Protein 9NNS (pdb70)

Radius of gyration: 32.5 Å; Cα contacts (8 Å, |Δi|>4): 1376; chains: 2; bounding box: 82×87×83 Å

B-factor: mean 104.74, std 36.25, range [36.19, 194.44]

Secondary structure (DSSP, 8-state):
---PPBSEEEE--SHHHHHHHHHHHHHHHHS-TTS---EEEE-SSSS----STT--TTPBPSS-TTSSSSTTT-TT-TTSHHHHHHHTT-HHHHHHTT-S--BHHHHHHHHHHHHHHTGGGEESS-EEEEEEEEESSSSEEEEEEEEE-TTS-EEEEEES-EEE---EEE--------SS---GGGHHHHHTT-------B---HHHHHHHHHHHHTTT-SS-EEE---TTTTTS-STTGGGTT-----HHHHHHHHHHHHHHHHHS--SEEE---------SSS----B--B----S--B----EEEPP-HHHHGGGGGGS-B-TTSPBPB-TTSBB---TTB-S-EEE-SSSS-------TTHHHHHHHHHHHHHHHH--/--PPEEEEEE--SHHHHHHHHHHHHHHHHS-TTS---EEEE-SSSS--SSTT-----SB-SS-TTSSSSTTT-TT-TTSHHHHHHHTT-HHHHHHTT-S--BHHHHHHHHHHHHHHTGGGEE-S-EEEEEEEEEETTEEEEEEEEEE-TTS-EEEEEEEEEEE---EEE---S------TT----------SSTHHHHHHH------------TTGGG---HHHHHHHHHHHHHTSSS-SSSS-------------SSS--------EEEPP-HHHHGGGGGGB-B-TTSPBPB-TTSBB-B-TTB-S-EEE-S--S----TT-TTTTTHHHHHHHHHHHHHHTTT-----

Structure (mmCIF, N/CA/C/O backbone):
data_9NNS
#
_entry.id   9NNS
#
_cell.length_a   76.725
_cell.length_b   83.306
_cell.length_c   150.204
_cell.angle_alpha   90.000
_cell.angle_beta   90.000
_cell.angle_gamma   90.000
#
_symmetry.space_group_name_H-M   'P 21 2 21'
#
loop_
_entity.id
_entity.type
_entity.pdbx_description
1 polymer 'L-lysine N6-monooxygenase MbtG'
2 non-polymer "ADENOSINE-5'-DIPHOSPHATE"
3 water water
#
loop_
_atom_site.group_PDB
_atom_site.id
_atom_site.type_symbol
_atom_site.label_atom_id
_atom_site.label_alt_id
_atom_site.label_comp_id
_atom_site.label_asym_id
_atom_site.label_entity_id
_atom_site.label_seq_id
_atom_site.pdbx_PDB_ins_code
_atom_site.Cartn_x
_atom_site.Cartn_y
_atom_site.Cartn_z
_atom_site.occupancy
_atom_site.B_iso_or_equiv
_atom_site.auth_seq_id
_atom_site.auth_comp_id
_atom_site.auth_asym_id
_atom_site.auth_atom_id
_atom_site.pdbx_PDB_model_num
ATOM 1 N N . ASP A 1 25 ? 41.20150 49.13605 15.50464 1.000 132.20668 6 ASP A N 1
ATOM 2 C CA . ASP A 1 25 ? 40.06712 49.06655 16.42528 1.000 137.12050 6 ASP A CA 1
ATOM 3 C C . ASP A 1 25 ? 40.05080 47.75006 17.20502 1.000 133.36151 6 ASP A C 1
ATOM 4 O O . ASP A 1 25 ? 38.98410 47.18069 17.45268 1.000 126.51880 6 ASP A O 1
ATOM 6 N N . SER A 1 26 ? 41.24353 47.28463 17.60023 1.000 135.24830 7 SER A N 1
ATOM 7 C CA . SER A 1 26 ? 41.37926 46.02614 18.33464 1.000 130.17187 7 SER A CA 1
ATOM 8 C C . SER A 1 26 ? 40.87011 46.11293 19.77313 1.000 126.31274 7 SER A C 1
ATOM 9 O O . SER A 1 26 ? 40.67640 45.06782 20.40323 1.000 128.32568 7 SER A O 1
ATOM 12 N N . ASN A 1 27 ? 40.67177 47.32187 20.31629 1.000 127.09342 8 ASN A N 1
ATOM 13 C CA . ASN A 1 27 ? 40.09847 47.52262 21.64903 1.000 119.83221 8 ASN A CA 1
ATOM 14 C C . ASN A 1 27 ? 38.71430 48.16522 21.57027 1.000 113.71518 8 ASN A C 1
ATOM 15 O O . ASN A 1 27 ? 38.59214 49.40131 21.55844 1.000 109.90512 8 ASN A O 1
ATOM 20 N N . PRO A 1 28 ? 37.64671 47.38174 21.47428 1.000 111.65118 9 PRO A N 1
ATOM 21 C CA . PRO A 1 28 ? 36.32699 47.88481 21.85939 1.000 103.99443 9 PRO A CA 1
ATOM 22 C C . PRO A 1 28 ? 36.17983 47.92560 23.38085 1.000 94.17967 9 PRO A C 1
ATOM 23 O O . PRO A 1 28 ? 36.97219 47.36349 24.13955 1.000 92.13137 9 PRO A O 1
ATOM 27 N N . VAL A 1 29 ? 35.16897 48.65397 23.81894 1.000 88.32278 10 VAL A N 1
ATOM 28 C CA . VAL A 1 29 ? 34.94773 48.90201 25.23882 1.000 80.78477 10 VAL A CA 1
ATOM 29 C C . VAL A 1 29 ? 34.33823 47.67306 25.90905 1.000 80.54626 10 VAL A C 1
ATOM 30 O O . VAL A 1 29 ? 33.38744 47.06944 25.39195 1.000 88.71698 10 VAL A O 1
ATOM 34 N N . ARG A 1 30 ? 34.92555 47.26362 27.03862 1.000 76.84987 11 ARG A N 1
ATOM 35 C CA . ARG A 1 30 ? 34.44683 46.13619 27.83415 1.000 67.17678 11 ARG A CA 1
ATOM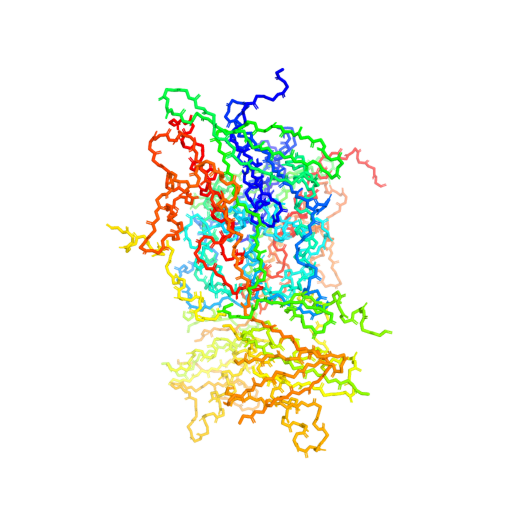 36 C C . ARG A 1 30 ? 33.44019 46.59420 28.87414 1.000 67.76812 11 ARG A C 1
ATOM 37 O O . ARG A 1 30 ? 33.41055 47.75829 29.28880 1.000 63.00974 11 ARG A O 1
ATOM 45 N N . ASP A 1 31 ? 32.62332 45.64183 29.31662 1.000 66.80381 12 ASP A N 1
ATOM 46 C CA . ASP A 1 31 ? 31.69639 45.92716 30.40094 1.000 66.14318 12 ASP A CA 1
ATOM 47 C C . ASP A 1 31 ? 32.43231 46.30094 31.66982 1.000 60.46970 12 ASP A C 1
ATOM 48 O O . ASP A 1 31 ? 32.01891 47.22398 32.38324 1.000 57.28836 12 ASP A O 1
ATOM 53 N N . LEU A 1 32 ? 33.54847 45.62802 31.94367 1.000 57.47361 13 LEU A N 1
ATOM 54 C CA . LEU A 1 32 ? 34.27107 45.82894 33.19076 1.000 55.63750 13 LEU A CA 1
ATOM 55 C C . LEU A 1 32 ? 35.75450 45.55371 32.97981 1.000 56.87085 13 LEU A C 1
ATOM 56 O O . LEU A 1 32 ? 36.12699 44.60009 32.27765 1.000 53.85159 13 LEU A O 1
ATOM 61 N N . VAL A 1 33 ? 36.59044 46.42478 33.55383 1.000 54.06010 14 VAL A N 1
ATOM 62 C CA . VAL A 1 33 ? 38.01573 46.17725 33.73665 1.000 47.49213 14 VAL A CA 1
ATOM 63 C C . VAL A 1 33 ? 38.28963 46.28259 35.21726 1.000 51.37204 14 VAL A C 1
ATOM 64 O O . VAL A 1 33 ? 37.84688 47.24786 35.85296 1.000 55.20021 14 VAL A O 1
ATOM 68 N N . GLY A 1 34 ? 38.96912 45.28296 35.77480 1.000 51.22801 15 GLY A N 1
ATOM 69 C CA . GLY A 1 34 ? 39.30120 45.25352 37.19646 1.000 49.61176 15 GLY A CA 1
ATOM 70 C C . GLY A 1 34 ? 40.80531 45.42107 37.33022 1.000 52.43513 15 GLY A C 1
ATOM 71 O O . GLY A 1 34 ? 41.57282 44.90775 36.50637 1.000 53.30474 15 GLY A O 1
ATOM 72 N N . VAL A 1 35 ? 41.21908 46.14816 38.35857 1.000 49.92655 16 VAL A N 1
ATOM 73 C CA . VAL A 1 35 ? 42.61969 46.45525 38.60406 1.000 53.56929 16 VAL A CA 1
ATOM 74 C C . VAL A 1 35 ? 43.07455 45.59457 39.76685 1.000 64.23093 16 VAL A C 1
ATOM 75 O O . VAL A 1 35 ? 42.55206 45.70314 40.88669 1.000 64.77680 16 VAL A O 1
ATOM 79 N N . GLY A 1 36 ? 44.04658 44.75124 39.50744 1.000 66.02620 17 GLY A N 1
ATOM 80 C CA . GLY A 1 36 ? 44.47349 43.81544 40.52230 1.000 72.36196 17 GLY A CA 1
ATOM 81 C C . GLY A 1 36 ? 43.75063 42.49178 40.40195 1.000 74.28301 17 GLY A C 1
ATOM 82 O O . GLY A 1 36 ? 42.58729 42.41087 39.99834 1.000 64.13885 17 GLY A O 1
ATOM 83 N N . PHE A 1 37 ? 44.45882 41.42966 40.78069 1.000 73.66012 18 PHE A N 1
ATOM 84 C CA . PHE A 1 37 ? 43.92639 40.09232 40.72911 1.000 62.49676 18 PHE A CA 1
ATOM 85 C C . PHE A 1 37 ? 44.43694 39.29804 41.92171 1.000 66.29658 18 PHE A C 1
ATOM 86 O O . PHE A 1 37 ? 45.16240 38.32592 41.79270 1.000 73.81454 18 PHE A O 1
ATOM 94 N N . GLY A 1 38 ? 44.08786 39.76160 43.11297 1.000 73.66352 19 GLY A N 1
ATOM 95 C CA . GLY A 1 38 ? 44.22727 38.96769 44.30376 1.000 71.73509 19 GLY A CA 1
ATOM 96 C C . GLY A 1 38 ? 42.91071 38.26684 44.52084 1.000 69.06168 19 GLY A C 1
ATOM 97 O O . GLY A 1 38 ? 42.09639 38.17068 43.60556 1.000 68.19984 19 GLY A O 1
ATOM 98 N N . PRO A 1 39 ? 42.67512 37.74502 45.70995 1.000 76.43847 20 PRO A N 1
ATOM 99 C CA . PRO A 1 39 ? 41.35380 37.16848 46.00695 1.000 74.38025 20 PRO A CA 1
ATOM 100 C C . PRO A 1 39 ? 40.17197 38.06111 45.63107 1.000 60.48289 20 PRO A C 1
ATOM 101 O O . PRO A 1 39 ? 39.39880 37.67631 44.76113 1.000 59.13069 20 PRO A O 1
ATOM 105 N N . SER A 1 40 ? 40.06176 39.26349 46.19452 1.000 63.73648 21 SER A N 1
ATOM 106 C CA . SER A 1 40 ? 38.91092 40.13198 45.94118 1.000 65.27330 21 SER A CA 1
ATOM 107 C C . SER A 1 40 ? 38.51577 40.19103 44.46207 1.000 63.14282 21 SER A C 1
ATOM 108 O O . SER A 1 40 ? 37.34556 40.03384 44.11183 1.000 62.41715 21 SER A O 1
ATOM 111 N N . ASN A 1 41 ? 39.46383 40.45553 43.57489 1.000 64.89242 22 ASN A N 1
ATOM 112 C CA . ASN A 1 41 ? 39.05883 40.56719 42.19221 1.000 59.84671 22 ASN A CA 1
ATOM 113 C C . ASN A 1 41 ? 38.93843 39.21204 41.53984 1.000 59.13237 22 ASN A C 1
ATOM 114 O O . ASN A 1 41 ? 38.31427 39.11102 40.47966 1.000 59.91352 22 ASN A O 1
ATOM 119 N N . LEU A 1 42 ? 39.57939 38.18132 42.10413 1.000 64.93463 23 LEU A N 1
ATOM 120 C CA . LEU A 1 42 ? 39.35913 36.81416 41.61780 1.000 59.71639 23 LEU A CA 1
ATOM 121 C C . LEU A 1 42 ? 37.95198 36.33723 41.93000 1.000 58.45290 23 LEU A C 1
ATOM 122 O O . LEU A 1 42 ? 37.29103 35.73258 41.07752 1.000 57.06658 23 LEU A O 1
ATOM 127 N N . ALA A 1 43 ? 37.47784 36.60785 43.15028 1.000 55.21371 24 ALA A N 1
ATOM 128 C CA . ALA A 1 43 ? 36.10433 36.29110 43.50628 1.000 52.42536 24 ALA A CA 1
ATOM 129 C C . ALA A 1 43 ? 35.13862 36.87937 42.47519 1.000 61.72791 24 ALA A C 1
ATOM 130 O O . ALA A 1 43 ? 34.29673 36.16204 41.91017 1.000 60.31403 24 ALA A O 1
ATOM 132 N N . LEU A 1 44 ? 35.30823 38.17294 42.15901 1.000 55.92040 25 LEU A N 1
ATOM 133 C CA . LEU A 1 44 ? 34.53031 38.79865 41.10307 1.000 48.09594 25 LEU A CA 1
ATOM 134 C C . LEU A 1 44 ? 34.70471 38.08199 39.77081 1.000 49.99075 25 LEU A C 1
ATOM 135 O O . LEU A 1 44 ? 33.71824 37.75915 39.09729 1.000 50.39728 25 LEU A O 1
ATOM 140 N N . ALA A 1 45 ? 35.95015 37.83418 39.35973 1.000 48.82842 26 ALA A N 1
ATOM 141 C CA . ALA A 1 45 ? 36.16576 37.15842 38.07639 1.000 52.24683 26 ALA A CA 1
ATOM 142 C C . ALA A 1 45 ? 35.32427 35.89410 37.97237 1.000 52.51796 26 ALA A C 1
ATOM 143 O O . ALA A 1 45 ? 34.76277 35.61149 36.91011 1.000 51.63770 26 ALA A O 1
ATOM 145 N N . ILE A 1 46 ? 35.20527 35.14340 39.08764 1.000 55.87797 27 ILE A N 1
ATOM 146 C CA . ILE A 1 46 ? 34.40587 33.91419 39.13844 1.000 56.02817 27 ILE A CA 1
ATOM 147 C C . ILE A 1 46 ? 32.93126 34.19052 38.83813 1.000 58.40191 27 ILE A C 1
ATOM 148 O O . ILE A 1 46 ? 32.31034 33.50620 38.01467 1.000 56.25937 27 ILE A O 1
ATOM 153 N N . ALA A 1 47 ? 32.33568 35.18066 39.51138 1.000 52.55558 28 ALA A N 1
ATOM 154 C CA . ALA A 1 47 ? 30.94537 35.49164 39.20789 1.000 48.01492 28 ALA A CA 1
ATOM 155 C C . ALA A 1 47 ? 30.75904 35.88049 37.72813 1.000 54.77982 28 ALA A C 1
ATOM 156 O O . ALA A 1 47 ? 29.71621 35.56475 37.13778 1.000 57.69335 28 ALA A O 1
ATOM 158 N N . VAL A 1 48 ? 31.73519 36.55002 37.10168 1.000 44.47947 29 VAL A N 1
ATOM 159 C CA . VAL A 1 48 ? 31.58006 36.83276 35.67912 1.000 49.03042 29 VAL A CA 1
ATOM 160 C C . VAL A 1 48 ? 31.47974 35.52432 34.90220 1.000 54.33010 29 VAL A C 1
ATOM 161 O O . VAL A 1 48 ? 30.75550 35.42999 33.90021 1.000 56.38559 29 VAL A O 1
ATOM 165 N N . ARG A 1 49 ? 32.21085 34.49290 35.34231 1.000 56.05550 30 ARG A N 1
ATOM 166 C CA . ARG A 1 49 ? 32.13058 33.20236 34.66001 1.000 58.83358 30 ARG A CA 1
ATOM 167 C C . ARG A 1 49 ? 30.78478 32.53729 34.91672 1.000 56.84992 30 ARG A C 1
ATOM 168 O O . ARG A 1 49 ? 30.07237 32.15947 33.97950 1.000 61.93001 30 ARG A O 1
ATOM 176 N N . GLU A 1 50 ? 30.40797 32.40921 36.18071 1.000 46.19358 31 GLU A N 1
ATOM 177 C CA . GLU A 1 50 ? 29.13956 31.77528 36.47394 1.000 53.93890 31 GLU A CA 1
ATOM 178 C C . GLU A 1 50 ? 27.96552 32.52312 35.84338 1.000 58.91427 31 GLU A C 1
ATOM 179 O O . GLU A 1 50 ? 27.04977 31.89772 35.29854 1.000 62.18730 31 GLU A O 1
ATOM 185 N N . HIS A 1 51 ? 28.02331 33.85205 35.79658 1.000 63.79996 32 HIS A N 1
ATOM 186 C CA . HIS A 1 51 ? 26.96853 34.59827 35.11217 1.000 63.75503 32 HIS A CA 1
ATOM 187 C C . HIS A 1 51 ? 26.91767 34.23523 33.62124 1.000 64.91038 32 HIS A C 1
ATOM 188 O O . HIS A 1 51 ? 25.83656 34.00497 33.05351 1.000 54.60471 32 HIS A O 1
ATOM 195 N N . ASN A 1 52 ? 28.08463 34.20903 32.96311 1.000 57.35594 33 ASN A N 1
ATOM 196 C CA . ASN A 1 52 ? 28.10185 33.96380 31.52703 1.000 62.84837 33 ASN A CA 1
ATOM 197 C C . ASN A 1 52 ? 27.54066 32.61868 31.16108 1.000 62.62986 33 ASN A C 1
ATOM 198 O O . ASN A 1 52 ? 27.06222 32.44533 30.03776 1.000 69.80989 33 ASN A O 1
ATOM 203 N N . ALA A 1 53 ? 27.57637 31.67389 32.09133 1.000 71.06262 34 ALA A N 1
ATOM 204 C CA . ALA A 1 53 ? 27.01840 30.35312 31.84895 1.000 64.36454 34 ALA A CA 1
ATOM 205 C C . ALA A 1 53 ? 25.49685 30.40913 31.80700 1.000 71.98939 34 ALA A C 1
ATOM 206 O O . ALA A 1 53 ? 24.86679 29.89845 30.87274 1.000 75.50083 34 ALA A O 1
ATOM 208 N N . GLN A 1 54 ? 24.89306 31.04711 32.81177 1.000 72.50912 35 GLN A N 1
ATOM 209 C CA . GLN A 1 54 ? 23.44250 31.11202 32.89766 1.000 69.86035 35 GLN A CA 1
ATOM 210 C C . GLN A 1 54 ? 22.84950 31.87456 31.71090 1.000 73.89332 35 GLN A C 1
ATOM 211 O O . GLN A 1 54 ? 21.83727 31.45352 31.14815 1.000 86.72472 35 GLN A O 1
ATOM 217 N N . VAL A 1 55 ? 23.48593 32.98753 31.28667 1.000 76.97189 36 VAL A N 1
ATOM 218 C CA . VAL A 1 55 ? 22.92583 33.85333 30.24985 1.000 69.26630 36 VAL A CA 1
ATOM 219 C C . VAL A 1 55 ? 23.43739 33.40923 28.88251 1.000 75.77816 36 VAL A C 1
ATOM 220 O O . VAL A 1 55 ? 24.45329 32.70983 28.75643 1.000 73.76002 36 VAL A O 1
ATOM 224 N N . GLY A 1 56 ? 22.70651 33.81695 27.83571 1.000 82.21656 37 GLY A N 1
ATOM 225 C CA . GLY A 1 56 ? 23.07067 33.51377 26.46544 1.000 78.45945 37 GLY A CA 1
ATOM 226 C C . GLY A 1 56 ? 24.18769 34.40171 25.94530 1.000 87.29503 37 GLY A C 1
ATOM 227 O O . GLY A 1 56 ? 24.63007 35.35046 26.59850 1.000 88.30057 37 GLY A O 1
ATOM 228 N N . ALA A 1 57 ? 24.60699 34.11003 24.70655 1.000 89.86059 38 ALA A N 1
ATOM 229 C CA . ALA A 1 57 ? 25.66793 34.86293 24.04197 1.000 88.90385 38 ALA A CA 1
ATOM 230 C C . ALA A 1 57 ? 25.33551 36.34342 23.84664 1.000 95.55981 38 ALA A C 1
ATOM 231 O O . ALA A 1 57 ? 26.23689 37.12310 23.52110 1.000 98.81150 38 ALA A O 1
ATOM 233 N N . GLY A 1 58 ? 24.09345 36.76472 24.05575 1.000 92.10397 39 GLY A N 1
ATOM 234 C CA . GLY A 1 58 ? 23.78937 38.17634 23.91788 1.000 93.27641 39 GLY A CA 1
ATOM 235 C C . GLY A 1 58 ? 23.99289 39.01319 25.16800 1.000 93.48726 39 GLY A C 1
ATOM 236 O O . GLY A 1 58 ? 24.22316 40.22057 25.07495 1.000 102.16727 39 GLY A O 1
ATOM 237 N N . ASP A 1 59 ? 23.87499 38.40798 26.34850 1.000 93.62530 40 ASP A N 1
ATOM 238 C CA . ASP A 1 59 ? 24.01960 39.13929 27.60205 1.000 92.48682 40 ASP A CA 1
ATOM 239 C C . ASP A 1 59 ? 25.34674 38.90430 28.30061 1.000 82.38678 40 ASP A C 1
ATOM 240 O O . ASP A 1 59 ? 25.48367 39.28159 29.47322 1.000 75.62622 40 ASP A O 1
ATOM 245 N N . GLN A 1 60 ? 26.32496 38.31635 27.61247 1.000 74.31889 41 GLN A N 1
ATOM 246 C CA . GLN A 1 60 ? 27.63937 38.12592 28.20849 1.000 70.01515 41 GLN A CA 1
ATOM 247 C C . GLN A 1 60 ? 28.17650 39.43934 28.76696 1.000 69.82638 41 GLN A C 1
ATOM 248 O O . GLN A 1 60 ? 27.89203 40.52226 28.24843 1.000 82.92545 41 GLN A O 1
ATOM 254 N N . VAL A 1 61 ? 28.89453 39.32340 29.87916 1.000 65.88206 42 VAL A N 1
ATOM 255 C CA . VAL A 1 61 ? 29.61455 40.40773 30.53391 1.000 52.90183 42 VAL A CA 1
ATOM 256 C C . VAL A 1 61 ? 31.07678 40.23422 30.16850 1.000 58.86844 42 VAL A C 1
ATOM 257 O O . VAL A 1 61 ? 31.65109 39.15698 30.36487 1.000 64.00561 42 VAL A O 1
ATOM 261 N N . ASP A 1 62 ? 31.67366 41.26525 29.60038 1.000 64.74815 43 ASP A N 1
ATOM 262 C CA . ASP A 1 62 ? 33.04971 41.20849 29.13213 1.000 53.34672 43 ASP A CA 1
ATOM 263 C C . ASP A 1 62 ? 33.92319 41.85696 30.19678 1.000 56.54906 43 ASP A C 1
ATOM 264 O O . ASP A 1 62 ? 33.85770 43.07554 30.40053 1.000 61.04229 43 ASP A O 1
ATOM 269 N N . ALA A 1 63 ? 34.69844 41.03786 30.91252 1.000 57.03326 44 ALA A N 1
ATOM 270 C CA . ALA A 1 63 ? 35.50069 41.49285 32.04473 1.000 58.04536 44 ALA A CA 1
ATOM 271 C C . ALA A 1 63 ? 36.97116 41.19577 31.80854 1.000 61.08265 44 ALA A C 1
ATOM 272 O O . ALA A 1 63 ? 37.32835 40.06267 31.47702 1.000 73.62275 44 ALA A O 1
ATOM 274 N N . ARG A 1 64 ? 37.83284 42.19357 31.96295 1.000 63.80277 45 ARG A N 1
ATOM 275 C CA . ARG A 1 64 ? 39.25987 41.90199 31.99674 1.000 62.96461 45 ARG A CA 1
ATOM 276 C C . ARG A 1 64 ? 39.86145 42.42028 33.28647 1.000 59.93430 45 ARG A C 1
ATOM 277 O O . ARG A 1 64 ? 39.50945 43.50742 33.76390 1.000 59.92432 45 ARG A O 1
ATOM 285 N N . PHE A 1 65 ? 40.79934 41.65557 33.81880 1.000 57.99640 46 PHE A N 1
ATOM 286 C CA . PHE A 1 65 ? 41.47808 42.00815 35.05033 1.000 63.56211 46 PHE A CA 1
ATOM 287 C C . PHE A 1 65 ? 42.95545 42.17424 34.73899 1.000 59.11083 46 PHE A C 1
ATOM 288 O O . PHE A 1 65 ? 43.47516 41.52967 33.82353 1.000 55.74154 46 PHE A O 1
ATOM 296 N N . LEU A 1 66 ? 43.60338 43.11233 35.43977 1.000 58.86753 47 LEU A N 1
ATOM 297 C CA . LEU A 1 66 ? 45.00552 43.45700 35.18916 1.000 61.58442 47 LEU A CA 1
ATOM 298 C C . LEU A 1 66 ? 45.75999 43.35197 36.50151 1.000 63.61189 47 LEU A C 1
ATOM 299 O O . LEU A 1 66 ? 45.36120 43.96685 37.49695 1.000 58.20925 47 LEU A O 1
ATOM 304 N N . GLU A 1 67 ? 46.80645 42.52643 36.52550 1.000 65.35559 48 GLU A N 1
ATOM 305 C CA . GLU A 1 67 ? 47.58833 42.32727 37.73578 1.000 68.28950 48 GLU A CA 1
ATOM 306 C C . GLU A 1 67 ? 49.01096 42.76190 37.44193 1.000 67.25273 48 GLU A C 1
ATOM 307 O O . GLU A 1 67 ? 49.55926 42.40127 36.39683 1.000 61.80753 48 GLU A O 1
ATOM 313 N N . SER A 1 68 ? 49.57997 43.58246 38.33821 1.000 68.64260 49 SER A N 1
ATOM 314 C CA . SER A 1 68 ? 50.95305 44.04330 38.14671 1.000 69.91853 49 SER A CA 1
ATOM 315 C C . SER A 1 68 ? 51.94028 42.90721 38.36112 1.000 74.45882 49 SER A C 1
ATOM 316 O O . SER A 1 68 ? 52.87092 42.74461 37.56695 1.000 78.54331 49 SER A O 1
ATOM 319 N N . LYS A 1 69 ? 51.74115 42.10066 39.41203 1.000 76.88631 50 LYS A N 1
ATOM 320 C CA . LYS A 1 69 ? 52.59910 40.95401 39.67802 1.000 67.09802 50 LYS A CA 1
ATOM 321 C C . LYS A 1 69 ? 52.60742 40.04532 38.45258 1.000 65.04175 50 LYS A C 1
ATOM 322 O O . LYS A 1 69 ? 51.61219 39.95568 37.73074 1.000 61.38564 50 LYS A O 1
ATOM 328 N N . PRO A 1 70 ? 53.72418 39.36044 38.18913 1.000 73.71342 51 PRO A N 1
ATOM 329 C CA . PRO A 1 70 ? 53.81872 38.55752 36.95659 1.000 68.04364 51 PRO A CA 1
ATOM 330 C C . PRO A 1 70 ? 53.00348 37.31061 37.02548 1.000 66.96660 51 PRO A C 1
ATOM 331 O O . PRO A 1 70 ? 52.79624 36.65972 35.99360 1.000 71.62250 51 PRO A O 1
ATOM 335 N N . ALA A 1 71 ? 52.57715 36.93581 38.22720 1.000 66.56460 52 ALA A N 1
ATOM 336 C CA . ALA A 1 71 ? 51.80135 35.73571 38.45082 1.000 67.87980 52 ALA A CA 1
ATOM 337 C C . ALA A 1 71 ? 50.94378 35.94033 39.70140 1.000 73.74986 52 ALA A C 1
ATOM 338 O O . ALA A 1 71 ? 51.21708 36.82550 40.53084 1.000 64.41564 52 ALA A O 1
ATOM 340 N N . PHE A 1 72 ? 49.89207 35.11049 39.82149 1.000 64.76834 53 PHE A N 1
ATOM 341 C CA . PHE A 1 72 ? 48.99697 35.20039 40.96864 1.000 68.57186 53 PHE A CA 1
ATOM 342 C C . PHE A 1 72 ? 49.76759 34.87549 42.24697 1.000 68.71923 53 PHE A C 1
ATOM 343 O O . PHE A 1 72 ? 50.59237 33.96210 42.27574 1.000 75.75374 53 PHE A O 1
ATOM 351 N N . GLY A 1 73 ? 49.51189 35.63036 43.30874 1.000 69.25715 54 GLY A N 1
ATOM 352 C CA . GLY A 1 73 ? 50.20231 35.37219 44.55573 1.000 78.23862 54 GLY A CA 1
ATOM 353 C C . GLY A 1 73 ? 49.71337 36.27735 45.66213 1.000 104.40415 54 GLY A C 1
ATOM 354 O O . GLY A 1 73 ? 49.93884 37.49163 45.60932 1.000 107.22930 54 GLY A O 1
ATOM 355 N N . TRP A 1 74 ? 48.96616 35.71018 46.61389 1.000 118.32827 55 TRP A N 1
ATOM 356 C CA . TRP A 1 74 ? 48.46153 36.40780 47.79509 1.000 124.77790 55 TRP A CA 1
ATOM 357 C C . TRP A 1 74 ? 49.58212 37.07206 48.60276 1.000 129.19773 55 TRP A C 1
ATOM 358 O O . TRP A 1 74 ? 50.38226 37.83559 48.05228 1.000 127.92467 55 TRP A O 1
ATOM 369 N N . HIS A 1 75 ? 49.62134 36.83563 49.91789 1.000 133.96931 56 HIS A N 1
ATOM 370 C CA . HIS A 1 75 ? 50.71966 37.29329 50.76848 1.000 143.65738 56 HIS A CA 1
ATOM 371 C C . HIS A 1 75 ? 51.82463 36.25401 50.91903 1.000 152.22664 56 HIS A C 1
ATOM 372 O O . HIS A 1 75 ? 51.56943 35.11342 51.32736 1.000 149.19135 56 HIS A O 1
ATOM 379 N N . ARG A 1 76 ? 53.04933 36.65903 50.57076 1.000 153.73967 57 ARG A N 1
ATOM 380 C CA . ARG A 1 76 ? 54.25386 35.88039 50.81527 1.000 162.42443 57 ARG A CA 1
ATOM 381 C C . ARG A 1 76 ? 54.76421 36.01436 52.25472 1.000 166.62921 57 ARG A C 1
ATOM 382 O O . ARG A 1 76 ? 55.64799 35.24572 52.65717 1.000 166.11785 57 ARG A O 1
ATOM 390 N N . GLY A 1 77 ? 54.23610 36.97572 53.03041 1.000 160.37460 58 GLY A N 1
ATOM 391 C CA . GLY A 1 77 ? 54.77488 37.31714 54.34388 1.000 156.00528 58 GLY A CA 1
ATOM 392 C C . GLY A 1 77 ? 54.33311 36.50167 55.55177 1.000 155.16843 58 GLY A C 1
ATOM 393 O O . GLY A 1 77 ? 55.04787 36.51067 56.56021 1.000 146.69844 58 GLY A O 1
ATOM 394 N N . MET A 1 78 ? 53.18783 35.81011 55.50501 1.000 159.26841 59 MET A N 1
ATOM 395 C CA . MET A 1 78 ? 52.71246 35.05542 56.67054 1.000 156.95199 59 MET A CA 1
ATOM 396 C C . MET A 1 78 ? 52.61818 33.55592 56.41223 1.000 152.43510 59 MET A C 1
ATOM 397 O O . MET A 1 78 ? 51.71102 32.88281 56.90562 1.000 150.16498 59 MET A O 1
ATOM 402 N N . LEU A 1 79 ? 53.57629 32.98773 55.69145 1.000 154.02736 60 LEU A N 1
ATOM 403 C CA . LEU A 1 79 ? 53.51192 31.55909 55.38887 1.000 157.58566 60 LEU A CA 1
ATOM 404 C C . LEU A 1 79 ? 54.19790 30.76112 56.50037 1.000 157.19271 60 LEU A C 1
ATOM 405 O O . LEU A 1 79 ? 55.27665 30.18471 56.33997 1.000 156.61683 60 LEU A O 1
ATOM 410 N N . ILE A 1 80 ? 53.52903 30.71701 57.64900 1.000 156.77499 61 ILE A N 1
ATOM 411 C CA . ILE A 1 80 ? 53.99305 29.90423 58.76437 1.000 155.71651 61 ILE A CA 1
ATOM 412 C C . ILE A 1 80 ? 53.41347 28.52511 58.51252 1.000 153.84208 61 ILE A C 1
ATOM 413 O O . ILE A 1 80 ? 52.18985 28.34603 58.49445 1.000 151.42037 61 ILE A O 1
ATOM 418 N N . ASP A 1 81 ? 54.30357 27.55212 58.31532 1.000 158.36287 62 ASP A N 1
ATOM 419 C CA . ASP A 1 81 ? 53.97328 26.37304 57.52304 1.000 164.80410 62 ASP A CA 1
ATOM 420 C C . ASP A 1 81 ? 52.99297 25.42542 58.20698 1.000 165.27750 62 ASP A C 1
ATOM 421 O O . ASP A 1 81 ? 52.40242 24.58440 57.52047 1.000 163.88579 62 ASP A O 1
ATOM 426 N N . ASP A 1 82 ? 52.76793 25.54444 59.51514 1.000 161.65835 63 ASP A N 1
ATOM 427 C CA . ASP A 1 82 ? 51.74692 24.71419 60.15407 1.000 157.42058 63 ASP A CA 1
ATOM 428 C C . ASP A 1 82 ? 50.82117 25.55114 61.02448 1.000 151.86271 63 ASP A C 1
ATOM 429 O O . ASP A 1 82 ? 50.44391 25.14968 62.13065 1.000 150.94977 63 ASP A O 1
ATOM 434 N N . ALA A 1 83 ? 50.44399 26.73292 60.54263 1.000 146.14856 64 ALA A N 1
ATOM 435 C CA . ALA A 1 83 ? 49.35739 27.46702 61.16239 1.000 137.08403 64 ALA A CA 1
ATOM 436 C C . ALA A 1 83 ? 48.04481 27.03842 60.51651 1.000 136.17983 64 ALA A C 1
ATOM 437 O O . ALA A 1 83 ? 47.99378 26.76543 59.31113 1.000 126.38130 64 ALA A O 1
ATOM 439 N N . THR A 1 84 ? 46.98002 27.00140 61.32122 1.000 134.98935 65 THR A N 1
ATOM 440 C CA . THR A 1 84 ? 45.62435 26.80778 60.82289 1.000 125.52656 65 THR A CA 1
ATOM 441 C C . THR A 1 84 ? 45.01917 28.16594 60.51610 1.000 122.16139 65 THR A C 1
ATOM 442 O O . THR A 1 84 ? 45.50025 29.20304 60.97672 1.000 130.20764 65 THR A O 1
ATOM 446 N N . MET A 1 85 ? 43.94197 28.15627 59.74591 1.000 116.11265 66 MET A N 1
ATOM 447 C CA . MET A 1 85 ? 43.31723 29.41112 59.36659 1.000 120.25541 66 MET A CA 1
ATOM 448 C C . MET A 1 85 ? 42.44410 29.95995 60.48377 1.000 113.18742 66 MET A C 1
ATOM 449 O O . MET A 1 85 ? 41.81923 29.21181 61.23919 1.000 111.85853 66 MET A O 1
ATOM 454 N N . GLN A 1 86 ? 42.46223 31.28409 60.61565 1.000 114.33272 67 GLN A N 1
ATOM 455 C CA . GLN A 1 86 ? 41.64502 31.97950 61.59492 1.000 118.85857 67 GLN A CA 1
ATOM 456 C C . GLN A 1 86 ? 40.18712 32.03267 61.17838 1.000 112.47127 67 GLN A C 1
ATOM 457 O O . GLN A 1 86 ? 39.33149 32.39482 61.99441 1.000 114.01227 67 GLN A O 1
ATOM 463 N N . VAL A 1 87 ? 39.89146 31.61848 59.95081 1.000 109.39955 68 VAL A N 1
ATOM 464 C CA . VAL A 1 87 ? 38.58236 31.77729 59.33631 1.000 106.15266 68 VAL A CA 1
ATOM 465 C C . VAL A 1 87 ? 38.14623 30.44333 58.73216 1.000 101.10707 68 VAL A C 1
ATOM 466 O O . VAL A 1 87 ? 38.98612 29.62400 58.33354 1.000 90.38238 68 VAL A O 1
ATOM 470 N N . SER A 1 88 ? 36.82192 30.20089 58.72654 1.000 95.17919 69 SER A N 1
ATOM 471 C CA . SER A 1 88 ? 36.27052 28.93301 58.24285 1.000 86.37185 69 SER A CA 1
ATOM 472 C C . SER A 1 88 ? 36.26140 28.87672 56.71729 1.000 77.49353 69 SER A C 1
ATOM 473 O O . SER A 1 88 ? 36.14230 29.89657 56.04015 1.000 80.90389 69 SER A O 1
ATOM 476 N N . PHE A 1 89 ? 36.45261 27.66426 56.18078 1.000 86.38520 70 PHE A N 1
ATOM 477 C CA . PHE A 1 89 ? 36.47721 27.44641 54.73172 1.000 82.25371 70 PHE A CA 1
ATOM 478 C C . PHE A 1 89 ? 35.21787 27.98902 54.05704 1.000 78.19643 70 PHE A C 1
ATOM 479 O O . PHE A 1 89 ? 35.23963 28.26728 52.85336 1.000 77.36770 70 PHE A O 1
ATOM 487 N N . LEU A 1 90 ? 34.10961 28.11434 54.79770 1.000 72.10405 71 LEU A N 1
ATOM 488 C CA . LEU A 1 90 ? 32.89380 28.63986 54.19955 1.000 71.53787 71 LEU A CA 1
ATOM 489 C C . LEU A 1 90 ? 33.08867 30.05799 53.67351 1.000 73.91555 71 LEU A C 1
ATOM 490 O O . LEU A 1 90 ? 32.44647 30.44994 52.69214 1.000 76.37292 71 LEU A O 1
ATOM 495 N N . LYS A 1 91 ? 34.02058 30.81003 54.25478 1.000 77.58445 72 LYS A N 1
ATOM 496 C CA . LYS A 1 91 ? 34.38242 32.12801 53.75333 1.000 65.66041 72 LYS A CA 1
ATOM 497 C C . LYS A 1 91 ? 35.37494 32.02394 52.61316 1.000 66.67122 72 LYS A C 1
ATOM 498 O O . LYS A 1 91 ? 36.39990 32.69523 52.64022 1.000 75.96208 72 LYS A O 1
ATOM 504 N N . ASP A 1 92 ? 35.09995 31.21258 51.60205 1.000 73.80026 73 ASP A N 1
ATOM 505 C CA . ASP A 1 92 ? 35.97522 31.18361 50.43640 1.000 69.69672 73 ASP A CA 1
ATOM 506 C C . ASP A 1 92 ? 35.47350 32.20849 49.41762 1.000 69.08087 73 ASP A C 1
ATOM 507 O O . ASP A 1 92 ? 34.56611 33.01043 49.68973 1.000 64.98195 73 ASP A O 1
ATOM 512 N N . LEU A 1 93 ? 36.07102 32.18141 48.22225 1.000 63.18732 74 LEU A N 1
ATOM 513 C CA . LEU A 1 93 ? 35.78219 33.18071 47.19799 1.000 63.03353 74 LEU A CA 1
ATOM 514 C C . LEU A 1 93 ? 34.33293 33.18304 46.74232 1.000 61.89724 74 LEU A C 1
ATOM 515 O O . LEU A 1 93 ? 33.92941 34.09732 46.02732 1.000 55.65319 74 LEU A O 1
ATOM 520 N N . VAL A 1 94 ? 33.53356 32.19187 47.10003 1.000 65.61517 75 VAL A N 1
ATOM 521 C CA . VAL A 1 94 ? 32.35464 32.03141 46.27824 1.000 57.42885 75 VAL A CA 1
ATOM 522 C C . VAL A 1 94 ? 31.12822 31.64433 47.05288 1.000 53.67921 75 VAL A C 1
ATOM 523 O O . VAL A 1 94 ? 30.02165 32.08681 46.72092 1.000 54.91198 75 VAL A O 1
ATOM 527 N N . THR A 1 95 ? 31.33171 30.91415 48.14381 1.000 60.40457 76 THR A N 1
ATOM 528 C CA . THR A 1 95 ? 30.24689 30.13761 48.73476 1.000 55.29666 76 THR A CA 1
ATOM 529 C C . THR A 1 95 ? 29.15193 31.01949 49.31052 1.000 53.28090 76 THR A C 1
ATOM 530 O O . THR A 1 95 ? 27.97059 30.67746 49.18739 1.000 56.13683 76 THR A O 1
ATOM 534 N N . GLN A 1 96 ? 29.50179 32.12968 49.98218 1.000 53.80157 77 GLN A N 1
ATOM 535 C CA . GLN A 1 96 ? 28.42853 32.93910 50.57172 1.000 53.67881 77 GLN A CA 1
ATOM 536 C C . GLN A 1 96 ? 27.56302 33.58337 49.51125 1.000 53.45746 77 GLN A C 1
ATOM 537 O O . GLN A 1 96 ? 26.46707 34.04214 49.83544 1.000 54.56995 77 GLN A O 1
ATOM 543 N N . ARG A 1 97 ? 28.02503 33.63049 48.26237 1.000 47.82543 78 ARG A N 1
ATOM 544 C CA . ARG A 1 97 ? 27.17791 34.06625 47.16676 1.000 50.25678 78 ARG A CA 1
ATOM 545 C C . ARG A 1 97 ? 26.49753 32.89986 46.46173 1.000 52.73318 78 ARG A C 1
ATOM 546 O O . ARG A 1 97 ? 25.31040 32.97140 46.13832 1.000 54.61584 78 ARG A O 1
ATOM 554 N N . ASN A 1 98 ? 27.16904 31.79778 46.31661 1.000 52.07933 79 ASN A N 1
ATOM 555 C CA . ASN A 1 98 ? 26.61789 30.65519 45.60203 1.000 52.43935 79 ASN A CA 1
ATOM 556 C C . ASN A 1 98 ? 27.22412 29.40248 46.19983 1.000 52.89475 79 ASN A C 1
ATOM 557 O O . ASN A 1 98 ? 28.38529 29.06511 45.90657 1.000 55.93214 79 ASN A O 1
ATOM 562 N N . PRO A 1 99 ? 26.48749 28.68747 47.06026 1.000 54.02281 80 PRO A N 1
ATOM 563 C CA . PRO A 1 99 ? 27.05029 27.47484 47.68982 1.000 54.75345 80 PRO A CA 1
ATOM 564 C C . PRO A 1 99 ? 27.14498 26.27173 46.78187 1.000 46.22814 80 PRO A C 1
ATOM 565 O O . PRO A 1 99 ? 27.68542 25.26390 47.22874 1.000 58.93777 80 PRO A O 1
ATOM 569 N N . ALA A 1 100 ? 26.69660 26.34298 45.52264 1.000 50.86374 81 ALA A N 1
ATOM 570 C CA . ALA A 1 100 ? 26.73330 25.21695 44.59276 1.000 46.39544 81 ALA A CA 1
ATOM 571 C C . ALA A 1 100 ? 27.81994 25.36203 43.53705 1.000 50.29447 81 ALA A C 1
ATOM 572 O O . ALA A 1 100 ? 27.69167 24.82969 42.42940 1.000 55.96288 81 ALA A O 1
ATOM 574 N N . SER A 1 101 ? 28.90843 26.04181 43.87138 1.000 53.76979 82 SER A N 1
ATOM 575 C CA . SER A 1 101 ? 29.87122 26.47595 42.87284 1.000 56.26212 82 SER A CA 1
ATOM 576 C C . SER A 1 101 ? 31.01408 25.46907 42.71639 1.000 58.47635 82 SER A C 1
ATOM 577 O O . SER A 1 101 ? 31.51957 24.92508 43.70632 1.000 59.35206 82 SER A O 1
ATOM 580 N N . GLU A 1 102 ? 31.43052 25.24212 41.46121 1.000 55.50299 83 GLU A N 1
ATOM 581 C CA . GLU A 1 102 ? 32.60566 24.43807 41.13450 1.000 55.28276 83 GLU A CA 1
ATOM 582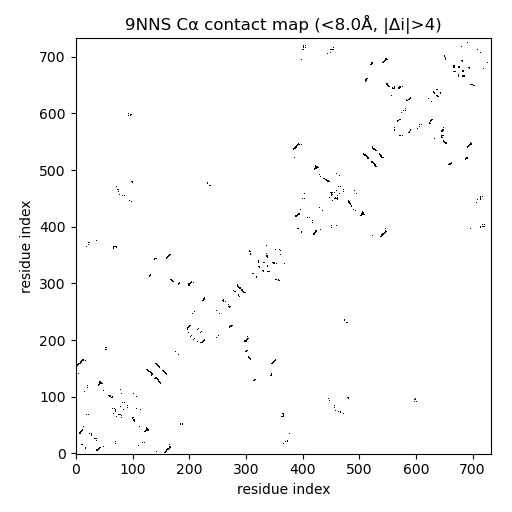 C C . GLU A 1 102 ? 33.92402 25.02072 41.64585 1.000 60.90452 83 GLU A C 1
ATOM 583 O O . GLU A 1 102 ? 34.98796 24.44733 41.39918 1.000 66.65696 83 GLU A O 1
ATOM 589 N N . PHE A 1 103 ? 33.89633 26.19386 42.28134 1.000 64.91872 84 PHE A N 1
ATOM 590 C CA . PHE A 1 103 ? 35.11706 26.86925 42.71770 1.000 63.96220 84 PHE A CA 1
ATOM 591 C C . PHE A 1 103 ? 35.06670 27.20451 44.19205 1.000 61.90963 84 PHE A C 1
ATOM 592 O O . PHE A 1 103 ? 35.72772 28.16830 44.60701 1.000 59.12866 84 PHE A O 1
ATOM 600 N N . SER A 1 104 ? 34.23668 26.49563 44.95982 1.000 55.39888 85 SER A N 1
ATOM 601 C CA . SER A 1 104 ? 34.36252 26.49957 46.40596 1.000 52.59718 85 SER A CA 1
ATOM 602 C C . SER A 1 104 ? 35.60739 25.71273 46.83374 1.000 67.63610 85 SER A C 1
ATOM 603 O O . SER A 1 104 ? 36.23539 24.97692 46.04693 1.000 66.58410 85 SER A O 1
ATOM 606 N N . PHE A 1 105 ? 35.99525 25.89738 48.09883 1.000 68.97214 86 PHE A N 1
ATOM 607 C CA . PHE A 1 105 ? 37.12099 25.12797 48.62090 1.000 67.69120 86 PHE A CA 1
ATOM 608 C C . PHE A 1 105 ? 36.82906 23.63201 48.60862 1.000 72.38605 86 PHE A C 1
ATOM 609 O O . PHE A 1 105 ? 37.67613 22.83604 48.17083 1.000 70.47479 86 PHE A O 1
ATOM 617 N N . LEU A 1 106 ? 35.62129 23.23616 49.05823 1.000 65.90762 87 LEU A N 1
ATOM 618 C CA . LEU A 1 106 ? 35.20580 21.83603 48.98144 1.000 63.37419 87 LEU A CA 1
ATOM 619 C C . LEU A 1 106 ? 35.32081 21.32366 47.55466 1.000 66.86994 87 LEU A C 1
ATOM 620 O O . LEU A 1 106 ? 35.71164 20.17359 47.32361 1.000 70.98423 87 LEU A O 1
ATOM 625 N N . SER A 1 107 ? 34.95023 22.15179 46.58488 1.000 61.20979 88 SER A N 1
ATOM 626 C CA . SER A 1 107 ? 35.07462 21.73331 45.20158 1.000 65.37505 88 SER A CA 1
ATOM 627 C C . SER A 1 107 ? 36.52373 21.45372 44.82973 1.000 76.53966 88 SER A C 1
ATOM 628 O O . SER A 1 107 ? 36.81128 20.47918 44.11551 1.000 75.38785 88 SER A O 1
ATOM 631 N N . TYR A 1 108 ? 37.44922 22.30961 45.28297 1.000 80.12682 89 TYR A N 1
ATOM 632 C CA . TYR A 1 108 ? 38.86395 22.09354 44.98221 1.000 80.11241 89 TYR A CA 1
ATOM 633 C C . TYR A 1 108 ? 39.36892 20.80606 45.62671 1.000 77.80102 89 TYR A C 1
ATOM 634 O O . TYR A 1 108 ? 40.07220 20.01373 44.97503 1.000 74.30766 89 TYR A O 1
ATOM 643 N N . LEU A 1 109 ? 38.95859 20.54753 46.87969 1.000 75.56549 90 LEU A N 1
ATOM 644 C CA . LEU A 1 109 ? 39.31818 19.29156 47.54356 1.000 76.17067 90 LEU A CA 1
ATOM 645 C C . LEU A 1 109 ? 38.87146 18.09975 46.71494 1.000 70.90833 90 LEU A C 1
ATOM 646 O O . LEU A 1 109 ? 39.66863 17.23065 46.37268 1.000 79.75256 90 LEU A O 1
ATOM 651 N N . HIS A 1 110 ? 37.62793 18.10316 46.29440 1.000 63.78577 91 HIS A N 1
ATOM 652 C CA . HIS A 1 110 ? 37.13094 17.03266 45.45499 1.000 70.52605 91 HIS A CA 1
ATOM 653 C C . HIS A 1 110 ? 38.02726 16.74939 44.24171 1.000 75.14377 91 HIS A C 1
ATOM 654 O O . HIS A 1 110 ? 38.16614 15.59032 43.82221 1.000 75.78719 91 HIS A O 1
ATOM 661 N N . SER A 1 111 ? 38.60833 17.79346 43.62963 1.000 83.97792 92 SER A N 1
ATOM 662 C CA . SER A 1 111 ? 39.43684 17.59220 42.43475 1.000 86.44545 92 SER A CA 1
ATOM 663 C C . SER A 1 111 ? 40.84675 17.09135 42.76402 1.000 82.83701 92 SER A C 1
ATOM 664 O O . SER A 1 111 ? 41.52186 16.53911 41.88612 1.000 76.76297 92 SER A O 1
ATOM 667 N N . LYS A 1 112 ? 41.30897 17.28679 43.99457 1.000 76.88383 93 LYS A N 1
ATOM 668 C CA . LYS A 1 112 ? 42.55368 16.70276 44.46143 1.000 84.79169 93 LYS A CA 1
ATOM 669 C C . LYS A 1 112 ? 42.31220 15.45904 45.31864 1.000 86.82344 93 LYS A C 1
ATOM 670 O O . LYS A 1 112 ? 43.23832 14.99131 45.99300 1.000 88.73858 93 LYS A O 1
ATOM 676 N N . GLY A 1 113 ? 41.07785 14.94464 45.33552 1.000 87.42196 94 GLY A N 1
ATOM 677 C CA . GLY A 1 113 ? 40.69403 13.78226 46.12683 1.000 77.73654 94 GLY A CA 1
ATOM 678 C C . GLY A 1 113 ? 40.77849 13.91600 47.63754 1.000 77.21106 94 GLY A C 1
ATOM 679 O O . GLY A 1 113 ? 40.87312 12.90027 48.32552 1.000 91.67309 94 GLY A O 1
ATOM 680 N N . ARG A 1 114 ? 40.79665 15.12596 48.18461 1.000 73.34038 95 ARG A N 1
ATOM 681 C CA . ARG A 1 114 ? 40.85194 15.31096 49.62826 1.000 73.14651 95 ARG A CA 1
ATOM 682 C C . ARG A 1 114 ? 39.51063 15.64785 50.29011 1.000 81.51988 95 ARG A C 1
ATOM 683 O O . ARG A 1 114 ? 39.50970 16.01079 51.47693 1.000 81.20680 95 ARG A O 1
ATOM 691 N N . LEU A 1 115 ? 38.37563 15.57800 49.57270 1.000 80.57570 96 LEU A N 1
ATOM 692 C CA . LEU A 1 115 ? 37.12336 16.03926 50.18263 1.000 77.27005 96 LEU A CA 1
ATOM 693 C C . LEU A 1 115 ? 36.72307 15.16493 51.36640 1.000 75.41438 96 LEU A C 1
ATOM 694 O O . LEU A 1 115 ? 36.46634 15.67781 52.46376 1.000 67.38063 96 LEU A O 1
ATOM 699 N N . VAL A 1 116 ? 36.79665 13.84166 51.19367 1.000 78.40980 97 VAL A N 1
ATOM 700 C CA . VAL A 1 116 ? 36.42802 12.90921 52.26087 1.000 83.48053 97 VAL A CA 1
ATOM 701 C C . VAL A 1 116 ? 37.36066 13.05512 53.45410 1.000 83.52543 97 VAL A C 1
ATOM 702 O O . VAL A 1 116 ? 36.91379 13.22522 54.59440 1.000 78.35969 97 VAL A O 1
ATOM 706 N N . ASP A 1 117 ? 38.67126 12.98200 53.21488 1.000 79.66943 98 ASP A N 1
ATOM 707 C CA . ASP A 1 117 ? 39.60066 13.18846 54.31831 1.000 81.95872 98 ASP A CA 1
ATOM 708 C C . ASP A 1 117 ? 39.34742 14.52251 55.01478 1.000 87.85127 98 ASP A C 1
ATOM 709 O O . ASP A 1 117 ? 39.43733 14.61100 56.24604 1.000 86.94505 98 ASP A O 1
ATOM 714 N N . PHE A 1 118 ? 38.93906 15.54778 54.25989 1.000 91.42948 99 PHE A N 1
ATOM 715 C CA . PHE A 1 118 ? 38.66460 16.84029 54.87540 1.000 84.80222 99 PHE A CA 1
ATOM 716 C C . PHE A 1 118 ? 37.33590 16.84032 55.61944 1.000 80.53145 99 PHE A C 1
ATOM 717 O O . PHE A 1 118 ? 37.22624 17.41616 56.71277 1.000 76.26619 99 PHE A O 1
ATOM 725 N N . ILE A 1 119 ? 36.31341 16.23967 55.01133 1.000 79.23720 100 ILE A N 1
ATOM 726 C CA . ILE A 1 119 ? 35.00642 16.11463 55.65034 1.000 87.77949 100 ILE A CA 1
ATOM 727 C C . ILE A 1 119 ? 35.11955 15.31505 56.94015 1.000 88.89410 100 ILE A C 1
ATOM 728 O O . ILE A 1 119 ? 34.51595 15.66360 57.96476 1.000 88.54529 100 ILE A O 1
ATOM 733 N N . ASN A 1 120 ? 35.91456 14.24084 56.91203 1.000 84.30479 101 ASN A N 1
ATOM 734 C CA . ASN A 1 120 ? 36.10853 13.41339 58.09966 1.000 95.55403 101 ASN A CA 1
ATOM 735 C C . ASN A 1 120 ? 36.88787 14.15032 59.17999 1.000 97.42796 101 ASN A C 1
ATOM 736 O O . ASN A 1 120 ? 36.60319 13.98404 60.37258 1.000 100.65613 101 ASN A O 1
ATOM 741 N N . HIS A 1 121 ? 37.84640 14.99228 58.78838 1.000 89.08051 102 HIS A N 1
ATOM 742 C CA . HIS A 1 121 ? 38.66522 15.69555 59.76509 1.000 83.92856 102 HIS A CA 1
ATOM 743 C C . HIS A 1 121 ? 37.84444 16.52577 60.75304 1.000 91.49980 102 HIS A C 1
ATOM 744 O O . HIS A 1 121 ? 38.38653 16.94038 61.78352 1.000 95.45518 102 HIS A O 1
ATOM 751 N N . LYS A 1 122 ? 36.56187 16.76305 60.47149 1.000 93.57478 103 LYS A N 1
ATOM 752 C CA . LYS A 1 122 ? 35.60914 17.37508 61.40566 1.000 94.21790 103 LYS A CA 1
ATOM 753 C C . LYS A 1 122 ? 36.14370 18.66458 62.02912 1.000 93.33846 103 LYS A C 1
ATOM 754 O O . LYS A 1 122 ? 36.08851 18.86773 63.24303 1.000 93.41982 103 LYS A O 1
ATOM 760 N N . SER A 1 123 ? 36.65338 19.55176 61.17391 1.000 99.04308 104 SER A N 1
ATOM 761 C CA . SER A 1 123 ? 37.06100 20.89907 61.56024 1.000 99.52545 104 SER A CA 1
ATOM 762 C C . SER A 1 123 ? 36.47801 21.91419 60.58225 1.000 94.89977 104 SER A C 1
ATOM 763 O O . SER A 1 123 ? 36.19024 21.59295 59.42294 1.000 90.60253 104 SER A O 1
ATOM 766 N N . LEU A 1 124 ? 36.36018 23.16543 61.04209 1.000 90.06923 105 LEU A N 1
ATOM 767 C CA . LEU A 1 124 ? 36.05682 24.26059 60.12668 1.000 86.11862 105 LEU A CA 1
ATOM 768 C C . LEU A 1 124 ? 37.29914 24.90329 59.52628 1.000 89.40340 105 LEU A C 1
ATOM 769 O O . LEU A 1 124 ? 37.19078 25.59386 58.50827 1.000 87.67179 105 LEU A O 1
ATOM 774 N N . PHE A 1 125 ? 38.47113 24.69622 60.10881 1.000 96.47025 106 PHE A N 1
ATOM 775 C CA . PHE A 1 125 ? 39.61565 25.55688 59.81657 1.000 93.03570 106 PHE A CA 1
ATOM 776 C C . PHE A 1 125 ? 40.75912 24.74673 59.23047 1.000 94.71260 106 PHE A C 1
ATOM 777 O O . PHE A 1 125 ? 41.41322 23.98156 59.96511 1.000 95.65284 106 PHE A O 1
ATOM 785 N N . PRO A 1 126 ? 41.01091 24.84079 57.93044 1.000 98.41347 107 PRO A N 1
ATOM 786 C CA . PRO A 1 126 ? 42.12813 24.11543 57.31456 1.000 99.57966 107 PRO A CA 1
ATOM 787 C C . PRO A 1 126 ? 43.41650 24.89316 57.54541 1.000 107.96447 107 PRO A C 1
ATOM 788 O O . PRO A 1 126 ? 43.43462 25.93967 58.19574 1.000 107.94539 107 PRO A O 1
ATOM 792 N N . LEU A 1 127 ? 44.50964 24.35108 57.02785 1.000 108.42464 108 LEU A N 1
ATOM 793 C CA . LEU A 1 127 ? 45.76806 25.07448 57.11550 1.000 122.63257 108 LEU A CA 1
ATOM 794 C C . LEU A 1 127 ? 45.79861 26.22767 56.10985 1.000 122.27276 108 LEU A C 1
ATOM 795 O O . LEU A 1 127 ? 45.19405 26.16227 55.03352 1.000 117.53517 108 LEU A O 1
ATOM 800 N N . ARG A 1 128 ? 46.54982 27.28122 56.45836 1.000 121.63400 109 ARG A N 1
ATOM 801 C CA . ARG A 1 128 ? 46.66671 28.44433 55.58443 1.000 115.18820 109 ARG A CA 1
ATOM 802 C C . ARG A 1 128 ? 47.18930 28.07223 54.20230 1.000 112.80318 109 ARG A C 1
ATOM 803 O O . ARG A 1 128 ? 46.95262 28.81724 53.24495 1.000 113.28051 109 ARG A O 1
ATOM 811 N N . VAL A 1 129 ? 47.90462 26.95028 54.08114 1.000 107.19700 110 VAL A N 1
ATOM 812 C CA . VAL A 1 129 ? 48.51045 26.57330 52.80526 1.000 112.81744 110 VAL A CA 1
ATOM 813 C C . VAL A 1 129 ? 47.49566 25.94882 51.84315 1.000 108.16808 110 VAL A C 1
ATOM 814 O O . VAL A 1 129 ? 47.65869 26.05305 50.61934 1.000 105.16272 110 VAL A O 1
ATOM 818 N N . GLU A 1 130 ? 46.46572 25.26016 52.34967 1.000 108.74503 111 GLU A N 1
ATOM 819 C CA . GLU A 1 130 ? 45.45160 24.72522 51.43987 1.000 105.19399 111 GLU A CA 1
ATOM 820 C C . GLU A 1 130 ? 44.68340 25.85413 50.75737 1.000 100.37104 111 GLU A C 1
ATOM 821 O O . GLU A 1 130 ? 44.34096 25.74334 49.57564 1.000 94.82603 111 GLU A O 1
ATOM 827 N N . PHE A 1 131 ? 44.39265 26.94127 51.48954 1.000 99.70894 112 PHE A N 1
ATOM 828 C CA . PHE A 1 131 ? 43.74133 28.09913 50.87636 1.000 98.87411 112 PHE A CA 1
ATOM 829 C C . PHE A 1 131 ? 44.61570 28.72111 49.80437 1.000 97.92510 112 PHE A C 1
ATOM 830 O O . PHE A 1 131 ? 44.11207 29.17190 48.76960 1.000 96.43538 112 PHE A O 1
ATOM 838 N N . HIS A 1 132 ? 45.92226 28.78716 50.04723 1.000 93.00392 113 HIS A N 1
ATOM 839 C CA . HIS A 1 132 ? 46.81365 29.31400 49.03285 1.000 86.63359 113 HIS A CA 1
ATOM 840 C C . HIS A 1 132 ? 46.71399 28.48796 47.75929 1.000 87.27358 113 HIS A C 1
ATOM 841 O O . HIS A 1 132 ? 46.50501 29.03746 46.67340 1.000 89.32240 113 HIS A O 1
ATOM 848 N N . ASP A 1 133 ? 46.85075 27.16066 47.86811 1.000 83.26841 114 ASP A N 1
ATOM 849 C CA . ASP A 1 133 ? 46.71433 26.32246 46.67885 1.000 82.98520 114 ASP A CA 1
ATOM 850 C C . ASP A 1 133 ? 45.31911 26.40292 46.09068 1.000 82.51804 114 ASP A C 1
ATOM 851 O O . ASP A 1 133 ? 45.14088 26.18140 44.89015 1.000 86.47566 114 ASP A O 1
ATOM 856 N N . TYR A 1 134 ? 44.30990 26.63466 46.92609 1.000 81.79534 115 TYR A N 1
ATOM 857 C CA . TYR A 1 134 ? 42.95234 26.79631 46.41898 1.000 80.11624 115 TYR A CA 1
ATOM 858 C C . TYR A 1 134 ? 42.83835 28.07070 45.58731 1.000 79.77404 115 TYR A C 1
ATOM 859 O O . TYR A 1 134 ? 42.36012 28.03850 44.44330 1.000 74.56978 115 TYR A O 1
ATOM 868 N N . PHE A 1 135 ? 43.32368 29.19092 46.14178 1.000 79.24714 116 PHE A N 1
ATOM 869 C CA . PHE A 1 135 ? 43.44441 30.44945 45.41009 1.000 74.00901 116 PHE A CA 1
ATOM 870 C C . PHE A 1 135 ? 44.18133 30.24543 44.09069 1.000 76.06694 116 PHE A C 1
ATOM 871 O O . PHE A 1 135 ? 43.75615 30.74448 43.03689 1.000 73.39474 116 PHE A O 1
ATOM 879 N N . GLU A 1 136 ? 45.30075 29.51697 44.13218 1.000 75.26865 117 GLU A N 1
ATOM 880 C CA . GLU A 1 136 ? 46.07307 29.28689 42.91569 1.000 74.56831 117 GLU A CA 1
ATOM 881 C C . GLU A 1 136 ? 45.28528 28.46881 41.92294 1.000 68.13351 117 GLU A C 1
ATOM 882 O O . GLU A 1 136 ? 45.42591 28.64440 40.70835 1.000 74.00950 117 GLU A O 1
ATOM 888 N N . TRP A 1 137 ? 44.49020 27.53219 42.42131 1.000 75.50796 118 TRP A N 1
ATOM 889 C CA . TRP A 1 137 ? 43.72963 26.66386 41.53167 1.000 78.70319 118 TRP A CA 1
ATOM 890 C C . TRP A 1 137 ? 42.54411 27.41863 40.92141 1.000 73.56956 118 TRP A C 1
ATOM 891 O O . TRP A 1 137 ? 42.26602 27.30089 39.71487 1.000 65.98389 118 TRP A O 1
ATOM 902 N N . ALA A 1 138 ? 41.86054 28.23270 41.73220 1.000 70.71289 119 ALA A N 1
ATOM 903 C CA . ALA A 1 138 ? 40.83271 29.10403 41.18180 1.000 66.67828 119 ALA A CA 1
ATOM 904 C C . ALA A 1 138 ? 41.44554 30.06600 40.16915 1.000 75.41680 119 ALA A C 1
ATOM 905 O O . ALA A 1 138 ? 41.02828 30.09750 38.99784 1.000 73.68785 119 ALA A O 1
ATOM 907 N N . ALA A 1 139 ? 42.50507 30.79426 40.57719 1.000 65.78528 120 ALA A N 1
ATOM 908 C CA . ALA A 1 139 ? 43.14680 31.73001 39.66227 1.000 61.64504 120 ALA A CA 1
ATOM 909 C C . ALA A 1 139 ? 43.61810 31.04408 38.39337 1.000 67.96563 120 ALA A C 1
ATOM 910 O O . ALA A 1 139 ? 43.73134 31.69680 37.34701 1.000 75.42084 120 ALA A O 1
ATOM 912 N N . SER A 1 140 ? 43.87373 29.73932 38.45892 1.000 66.34776 121 SER A N 1
ATOM 913 C CA . SER A 1 140 ? 44.33437 29.02060 37.28755 1.000 69.10872 121 SER A CA 1
ATOM 914 C C . SER A 1 140 ? 43.21264 28.75031 36.28755 1.000 71.78748 121 SER A C 1
ATOM 915 O O . SER A 1 140 ? 43.43597 28.82582 35.07364 1.000 66.20010 121 SER A O 1
ATOM 918 N N . HIS A 1 141 ? 42.02125 28.36835 36.76406 1.000 74.81079 122 HIS A N 1
ATOM 919 C CA . HIS A 1 141 ? 40.92756 28.11370 35.83127 1.000 74.46071 122 HIS A CA 1
ATOM 920 C C . HIS A 1 141 ? 40.50026 29.39437 35.13514 1.000 75.98539 122 HIS A C 1
ATOM 921 O O . HIS A 1 141 ? 40.21574 29.39776 33.92494 1.000 67.81022 122 HIS A O 1
ATOM 928 N N . LEU A 1 142 ? 40.56292 30.50512 35.87122 1.000 82.77240 123 LEU A N 1
ATOM 929 C CA . LEU A 1 142 ? 40.15649 31.81430 35.39311 1.000 76.77765 123 LEU A CA 1
ATOM 930 C C . LEU A 1 142 ? 41.31809 32.58480 34.82592 1.000 71.94838 123 LEU A C 1
ATOM 931 O O . LEU A 1 142 ? 41.32281 33.81719 34.83059 1.000 77.80648 123 LEU A O 1
ATOM 936 N N . ASP A 1 143 ? 42.29188 31.87183 34.28925 1.000 79.05713 124 ASP A N 1
ATOM 937 C CA . ASP A 1 143 ? 43.47673 32.51289 33.76469 1.000 81.53532 124 ASP A CA 1
ATOM 938 C C . ASP A 1 143 ? 43.20496 33.35006 32.52615 1.000 72.93700 124 ASP A C 1
ATOM 939 O O . ASP A 1 143 ? 43.99472 34.24344 32.22819 1.000 74.99057 124 ASP A O 1
ATOM 944 N N . ASP A 1 144 ? 42.13599 33.06498 31.78451 1.000 72.40790 125 ASP A N 1
ATOM 945 C CA . ASP A 1 144 ? 41.85877 33.84353 30.58569 1.000 79.58009 125 ASP A CA 1
ATOM 946 C C . ASP A 1 144 ? 41.40220 35.24800 30.94755 1.000 77.46368 125 ASP A C 1
ATOM 947 O O . ASP A 1 144 ? 41.64951 36.20717 30.20252 1.000 67.12549 125 ASP A O 1
ATOM 952 N N . SER A 1 145 ? 40.83339 35.39321 32.13245 1.000 75.61725 126 SER A N 1
ATOM 953 C CA . SER A 1 145 ? 40.28140 36.64539 32.59409 1.000 68.16314 126 SER A CA 1
ATOM 954 C C . SER A 1 145 ? 41.33939 37.69414 32.96075 1.000 66.98065 126 SER A C 1
ATOM 955 O O . SER A 1 145 ? 40.95530 38.79919 33.36215 1.000 74.27540 126 SER A O 1
ATOM 958 N N . VAL A 1 146 ? 42.63504 37.41259 32.86628 1.000 62.24441 127 VAL A N 1
ATOM 959 C CA . VAL A 1 146 ? 43.64215 38.30364 33.43928 1.000 64.19618 127 VAL A CA 1
ATOM 960 C C . VAL A 1 146 ? 44.87345 38.43770 32.53714 1.000 66.83492 127 VAL A C 1
ATOM 961 O O . VAL A 1 146 ? 45.24111 37.49800 31.82367 1.000 71.34650 127 VAL A O 1
ATOM 965 N N . ASP A 1 147 ? 45.46956 39.63772 32.53023 1.000 63.26818 128 ASP A N 1
ATOM 966 C CA . ASP A 1 147 ? 46.81778 39.89496 32.03256 1.000 61.23821 128 ASP A CA 1
ATOM 967 C C . ASP A 1 147 ? 47.67832 40.23631 33.24508 1.000 71.28011 128 ASP A C 1
ATOM 968 O O . ASP A 1 147 ? 47.37342 41.18682 33.97863 1.000 70.58422 128 ASP A O 1
ATOM 973 N N . TYR A 1 148 ? 48.73260 39.46013 33.47617 1.000 74.66899 129 TYR A N 1
ATOM 974 C CA . TYR A 1 148 ? 49.61098 39.74464 34.60115 1.000 67.19485 129 TYR A CA 1
ATOM 975 C C . TYR A 1 148 ? 50.71847 40.65606 34.13831 1.000 65.02344 129 TYR A C 1
ATOM 976 O O . TYR A 1 148 ? 50.89716 40.88032 32.93909 1.000 59.75604 129 TYR A O 1
ATOM 985 N N . GLY A 1 149 ? 51.48942 41.15812 35.10674 1.000 72.23048 130 GLY A N 1
ATOM 986 C CA . GLY A 1 149 ? 52.60005 42.03240 34.78944 1.000 71.22551 130 GLY A CA 1
ATOM 987 C C . GLY A 1 149 ? 52.19752 43.31524 34.10532 1.000 72.76481 130 GLY A C 1
ATOM 988 O O . GLY A 1 149 ? 53.02936 43.93603 33.43335 1.000 72.50141 130 GLY A O 1
ATOM 989 N N . VAL A 1 150 ? 50.93192 43.72052 34.24170 1.000 73.01041 131 VAL A N 1
ATOM 990 C CA . VAL A 1 150 ? 50.39512 44.91835 33.61193 1.000 62.99275 131 VAL A CA 1
ATOM 991 C C . VAL A 1 150 ? 50.00016 45.81801 34.76037 1.000 63.28167 131 VAL A C 1
ATOM 992 O O . VAL A 1 150 ? 49.08662 45.49088 35.52525 1.000 63.68311 131 VAL A O 1
ATOM 996 N N . GLU A 1 151 ? 50.68145 46.95865 34.87187 1.000 73.00775 132 GLU A N 1
ATOM 997 C CA . GLU A 1 151 ? 50.52628 47.89119 35.98890 1.000 81.66089 132 GLU A CA 1
ATOM 998 C C . GLU A 1 151 ? 49.68349 49.09474 35.55467 1.000 78.93233 132 GLU A C 1
ATOM 999 O O . GLU A 1 151 ? 50.09886 49.86479 34.68313 1.000 80.81149 132 GLU A O 1
ATOM 1005 N N . VAL A 1 152 ? 48.49399 49.24175 36.14255 1.000 74.49454 133 VAL A N 1
ATOM 1006 C CA . VAL A 1 152 ? 47.57553 50.30479 35.74022 1.000 71.39552 133 VAL A CA 1
ATOM 1007 C C . VAL A 1 152 ? 48.15800 51.65131 36.14916 1.000 71.86458 133 VAL A C 1
ATOM 1008 O O . VAL A 1 152 ? 48.40212 51.92049 37.33227 1.000 70.57981 133 VAL A O 1
ATOM 1012 N N . VAL A 1 153 ? 48.33335 52.52924 35.16394 1.000 73.64491 134 VAL A N 1
ATOM 1013 C CA . VAL A 1 153 ? 48.95765 53.82779 35.36891 1.000 72.42218 134 VAL A CA 1
ATOM 1014 C C . VAL A 1 153 ? 47.93699 54.93840 35.41798 1.000 73.42988 134 VAL A C 1
ATOM 1015 O O . VAL A 1 153 ? 48.30809 56.10123 35.58895 1.000 76.22654 134 VAL A O 1
ATOM 1019 N N . GLY A 1 154 ? 46.66568 54.62506 35.21268 1.000 72.87480 135 GLY A N 1
ATOM 1020 C CA . GLY A 1 154 ? 45.63206 55.61889 35.34575 1.000 72.20900 135 GLY A CA 1
ATOM 1021 C C . GLY A 1 154 ? 44.32011 55.15765 34.77236 1.000 69.29874 135 GLY A C 1
ATOM 1022 O O . GLY A 1 154 ? 44.27889 54.26038 33.91517 1.000 64.99728 135 GLY A O 1
ATOM 1023 N N . VAL A 1 155 ? 43.25161 55.79210 35.23771 1.000 62.64176 136 VAL A N 1
ATOM 1024 C CA . VAL A 1 155 ? 41.91023 55.59211 34.72838 1.000 69.23610 136 VAL A CA 1
ATOM 1025 C C . VAL A 1 155 ? 41.51687 56.92412 34.12178 1.000 69.70172 136 VAL A C 1
ATOM 1026 O O . VAL A 1 155 ? 41.04737 57.82262 34.83293 1.000 72.33818 136 VAL A O 1
ATOM 1030 N N . GLU A 1 156 ? 41.65625 57.04965 32.82028 1.000 67.10419 137 GLU A N 1
ATOM 1031 C CA . GLU A 1 156 ? 41.25998 58.37721 32.36697 1.000 77.32703 137 GLU A CA 1
ATOM 1032 C C . GLU A 1 156 ? 39.91327 58.39922 31.65926 1.000 77.08140 137 GLU A C 1
ATOM 1033 O O . GLU A 1 156 ? 39.62020 57.52221 30.82983 1.000 73.93739 137 GLU A O 1
ATOM 1039 N N . PRO A 1 157 ? 39.09752 59.41429 31.97479 1.000 81.67881 138 PRO A N 1
ATOM 1040 C CA . PRO A 1 157 ? 37.70720 59.45907 31.49235 1.000 82.38833 138 PRO A CA 1
ATOM 1041 C C . PRO A 1 157 ? 37.61210 59.80916 30.01464 1.000 78.57533 138 PRO A C 1
ATOM 1042 O O . PRO A 1 157 ? 38.42376 60.56844 29.48057 1.000 72.03714 138 PRO A O 1
ATOM 1046 N N . VAL A 1 158 ? 36.66157 59.17144 29.34368 1.000 73.99200 139 VAL A N 1
ATOM 1047 C CA . VAL A 1 158 ? 36.34941 59.42842 27.94413 1.000 76.87329 139 VAL A CA 1
ATOM 1048 C C . VAL A 1 158 ? 35.04280 60.22305 27.89022 1.000 83.36725 139 VAL A C 1
ATOM 1049 O O . VAL A 1 158 ? 33.98755 59.71691 28.29281 1.000 83.01096 139 VAL A O 1
ATOM 1053 N N . VAL A 1 159 ? 35.10369 61.46376 27.38449 1.000 90.76829 140 VAL A N 1
ATOM 1054 C CA . VAL A 1 159 ? 34.03062 62.44707 27.53471 1.000 90.87774 140 VAL A CA 1
ATOM 1055 C C . VAL A 1 159 ? 33.32455 62.60524 26.19875 1.000 89.33164 140 VAL A C 1
ATOM 1056 O O . VAL A 1 159 ? 33.94442 62.51401 25.13568 1.000 91.47565 140 VAL A O 1
ATOM 1060 N N . ARG A 1 160 ? 32.01529 62.85806 26.25784 1.000 93.23416 141 ARG A N 1
ATOM 1061 C CA . ARG A 1 160 ? 31.28018 63.31433 25.08201 1.000 101.38819 141 ARG A CA 1
ATOM 1062 C C . ARG A 1 160 ? 30.53069 64.60172 25.37423 1.000 103.11634 141 ARG A C 1
ATOM 1063 O O . ARG A 1 160 ? 31.08767 65.70103 25.25268 1.000 105.35443 141 ARG A O 1
ATOM 1071 N N . ASP A 1 161 ? 29.26131 64.48640 25.73975 1.000 95.65767 142 ASP A N 1
ATOM 1072 C CA . ASP A 1 161 ? 28.47164 65.67476 26.02725 1.000 95.92304 142 ASP A CA 1
ATOM 1073 C C . ASP A 1 161 ? 28.73770 66.10988 27.46730 1.000 99.03566 142 ASP A C 1
ATOM 1074 O O . ASP A 1 161 ? 27.84241 66.22051 28.30127 1.000 108.37275 142 ASP A O 1
ATOM 1079 N N . GLY A 1 162 ? 30.01962 66.33184 27.75446 1.000 98.79755 143 GLY A N 1
ATOM 1080 C CA . GLY A 1 162 ? 30.45917 66.60294 29.10895 1.000 105.81716 143 GLY A CA 1
ATOM 1081 C C . GLY A 1 162 ? 30.19331 65.41992 30.02072 1.000 103.45312 143 GLY A C 1
ATOM 1082 O O . GLY A 1 162 ? 30.27652 65.52987 31.24770 1.000 108.79566 143 GLY A O 1
ATOM 1083 N N . VAL A 1 163 ? 29.84607 64.28512 29.41573 1.000 99.53334 144 VAL A N 1
ATOM 1084 C CA . VAL A 1 163 ? 29.55764 63.03979 30.11748 1.000 100.73289 144 VAL A CA 1
ATOM 1085 C C . VAL A 1 163 ? 30.65346 62.02111 29.81049 1.000 98.23115 144 VAL A C 1
ATOM 1086 O O . VAL A 1 163 ? 31.05573 61.85456 28.65023 1.000 93.48553 144 VAL A O 1
ATOM 1090 N N . VAL A 1 164 ? 31.12312 61.32618 30.84815 1.000 96.60998 145 VAL A N 1
ATOM 1091 C CA . VAL A 1 164 ? 32.14478 60.29010 30.69724 1.000 89.90118 145 VAL A CA 1
ATOM 1092 C C . VAL A 1 164 ? 31.41757 59.00223 30.31509 1.000 79.77218 145 VAL A C 1
ATOM 1093 O O . VAL A 1 164 ? 30.79434 58.34327 31.14398 1.000 72.11377 145 VAL A O 1
ATOM 1097 N N . GLU A 1 165 ? 31.49512 58.63982 29.04580 1.000 78.95760 146 GLU A N 1
ATOM 1098 C CA . GLU A 1 165 ? 30.79045 57.44742 28.61354 1.000 86.34659 146 GLU A CA 1
ATOM 1099 C C . GLU A 1 165 ? 31.51426 56.20471 29.10313 1.000 92.33517 146 GLU A C 1
ATOM 1100 O O . GLU A 1 165 ? 30.89819 55.26803 29.63049 1.000 85.70054 146 GLU A O 1
ATOM 1106 N N . HIS A 1 166 ? 32.83249 56.20026 28.99626 1.000 87.13347 147 HIS A N 1
ATOM 1107 C CA . HIS A 1 166 ? 33.56329 55.07788 29.51406 1.000 73.84770 147 HIS A CA 1
ATOM 1108 C C . HIS A 1 166 ? 34.93919 55.56642 29.92940 1.000 74.71461 147 HIS A C 1
ATOM 1109 O O . HIS A 1 166 ? 35.18614 56.76891 30.03438 1.000 79.08691 147 HIS A O 1
ATOM 1116 N N . PHE A 1 167 ? 35.82606 54.62911 30.21767 1.000 77.40710 148 PHE A N 1
ATOM 1117 C CA . PHE A 1 167 ? 37.14658 54.95992 30.71611 1.000 76.24655 148 PHE A CA 1
ATOM 1118 C C . PHE A 1 167 ? 38.14703 54.26220 29.83081 1.000 71.74834 148 PHE A C 1
ATOM 1119 O O . PHE A 1 167 ? 37.86666 53.19696 29.27328 1.000 66.95949 148 PHE A O 1
ATOM 1127 N N . ASP A 1 168 ? 39.29186 54.90078 29.67888 1.000 72.84502 149 ASP A N 1
ATOM 1128 C CA . ASP A 1 168 ? 40.47385 54.26032 29.12781 1.000 72.00039 149 ASP A CA 1
ATOM 1129 C C . ASP A 1 168 ? 41.29694 53.88385 30.35035 1.000 72.93476 149 ASP A C 1
ATOM 1130 O O . ASP A 1 168 ? 41.87655 54.75080 31.01984 1.000 69.77004 149 ASP A O 1
ATOM 1135 N N . VAL A 1 169 ? 41.27319 52.60531 30.70442 1.000 66.98642 150 VAL A N 1
ATOM 1136 C CA . VAL A 1 169 ? 42.23873 52.11966 31.67717 1.000 65.44280 150 VAL A CA 1
ATOM 1137 C C . VAL A 1 169 ? 43.56654 51.95519 30.95633 1.000 62.84079 150 VAL A C 1
ATOM 1138 O O . VAL A 1 169 ? 43.63825 51.29527 29.91430 1.000 60.19780 150 VAL A O 1
ATOM 1142 N N . VAL A 1 170 ? 44.59905 52.63652 31.45380 1.000 62.45288 151 VAL A N 1
ATOM 1143 C CA . VAL A 1 170 ? 45.91025 52.64499 30.80934 1.000 72.54842 151 VAL A CA 1
ATOM 1144 C C . VAL A 1 170 ? 46.86155 51.77632 31.62738 1.000 70.10676 151 VAL A C 1
ATOM 1145 O O . VAL A 1 170 ? 47.02242 51.97385 32.84350 1.000 62.46106 151 VAL A O 1
ATOM 1149 N N . GLY A 1 171 ? 47.53312 50.85855 30.95166 1.000 63.54516 152 GLY A N 1
ATOM 1150 C CA . GLY A 1 171 ? 48.40517 49.92475 31.62368 1.000 75.74076 152 GLY A CA 1
ATOM 1151 C C . GLY A 1 171 ? 49.74766 49.85557 30.93947 1.000 81.89514 152 GLY A C 1
ATOM 1152 O O . GLY A 1 171 ? 49.86055 49.99657 29.71970 1.000 80.47565 152 GLY A O 1
ATOM 1153 N N . ARG A 1 172 ? 50.77339 49.59584 31.75044 1.000 82.67493 153 ARG A N 1
ATOM 1154 C CA . ARG A 1 172 ? 52.15562 49.53783 31.30026 1.000 84.42511 153 ARG A CA 1
ATOM 1155 C C . ARG A 1 172 ? 52.71274 48.15770 31.60122 1.000 82.84743 153 ARG A C 1
ATOM 1156 O O . ARG A 1 172 ? 52.58199 47.67047 32.73219 1.000 79.92143 153 ARG A O 1
ATOM 1164 N N . THR A 1 173 ? 53.35236 47.54771 30.60273 1.000 79.29177 154 THR A N 1
ATOM 1165 C CA . THR A 1 173 ? 54.02142 46.27637 30.81126 1.000 81.16773 154 THR A CA 1
ATOM 1166 C C . THR A 1 173 ? 55.29728 46.49235 31.63227 1.000 79.15683 154 THR A C 1
ATOM 1167 O O . THR A 1 173 ? 55.63387 47.60789 32.03538 1.000 82.98403 154 THR A O 1
ATOM 1171 N N . ALA A 1 174 ? 56.03227 45.41274 31.89264 1.000 88.81014 155 ALA A N 1
ATOM 1172 C CA . ALA A 1 174 ? 57.30962 45.60078 32.57516 1.000 92.02180 155 ALA A CA 1
ATOM 1173 C C . ALA A 1 174 ? 58.41007 46.02593 31.61409 1.000 74.56731 155 ALA A C 1
ATOM 1174 O O . ALA A 1 174 ? 59.49857 46.38217 32.06791 1.000 79.65776 155 ALA A O 1
ATOM 1176 N N . SER A 1 175 ? 58.14177 45.97882 30.30858 1.000 73.38038 156 SER A N 1
ATOM 1177 C CA . SER A 1 175 ? 59.05027 46.40811 29.25079 1.000 81.26934 156 SER A CA 1
ATOM 1178 C C . SER A 1 175 ? 58.63356 47.75583 28.61159 1.000 84.22835 156 SER A C 1
ATOM 1179 O O . SER A 1 175 ? 59.00638 48.03809 27.46161 1.000 70.92816 156 SER A O 1
ATOM 1182 N N . GLY A 1 176 ? 57.78015 48.53519 29.29616 1.000 79.59776 157 GLY A N 1
ATOM 1183 C CA . GLY A 1 176 ? 57.53131 49.91700 28.96689 1.000 70.80068 157 GLY A CA 1
ATOM 1184 C C . GLY A 1 176 ? 56.36630 50.22394 28.03857 1.000 73.80297 157 GLY A C 1
ATOM 1185 O O . GLY A 1 176 ? 55.89660 51.36657 28.03805 1.000 70.87472 157 GLY A O 1
ATOM 1186 N N . GLN A 1 177 ? 55.89825 49.27410 27.22948 1.000 74.52748 158 GLN A N 1
ATOM 1187 C CA . GLN A 1 177 ? 54.83570 49.58297 26.27491 1.000 69.88295 158 GLN A CA 1
ATOM 1188 C C . GLN A 1 177 ? 53.55601 49.92893 27.02416 1.000 81.09193 158 GLN A C 1
ATOM 1189 O O . GLN A 1 177 ? 53.28619 49.39441 28.10515 1.000 83.65710 158 GLN A O 1
ATOM 1195 N N . GLU A 1 178 ? 52.79041 50.87376 26.49135 1.000 81.94751 159 GLU A N 1
ATOM 1196 C CA . GLU A 1 178 ? 51.55452 51.28209 27.14023 1.000 76.62316 159 GLU A CA 1
ATOM 1197 C C . GLU A 1 178 ? 50.37500 50.77956 26.31846 1.000 77.85173 159 GLU A C 1
ATOM 1198 O O . GLU A 1 178 ? 50.46122 50.64359 25.09483 1.000 78.63646 159 GLU A O 1
ATOM 1204 N N . MET A 1 179 ? 49.28463 50.46145 27.02136 1.000 82.80115 160 MET A N 1
ATOM 1205 C CA . MET A 1 179 ? 48.11319 49.80393 26.45037 1.000 81.47793 160 MET A CA 1
ATOM 1206 C C . MET A 1 179 ? 46.86272 50.51280 26.93698 1.000 75.83381 160 MET A C 1
ATOM 1207 O O . MET A 1 179 ? 46.84950 51.12850 28.00684 1.000 79.90294 160 MET A O 1
ATOM 1212 N N . THR A 1 180 ? 45.78857 50.37331 26.17605 1.000 71.85342 161 THR A N 1
ATOM 1213 C CA . THR A 1 180 ? 44.53666 51.01830 26.53615 1.000 74.22057 161 THR A CA 1
ATOM 1214 C C . THR A 1 180 ? 43.45579 49.95829 26.61485 1.000 73.86740 161 THR A C 1
ATOM 1215 O O . THR A 1 180 ? 43.36842 49.06025 25.76704 1.000 72.69729 161 THR A O 1
ATOM 1219 N N . TYR A 1 181 ? 42.62508 50.09184 27.63850 1.000 69.76324 162 TYR A N 1
ATOM 1220 C CA . TYR A 1 181 ? 41.56004 49.14452 27.92555 1.000 71.06784 162 TYR A CA 1
ATOM 1221 C C . TYR A 1 181 ? 40.28729 49.95074 28.11872 1.000 65.84680 162 TYR A C 1
ATOM 1222 O O . TYR A 1 181 ? 39.98073 50.39702 29.23560 1.000 67.20836 162 TYR A O 1
ATOM 1231 N N . PRO A 1 182 ? 39.52764 50.17407 27.05348 1.000 59.43202 163 PRO A N 1
ATOM 1232 C CA . PRO A 1 182 ? 38.21981 50.81292 27.21916 1.000 67.29555 163 PRO A CA 1
ATOM 1233 C C . PRO A 1 182 ? 37.26895 49.93567 28.02301 1.000 63.56480 163 PRO A C 1
ATOM 1234 O O . PRO A 1 182 ? 37.10571 48.74734 27.74160 1.000 62.61624 163 PRO A O 1
ATOM 1238 N N . ALA A 1 183 ? 36.59338 50.55478 28.98828 1.000 62.99345 164 ALA A N 1
A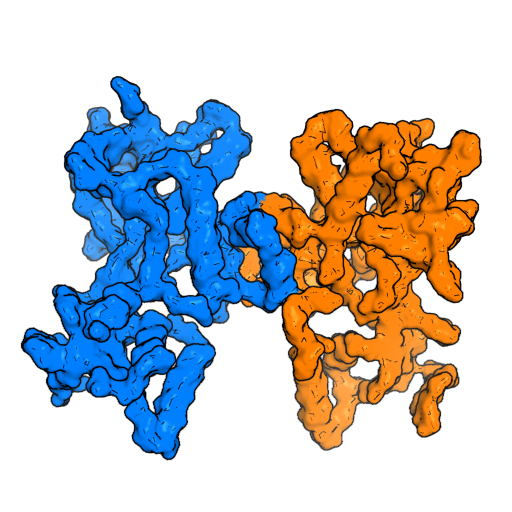TOM 1239 C CA . ALA A 1 183 ? 35.63689 49.85693 29.83314 1.000 61.75263 164 ALA A CA 1
ATOM 1240 C C . ALA A 1 183 ? 34.55621 50.82402 30.33516 1.000 63.14751 164 ALA A C 1
ATOM 1241 O O . ALA A 1 183 ? 34.85611 51.89624 30.87393 1.000 56.72073 164 ALA A O 1
ATOM 1243 N N . ARG A 1 184 ? 33.29031 50.43417 30.16465 1.000 62.97163 165 ARG A N 1
ATOM 1244 C CA . ARG A 1 184 ? 32.21557 51.18219 30.80432 1.000 61.07212 165 ARG A CA 1
ATOM 1245 C C . ARG A 1 184 ? 32.41260 51.26084 32.31311 1.000 55.92335 165 ARG A C 1
ATOM 1246 O O . ARG A 1 184 ? 31.99577 52.24075 32.93187 1.000 61.64722 165 ARG A O 1
ATOM 1254 N N . ASN A 1 185 ? 33.04408 50.25385 32.92556 1.000 58.60591 166 ASN A N 1
ATOM 1255 C CA . ASN A 1 185 ? 33.22085 50.22583 34.37518 1.000 56.10355 166 ASN A CA 1
ATOM 1256 C C . ASN A 1 185 ? 34.62680 49.81535 34.73607 1.000 52.12220 166 ASN A C 1
ATOM 1257 O O . ASN A 1 185 ? 35.30818 49.10634 33.98219 1.000 53.44714 166 ASN A O 1
ATOM 1262 N N . VAL A 1 186 ? 35.03480 50.24971 35.92440 1.000 48.17419 167 VAL A N 1
ATOM 1263 C CA . VAL A 1 186 ? 36.35193 49.94228 36.46336 1.000 56.15840 167 VAL A CA 1
ATOM 1264 C C . VAL A 1 186 ? 36.18240 49.46099 37.89459 1.000 53.30121 167 VAL A C 1
ATOM 1265 O O . VAL A 1 186 ? 35.40441 50.04301 38.65090 1.000 60.77929 167 VAL A O 1
ATOM 1269 N N . VAL A 1 187 ? 36.85827 48.37524 38.26065 1.000 60.36662 168 VAL A N 1
ATOM 1270 C CA . VAL A 1 187 ? 36.73313 47.79417 39.60563 1.000 65.45220 168 VAL A CA 1
ATOM 1271 C C . VAL A 1 187 ? 38.12221 47.81333 40.21993 1.000 58.55928 168 VAL A C 1
ATOM 1272 O O . VAL A 1 187 ? 39.08102 47.33588 39.60001 1.000 56.05372 168 VAL A O 1
ATOM 1276 N N . LEU A 1 188 ? 38.22524 48.35532 41.43048 1.000 59.44335 169 LEU A N 1
ATOM 1277 C CA . LEU A 1 188 ? 39.49796 48.53101 42.12249 1.000 64.66115 169 LEU A CA 1
ATOM 1278 C C . LEU A 1 188 ? 39.62373 47.48211 43.22797 1.000 69.32085 169 LEU A C 1
ATOM 1279 O O . LEU A 1 188 ? 38.92754 47.55808 44.25014 1.000 66.13127 169 LEU A O 1
ATOM 1284 N N . ALA A 1 189 ? 40.54279 46.53645 43.04531 1.000 69.22627 170 ALA A N 1
ATOM 1285 C CA . ALA A 1 189 ? 40.92410 45.58594 44.09251 1.000 72.19822 170 ALA A CA 1
ATOM 1286 C C . ALA A 1 189 ? 42.43882 45.45087 44.07835 1.000 70.30757 170 ALA A C 1
ATOM 1287 O O . ALA A 1 189 ? 43.00122 44.36902 43.91364 1.000 78.63079 170 ALA A O 1
ATOM 1289 N N . THR A 1 190 ? 43.10786 46.59622 44.17200 1.000 78.03939 171 THR A N 1
ATOM 1290 C CA . THR A 1 190 ? 44.56345 46.69765 44.20080 1.000 82.66070 171 THR A CA 1
ATOM 1291 C C . THR A 1 190 ? 45.16092 46.12892 45.46819 1.000 85.83471 171 THR A C 1
ATOM 1292 O O . THR A 1 190 ? 46.38968 46.05073 45.58529 1.000 87.10736 171 THR A O 1
ATOM 1296 N N . GLY A 1 191 ? 44.33216 45.72935 46.40261 1.000 84.76005 172 GLY A N 1
ATOM 1297 C CA . GLY A 1 191 ? 44.85736 45.27259 47.64560 1.000 90.88450 172 GLY A CA 1
ATOM 1298 C C . GLY A 1 191 ? 45.23283 46.44187 48.53221 1.000 89.42431 172 GLY A C 1
ATOM 1299 O O . GLY A 1 191 ? 44.78397 47.59167 48.36916 1.000 86.01603 172 GLY A O 1
ATOM 1300 N N . LEU A 1 192 ? 46.08005 46.12390 49.50116 1.000 93.45459 173 LEU A N 1
ATOM 1301 C CA . LEU A 1 192 ? 46.35298 47.01145 50.61246 1.000 94.46036 173 LEU A CA 1
ATOM 1302 C C . LEU A 1 192 ? 47.85657 47.18318 50.76845 1.000 92.87924 173 LEU A C 1
ATOM 1303 O O . LEU A 1 192 ? 48.65487 46.62427 50.01143 1.000 94.48887 173 LEU A O 1
ATOM 1308 N N . GLU A 1 193 ? 48.23319 47.94855 51.78713 1.000 96.72956 174 GLU A N 1
ATOM 1309 C CA . GLU A 1 193 ? 49.58798 48.44905 51.94009 1.000 102.44080 174 GLU A CA 1
ATOM 1310 C C . GLU A 1 193 ? 49.89113 48.57889 53.42603 1.000 102.04780 174 GLU A C 1
ATOM 1311 O O . GLU A 1 193 ? 48.98704 48.87001 54.21761 1.000 94.48934 174 GLU A O 1
ATOM 1317 N N . PRO A 1 194 ? 51.14444 48.37444 53.83301 1.000 102.59997 175 PRO A N 1
ATOM 1318 C CA . PRO A 1 194 ? 51.52950 48.60260 55.23540 1.000 108.11748 175 PRO A CA 1
ATOM 1319 C C . PRO A 1 194 ? 51.29872 50.04306 55.69124 1.000 111.03441 175 PRO A C 1
ATOM 1320 O O . PRO A 1 194 ? 51.33706 50.99262 54.90650 1.000 108.38711 175 PRO A O 1
ATOM 1324 N N . ASN A 1 195 ? 51.10136 50.20020 56.99962 1.000 113.29808 176 ASN A N 1
ATOM 1325 C CA . ASN A 1 195 ? 50.73027 51.48709 57.58820 1.000 120.17694 176 ASN A CA 1
ATOM 1326 C C . ASN A 1 195 ? 51.93523 52.29266 58.10750 1.000 132.21444 176 ASN A C 1
ATOM 1327 O O . ASN A 1 195 ? 52.33957 52.19987 59.27001 1.000 133.66631 176 ASN A O 1
ATOM 1332 N N . PRO A 1 197 ? 50.77587 55.42206 61.05012 1.000 156.85123 178 PRO A N 1
ATOM 1333 C CA . PRO A 1 197 ? 49.96285 56.23543 61.96780 1.000 155.28053 178 PRO A CA 1
ATOM 1334 C C . PRO A 1 197 ? 50.77231 57.40476 62.50378 1.000 155.15174 178 PRO A C 1
ATOM 1335 O O . PRO A 1 197 ? 50.23831 58.44228 62.90360 1.000 154.12885 178 PRO A O 1
ATOM 1339 N N . GLU A 1 198 ? 52.08560 57.19608 62.49996 1.000 152.60999 179 GLU A N 1
ATOM 1340 C CA . GLU A 1 198 ? 53.06915 58.15068 62.98171 1.000 152.67456 179 GLU A CA 1
ATOM 1341 C C . GLU A 1 198 ? 54.41114 57.71907 62.41809 1.000 151.06822 179 GLU A C 1
ATOM 1342 O O . GLU A 1 198 ? 55.20397 58.55263 61.96310 1.000 148.78678 179 GLU A O 1
ATOM 1344 N N . GLY A 1 199 ? 54.64153 56.40425 62.40150 1.000 150.26252 180 GLY A N 1
ATOM 1345 C CA . GLY A 1 199 ? 55.91245 55.85823 61.96813 1.000 148.90426 180 GLY A CA 1
ATOM 1346 C C . GLY A 1 199 ? 55.85871 55.71516 60.46847 1.000 146.62392 180 GLY A C 1
ATOM 1347 O O . GLY A 1 199 ? 54.97008 55.04700 59.92830 1.000 147.15860 180 GLY A O 1
ATOM 1348 N N . ILE A 1 200 ? 56.81641 56.34131 59.78746 1.000 148.16923 181 ILE A N 1
ATOM 1349 C CA . ILE A 1 200 ? 56.75607 56.48082 58.33933 1.000 148.03267 181 ILE A CA 1
ATOM 1350 C C . ILE A 1 200 ? 58.15644 56.29399 57.76859 1.000 141.40780 181 ILE A C 1
ATOM 1351 O O . ILE A 1 200 ? 58.68878 57.19095 57.10175 1.000 139.56771 181 ILE A O 1
ATOM 1356 N N . THR A 1 201 ? 58.78683 55.15637 58.05921 1.000 137.38439 182 THR A N 1
ATOM 1357 C CA . THR A 1 201 ? 60.12165 54.90133 57.52510 1.000 141.75124 182 THR A CA 1
ATOM 1358 C C . THR A 1 201 ? 60.41410 53.40429 57.59479 1.000 141.43456 182 THR A C 1
ATOM 1359 O O . THR A 1 201 ? 59.79098 52.67362 58.36859 1.000 134.72320 182 THR A O 1
ATOM 1363 N N . SER A 1 202 ? 61.40182 52.96158 56.80747 1.000 140.91808 183 SER A N 1
ATOM 1364 C CA . SER A 1 202 ? 61.76546 51.54046 56.74500 1.000 136.09372 183 SER A CA 1
ATOM 1365 C C . SER A 1 202 ? 63.14349 51.36750 56.12303 1.000 141.15199 183 SER A C 1
ATOM 1366 O O . SER A 1 202 ? 63.34777 51.74540 54.96431 1.000 148.99283 183 SER A O 1
ATOM 1369 N N . GLY A 1 203 ? 64.06631 50.74736 56.85789 1.000 139.89172 184 GLY A N 1
ATOM 1370 C CA . GLY A 1 203 ? 65.43602 50.57394 56.42790 1.000 145.63108 184 GLY A CA 1
ATOM 1371 C C . GLY A 1 203 ? 65.82416 49.10353 56.37940 1.000 148.16732 184 GLY A C 1
ATOM 1372 O O . GLY A 1 203 ? 64.99314 48.21904 56.13187 1.000 146.26329 184 GLY A O 1
ATOM 1373 N N . ASP A 1 204 ? 67.11582 48.85435 56.62146 1.000 150.28399 185 ASP A N 1
ATOM 1374 C CA . ASP A 1 204 ? 67.67922 47.50950 56.70947 1.000 151.72929 185 ASP A CA 1
ATOM 1375 C C . ASP A 1 204 ? 67.60497 46.93545 58.12088 1.000 147.70191 185 ASP A C 1
ATOM 1376 O O . ASP A 1 204 ? 68.01788 45.78870 58.33444 1.000 143.57164 185 ASP A O 1
ATOM 1381 N N . ARG A 1 205 ? 67.09098 47.70762 59.08972 1.000 145.46222 186 ARG A N 1
ATOM 1382 C CA . ARG A 1 205 ? 66.95128 47.20066 60.45108 1.000 144.25190 186 ARG A CA 1
ATOM 1383 C C . ARG A 1 205 ? 65.65487 47.66602 61.11524 1.000 142.35808 186 ARG A C 1
ATOM 1384 O O . ARG A 1 205 ? 65.60368 47.74102 62.34921 1.000 144.30409 186 ARG A O 1
ATOM 1386 N N . VAL A 1 206 ? 64.61843 47.99691 60.33891 1.000 144.13753 187 VAL A N 1
ATOM 1387 C CA . VAL A 1 206 ? 63.29797 48.36311 60.85366 1.000 137.98999 187 VAL A CA 1
ATOM 1388 C C . VAL A 1 206 ? 62.23031 47.81247 59.90998 1.000 133.99568 187 VAL A C 1
ATOM 1389 O O . VAL A 1 206 ? 61.99106 48.37861 58.83830 1.000 134.83435 187 VAL A O 1
ATOM 1393 N N . TRP A 1 207 ? 61.57898 46.71394 60.29527 1.000 133.90936 188 TRP A N 1
ATOM 1394 C CA . TRP A 1 207 ? 60.69537 45.96235 59.41067 1.000 132.91539 188 TRP A CA 1
ATOM 1395 C C . TRP A 1 207 ? 59.22539 46.18719 59.75617 1.000 128.81596 188 TRP A C 1
ATOM 1396 O O . TRP A 1 207 ? 58.87941 46.67017 60.83981 1.000 128.85982 188 TRP A O 1
ATOM 1407 N N . HIS A 1 208 ? 58.35997 45.81874 58.80959 1.000 126.50815 189 HIS A N 1
ATOM 1408 C CA . HIS A 1 208 ? 56.93022 45.66166 59.04185 1.000 123.36798 189 HIS A CA 1
ATOM 1409 C C . HIS A 1 208 ? 56.61695 44.18466 59.25518 1.000 122.47411 189 HIS A C 1
ATOM 1410 O O . HIS A 1 208 ? 57.39654 43.30591 58.88159 1.000 127.35257 189 HIS A O 1
ATOM 1417 N N . ASN A 1 209 ? 55.46065 43.91782 59.86797 1.000 119.91765 190 ASN A N 1
ATOM 1418 C CA . ASN A 1 209 ? 55.10939 42.53984 60.19800 1.000 120.59726 190 ASN A CA 1
ATOM 1419 C C . ASN A 1 209 ? 55.10535 41.64481 58.96655 1.000 128.60820 190 ASN A C 1
ATOM 1420 O O . ASN A 1 209 ? 55.35123 40.43815 59.07878 1.000 135.41526 190 ASN A O 1
ATOM 1425 N N . SER A 1 210 ? 54.89676 42.21417 57.78000 1.000 128.23102 191 SER A N 1
ATOM 1426 C CA . SER A 1 210 ? 54.80530 41.38352 56.58774 1.000 129.59293 191 SER A CA 1
ATOM 1427 C C . SER A 1 210 ? 56.17398 40.99553 56.04922 1.000 129.86891 191 SER A C 1
ATOM 1428 O O . SER A 1 210 ? 56.28745 39.97804 55.35800 1.000 132.93526 191 SER A O 1
ATOM 1431 N N . GLU A 1 211 ? 57.20849 41.76583 56.38174 1.000 129.33440 192 GLU A N 1
ATOM 1432 C CA . GLU A 1 211 ? 58.57517 41.57118 55.91561 1.000 129.07004 192 GLU A CA 1
ATOM 1433 C C . GLU A 1 211 ? 59.30924 40.45950 56.65477 1.000 136.54951 192 GLU A C 1
ATOM 1434 O O . GLU A 1 211 ? 60.44185 40.14347 56.27748 1.000 139.40930 192 GLU A O 1
ATOM 1440 N N . LEU A 1 212 ? 58.69082 39.83709 57.66570 1.000 133.80617 193 LEU A N 1
ATOM 1441 C CA . LEU A 1 212 ? 59.45350 39.00684 58.59612 1.000 134.71453 193 LEU A CA 1
ATOM 1442 C C . LEU A 1 212 ? 60.05168 37.77680 57.92274 1.000 138.34964 193 LEU A C 1
ATOM 1443 O O . LEU A 1 212 ? 61.18796 37.40039 58.22252 1.000 141.65958 193 LEU A O 1
ATOM 1448 N N . LEU A 1 213 ? 59.32500 37.13692 57.01238 1.000 136.06246 194 LEU A N 1
ATOM 1449 C CA . LEU A 1 213 ? 59.88913 35.94178 56.39768 1.000 138.51210 194 LEU A CA 1
ATOM 1450 C C . LEU A 1 213 ? 60.97526 36.28717 55.38523 1.000 142.07200 194 LEU A C 1
ATOM 1451 O O . LEU A 1 213 ? 62.08445 35.74974 55.45933 1.000 141.80733 194 LEU A O 1
ATOM 1456 N N . HIS A 1 214 ? 60.68581 37.19496 54.44474 1.000 144.42714 195 HIS A N 1
ATOM 1457 C CA . HIS A 1 214 ? 61.68406 37.62068 53.46304 1.000 142.73125 195 HIS A CA 1
ATOM 1458 C C . HIS A 1 214 ? 62.93144 38.20849 54.11723 1.000 145.59099 195 HIS A C 1
ATOM 1459 O O . HIS A 1 214 ? 63.94050 38.39049 53.42453 1.000 149.87391 195 HIS A O 1
ATOM 1466 N N . ARG A 1 215 ? 62.89619 38.49290 55.42455 1.000 142.30954 196 ARG A N 1
ATOM 1467 C CA . ARG A 1 215 ? 64.02492 39.07269 56.15218 1.000 144.60768 196 ARG A CA 1
ATOM 1468 C C . ARG A 1 215 ? 64.66494 38.12645 57.16031 1.000 148.21543 196 ARG A C 1
ATOM 1469 O O . ARG A 1 215 ? 65.88160 38.19512 57.36641 1.000 146.99441 196 ARG A O 1
ATOM 1477 N N . ILE A 1 216 ? 63.87675 37.27217 57.82953 1.000 147.38359 197 ILE A N 1
ATOM 1478 C CA . ILE A 1 216 ? 64.45039 36.19858 58.64598 1.000 149.78566 197 ILE A CA 1
ATOM 1479 C C . ILE A 1 216 ? 65.37861 35.34745 57.79655 1.000 154.29087 197 ILE A C 1
ATOM 1480 O O . ILE A 1 216 ? 66.47684 34.96787 58.22462 1.000 151.07206 197 ILE A O 1
ATOM 1485 N N . GLU A 1 217 ? 64.94613 35.04417 56.57116 1.000 156.36666 198 GLU A N 1
ATOM 1486 C CA . GLU A 1 217 ? 65.74133 34.38734 55.54366 1.000 156.91327 198 GLU A CA 1
ATOM 1487 C C . GLU A 1 217 ? 66.78146 35.32277 54.91204 1.000 152.86551 198 GLU A C 1
ATOM 1488 O O . GLU A 1 217 ? 67.17941 35.11601 53.75971 1.000 156.18050 198 GLU A O 1
ATOM 1494 N N . SER A 1 218 ? 67.21856 36.35345 55.63701 1.000 151.10390 199 SER A N 1
ATOM 1495 C CA . SER A 1 218 ? 68.26299 37.23918 55.13687 1.000 154.63608 199 SER A CA 1
ATOM 1496 C C . SER A 1 218 ? 69.12512 37.83316 56.24192 1.000 151.63111 199 SER A C 1
ATOM 1497 O O . SER A 1 218 ? 70.10747 38.51138 55.92639 1.000 144.80873 199 SER A O 1
ATOM 1500 N N . LEU A 1 219 ? 68.80068 37.60759 57.52530 1.000 150.88768 200 LEU A N 1
ATOM 1501 C CA . LEU A 1 219 ? 69.73743 37.97746 58.58701 1.000 150.60479 200 LEU A CA 1
ATOM 1502 C C . LEU A 1 219 ? 70.95230 37.05801 58.61801 1.000 154.17709 200 LEU A C 1
ATOM 1503 O O . LEU A 1 219 ? 72.08745 37.56417 58.56488 1.000 158.68179 200 LEU A O 1
ATOM 1508 N N . PRO A 1 220 ? 70.80521 35.71048 58.71058 1.000 154.00403 201 PRO A N 1
ATOM 1509 C CA . PRO A 1 220 ? 71.98258 34.82661 58.74351 1.000 150.34914 201 PRO A CA 1
ATOM 1510 C C . PRO A 1 220 ? 72.92265 34.98892 57.54114 1.000 146.61563 201 PRO A C 1
ATOM 1511 O O . PRO A 1 220 ? 73.96973 34.33757 57.47220 1.000 144.02603 201 PRO A O 1
ATOM 1515 N N . ASP A 1 224 ? 74.04179 35.77902 70.05444 1.000 163.12547 205 ASP A N 1
ATOM 1516 C CA . ASP A 1 224 ? 72.63637 35.84992 70.43917 1.000 162.59013 205 ASP A CA 1
ATOM 1517 C C . ASP A 1 224 ? 72.04645 37.19198 70.01271 1.000 158.14077 205 ASP A C 1
ATOM 1518 O O . ASP A 1 224 ? 72.61001 38.24158 70.31172 1.000 153.32592 205 ASP A O 1
ATOM 1523 N N . GLU A 1 225 ? 70.91034 37.14927 69.31789 1.000 157.35731 206 GLU A N 1
ATOM 1524 C CA . GLU A 1 225 ? 70.30730 38.33442 68.72443 1.000 155.67522 206 GLU A CA 1
ATOM 1525 C C . GLU A 1 225 ? 69.37825 39.04332 69.71560 1.000 150.56782 206 GLU A C 1
ATOM 1526 O O . GLU A 1 225 ? 69.27934 38.68687 70.89346 1.000 151.02425 206 GLU A O 1
ATOM 1532 N N . ARG A 1 226 ? 68.68852 40.07209 69.23052 1.000 144.11037 207 ARG A N 1
ATOM 1533 C CA . ARG A 1 226 ? 67.75243 40.85223 70.02517 1.000 142.97510 207 ARG A CA 1
ATOM 1534 C C . ARG A 1 226 ? 66.71262 41.44620 69.09082 1.000 145.75953 207 ARG A C 1
ATOM 1535 O O . ARG A 1 226 ? 67.04460 41.88088 67.98646 1.000 151.52287 207 ARG A O 1
ATOM 1543 N N . PHE A 1 227 ? 65.46068 41.46551 69.53697 1.000 142.69779 208 PHE A N 1
ATOM 1544 C CA . PHE A 1 227 ? 64.34649 41.98112 68.75394 1.000 134.82738 208 PHE A CA 1
ATOM 1545 C C . PHE A 1 227 ? 63.55333 42.96926 69.60351 1.000 128.14488 208 PHE A C 1
ATOM 1546 O O . PHE A 1 227 ? 63.86605 43.20087 70.77092 1.000 135.86513 208 PHE A O 1
ATOM 1554 N N . VAL A 1 228 ? 62.51581 43.54992 69.00455 1.000 120.65272 209 VAL A N 1
ATOM 1555 C CA . VAL A 1 228 ? 61.49307 44.32478 69.70850 1.000 128.99180 209 VAL A CA 1
ATOM 1556 C C . VAL A 1 228 ? 60.25788 44.34628 68.81843 1.000 134.31503 209 VAL A C 1
ATOM 1557 O O . VAL A 1 228 ? 60.31844 44.75482 67.65355 1.000 133.29746 209 VAL A O 1
ATOM 1561 N N . VAL A 1 229 ? 59.11996 43.93438 69.36337 1.000 131.79468 210 VAL A N 1
ATOM 1562 C CA . VAL A 1 229 ? 57.90978 43.88840 68.56258 1.000 126.86186 210 VAL A CA 1
ATOM 1563 C C . VAL A 1 229 ? 56.87800 44.88051 69.06825 1.000 128.67461 210 VAL A C 1
ATOM 1564 O O . VAL A 1 229 ? 56.07258 44.56208 69.94795 1.000 129.91338 210 VAL A O 1
ATOM 1568 N N . VAL A 1 230 ? 56.90733 46.10179 68.53668 1.000 128.45611 211 VAL A N 1
ATOM 1569 C CA . VAL A 1 230 ? 55.71843 46.92081 68.66619 1.000 132.15768 211 VAL A CA 1
ATOM 1570 C C . VAL A 1 230 ? 54.61675 46.25821 67.84967 1.000 135.30832 211 VAL A C 1
ATOM 1571 O O . VAL A 1 230 ? 54.87576 45.44018 66.95990 1.000 135.83882 211 VAL A O 1
ATOM 1575 N N . GLY A 1 231 ? 53.37266 46.58864 68.15843 1.000 136.66719 212 GLY A N 1
ATOM 1576 C CA . GLY A 1 231 ? 52.30760 45.97428 67.39359 1.000 136.34656 212 GLY A CA 1
ATOM 1577 C C . GLY A 1 231 ? 50.99656 45.99486 68.15217 1.000 140.41782 212 GLY A C 1
ATOM 1578 O O . GLY A 1 231 ? 50.82326 46.75156 69.10270 1.000 146.76578 212 GLY A O 1
ATOM 1579 N N . ALA A 1 232 ? 50.09478 45.12887 67.69880 1.000 143.82429 213 ALA A N 1
ATOM 1580 C CA . ALA A 1 232 ? 48.76599 44.89214 68.24628 1.000 146.95817 213 ALA A CA 1
ATOM 1581 C C . ALA A 1 232 ? 48.17206 43.75552 67.43579 1.000 150.93316 213 ALA A C 1
ATOM 1582 O O . ALA A 1 232 ? 48.62167 43.47616 66.31836 1.000 150.76548 213 ALA A O 1
ATOM 1584 N N . GLY A 1 233 ? 47.14248 43.12075 67.98841 1.000 147.30324 214 GLY A N 1
ATOM 1585 C CA . GLY A 1 233 ? 46.50360 42.07968 67.22409 1.000 146.32411 214 GLY A CA 1
ATOM 1586 C C . GLY A 1 233 ? 47.34619 40.81448 67.21490 1.000 148.55716 214 GLY A C 1
ATOM 1587 O O . GLY A 1 233 ? 48.37437 40.68627 67.89158 1.000 148.97084 214 GLY A O 1
ATOM 1588 N N . GLN A 1 234 ? 46.87158 39.85101 66.42623 1.000 150.11653 215 GLN A N 1
ATOM 1589 C CA . GLN A 1 234 ? 47.58864 38.59275 66.25052 1.000 146.90373 215 GLN A CA 1
ATOM 1590 C C . GLN A 1 234 ? 48.82834 38.77731 65.38537 1.000 148.34098 215 GLN A C 1
ATOM 1591 O O . GLN A 1 234 ? 49.77064 37.97869 65.47638 1.000 147.98760 215 GLN A O 1
ATOM 1597 N N . SER A 1 235 ? 48.82949 39.79395 64.51929 1.000 149.48139 216 SER A N 1
ATOM 1598 C CA . SER A 1 235 ? 50.03353 40.15199 63.77392 1.000 151.34377 216 SER A CA 1
ATOM 1599 C C . SER A 1 235 ? 51.26920 40.23468 64.67829 1.000 149.35291 216 SER A C 1
ATOM 1600 O O . SER A 1 235 ? 52.20429 39.43607 64.54402 1.000 141.92601 216 SER A O 1
ATOM 1603 N N . ALA A 1 236 ? 51.27486 41.17132 65.63554 1.000 149.84536 217 ALA A N 1
ATOM 1604 C CA . ALA A 1 236 ? 52.40716 41.27439 66.55451 1.000 144.68002 217 ALA A CA 1
ATOM 1605 C C . ALA A 1 236 ? 52.57888 40.03409 67.41644 1.000 140.07016 217 ALA A C 1
ATOM 1606 O O . ALA A 1 236 ? 53.71027 39.67546 67.76122 1.000 140.21442 217 ALA A O 1
ATOM 1608 N N . ALA A 1 237 ? 51.48074 39.36810 67.77133 1.000 137.08861 218 ALA A N 1
ATOM 1609 C CA . ALA A 1 237 ? 51.57969 38.13598 68.54478 1.000 136.69086 218 ALA A CA 1
ATOM 1610 C C . ALA A 1 237 ? 52.37794 37.05998 67.81683 1.000 137.40969 218 ALA A C 1
ATOM 1611 O O . ALA A 1 237 ? 53.19311 36.36113 68.43251 1.000 132.58385 218 ALA A O 1
ATOM 1613 N N . GLU A 1 238 ? 52.15323 36.90706 66.50641 1.000 142.39455 219 GLU A N 1
ATOM 1614 C CA . GLU A 1 238 ? 52.81752 35.85336 65.74292 1.000 143.38745 219 GLU A CA 1
ATOM 1615 C C . GLU A 1 238 ? 54.32452 36.04984 65.63323 1.000 141.58255 219 GLU A C 1
ATOM 1616 O O . GLU A 1 238 ? 55.05194 35.06419 65.46124 1.000 145.56182 219 GLU A O 1
ATOM 1622 N N . VAL A 1 239 ? 54.82228 37.27765 65.76337 1.000 137.22408 220 VAL A N 1
ATOM 1623 C CA . VAL A 1 239 ? 56.26507 37.45474 65.66643 1.000 135.67469 220 VAL A CA 1
ATOM 1624 C C . VAL A 1 239 ? 56.94491 37.09574 66.98181 1.000 130.37894 220 VAL A C 1
ATOM 1625 O O . VAL A 1 239 ? 57.95501 36.38877 66.99027 1.000 123.61769 220 VAL A O 1
ATOM 1629 N N . VAL A 1 240 ? 56.36621 37.50248 68.11299 1.000 130.59869 221 VAL A N 1
ATOM 1630 C CA . VAL A 1 240 ? 56.97810 37.19397 69.40040 1.000 127.83392 221 VAL A CA 1
ATOM 1631 C C . VAL A 1 240 ? 57.18507 35.69085 69.53981 1.000 131.23217 221 VAL A C 1
ATOM 1632 O O . VAL A 1 240 ? 58.18503 35.23228 70.10704 1.000 135.87177 221 VAL A O 1
ATOM 1636 N N . ALA A 1 241 ? 56.26060 34.90206 68.99663 1.000 130.19233 222 ALA A N 1
ATOM 1637 C CA . ALA A 1 241 ? 56.35015 33.45274 69.12503 1.000 131.49964 222 ALA A CA 1
ATOM 1638 C C . ALA A 1 241 ? 57.44398 32.88411 68.22750 1.000 138.77860 222 ALA A C 1
ATOM 1639 O O . ALA A 1 241 ? 58.26849 32.07847 68.67345 1.000 144.13099 222 ALA A O 1
ATOM 1641 N N . HIS A 1 242 ? 57.44728 33.27012 66.94442 1.000 141.78595 223 HIS A N 1
ATOM 1642 C CA . HIS A 1 242 ? 58.43031 32.73625 66.00154 1.000 142.30066 223 HIS A CA 1
ATOM 1643 C C . HIS A 1 242 ? 59.82745 33.28832 66.25645 1.000 140.71175 223 HIS A C 1
ATOM 1644 O O . HIS A 1 242 ? 60.81770 32.63153 65.91343 1.000 143.72184 223 HIS A O 1
ATOM 1651 N N . LEU A 1 243 ? 59.93448 34.48610 66.84140 1.000 137.04227 224 LEU A N 1
ATOM 1652 C CA . LEU A 1 243 ? 61.25030 34.98563 67.22121 1.000 137.00177 224 LEU A CA 1
ATOM 1653 C C . LEU A 1 243 ? 61.89527 34.05432 68.23932 1.000 139.93045 224 LEU A C 1
ATOM 1654 O O . LEU A 1 243 ? 63.11464 33.86685 68.22820 1.000 145.48684 224 LEU A O 1
ATOM 1659 N N . HIS A 1 244 ? 61.10072 33.49366 69.15657 1.000 137.64146 225 HIS A N 1
ATOM 1660 C CA . HIS A 1 244 ? 61.49667 32.24265 69.78933 1.000 140.28942 225 HIS A CA 1
ATOM 1661 C C . HIS A 1 244 ? 61.68511 31.22362 68.67251 1.000 144.59955 225 HIS A C 1
ATOM 1662 O O . HIS A 1 244 ? 62.72601 31.18554 68.00381 1.000 140.83890 225 HIS A O 1
ATOM 1669 N N . GLY A 1 245 ? 60.67595 30.37794 68.48247 1.000 144.62751 226 GLY A N 1
ATOM 1670 C CA . GLY A 1 245 ? 60.65820 29.45186 67.37428 1.000 150.00578 226 GLY A CA 1
ATOM 1671 C C . GLY A 1 245 ? 61.62256 28.30560 67.58966 1.000 160.11709 226 GLY A C 1
ATOM 1672 O O . GLY A 1 245 ? 62.37389 28.24922 68.56488 1.000 162.62898 226 GLY A O 1
ATOM 1673 N N . ARG A 1 246 ? 61.60443 27.36773 66.64280 1.000 161.37264 227 ARG A N 1
ATOM 1674 C CA . ARG A 1 246 ? 62.72181 26.44031 66.47517 1.000 159.15623 227 ARG A CA 1
ATOM 1675 C C . ARG A 1 246 ? 63.85189 27.25579 65.85249 1.000 161.52372 227 ARG A C 1
ATOM 1676 O O . ARG A 1 246 ? 64.11418 27.19884 64.64880 1.000 162.70892 227 ARG A O 1
ATOM 1684 N N . PHE A 1 247 ? 64.51916 28.05471 66.69314 1.000 161.81722 228 PHE A N 1
ATOM 1685 C CA . PHE A 1 247 ? 65.40850 29.08788 66.17581 1.000 159.48711 228 PHE A CA 1
ATOM 1686 C C . PHE A 1 247 ? 66.29731 29.74125 67.23617 1.000 161.70517 228 PHE A C 1
ATOM 1687 O O . PHE A 1 247 ? 67.45956 29.35151 67.39257 1.000 164.13252 228 PHE A O 1
ATOM 1695 N N . GLN A 1 248 ? 65.77530 30.72944 67.96855 1.000 159.06953 229 GLN A N 1
ATOM 1696 C CA . GLN A 1 248 ? 66.60968 31.70329 68.67141 1.000 156.92736 229 GLN A CA 1
ATOM 1697 C C . GLN A 1 248 ? 66.81677 31.35388 70.14497 1.000 156.21851 229 GLN A C 1
ATOM 1698 O O . GLN A 1 248 ? 65.85520 31.21008 70.90808 1.000 157.35149 229 GLN A O 1
ATOM 1704 N N . ASP A 1 249 ? 68.08488 31.25793 70.53768 1.000 156.17277 230 ASP A N 1
ATOM 1705 C CA . ASP A 1 249 ? 68.53190 31.20353 71.92559 1.000 157.55440 230 ASP A CA 1
ATOM 1706 C C . ASP A 1 249 ? 68.72403 32.63157 72.42538 1.000 154.07244 230 ASP A C 1
ATOM 1707 O O . ASP A 1 249 ? 69.56995 32.90509 73.28298 1.000 153.55485 230 ASP A O 1
ATOM 1712 N N . ALA A 1 250 ? 67.94182 33.54933 71.88403 1.000 151.54333 231 ALA A N 1
ATOM 1713 C CA . ALA A 1 250 ? 68.20111 34.96920 72.02426 1.000 149.13871 231 ALA A CA 1
ATOM 1714 C C . ALA A 1 250 ? 67.01024 35.65115 72.68177 1.000 144.94231 231 ALA A C 1
ATOM 1715 O O . ALA A 1 250 ? 66.07405 34.99738 73.15169 1.000 146.99100 231 ALA A O 1
ATOM 1717 N N . GLN A 1 251 ? 67.05305 36.97974 72.68896 1.000 139.11069 232 GLN A N 1
ATOM 1718 C CA . GLN A 1 251 ? 66.05017 37.81998 73.32209 1.000 140.13199 232 GLN A CA 1
ATOM 1719 C C . GLN A 1 251 ? 65.02006 38.29833 72.30927 1.000 140.80189 232 GLN A C 1
ATOM 1720 O O . GLN A 1 251 ? 65.33561 38.52045 71.13967 1.000 145.43948 232 GLN A O 1
ATOM 1726 N N . VAL A 1 252 ? 63.78309 38.47291 72.78142 1.000 139.11476 233 VAL A N 1
ATOM 1727 C CA . VAL A 1 252 ? 62.66250 38.96331 71.97537 1.000 137.08025 233 VAL A CA 1
ATOM 1728 C C . VAL A 1 252 ? 61.73121 39.77375 72.87525 1.000 128.10738 233 VAL A C 1
ATOM 1729 O O . VAL A 1 252 ? 61.16629 39.24300 73.83474 1.000 127.57385 233 VAL A O 1
ATOM 1731 N N . SER A 1 253 ? 61.54500 41.05684 72.56756 1.000 129.15937 234 SER A N 1
ATOM 1732 C CA . SER A 1 253 ? 61.05161 42.03012 73.54337 1.000 128.51953 234 SER A CA 1
ATOM 1733 C C . SER A 1 253 ? 59.79381 42.71796 73.02121 1.000 127.96522 234 SER A C 1
ATOM 1734 O O . SER A 1 253 ? 59.88098 43.69166 72.26985 1.000 127.38331 234 SER A O 1
ATOM 1737 N N . ALA A 1 254 ? 58.63024 42.24816 73.46444 1.000 134.99152 235 ALA A N 1
ATOM 1738 C CA . ALA A 1 254 ? 57.35523 42.73961 72.95154 1.000 135.74588 235 ALA A CA 1
ATOM 1739 C C . ALA A 1 254 ? 56.94449 44.04754 73.61831 1.000 133.10747 235 ALA A C 1
ATOM 1740 O O . ALA A 1 254 ? 57.08879 44.22008 74.83160 1.000 132.22418 235 ALA A O 1
ATOM 1742 N N . VAL A 1 255 ? 56.40414 44.95798 72.81478 1.000 132.24004 236 VAL A N 1
ATOM 1743 C CA . VAL A 1 255 ? 56.02875 46.28171 73.28410 1.000 129.24658 236 VAL A CA 1
ATOM 1744 C C . VAL A 1 255 ? 54.54515 46.52939 73.04823 1.000 124.93168 236 VAL A C 1
ATOM 1745 O O . VAL A 1 255 ? 54.14060 46.94295 71.96386 1.000 125.87333 236 VAL A O 1
ATOM 1749 N N . ASP A 1 266 ? 36.28509 35.62884 66.58221 1.000 159.60366 247 ASP A N 1
ATOM 1750 C CA . ASP A 1 266 ? 35.70397 34.30093 66.76779 1.000 161.42120 247 ASP A CA 1
ATOM 1751 C C . ASP A 1 266 ? 34.19820 34.38621 67.05848 1.000 159.53926 247 ASP A C 1
ATOM 1752 O O . ASP A 1 266 ? 33.37100 34.26743 66.14442 1.000 154.07869 247 ASP A O 1
ATOM 1757 N N . SER A 1 267 ? 33.85292 34.57334 68.34172 1.000 161.90892 248 SER A N 1
ATOM 1758 C CA . SER A 1 267 ? 32.46554 34.64680 68.80146 1.000 160.29582 248 SER A CA 1
ATOM 1759 C C . SER A 1 267 ? 31.90695 36.07244 68.89208 1.000 162.80046 248 SER A C 1
ATOM 1760 O O . SER A 1 267 ? 30.68577 36.23972 68.74209 1.000 157.20848 248 SER A O 1
ATOM 1763 N N . PRO A 1 268 ? 32.72067 37.11853 69.16266 1.000 165.17604 249 PRO A N 1
ATOM 1764 C CA . PRO A 1 268 ? 32.13741 38.47708 69.19846 1.000 161.68862 249 PRO A CA 1
ATOM 1765 C C . PRO A 1 268 ? 31.53276 38.90757 67.87453 1.000 156.94590 249 PRO A C 1
ATOM 1766 O O . PRO A 1 268 ? 30.50532 39.59307 67.87082 1.000 152.08215 249 PRO A O 1
ATOM 1770 N N . PHE A 1 269 ? 32.13981 38.51758 66.75104 1.000 157.65340 250 PHE A N 1
ATOM 1771 C CA . PHE A 1 269 ? 31.59533 38.77779 65.42391 1.000 152.61575 250 PHE A CA 1
ATOM 1772 C C . PHE A 1 269 ? 30.81218 37.59811 64.84926 1.000 149.71954 250 PHE A C 1
ATOM 1773 O O . PHE A 1 269 ? 30.34677 37.68583 63.70721 1.000 142.59322 250 PHE A O 1
ATOM 1775 N N . ALA A 1 270 ? 30.65047 36.50261 65.60540 1.000 151.90013 251 ALA A N 1
ATOM 1776 C CA . ALA A 1 270 ? 29.74931 35.43352 65.17556 1.000 147.17500 251 ALA A CA 1
ATOM 1777 C C . ALA A 1 270 ? 28.29152 35.84942 65.32548 1.000 148.51845 251 ALA A C 1
ATOM 1778 O O . ALA A 1 270 ? 27.43233 35.39384 64.55431 1.000 140.68515 251 ALA A O 1
ATOM 1780 N N . ASN A 1 271 ? 27.99649 36.70534 66.31649 1.000 149.49909 252 ASN A N 1
ATOM 1781 C CA . ASN A 1 271 ? 26.66220 37.24979 66.49583 1.000 145.20804 252 ASN A CA 1
ATOM 1782 C C . ASN A 1 271 ? 26.64106 38.76792 66.50155 1.000 144.24547 252 ASN A C 1
ATOM 1783 O O . ASN A 1 271 ? 25.56391 39.34277 66.68176 1.000 149.74118 252 ASN A O 1
ATOM 1788 N N . ARG A 1 272 ? 27.79310 39.43734 66.35920 1.000 145.62220 253 ARG A N 1
ATOM 1789 C CA . ARG A 1 272 ? 27.75199 40.85289 66.00167 1.000 146.11012 253 ARG A CA 1
ATOM 1790 C C . ARG A 1 272 ? 27.32227 41.00070 64.55272 1.000 148.65578 253 ARG A C 1
ATOM 1791 O O . ARG A 1 272 ? 26.76495 42.03450 64.16417 1.000 147.22077 253 ARG A O 1
ATOM 1793 N N . ILE A 1 273 ? 27.60321 39.97645 63.74221 1.000 148.96161 254 ILE A N 1
ATOM 1794 C CA . ILE A 1 273 ? 26.97481 39.85032 62.43231 1.000 145.66576 254 ILE A CA 1
ATOM 1795 C C . ILE A 1 273 ? 25.47468 39.63723 62.60140 1.000 150.27583 254 ILE A C 1
ATOM 1796 O O . ILE A 1 273 ? 24.65947 40.22132 61.87583 1.000 150.18593 254 ILE A O 1
ATOM 1798 N N . PHE A 1 274 ? 25.09523 38.78368 63.56346 1.000 151.07340 255 PHE 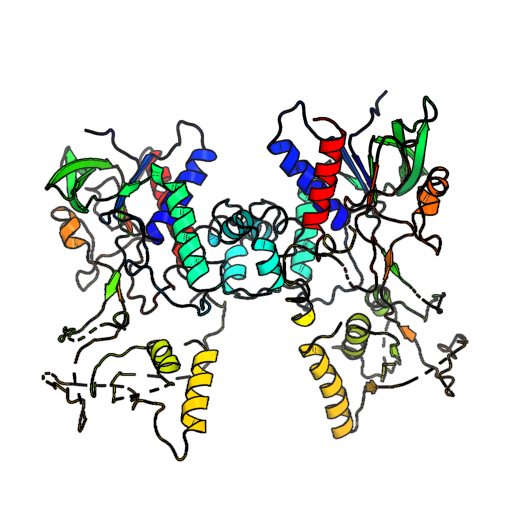A N 1
ATOM 1799 C CA . PHE A 1 274 ? 23.72895 38.67573 64.07267 1.000 150.12682 255 PHE A CA 1
ATOM 1800 C C . PHE A 1 274 ? 22.76178 38.17638 63.00468 1.000 153.40653 255 PHE A C 1
ATOM 1801 O O . PHE A 1 274 ? 22.67137 36.96798 62.75460 1.000 151.21547 255 PHE A O 1
ATOM 1809 N N . ASP A 1 275 ? 22.00425 39.14490 62.34739 1.000 160.12825 256 ASP A N 1
ATOM 1810 C CA . ASP A 1 275 ? 21.00012 39.14676 61.29096 1.000 156.83518 256 ASP A CA 1
ATOM 1811 C C . ASP A 1 275 ? 21.63017 39.48611 59.94390 1.000 159.96822 256 ASP A C 1
ATOM 1812 O O . ASP A 1 275 ? 22.61487 40.23140 59.88063 1.000 160.16491 256 ASP A O 1
ATOM 1814 N N . PRO A 1 276 ? 21.08320 38.95280 58.82429 1.000 161.60331 257 PRO A N 1
ATOM 1815 C CA . PRO A 1 276 ? 21.54835 39.34665 57.49180 1.000 167.57118 257 PRO A CA 1
ATOM 1816 C C . PRO A 1 276 ? 20.93751 40.65746 56.98151 1.000 174.15809 257 PRO A C 1
ATOM 1817 O O . PRO A 1 276 ? 20.36541 40.72724 55.88862 1.000 175.40978 257 PRO A O 1
ATOM 1821 N N . SER A 1 277 ? 21.08749 41.72500 57.78449 1.000 176.60046 258 SER A N 1
ATOM 1822 C CA . SER A 1 277 ? 20.53219 43.05060 57.51208 1.000 184.17507 258 SER A CA 1
ATOM 1823 C C . SER A 1 277 ? 21.59324 44.14924 57.46192 1.000 186.34317 258 SER A C 1
ATOM 1824 O O . SER A 1 277 ? 21.49666 45.04924 56.61345 1.000 182.37200 258 SER A O 1
ATOM 1827 N N . ALA A 1 278 ? 22.57715 44.12771 58.36219 1.000 188.73881 259 ALA A N 1
ATOM 1828 C CA . ALA A 1 278 ? 23.78143 44.97512 58.34165 1.000 186.63591 259 ALA A CA 1
ATOM 1829 C C . ALA A 1 278 ? 23.37697 46.44557 58.50662 1.000 187.68973 259 ALA A C 1
ATOM 1830 O O . ALA A 1 278 ? 22.50231 46.75827 59.33061 1.000 187.05050 259 ALA A O 1
ATOM 1832 N N . VAL A 1 279 ? 23.99548 47.36449 57.75512 1.000 187.63565 260 VAL A N 1
ATOM 1833 C CA . VAL A 1 279 ? 23.86058 48.80149 58.00433 1.000 186.47654 260 VAL A CA 1
ATOM 1834 C C . VAL A 1 279 ? 22.82268 49.44931 57.09127 1.000 183.86983 260 VAL A C 1
ATOM 1835 O O . VAL A 1 279 ? 22.91655 50.64420 56.78301 1.000 180.23920 260 VAL A O 1
ATOM 1839 N N . ASP A 1 280 ? 21.81378 48.67738 56.68091 1.000 186.33481 261 ASP A N 1
ATOM 1840 C CA . ASP A 1 280 ? 20.74513 49.14276 55.80174 1.000 184.91870 261 ASP A CA 1
ATOM 1841 C C . ASP A 1 280 ? 19.49659 49.58569 56.56168 1.000 182.46536 261 ASP A C 1
ATOM 1842 O O . ASP A 1 280 ? 18.50772 49.98973 55.93489 1.000 177.69284 261 ASP A O 1
ATOM 1847 N N . ASP A 1 281 ? 19.51549 49.49912 57.89269 1.000 181.59907 262 ASP A N 1
ATOM 1848 C CA . ASP A 1 281 ? 18.55184 50.19628 58.73040 1.000 179.23682 262 ASP A CA 1
ATOM 1849 C C . ASP A 1 281 ? 19.00224 51.60959 59.07921 1.000 182.80964 262 ASP A C 1
ATOM 1850 O O . ASP A 1 281 ? 18.15607 52.44932 59.40646 1.000 183.17605 262 ASP A O 1
ATOM 1855 N N . PHE A 1 282 ? 20.30750 51.89447 58.99979 1.000 185.25175 263 PHE A N 1
ATOM 1856 C CA . PHE A 1 282 ? 20.88529 53.13939 59.50050 1.000 186.35952 263 PHE A CA 1
ATOM 1857 C C . PHE A 1 282 ? 21.42241 54.07078 58.41984 1.000 188.80625 263 PHE A C 1
ATOM 1858 O O . PHE A 1 282 ? 21.45564 55.28563 58.63645 1.000 191.52602 263 PHE A O 1
ATOM 1860 N N . TYR A 1 283 ? 21.86094 53.54613 57.27286 1.000 186.55461 264 TYR A N 1
ATOM 1861 C CA . TYR A 1 283 ? 22.24080 54.41624 56.16311 1.000 183.34604 264 TYR A CA 1
ATOM 1862 C C . TYR A 1 283 ? 21.03150 55.07840 55.49251 1.000 184.99394 264 TYR A C 1
ATOM 1863 O O . TYR A 1 283 ? 21.21385 55.83599 54.53156 1.000 183.37217 264 TYR A O 1
ATOM 1872 N N . THR A 1 284 ? 19.81721 54.82515 55.98316 1.000 186.85761 265 THR A N 1
ATOM 1873 C CA . THR A 1 284 ? 18.58265 55.33787 55.38642 1.000 185.00859 265 THR A CA 1
ATOM 1874 C C . THR A 1 284 ? 18.34875 56.81130 55.73266 1.000 184.15117 265 THR A C 1
ATOM 1875 O O . THR A 1 284 ? 17.33516 57.40662 55.35031 1.000 181.60743 265 THR A O 1
ATOM 1879 N N . VAL A 1 304 ? 40.59437 40.79991 67.93258 1.000 132.20239 285 VAL A N 1
ATOM 1880 C CA . VAL A 1 304 ? 41.92587 40.61419 67.36879 1.000 138.72610 285 VAL A CA 1
ATOM 1881 C C . VAL A 1 304 ? 42.84991 39.82840 68.32434 1.000 148.09626 285 VAL A C 1
ATOM 1882 O O . VAL A 1 304 ? 43.95263 40.28504 68.63945 1.000 149.66212 285 VAL A O 1
ATOM 1886 N N . VAL A 1 305 ? 42.39463 38.65095 68.78353 1.000 151.48000 286 VAL A N 1
ATOM 1887 C CA . VAL A 1 305 ? 43.11899 37.82372 69.75227 1.000 145.88529 286 VAL A CA 1
ATOM 1888 C C . VAL A 1 305 ? 42.88405 36.35261 69.40796 1.000 140.20287 286 VAL A C 1
ATOM 1889 O O . VAL A 1 305 ? 41.96847 36.01019 68.65611 1.000 142.45886 286 VAL A O 1
ATOM 1893 N N . ASP A 1 306 ? 43.71868 35.47229 69.97020 1.000 139.40285 287 ASP A N 1
ATOM 1894 C CA . ASP A 1 306 ? 43.59377 34.02718 69.76533 1.000 143.03082 287 ASP A CA 1
ATOM 1895 C C . ASP A 1 306 ? 43.84321 33.29900 71.08320 1.000 141.43140 287 ASP A C 1
ATOM 1896 O O . ASP A 1 306 ? 44.97431 33.30137 71.57426 1.000 140.12038 287 ASP A O 1
ATOM 1901 N N . LEU A 1 307 ? 42.81188 32.61326 71.61161 1.000 144.05675 288 LEU A N 1
ATOM 1902 C CA . LEU A 1 307 ? 42.90486 31.96235 72.92531 1.000 143.36664 288 LEU A CA 1
ATOM 1903 C C . LEU A 1 307 ? 44.08530 31.00551 73.01850 1.000 139.26761 288 LEU A C 1
ATOM 1904 O O . LEU A 1 307 ? 44.67591 30.85019 74.09545 1.000 131.70929 288 LEU A O 1
ATOM 1909 N N . ASP A 1 308 ? 44.43355 30.35362 71.90254 1.000 142.05772 289 ASP A N 1
ATOM 1910 C CA . ASP A 1 308 ? 45.53670 29.39635 71.88073 1.000 138.06976 289 ASP A CA 1
ATOM 1911 C C . ASP A 1 308 ? 46.88782 30.10820 71.96609 1.000 132.80129 289 ASP A C 1
ATOM 1912 O O . ASP A 1 308 ? 47.79817 29.64636 72.66295 1.000 125.74941 289 ASP A O 1
ATOM 1917 N N . LEU A 1 309 ? 47.04739 31.21596 71.23324 1.000 134.58623 290 LEU A N 1
ATOM 1918 C CA . LEU A 1 309 ? 48.27613 32.00469 71.30693 1.000 130.92770 290 LEU A CA 1
ATOM 1919 C C . LEU A 1 309 ? 48.37045 32.82438 72.59366 1.000 128.72651 290 LEU A C 1
ATOM 1920 O O . LEU A 1 309 ? 49.48086 33.03643 73.09546 1.000 123.35515 290 LEU A O 1
ATOM 1922 N N . ILE A 1 310 ? 47.23601 33.32042 73.11481 1.000 130.29375 291 ILE A N 1
ATOM 1923 C CA . ILE A 1 310 ? 47.15591 33.96726 74.42815 1.000 130.13051 291 ILE A CA 1
ATOM 1924 C C . ILE A 1 310 ? 47.95072 33.14284 75.41469 1.000 132.69939 291 ILE A C 1
ATOM 1925 O O . ILE A 1 310 ? 48.92053 33.61154 76.02503 1.000 131.08830 291 ILE A O 1
ATOM 1930 N N . ASN A 1 311 ? 47.53109 31.89101 75.55309 1.000 128.47488 292 ASN A N 1
ATOM 1931 C CA . ASN A 1 311 ? 48.09104 31.04079 76.58094 1.000 126.62781 292 ASN A CA 1
ATOM 1932 C C . ASN A 1 311 ? 49.50256 30.60856 76.22017 1.000 123.50893 292 ASN A C 1
ATOM 1933 O O . ASN A 1 311 ? 50.38848 30.61673 77.07772 1.000 122.09779 292 ASN A O 1
ATOM 1938 N N . ASP A 1 312 ? 49.74457 30.29988 74.94225 1.000 126.49638 293 ASP A N 1
ATOM 1939 C CA . ASP A 1 312 ? 51.05101 29.79347 74.52117 1.000 127.91830 293 ASP A CA 1
ATOM 1940 C C . ASP A 1 312 ? 52.17318 30.78697 74.81659 1.000 125.72982 293 ASP A C 1
ATOM 1941 O O . ASP A 1 312 ? 53.29587 30.38180 75.14749 1.000 123.32187 293 ASP A O 1
ATOM 1946 N N . LEU A 1 313 ? 51.90462 32.08980 74.67714 1.000 124.76532 294 LEU A N 1
ATOM 1947 C CA . LEU A 1 313 ? 52.95539 33.07736 74.91848 1.000 124.21796 294 LEU A CA 1
ATOM 1948 C C . LEU A 1 313 ? 53.13757 33.40722 76.40153 1.000 120.29082 294 LEU A C 1
ATOM 1949 O O . LEU A 1 313 ? 54.26992 33.47365 76.89296 1.000 118.17037 294 LEU A O 1
ATOM 1954 N N . TYR A 1 314 ? 52.05327 33.63940 77.13640 1.000 115.52358 295 TYR A N 1
ATOM 1955 C CA . TYR A 1 314 ? 52.25082 33.91871 78.55198 1.000 119.08882 295 TYR A CA 1
ATOM 1956 C C . TYR A 1 314 ? 52.73225 32.67468 79.28905 1.000 118.66634 295 TYR A C 1
ATOM 1957 O O . TYR A 1 314 ? 53.42639 32.78624 80.30612 1.000 115.61715 295 TYR A O 1
ATOM 1966 N N . ARG A 1 315 ? 52.37516 31.48906 78.79410 1.000 117.13270 296 ARG A N 1
ATOM 1967 C CA . ARG A 1 315 ? 53.03453 30.26707 79.24324 1.000 117.48452 296 ARG A CA 1
ATOM 1968 C C . ARG A 1 315 ? 54.54703 30.40891 79.15178 1.000 117.96721 296 ARG A C 1
ATOM 1969 O O . ARG A 1 315 ? 55.26494 30.14595 80.12156 1.000 117.80253 296 ARG A O 1
ATOM 1977 N N . ARG A 1 316 ? 55.04783 30.79247 77.97191 1.000 119.07777 297 ARG A N 1
ATOM 1978 C CA . ARG A 1 316 ? 56.48702 30.94831 77.77637 1.000 118.77990 297 ARG A CA 1
ATOM 1979 C C . ARG A 1 316 ? 57.07261 31.93825 78.77302 1.000 116.17651 297 ARG A C 1
ATOM 1980 O O . ARG A 1 316 ? 58.13600 31.69328 79.35159 1.000 109.75145 297 ARG A O 1
ATOM 1988 N N . VAL A 1 317 ? 56.37865 33.05262 79.00872 1.000 116.59948 298 VAL A N 1
ATOM 1989 C CA . VAL A 1 317 ? 56.90922 34.05434 79.92463 1.000 115.66624 298 VAL A CA 1
ATOM 1990 C C . VAL A 1 317 ? 56.89847 33.52122 81.34343 1.000 116.78101 298 VAL A C 1
ATOM 1991 O O . VAL A 1 317 ? 57.86891 33.68682 82.09197 1.000 118.79472 298 VAL A O 1
ATOM 1995 N N . TYR A 1 318 ? 55.81193 32.85179 81.72601 1.000 118.32229 299 TYR A N 1
ATOM 1996 C CA . TYR A 1 318 ? 55.72453 32.25814 83.05364 1.000 115.21484 299 TYR A CA 1
ATOM 1997 C C . TYR A 1 318 ? 56.81148 31.21333 83.25851 1.000 115.69329 299 TYR A C 1
ATOM 1998 O O . TYR A 1 318 ? 57.65715 31.34486 84.14743 1.000 116.62107 299 TYR A O 1
ATOM 2007 N N . GLN A 1 319 ? 56.80929 30.16714 82.42731 1.000 115.75996 300 GLN A N 1
ATOM 2008 C CA . GLN A 1 319 ? 57.81646 29.12066 82.54516 1.000 113.69584 300 GLN A CA 1
ATOM 2009 C C . GLN A 1 319 ? 59.22045 29.68268 82.49275 1.000 114.01860 300 GLN A C 1
ATOM 2010 O O . GLN A 1 319 ? 60.14518 29.08935 83.04686 1.000 117.82912 300 GLN A O 1
ATOM 2016 N N . GLU A 1 320 ? 59.40343 30.82644 81.84961 1.000 115.15150 301 GLU A N 1
ATOM 2017 C CA . GLU A 1 320 ? 60.73720 31.39840 81.80470 1.000 124.38332 301 GLU A CA 1
ATOM 2018 C C . GLU A 1 320 ? 61.03329 32.20411 83.05494 1.000 125.44157 301 GLU A C 1
ATOM 2019 O O . GLU A 1 320 ? 62.18667 32.25899 83.49759 1.000 125.27119 301 GLU A O 1
ATOM 2025 N N . LYS A 1 321 ? 60.00035 32.81004 83.64021 1.000 125.09167 302 LYS A N 1
ATOM 2026 C CA . LYS A 1 321 ? 60.12800 33.42503 84.95706 1.000 128.44798 302 LYS A CA 1
ATOM 2027 C C . LYS A 1 321 ? 60.44377 32.37670 86.01548 1.000 124.28848 302 LYS A C 1
ATOM 2028 O O . LYS A 1 321 ? 61.32780 32.56896 86.85989 1.000 121.94613 302 LYS A O 1
ATOM 2034 N N . VAL A 1 322 ? 59.72120 31.25620 85.97225 1.000 122.17578 303 VAL A N 1
ATOM 2035 C CA . VAL A 1 322 ? 59.88622 30.17979 86.94579 1.000 120.99377 303 VAL A CA 1
ATOM 2036 C C . VAL A 1 322 ? 61.31795 29.65790 86.92131 1.000 122.01283 303 VAL A C 1
ATOM 2037 O O . VAL A 1 322 ? 61.95744 29.48094 87.96538 1.000 128.20802 303 VAL A O 1
ATOM 2041 N N . LEU A 1 323 ? 61.84590 29.41558 85.72618 1.000 121.23647 304 LEU A N 1
ATOM 2042 C CA . LEU A 1 323 ? 63.13440 28.76594 85.55960 1.000 121.25644 304 LEU A CA 1
ATOM 2043 C C . LEU A 1 323 ? 64.26871 29.75175 85.31656 1.000 122.40304 304 LEU A C 1
ATOM 2044 O O . LEU A 1 323 ? 65.39738 29.32901 85.05374 1.000 120.67787 304 LEU A O 1
ATOM 2049 N N . GLY A 1 324 ? 64.00013 31.05024 85.40688 1.000 126.80001 305 GLY A N 1
ATOM 2050 C CA . GLY A 1 324 ? 65.04045 32.05140 85.25850 1.000 134.66924 305 GLY A CA 1
ATOM 2051 C C . GLY A 1 324 ? 65.49584 32.36544 83.84514 1.000 139.65867 305 GLY A C 1
ATOM 2052 O O . GLY A 1 324 ? 65.88484 33.50442 83.55851 1.000 135.41132 305 GLY A O 1
ATOM 2053 N N . ARG A 1 325 ? 65.45258 31.37153 82.95227 1.000 138.91339 306 ARG A N 1
ATOM 2054 C CA . ARG A 1 325 ? 65.99460 31.50920 81.59719 1.000 142.80875 306 ARG A CA 1
ATOM 2055 C C . ARG A 1 325 ? 64.95191 32.14521 80.67467 1.000 141.05127 306 ARG A C 1
ATOM 2056 O O . ARG A 1 325 ? 64.34400 31.50345 79.81356 1.000 141.98812 306 ARG A O 1
ATOM 2064 N N . GLU A 1 326 ? 64.73496 33.44216 80.88342 1.000 137.59560 307 GLU A N 1
ATOM 2065 C CA . GLU A 1 326 ? 63.71108 34.15859 80.13207 1.000 140.43106 307 GLU A CA 1
ATOM 2066 C C . GLU A 1 326 ? 64.26751 34.57339 78.77711 1.000 145.05042 307 GLU A C 1
ATOM 2067 O O . GLU A 1 326 ? 65.04215 35.53101 78.68207 1.000 147.77575 307 GLU A O 1
ATOM 2073 N N . ARG A 1 327 ? 63.84469 33.88311 77.72088 1.000 141.68265 308 ARG A N 1
ATOM 2074 C CA . ARG A 1 327 ? 64.07343 34.38690 76.37535 1.000 141.37982 308 ARG A CA 1
ATOM 2075 C C . ARG A 1 327 ? 63.13161 35.53740 76.04481 1.000 137.07044 308 ARG A C 1
ATOM 2076 O O . ARG A 1 327 ? 63.32595 36.19624 75.01982 1.000 135.76147 308 ARG A O 1
ATOM 2084 N N . LEU A 1 328 ? 62.15521 35.82506 76.90764 1.000 135.38050 309 LEU A N 1
ATOM 2085 C CA . LEU A 1 328 ? 61.07579 36.74770 76.59060 1.000 136.89043 309 LEU A CA 1
ATOM 2086 C C . LEU A 1 328 ? 60.95543 37.81931 77.66585 1.000 134.31319 309 LEU A C 1
ATOM 2087 O O . LEU A 1 328 ? 61.35515 37.63317 78.81909 1.000 135.91500 309 LEU A O 1
ATOM 2092 N N . ARG A 1 329 ? 60.38507 38.95447 77.24957 1.000 131.29788 310 ARG A N 1
ATOM 2093 C CA . ARG A 1 329 ? 60.27260 40.13743 78.09919 1.000 133.10592 310 ARG A CA 1
ATOM 2094 C C . ARG A 1 329 ? 59.09645 40.98936 77.60881 1.000 130.37105 310 ARG A C 1
ATOM 2095 O O . ARG A 1 329 ? 59.24837 41.75783 76.65725 1.000 128.93192 310 ARG A O 1
ATOM 2103 N N . VAL A 1 330 ? 57.93385 40.81374 78.22056 1.000 133.15830 311 VAL A N 1
ATOM 2104 C CA . VAL A 1 330 ? 56.74080 41.57301 77.84398 1.000 138.69390 311 VAL A CA 1
ATOM 2105 C C . VAL A 1 330 ? 56.80995 42.97281 78.45388 1.000 144.35742 311 VAL A C 1
ATOM 2106 O O . VAL A 1 330 ? 57.29492 43.15168 79.57889 1.000 149.38659 311 VAL A O 1
ATOM 2110 N N . LEU A 1 331 ? 56.31738 43.97691 77.71551 1.000 137.09677 312 LEU A N 1
ATOM 2111 C CA . LEU A 1 331 ? 56.36151 45.37518 78.13330 1.000 134.88238 312 LEU A CA 1
ATOM 2112 C C . LEU A 1 331 ? 54.98639 46.00948 77.98581 1.000 138.91176 312 LEU A C 1
ATOM 2113 O O . LEU A 1 331 ? 54.16655 45.56282 77.17854 1.000 137.67917 312 LEU A O 1
ATOM 2118 N N . ASN A 1 332 ? 54.73684 47.05845 78.78475 1.000 141.55124 313 ASN A N 1
ATOM 2119 C CA . ASN A 1 332 ? 53.40994 47.68385 78.84084 1.000 153.89188 313 ASN A CA 1
ATOM 2120 C C . ASN A 1 332 ? 53.53430 49.17936 79.14966 1.000 157.07800 313 ASN A C 1
ATOM 2121 O O . ASN A 1 332 ? 53.72102 49.55338 80.31218 1.000 153.71037 313 ASN A O 1
ATOM 2126 N N . THR A 1 333 ? 53.42611 50.01032 78.09983 1.000 160.58894 314 THR A N 1
ATOM 2127 C CA . THR A 1 333 ? 53.08221 51.45846 78.11670 1.000 163.53064 314 THR A CA 1
ATOM 2128 C C . THR A 1 333 ? 53.54561 52.10606 76.81101 1.000 161.69417 314 THR A C 1
ATOM 2129 O O . THR A 1 333 ? 54.66746 51.88448 76.35418 1.000 163.73692 314 THR A O 1
ATOM 2133 N N . LEU A 1 337 ? 57.60466 58.75920 70.09877 1.000 186.67602 318 LEU A N 1
ATOM 2134 C CA . LEU A 1 337 ? 58.89180 59.43035 70.26841 1.000 190.80893 318 LEU A CA 1
ATOM 2135 C C . LEU A 1 337 ? 59.81355 59.20786 69.07421 1.000 190.73289 318 LEU A C 1
ATOM 2136 O O . LEU A 1 337 ? 59.38474 58.70370 68.03723 1.000 193.40353 318 LEU A O 1
ATOM 2141 N N . GLU A 1 338 ? 61.08444 59.56586 69.23148 1.000 188.04037 319 GLU A N 1
ATOM 2142 C CA . GLU A 1 338 ? 62.05119 59.52555 68.14530 1.000 183.17027 319 GLU A CA 1
ATOM 2143 C C . GLU A 1 338 ? 62.83669 58.21660 68.14895 1.000 181.76075 319 GLU A C 1
ATOM 2144 O O . GLU A 1 338 ? 62.97103 57.53610 69.16966 1.000 181.40414 319 GLU A O 1
ATOM 2150 N N . VAL A 1 339 ? 63.33779 57.86332 66.96970 1.000 180.55370 320 VAL A N 1
ATOM 2151 C CA . VAL A 1 339 ? 64.25095 56.74515 66.78645 1.000 176.96073 320 VAL A CA 1
ATOM 2152 C C . VAL A 1 339 ? 65.51628 57.28428 66.13808 1.000 176.61128 320 VAL A C 1
ATOM 2153 O O . VAL A 1 339 ? 65.47056 58.22849 65.34228 1.000 176.57944 320 VAL A O 1
ATOM 2155 N N . VAL A 1 340 ? 66.65419 56.68796 66.48927 1.000 174.08319 321 VAL A N 1
ATOM 2156 C CA . VAL A 1 340 ? 67.93814 57.15378 65.97403 1.000 175.68769 321 VAL A CA 1
ATOM 2157 C C . VAL A 1 340 ? 68.78002 55.96460 65.53254 1.000 174.28919 321 VAL A C 1
ATOM 2158 O O . VAL A 1 340 ? 69.82550 55.67250 66.12826 1.000 170.92262 321 VAL A O 1
ATOM 2160 N N . GLU A 1 341 ? 68.33463 55.28235 64.47509 1.000 173.26649 322 GLU A N 1
ATOM 2161 C CA . GLU A 1 341 ? 69.06050 54.13545 63.94496 1.000 173.18131 322 GLU A CA 1
ATOM 2162 C C . GLU A 1 341 ? 70.44197 54.52953 63.43858 1.000 174.69526 322 GLU A C 1
ATOM 2163 O O . GLU A 1 341 ? 70.57472 55.21812 62.42050 1.000 171.48792 322 GLU A O 1
ATOM 2169 N N . THR A 1 342 ? 71.47017 54.11483 64.16294 1.000 175.64256 323 THR A N 1
ATOM 2170 C CA . THR A 1 342 ? 72.82891 54.12208 63.66574 1.000 174.00199 323 THR A CA 1
ATOM 2171 C C . THR A 1 342 ? 73.12904 52.72044 63.12262 1.000 175.32611 323 THR A C 1
ATOM 2172 O O . THR A 1 342 ? 72.20930 51.97349 62.76817 1.000 171.74317 323 THR A O 1
ATOM 2176 N N . ASP A 1 343 ? 74.40872 52.34947 63.05385 1.000 179.88102 324 ASP A N 1
ATOM 2177 C CA . ASP A 1 343 ? 74.78206 51.05446 62.48742 1.000 181.52998 324 ASP A CA 1
ATOM 2178 C C . ASP A 1 343 ? 74.60485 49.90704 63.47559 1.000 177.58730 324 ASP A C 1
ATOM 2179 O O . ASP A 1 343 ? 74.50921 48.74806 63.05587 1.000 175.88072 324 ASP A O 1
ATOM 2184 N N . THR A 1 344 ? 74.55228 50.20344 64.77124 1.000 178.12495 325 THR A N 1
ATOM 2185 C CA . THR A 1 344 ? 74.42287 49.19573 65.82224 1.000 178.21930 325 THR A CA 1
ATOM 2186 C C . THR A 1 344 ? 72.97385 48.98624 66.23341 1.000 178.50074 325 THR A C 1
ATOM 2187 O O . THR A 1 344 ? 72.65944 48.90931 67.42550 1.000 175.96126 325 THR A O 1
ATOM 2191 N N . GLY A 1 345 ? 72.07487 48.89787 65.27125 1.000 177.12382 326 GLY A N 1
ATOM 2192 C CA . GLY A 1 345 ? 70.65150 48.80667 65.57730 1.000 171.65036 326 GLY A CA 1
ATOM 2193 C C . GLY A 1 345 ? 69.97775 50.17148 65.49618 1.000 172.46945 326 GLY A C 1
ATOM 2194 O O . GLY A 1 345 ? 70.02199 50.81283 64.45725 1.000 172.07667 326 GLY A O 1
ATOM 2195 N N . VAL A 1 346 ? 69.37766 50.60944 66.60375 1.000 172.35204 327 VAL A N 1
ATOM 2196 C CA . VAL A 1 346 ? 68.50718 51.78059 66.58877 1.000 173.29733 327 VAL A CA 1
ATOM 2197 C C . VAL A 1 346 ? 68.43666 52.35860 67.99513 1.000 170.83382 327 VAL A C 1
ATOM 2198 O O . VAL A 1 346 ? 68.54419 51.63340 68.98464 1.000 165.47743 327 VAL A O 1
ATOM 2202 N N . ARG A 1 347 ? 68.26518 53.67496 68.07816 1.000 174.11834 328 ARG A N 1
ATOM 2203 C CA . ARG A 1 347 ? 68.14063 54.40279 69.34368 1.000 175.36091 328 ARG A CA 1
ATOM 2204 C C . ARG A 1 347 ? 66.75566 55.04983 69.40862 1.000 175.44109 328 ARG A C 1
ATOM 2205 O O . ARG A 1 347 ? 66.62251 56.27573 69.34427 1.000 174.11581 328 ARG A O 1
ATOM 2213 N N . VAL A 1 348 ? 65.73017 54.21824 69.55275 1.000 174.13450 329 VAL A N 1
ATOM 2214 C CA . VAL A 1 348 ? 64.34478 54.65508 69.69737 1.000 174.36524 329 VAL A CA 1
ATOM 2215 C C . VAL A 1 348 ? 63.99353 54.71104 71.17799 1.000 176.99375 329 VAL A C 1
ATOM 2216 O O . VAL A 1 348 ? 64.43805 53.86538 71.96643 1.000 171.98642 329 VAL A O 1
ATOM 2218 N N . ALA A 1 349 ? 63.18641 55.70405 71.56459 1.000 180.16176 330 ALA A N 1
ATOM 2219 C CA . ALA A 1 349 ? 62.85821 55.93547 72.96644 1.000 184.07655 330 ALA A CA 1
ATOM 2220 C C . ALA A 1 349 ? 61.37233 55.72019 73.25917 1.000 185.64547 330 ALA A C 1
ATOM 2221 O O . ALA A 1 349 ? 60.52026 55.75676 72.36556 1.000 185.23146 330 ALA A O 1
ATOM 2223 N N . VAL A 1 350 ? 61.08148 55.49383 74.54649 1.000 188.20534 331 VAL A N 1
ATOM 2224 C CA . VAL A 1 350 ? 59.73561 55.22973 75.05749 1.000 187.58559 331 VAL A CA 1
ATOM 2225 C C . VAL A 1 350 ? 59.52928 55.98421 76.36880 1.000 186.40339 331 VAL A C 1
ATOM 2226 O O . VAL A 1 350 ? 60.41332 55.99538 77.23004 1.000 184.38536 331 VAL A O 1
ATOM 2230 N N . GLU A 1 351 ? 58.34458 56.56835 76.54741 1.000 186.29558 332 GLU A N 1
ATOM 2231 C CA . GLU A 1 351 ? 58.01411 57.22868 77.81159 1.000 184.38695 332 GLU A CA 1
ATOM 2232 C C . GLU A 1 351 ? 57.43586 56.23507 78.81424 1.000 182.69478 332 GLU A C 1
ATOM 2233 O O . GLU A 1 351 ? 56.22380 56.05089 78.89413 1.000 185.01666 332 GLU A O 1
ATOM 2239 N N . LYS A 1 358 ? 61.92487 57.57221 80.73399 1.000 182.61799 339 LYS A N 1
ATOM 2240 C CA . LYS A 1 358 ? 62.06978 57.37358 79.29533 1.000 180.24869 339 LYS A CA 1
ATOM 2241 C C . LYS A 1 358 ? 63.25300 56.44042 79.03037 1.000 182.51624 339 LYS A C 1
ATOM 2242 O O . LYS A 1 358 ? 64.25683 56.51644 79.73599 1.000 184.64161 339 LYS A O 1
ATOM 2248 N N . ALA A 1 359 ? 63.14533 55.56750 78.02150 1.000 182.65275 340 ALA A N 1
ATOM 2249 C CA . ALA A 1 359 ? 64.16401 54.55117 77.73977 1.000 181.66801 340 ALA A CA 1
ATOM 2250 C C . ALA A 1 359 ? 64.48561 54.50511 76.24590 1.000 182.57009 340 ALA A C 1
ATOM 2251 O O . ALA A 1 359 ? 63.68830 53.98817 75.45439 1.000 180.55822 340 ALA A O 1
ATOM 2253 N N . LEU A 1 360 ? 65.67172 55.00613 75.86660 1.000 183.78488 341 LEU A N 1
ATOM 2254 C CA . LEU A 1 360 ? 66.13005 55.01742 74.47081 1.000 178.78255 341 LEU A CA 1
ATOM 2255 C C . LEU A 1 360 ? 66.64345 53.63468 74.06583 1.000 173.96147 341 LEU A C 1
ATOM 2256 O O . LEU A 1 360 ? 67.79276 53.45267 73.65851 1.000 171.58158 341 LEU A O 1
ATOM 2258 N N . LEU A 1 361 ? 65.73595 52.66130 74.17113 1.000 172.76248 342 LEU A N 1
ATOM 2259 C CA . LEU A 1 361 ? 66.07879 51.25992 73.99358 1.000 169.97361 342 LEU A CA 1
ATOM 2260 C C . LEU A 1 361 ? 66.77648 51.04140 72.66084 1.000 171.39186 342 LEU A C 1
ATOM 2261 O O . LEU A 1 361 ? 66.52504 51.74276 71.67535 1.000 171.19092 342 LEU A O 1
ATOM 2263 N N . GLU A 1 362 ? 67.68122 50.06829 72.65493 1.000 169.45076 343 GLU A N 1
ATOM 2264 C CA . GLU A 1 362 ? 68.47425 49.71991 71.49031 1.000 168.08205 343 GLU A CA 1
ATOM 2265 C C . GLU A 1 362 ? 68.47682 48.20631 71.34292 1.000 161.23577 343 GLU A C 1
ATOM 2266 O O . GLU A 1 362 ? 68.34937 47.47261 72.32645 1.000 156.72959 343 GLU A O 1
ATOM 2268 N N . SER A 1 363 ? 68.62052 47.74812 70.10435 1.000 163.65984 344 SER A N 1
ATOM 2269 C CA . SER A 1 363 ? 68.61995 46.32374 69.79540 1.000 158.62096 344 SER A CA 1
ATOM 2270 C C . SER A 1 363 ? 69.20387 46.13370 68.40032 1.000 153.63136 344 SER A C 1
ATOM 2271 O O . SER A 1 363 ? 69.95360 46.98703 67.91338 1.000 159.01374 344 SER A O 1
ATOM 2274 N N . ASP A 1 364 ? 68.86865 45.01295 67.76448 1.000 149.66411 345 ASP A N 1
ATOM 2275 C CA . ASP A 1 364 ? 69.26083 44.76855 66.38269 1.000 152.03288 345 ASP A CA 1
ATOM 2276 C C . ASP A 1 364 ? 68.17820 45.21558 65.40617 1.000 150.85152 345 ASP A C 1
ATOM 2277 O O . ASP A 1 364 ? 68.47303 45.91470 64.43304 1.000 152.71114 345 ASP A O 1
ATOM 2282 N N . VAL A 1 365 ? 66.92762 44.79555 65.64230 1.000 148.01074 346 VAL A N 1
ATOM 2283 C CA . VAL A 1 365 ? 65.80482 45.00213 64.72631 1.000 141.97236 346 VAL A CA 1
ATOM 2284 C C . VAL A 1 365 ? 64.54667 45.32893 65.53684 1.000 136.27241 346 VAL A C 1
ATOM 2285 O O . VAL A 1 365 ? 64.42597 44.93547 66.70078 1.000 138.85905 346 VAL A O 1
ATOM 2289 N N . VAL A 1 366 ? 63.59873 46.05311 64.92109 1.000 133.86262 347 VAL A N 1
ATOM 2290 C CA . VAL A 1 366 ? 62.34662 46.46438 65.58160 1.000 135.56522 347 VAL A CA 1
ATOM 2291 C C . VAL A 1 366 ? 61.16639 46.33169 64.61019 1.000 135.52783 347 VAL A C 1
ATOM 2292 O O . VAL A 1 366 ? 61.00848 47.15841 63.70435 1.000 135.48646 347 VAL A O 1
ATOM 2296 N N . VAL A 1 367 ? 60.34861 45.28733 64.79244 1.000 133.78125 348 VAL A N 1
ATOM 2297 C CA . VAL A 1 367 ? 59.16947 45.01498 63.97072 1.000 129.02067 348 VAL A CA 1
ATOM 2298 C C . VAL A 1 367 ? 57.93682 45.69548 64.56060 1.000 129.64271 348 VAL A C 1
ATOM 2299 O O . VAL A 1 367 ? 57.89892 46.06776 65.73658 1.000 134.32582 348 VAL A O 1
ATOM 2303 N N . TYR A 1 368 ? 56.90551 45.86339 63.72706 1.000 134.50663 349 TYR A N 1
ATOM 2304 C CA . TYR A 1 368 ? 55.63344 46.47583 64.10915 1.000 139.31682 349 TYR A CA 1
ATOM 2305 C C . TYR A 1 368 ? 54.46406 45.56730 63.73083 1.000 134.36069 349 TYR A C 1
ATOM 2306 O O . TYR A 1 368 ? 54.64683 44.46373 63.21457 1.000 128.62068 349 TYR A O 1
ATOM 2315 N N . ALA A 1 369 ? 53.24409 46.06825 63.94650 1.000 138.77455 350 ALA A N 1
ATOM 2316 C CA . ALA A 1 369 ? 52.04106 45.36741 63.50970 1.000 139.83483 350 ALA A CA 1
ATOM 2317 C C . ALA A 1 369 ? 50.80856 46.25854 63.54138 1.000 137.62228 350 ALA A C 1
ATOM 2318 O O . ALA A 1 369 ? 49.74455 45.83554 64.00819 1.000 140.17918 350 ALA A O 1
ATOM 2320 N N . THR A 1 370 ? 50.93581 47.48903 63.04226 1.000 134.79812 351 THR A N 1
ATOM 2321 C CA . THR A 1 370 ? 49.78120 48.37721 62.97766 1.000 142.76317 351 THR A CA 1
ATOM 2322 C C . THR A 1 370 ? 48.98036 48.09814 61.71418 1.000 142.65661 351 THR A C 1
ATOM 2323 O O . THR A 1 370 ? 48.42840 49.02091 61.10548 1.000 142.12647 351 THR A O 1
ATOM 2327 N N . GLY A 1 371 ? 48.95059 46.83651 61.29018 1.000 134.67934 352 GLY A N 1
ATOM 2328 C CA . GLY A 1 371 ? 48.05125 46.44990 60.22799 1.000 131.39917 352 GLY A CA 1
ATOM 2329 C C . GLY A 1 371 ? 48.39429 47.01660 58.85876 1.000 123.81464 352 GLY A C 1
ATOM 2330 O O . GLY A 1 371 ? 49.54434 47.35061 58.54901 1.000 119.72606 352 GLY A O 1
ATOM 2331 N N . TYR A 1 372 ? 47.34678 47.13781 58.03487 1.000 125.29347 353 TYR A N 1
ATOM 2332 C CA . TYR A 1 372 ? 47.43442 47.49355 56.62077 1.000 117.54438 353 TYR A CA 1
ATOM 2333 C C . TYR A 1 372 ? 46.35946 48.53711 56.29416 1.000 114.93861 353 TYR A C 1
ATOM 2334 O O . TYR A 1 372 ? 45.39673 48.70960 57.04675 1.000 118.05260 353 TYR A O 1
ATOM 2343 N N . ARG A 1 373 ? 46.50491 49.21827 55.15410 1.000 106.98938 354 ARG A N 1
ATOM 2344 C CA . ARG A 1 373 ? 45.51207 50.19217 54.70414 1.000 100.14659 354 ARG A CA 1
ATOM 2345 C C . ARG A 1 373 ? 45.30962 50.06718 53.19909 1.000 92.96008 354 ARG A C 1
ATOM 2346 O O . ARG A 1 373 ? 46.21713 49.63101 52.48401 1.000 88.65302 354 ARG A O 1
ATOM 2354 N N . PRO A 1 374 ? 44.14043 50.45657 52.69370 1.000 92.01095 355 PRO A N 1
ATOM 2355 C CA . PRO A 1 374 ? 43.91459 50.35445 51.25023 1.000 89.92207 355 PRO A CA 1
ATOM 2356 C C . PRO A 1 374 ? 44.70594 51.37857 50.46381 1.000 82.64934 355 PRO A C 1
ATOM 2357 O O . PRO A 1 374 ? 44.96404 52.49809 50.91111 1.000 73.87251 355 PRO A O 1
ATOM 2361 N N . SER A 1 375 ? 45.09792 50.96656 49.27061 1.000 82.87701 356 SER A N 1
ATOM 2362 C CA . SER A 1 375 ? 45.73440 51.89819 48.36306 1.000 85.10819 356 SER A CA 1
ATOM 2363 C C . SER A 1 375 ? 44.83296 53.11163 48.16641 1.000 86.45776 356 SER A C 1
ATOM 2364 O O . SER A 1 375 ? 43.61021 52.98766 48.03899 1.000 80.14502 356 SER A O 1
ATOM 2367 N N . ASP A 1 376 ? 45.44638 54.28906 48.19964 1.000 92.29667 357 ASP A N 1
ATOM 2368 C CA . ASP A 1 376 ? 44.77207 55.54196 47.86915 1.000 83.13265 357 ASP A CA 1
ATOM 2369 C C . ASP A 1 376 ? 44.61194 55.63737 46.35585 1.000 78.55083 357 ASP A C 1
ATOM 2370 O O . ASP A 1 376 ? 45.61545 55.66150 45.63778 1.000 78.16942 357 ASP A O 1
ATOM 2375 N N . PRO A 1 377 ? 43.39291 55.74465 45.83240 1.000 73.24462 358 PRO A N 1
ATOM 2376 C CA . PRO A 1 377 ? 43.21816 55.74674 44.37630 1.000 71.32919 358 PRO A CA 1
ATOM 2377 C C . PRO A 1 377 ? 43.37587 57.09697 43.68184 1.000 71.01317 358 PRO A C 1
ATOM 2378 O O . PRO A 1 377 ? 43.30621 57.11720 42.44725 1.000 67.08259 358 PRO A O 1
ATOM 2382 N N . THR A 1 378 ? 43.60550 58.21051 44.40311 1.000 70.88324 359 THR A N 1
ATOM 2383 C CA . THR A 1 378 ? 43.56481 59.52275 43.75663 1.000 74.64508 359 THR A CA 1
ATOM 2384 C C . THR A 1 378 ? 44.49399 59.57143 42.54926 1.000 68.07512 359 THR A C 1
ATOM 2385 O O . THR A 1 378 ? 44.08780 59.98743 41.45901 1.000 76.78850 359 THR A O 1
ATOM 2389 N N . ALA A 1 379 ? 45.74290 59.14502 42.71912 1.000 60.50865 360 ALA A N 1
ATOM 2390 C CA . ALA A 1 379 ? 46.64882 59.08659 41.57844 1.000 58.21135 360 ALA A CA 1
ATOM 2391 C C . ALA A 1 379 ? 45.99464 58.38707 40.39923 1.000 67.87649 360 ALA A C 1
ATOM 2392 O O . ALA A 1 379 ? 45.89469 58.95116 39.30796 1.000 70.60530 360 ALA A O 1
ATOM 2394 N N . LEU A 1 380 ? 45.50408 57.16047 40.61923 1.000 75.61244 361 LEU A N 1
ATOM 2395 C CA . LEU A 1 380 ? 44.92279 56.37813 39.53679 1.000 69.80807 361 LEU A CA 1
ATOM 2396 C C . LEU A 1 380 ? 43.73414 57.07140 38.89907 1.000 70.43021 361 LEU A C 1
ATOM 2397 O O . LEU A 1 380 ? 43.52040 56.94275 37.68572 1.000 70.30854 361 LEU A O 1
ATOM 2402 N N . LEU A 1 381 ? 42.95824 57.81148 39.69536 1.000 70.50076 362 LEU A N 1
ATOM 2403 C CA . LEU A 1 381 ? 41.77302 58.47166 39.16725 1.000 74.91480 362 LEU A CA 1
ATOM 2404 C C . LEU A 1 381 ? 42.16427 59.59614 38.23543 1.000 88.00947 362 LEU A C 1
ATOM 2405 O O . LEU A 1 381 ? 41.43987 59.88205 37.27166 1.000 90.37224 362 LEU A O 1
ATOM 2410 N N . GLY A 1 382 ? 43.31023 60.22813 38.51193 1.000 86.23934 363 GLY A N 1
ATOM 2411 C CA . GLY A 1 382 ? 43.77348 61.41226 37.82663 1.000 84.12234 363 GLY A CA 1
ATOM 2412 C C . GLY A 1 382 ? 42.72183 62.49727 37.85752 1.000 88.73453 363 GLY A C 1
ATOM 2413 O O . GLY A 1 382 ? 42.32378 62.97703 38.92570 1.000 83.62632 363 GLY A O 1
ATOM 2414 N N . GLU A 1 383 ? 42.24450 62.85776 36.66800 1.000 91.61930 364 GLU A N 1
ATOM 2415 C CA . GLU A 1 383 ? 41.24774 63.91023 36.54979 1.000 93.71335 364 GLU A CA 1
ATOM 2416 C C . GLU A 1 383 ? 40.01468 63.59912 37.39438 1.000 95.29341 364 GLU A C 1
ATOM 2417 O O . GLU A 1 383 ? 39.49893 64.47456 38.09760 1.000 100.63275 364 GLU A O 1
ATOM 2423 N N . LEU A 1 384 ? 39.55959 62.34089 37.38036 1.000 95.60810 365 LEU A N 1
ATOM 2424 C CA . LEU A 1 384 ? 38.28998 61.97066 38.00527 1.000 87.74052 365 LEU A CA 1
ATOM 2425 C C . LEU A 1 384 ? 38.30186 62.11028 39.52314 1.000 86.84394 365 LEU A C 1
ATOM 2426 O O . LEU A 1 384 ? 37.23140 62.27441 40.12331 1.000 73.12883 365 LEU A O 1
ATOM 2431 N N . ALA A 1 385 ? 39.48467 62.06955 40.15121 1.000 89.08810 366 ALA A N 1
ATOM 2432 C CA . ALA A 1 385 ? 39.56989 62.18345 41.60703 1.000 86.96432 366 ALA A CA 1
ATOM 2433 C C . ALA A 1 385 ? 38.79650 63.39350 42.12642 1.000 87.54290 366 ALA A C 1
ATOM 2434 O O . ALA A 1 385 ? 38.22142 63.34035 43.22123 1.000 78.83337 366 ALA A O 1
ATOM 2436 N N . GLU A 1 386 ? 38.76133 64.48403 41.34212 1.000 100.64126 367 GLU A N 1
ATOM 2437 C CA . GLU A 1 386 ? 38.09161 65.72329 41.74847 1.000 99.94632 367 GLU A CA 1
ATOM 2438 C C . GLU A 1 386 ? 36.57124 65.54711 41.84171 1.000 93.61357 367 GLU A C 1
ATOM 2439 O O . GLU A 1 386 ? 35.93004 66.06976 42.75783 1.000 89.60875 367 GLU A O 1
ATOM 2445 N N . HIS A 1 387 ? 35.99602 64.76370 40.92776 1.000 99.86148 368 HIS A N 1
ATOM 2446 C CA . HIS A 1 387 ? 34.57514 64.47172 40.71290 1.000 104.61743 368 HIS A CA 1
ATOM 2447 C C . HIS A 1 387 ? 33.94296 63.53487 41.74686 1.000 92.37143 368 HIS A C 1
ATOM 2448 O O . HIS A 1 387 ? 32.77070 63.16740 41.57383 1.000 83.16627 368 HIS A O 1
ATOM 2455 N N . CYS A 1 388 ? 34.65939 63.11859 42.78497 1.000 89.97583 369 CYS A N 1
ATOM 2456 C CA . CYS A 1 388 ? 34.17789 62.09615 43.70872 1.000 79.51091 369 CYS A CA 1
ATOM 2457 C C . CYS A 1 388 ? 33.75945 62.75870 45.01317 1.000 72.16350 369 CYS A C 1
ATOM 2458 O O . CYS A 1 388 ? 34.56164 63.46901 45.63162 1.000 77.89698 369 CYS A O 1
ATOM 2461 N N . GLU A 1 389 ? 32.51196 62.52984 45.42709 1.000 62.52205 370 GLU A N 1
ATOM 2462 C CA . GLU A 1 389 ? 32.03414 63.04043 46.71008 1.000 67.38707 370 GLU A CA 1
ATOM 2463 C C . GLU A 1 389 ? 32.99275 62.69287 47.83781 1.000 74.38049 370 GLU A C 1
ATOM 2464 O O . GLU A 1 389 ? 33.63711 61.64022 47.83515 1.000 81.20816 370 GLU A O 1
ATOM 2470 N N . ARG A 1 390 ? 33.06224 63.56335 48.83618 1.000 73.10398 371 ARG A N 1
ATOM 2471 C CA . ARG A 1 390 ? 33.95762 63.32339 49.95182 1.000 69.73147 371 ARG A CA 1
ATOM 2472 C C . ARG A 1 390 ? 33.17103 63.47500 51.24529 1.000 77.44440 371 ARG A C 1
ATOM 2473 O O . ARG A 1 390 ? 32.06008 64.01761 51.26884 1.000 75.97417 371 ARG A O 1
ATOM 2481 N N . ASP A 1 391 ? 33.73511 62.95537 52.32627 1.000 84.11931 372 ASP A N 1
ATOM 2482 C CA . ASP A 1 391 ? 33.11691 63.15805 53.62501 1.000 85.07289 372 ASP A CA 1
ATOM 2483 C C . ASP A 1 391 ? 33.71075 64.43994 54.19862 1.000 87.37436 372 ASP A C 1
ATOM 2484 O O . ASP A 1 391 ? 34.44867 65.16155 53.52005 1.000 85.12455 372 ASP A O 1
ATOM 2489 N N . ASP A 1 392 ? 33.41000 64.73484 55.45783 1.000 90.07354 373 ASP A N 1
ATOM 2490 C CA . ASP A 1 392 ? 33.92380 65.95781 56.05738 1.000 87.93469 373 ASP A CA 1
ATOM 2491 C C . ASP A 1 392 ? 35.44378 65.93851 56.24368 1.000 87.37093 373 ASP A C 1
ATOM 2492 O O . ASP A 1 392 ? 35.99580 66.90874 56.76096 1.000 102.38473 373 ASP A O 1
ATOM 2497 N N . GLN A 1 393 ? 36.14091 64.87955 55.84585 1.000 90.53202 374 GLN A N 1
ATOM 2498 C CA . GLN A 1 393 ? 37.59492 64.85242 55.91396 1.000 96.61086 374 GLN A CA 1
ATOM 2499 C C . GLN A 1 393 ? 38.25399 64.70519 54.54986 1.000 93.50362 374 GLN A C 1
ATOM 2500 O O . GLN A 1 393 ? 39.49036 64.68121 54.47135 1.000 95.21093 374 GLN A O 1
ATOM 2506 N N . GLY A 1 394 ? 37.47893 64.63844 53.47490 1.000 86.42067 375 GLY A N 1
ATOM 2507 C CA . GLY A 1 394 ? 38.07100 64.42053 52.18257 1.000 74.30362 375 GLY A CA 1
ATOM 2508 C C . GLY A 1 394 ? 38.34929 62.97451 51.88825 1.000 86.78468 375 GLY A C 1
ATOM 2509 O O . GLY A 1 394 ? 39.03919 62.68639 50.90297 1.000 90.17895 375 GLY A O 1
ATOM 2510 N N . ARG A 1 395 ? 37.88872 62.05708 52.74656 1.000 89.75120 376 ARG A N 1
ATOM 2511 C CA . ARG A 1 395 ? 37.96864 60.63313 52.45720 1.000 81.51270 376 ARG A CA 1
ATOM 2512 C C . ARG A 1 395 ? 36.86520 60.29607 51.45890 1.000 81.11533 376 ARG A C 1
ATOM 2513 O O . ARG A 1 395 ? 35.81994 60.95248 51.41875 1.000 80.12704 376 ARG A O 1
ATOM 2521 N N . TYR A 1 396 ? 37.12110 59.29580 50.61678 1.000 85.97075 377 TYR A N 1
ATOM 2522 C CA . TYR A 1 396 ? 36.17988 58.93157 49.56019 1.000 73.58332 377 TYR A CA 1
ATOM 2523 C C . TYR A 1 396 ? 34.90410 58.32452 50.13483 1.000 69.45943 377 TYR A C 1
ATOM 2524 O O . TYR A 1 396 ? 34.95152 57.41660 50.96738 1.000 72.50024 377 TYR A O 1
ATOM 2533 N N . ARG A 1 397 ? 33.76351 58.87676 49.73982 1.000 77.17903 378 ARG A N 1
ATOM 2534 C CA . ARG A 1 397 ? 32.47770 58.25637 50.02530 1.000 76.00850 378 ARG A CA 1
ATOM 2535 C C . ARG A 1 397 ? 32.27488 57.05195 49.10616 1.000 76.90353 378 ARG A C 1
ATOM 2536 O O . ARG A 1 397 ? 32.93013 56.92360 48.06790 1.000 79.01990 378 ARG A O 1
ATOM 2544 N N . VAL A 1 398 ? 31.45142 56.10232 49.55108 1.000 77.81481 379 VAL A N 1
ATOM 2545 C CA . VAL A 1 398 ? 31.23980 54.84663 48.82427 1.000 66.45531 379 VAL A CA 1
ATOM 2546 C C . VAL A 1 398 ? 29.76085 54.49976 48.88780 1.000 58.95983 379 VAL A C 1
ATOM 2547 O O . VAL A 1 398 ? 29.18379 54.43068 49.97760 1.000 61.67664 379 VAL A O 1
ATOM 2551 N N . ALA A 1 399 ? 29.15479 54.22694 47.73328 1.000 60.42406 380 ALA A N 1
ATOM 2552 C CA . ALA A 1 399 ? 27.72407 53.94085 47.68982 1.000 55.38776 380 ALA A CA 1
ATOM 2553 C C . ALA A 1 399 ? 27.43457 52.58806 48.36038 1.000 63.21139 380 ALA A C 1
ATOM 2554 O O . ALA A 1 399 ? 28.34141 51.87488 48.81385 1.000 72.81213 380 ALA A O 1
ATOM 2556 N N . ARG A 1 400 ? 26.15740 52.20216 48.42675 1.000 69.90539 381 ARG A N 1
ATOM 2557 C CA . ARG A 1 400 ? 25.85505 50.86155 48.94292 1.000 76.77303 381 ARG A CA 1
ATOM 2558 C C . ARG A 1 400 ? 26.27214 49.76696 47.95052 1.000 73.65001 381 ARG A C 1
ATOM 2559 O O . ARG A 1 400 ? 26.72249 48.69001 48.36479 1.000 71.34611 381 ARG A O 1
ATOM 2567 N N . ASP A 1 401 ? 26.15421 50.01969 46.63780 1.000 69.70716 382 ASP A N 1
ATOM 2568 C CA . ASP A 1 401 ? 26.61499 49.04590 45.65241 1.000 68.08823 382 ASP A CA 1
ATOM 2569 C C . ASP A 1 401 ? 28.10566 49.10015 45.41021 1.000 68.87743 382 ASP A C 1
ATOM 2570 O O . ASP A 1 401 ? 28.52837 48.54212 44.38522 1.000 70.52172 382 ASP A O 1
ATOM 2575 N N . TYR A 1 402 ? 28.89438 49.76205 46.27303 1.000 66.58865 383 TYR A N 1
ATOM 2576 C CA . TYR A 1 402 ? 30.36587 49.82190 46.15156 1.000 72.19091 383 TYR A CA 1
ATOM 2577 C C . TYR A 1 402 ? 30.83757 50.66959 44.96843 1.000 65.25426 383 TYR A C 1
ATOM 2578 O O . TYR A 1 402 ? 31.91547 50.42647 44.41457 1.000 56.28314 383 TYR A O 1
ATOM 2587 N N . ARG A 1 403 ? 30.02387 51.64926 44.57076 1.000 63.29045 384 ARG A N 1
ATOM 2588 C CA . ARG A 1 403 ? 30.34988 52.58206 43.50297 1.000 55.65156 384 ARG A CA 1
ATOM 2589 C C . ARG A 1 403 ? 30.88135 53.86293 44.14814 1.000 63.06298 384 ARG A C 1
ATOM 2590 O O . ARG A 1 403 ? 30.28919 54.37491 45.10919 1.000 59.99806 384 ARG A O 1
ATOM 2598 N N . LEU A 1 404 ? 32.03063 54.33873 43.66267 1.000 65.05506 385 LEU A N 1
ATOM 2599 C CA . LEU A 1 404 ? 32.46565 55.69631 43.96276 1.000 63.26624 385 LEU A CA 1
ATOM 2600 C C . LEU A 1 404 ? 31.39157 56.67199 43.50048 1.000 66.66254 385 LEU A C 1
ATOM 2601 O O . LEU A 1 404 ? 30.81518 56.50460 42.41364 1.000 64.59134 385 LEU A O 1
ATOM 2606 N N . MET A 1 405 ? 31.14635 57.70439 44.32824 1.000 69.55294 386 MET A N 1
ATOM 2607 C CA . MET A 1 405 ? 30.09299 58.70998 44.11229 1.000 70.92317 386 MET A CA 1
ATOM 2608 C C . MET A 1 405 ? 30.63760 59.82126 43.22321 1.000 73.59673 386 MET A C 1
ATOM 2609 O O . MET A 1 405 ? 31.35462 60.70848 43.68692 1.000 76.90958 386 MET A O 1
ATOM 2614 N N . THR A 1 406 ? 30.32560 59.75727 41.93206 1.000 71.35935 387 THR A N 1
ATOM 2615 C CA . THR A 1 406 ? 30.91304 60.67616 40.96654 1.000 88.42345 387 THR A CA 1
ATOM 2616 C C . THR A 1 406 ? 29.96481 61.73460 40.40797 1.000 96.16147 387 THR A C 1
ATOM 2617 O O . THR A 1 406 ? 30.42280 62.81338 40.00338 1.000 88.32618 387 THR A O 1
ATOM 2621 N N . GLY A 1 407 ? 28.67475 61.45003 40.36958 1.000 90.77821 388 GLY A N 1
ATOM 2622 C CA . GLY A 1 407 ? 27.69015 62.31978 39.76764 1.000 88.84937 388 GLY A CA 1
ATOM 2623 C C . GLY A 1 407 ? 27.20289 61.76829 38.43805 1.000 99.06840 388 GLY A C 1
ATOM 2624 O O . GLY A 1 407 ? 27.76414 60.82875 37.86684 1.000 98.46241 388 GLY A O 1
ATOM 2625 N N . SER A 1 408 ? 26.12713 62.39800 37.94738 1.000 105.58599 389 SER A N 1
ATOM 2626 C CA . SER A 1 408 ? 25.58038 62.11791 36.62347 1.000 101.76603 389 SER A CA 1
ATOM 2627 C C . SER A 1 408 ? 26.49891 62.57478 35.49090 1.000 98.61401 389 SER A C 1
ATOM 2628 O O . SER A 1 408 ? 26.29107 62.16157 34.34268 1.000 96.74914 389 SER A O 1
ATOM 2631 N N . ALA A 1 409 ? 27.51451 63.39358 35.78605 1.000 100.92099 390 ALA A N 1
ATOM 2632 C CA . ALA A 1 409 ? 28.54952 63.67803 34.79918 1.000 95.99931 390 ALA A CA 1
ATOM 2633 C C . ALA A 1 409 ? 29.15443 62.39516 34.26296 1.000 91.47283 390 ALA A C 1
ATOM 2634 O O . ALA A 1 409 ? 29.43016 62.27931 33.06425 1.000 86.48296 390 ALA A O 1
ATOM 2636 N N . VAL A 1 410 ? 29.30577 61.39426 35.12669 1.000 97.85941 391 VAL A N 1
ATOM 2637 C CA . VAL A 1 410 ? 30.08146 60.19407 34.83189 1.000 90.99911 391 VAL A CA 1
ATOM 2638 C C . VAL A 1 410 ? 29.11147 59.03054 34.67568 1.000 73.27617 391 VAL A C 1
ATOM 2639 O O . VAL A 1 410 ? 28.42859 58.66106 35.63191 1.000 77.52139 391 VAL A O 1
ATOM 2643 N N . ARG A 1 411 ? 29.07992 58.42876 33.48255 1.000 73.72956 392 ARG A N 1
ATOM 2644 C CA . ARG A 1 411 ? 28.01027 57.50396 33.10232 1.000 82.22181 392 ARG A CA 1
ATOM 2645 C C . ARG A 1 411 ? 28.29022 56.06000 33.50783 1.000 86.23879 392 ARG A C 1
ATOM 2646 O O . ARG A 1 411 ? 27.36206 55.33836 33.89153 1.000 85.69873 392 ARG A O 1
ATOM 2648 N N . GLY A 1 412 ? 29.55096 55.61656 33.41683 1.000 82.89831 393 GLY A N 1
ATOM 2649 C CA . GLY A 1 412 ? 29.92601 54.34771 33.98873 1.000 76.47914 393 GLY A CA 1
ATOM 2650 C C . GLY A 1 412 ? 30.23289 54.46501 35.47073 1.000 85.49798 393 GLY A C 1
ATOM 2651 O O . GLY A 1 412 ? 30.23958 55.55473 36.06349 1.000 82.73398 393 GLY A O 1
ATOM 2652 N N . GLY A 1 413 ? 30.46712 53.30618 36.08839 1.000 79.66597 394 GLY A N 1
ATOM 2653 C CA . GLY A 1 413 ? 30.74082 53.28840 37.51266 1.000 69.05854 394 GLY A CA 1
ATOM 2654 C C . GLY A 1 413 ? 32.18851 52.92615 37.76075 1.000 64.95815 394 GLY A C 1
ATOM 2655 O O . GLY A 1 413 ? 32.83685 52.27854 36.92607 1.000 64.38307 394 GLY A O 1
ATOM 2656 N N . ILE A 1 414 ? 32.70146 53.32855 38.91204 1.000 59.12815 395 ILE A N 1
ATOM 2657 C CA . ILE A 1 414 ? 33.98611 52.86263 39.39130 1.000 61.94343 395 ILE A CA 1
ATOM 2658 C C . ILE A 1 414 ? 33.71977 52.21411 40.72917 1.000 58.56501 395 ILE A C 1
ATOM 2659 O O . ILE A 1 414 ? 33.40543 52.89934 41.71171 1.000 52.84376 395 ILE A O 1
ATOM 2664 N N . TYR A 1 415 ? 33.91795 50.90346 40.78348 1.000 64.13599 396 TYR A N 1
ATOM 2665 C CA . TYR A 1 415 ? 33.51815 50.10811 41.92809 1.000 62.42808 396 TYR A CA 1
ATOM 2666 C C . TYR A 1 415 ? 34.73123 49.75467 42.75795 1.000 57.35981 396 TYR A C 1
ATOM 2667 O O . TYR A 1 415 ? 35.86940 49.83530 42.27996 1.000 57.96712 396 TYR A O 1
ATOM 2676 N N . LEU A 1 416 ? 34.47060 49.42066 44.02861 1.000 57.53391 397 LEU A N 1
ATOM 2677 C CA . LEU A 1 416 ? 35.51426 49.11254 45.00815 1.000 71.83271 397 LEU A CA 1
ATOM 2678 C C . LEU A 1 416 ? 35.33170 47.78421 45.72915 1.000 71.24462 397 LEU A C 1
ATOM 2679 O O . LEU A 1 416 ? 34.43303 47.65892 46.56639 1.000 68.17874 397 LEU A O 1
ATOM 2684 N N . GLN A 1 417 ? 36.26737 46.85448 45.52363 1.000 78.15161 398 GLN A N 1
ATOM 2685 C CA . GLN A 1 417 ? 36.47718 45.85031 46.56316 1.000 83.08184 398 GLN A CA 1
ATOM 2686 C C . GLN A 1 417 ? 37.59811 46.32292 47.51830 1.000 78.50219 398 GLN A C 1
ATOM 2687 O O . GLN A 1 417 ? 38.03602 47.48024 47.50092 1.000 81.94191 398 GLN A O 1
ATOM 2693 N N . GLY A 1 418 ? 38.01878 45.45276 48.41387 1.000 77.08371 399 GLY A N 1
ATOM 2694 C CA . GLY A 1 418 ? 39.06234 45.81490 49.35382 1.000 90.81221 399 GLY A CA 1
ATOM 2695 C C . GLY A 1 418 ? 38.79810 46.90002 50.39075 1.000 95.14949 399 GLY A C 1
ATOM 2696 O O . GLY A 1 418 ? 37.88656 46.80292 51.21520 1.000 95.44559 399 GLY A O 1
ATOM 2697 N N . GLY A 1 419 ? 39.60197 47.95973 50.33290 1.000 94.25150 400 GLY A N 1
ATOM 2698 C CA . GLY A 1 419 ? 39.75452 48.93109 51.40660 1.000 99.74441 400 GLY A CA 1
ATOM 2699 C C . GLY A 1 419 ? 38.51038 49.65984 51.85933 1.000 106.68413 400 GLY A C 1
ATOM 2700 O O . GLY A 1 419 ? 38.58495 50.36498 52.87542 1.000 106.53190 400 GLY A O 1
ATOM 2701 N N . THR A 1 420 ? 37.40844 49.55141 51.11392 1.000 105.86250 401 THR A N 1
ATOM 2702 C CA . THR A 1 420 ? 36.13217 50.23029 51.33885 1.000 111.66201 401 THR A CA 1
ATOM 2703 C C . THR A 1 420 ? 36.08209 51.13602 52.56781 1.000 125.60785 401 THR A C 1
ATOM 2704 O O . THR A 1 420 ? 36.10927 52.36419 52.43894 1.000 134.99924 401 THR A O 1
ATOM 2708 N N . GLU A 1 421 ? 36.00655 50.54282 53.75848 1.000 132.43934 402 GLU A N 1
ATOM 2709 C CA . GLU A 1 421 ? 35.93583 51.28920 55.00873 1.000 141.99827 402 GLU A CA 1
ATOM 2710 C C . GLU A 1 421 ? 37.06960 50.96056 55.96946 1.000 147.27011 402 GLU A C 1
ATOM 2711 O O . GLU A 1 421 ? 37.66413 51.88008 56.55427 1.000 148.22373 402 GLU A O 1
ATOM 2717 N N . HIS A 1 422 ? 37.36786 49.67271 56.17383 1.000 139.28437 403 HIS A N 1
ATOM 2718 C CA . HIS A 1 422 ? 38.24193 49.22446 57.24608 1.000 149.39933 403 HIS A CA 1
ATOM 2719 C C . HIS A 1 422 ? 39.69530 49.01852 56.78943 1.000 144.48943 403 HIS A C 1
ATOM 2720 O O . HIS A 1 422 ? 40.08235 49.32369 55.65278 1.000 124.96920 403 HIS A O 1
ATOM 2727 N N . THR A 1 423 ? 40.48705 48.44559 57.70192 1.000 144.65912 404 THR A N 1
ATOM 2728 C CA . THR A 1 423 ? 41.94992 48.35394 57.73325 1.000 142.96226 404 THR A CA 1
ATOM 2729 C C . THR A 1 423 ? 42.31798 47.32200 58.81546 1.000 148.41331 404 THR A C 1
ATOM 2730 O O . THR A 1 423 ? 41.44085 46.66158 59.38162 1.000 154.06547 404 THR A O 1
ATOM 2734 N N . HIS A 1 424 ? 43.63088 47.15707 59.06762 1.000 147.90575 405 HIS A N 1
ATOM 2735 C CA . HIS A 1 424 ? 44.18522 46.41131 60.22167 1.000 148.73338 405 HIS A CA 1
ATOM 2736 C C . HIS A 1 424 ? 43.95582 44.88821 60.19668 1.000 151.68949 405 HIS A C 1
ATOM 2737 O O . HIS A 1 424 ? 43.97267 44.25339 61.25670 1.000 156.26469 405 HIS A O 1
ATOM 2744 N N . GLY A 1 425 ? 43.77373 44.23332 59.04841 1.000 149.18991 406 GLY A N 1
ATOM 2745 C CA . GLY A 1 425 ? 43.49317 42.80803 59.17457 1.000 154.25184 406 GLY A CA 1
ATOM 2746 C C . GLY A 1 425 ? 44.21217 41.83087 58.26294 1.000 152.84482 406 GLY A C 1
ATOM 2747 O O . GLY A 1 425 ? 43.79326 41.57638 57.12914 1.000 150.22436 406 GLY A O 1
ATOM 2748 N N . ILE A 1 426 ? 45.26549 41.21758 58.80181 1.000 149.75096 407 ILE A N 1
ATOM 2749 C CA . ILE A 1 426 ? 46.06470 40.22613 58.08815 1.000 148.27663 407 ILE A CA 1
ATOM 2750 C C . ILE A 1 426 ? 45.34423 38.88229 57.98739 1.000 155.02095 407 ILE A C 1
ATOM 2751 O O . ILE A 1 426 ? 44.11507 38.82367 57.91250 1.000 152.26976 407 ILE A O 1
ATOM 2753 N N . LEU A 1 430 ? 38.84180 40.95451 55.53123 1.000 116.22010 411 LEU A N 1
ATOM 2754 C CA . LEU A 1 430 ? 39.83710 40.46496 54.57527 1.000 114.47600 411 LEU A CA 1
ATOM 2755 C C . LEU A 1 430 ? 39.13690 39.64768 53.49407 1.000 103.44598 411 LEU A C 1
ATOM 2756 O O . LEU A 1 430 ? 39.27418 39.89958 52.29311 1.000 92.73701 411 LEU A O 1
ATOM 2761 N N . LEU A 1 431 ? 38.35196 38.68310 53.97303 1.000 108.54786 412 LEU A N 1
ATOM 2762 C CA . LEU A 1 431 ? 37.59973 37.74302 53.16024 1.000 100.26875 412 LEU A CA 1
ATOM 2763 C C . LEU A 1 431 ? 36.16922 37.63885 53.65208 1.000 94.87834 412 LEU A C 1
ATOM 2764 O O . LEU A 1 431 ? 35.32425 37.06628 52.95448 1.000 87.11860 412 LEU A O 1
ATOM 2769 N N . SER A 1 432 ? 35.88770 38.19771 54.83064 1.000 96.73987 413 SER A N 1
ATOM 2770 C CA . SER A 1 432 ? 34.59408 38.33837 55.48278 1.000 90.68095 413 SER A CA 1
ATOM 2771 C C . SER A 1 432 ? 33.41990 38.41202 54.51676 1.000 84.64903 413 SER A C 1
ATOM 2772 O O . SER A 1 432 ? 32.40023 37.74657 54.72900 1.000 85.32868 413 SER A O 1
ATOM 2775 N N . ASN A 1 433 ? 33.53221 39.22034 53.45984 1.000 78.60821 414 ASN A N 1
ATOM 2776 C CA . ASN A 1 433 ? 32.40536 39.29110 52.53787 1.000 80.04774 414 ASN A CA 1
ATOM 2777 C C . ASN A 1 433 ? 32.81204 39.37537 51.07326 1.000 72.03197 414 ASN A C 1
ATOM 2778 O O . ASN A 1 433 ? 31.95522 39.68252 50.22591 1.000 64.23222 414 ASN A O 1
ATOM 2783 N N . THR A 1 434 ? 34.05917 39.02586 50.75230 1.000 62.72319 415 THR A N 1
ATOM 2784 C CA . THR A 1 434 ? 34.53505 39.10327 49.37580 1.000 63.54862 415 THR A CA 1
ATOM 2785 C C . THR A 1 434 ? 33.52179 38.51777 48.39078 1.000 62.44992 415 THR A C 1
ATOM 2786 O O . THR A 1 434 ? 33.16091 39.17030 47.40622 1.000 65.52379 415 THR A O 1
ATOM 2790 N N . ALA A 1 435 ? 33.01898 37.30445 48.66450 1.000 67.12952 416 ALA A N 1
ATOM 2791 C CA . ALA A 1 435 ? 32.11711 36.60962 47.73208 1.000 62.00442 416 ALA A CA 1
ATOM 2792 C C . ALA A 1 435 ? 30.84656 37.40281 47.43944 1.000 62.22988 416 ALA A C 1
ATOM 2793 O O . ALA A 1 435 ? 30.46563 37.57240 46.27230 1.000 50.57395 416 ALA A O 1
ATOM 2795 N N . VAL A 1 436 ? 30.13253 37.83645 48.48232 1.000 64.41559 417 VAL A N 1
ATOM 2796 C CA . VAL A 1 436 ? 28.85533 38.49767 48.22784 1.000 66.66952 417 VAL A CA 1
ATOM 2797 C C . VAL A 1 436 ? 29.06177 39.89387 47.63915 1.000 66.31535 417 VAL A C 1
ATOM 2798 O O . VAL A 1 436 ? 28.31846 40.30535 46.74331 1.000 64.92435 417 VAL A O 1
ATOM 2802 N N . ARG A 1 437 ? 30.07490 40.63636 48.09988 1.000 65.79661 418 ARG A N 1
ATOM 2803 C CA . ARG A 1 437 ? 30.30599 41.96334 47.52866 1.000 65.51625 418 ARG A CA 1
ATOM 2804 C C . ARG A 1 437 ? 30.54189 41.87567 46.02272 1.000 64.87222 418 ARG A C 1
ATOM 2805 O O . ARG A 1 437 ? 29.92441 42.61001 45.23627 1.000 66.19370 418 ARG A O 1
ATOM 2813 N N . GLY A 1 438 ? 31.39106 40.93949 45.60416 1.000 60.41561 419 GLY A N 1
ATOM 2814 C CA . GLY A 1 438 ? 31.63666 40.73000 44.18392 1.000 60.77841 419 GLY A CA 1
ATOM 2815 C C . GLY A 1 438 ? 30.38276 40.54812 43.35396 1.000 60.21113 419 GLY A C 1
ATOM 2816 O O . GLY A 1 438 ? 30.21576 41.18939 42.31663 1.000 59.62694 419 GLY A O 1
ATOM 2817 N N . GLY A 1 439 ? 29.50116 39.63743 43.77282 1.000 64.14061 420 GLY A N 1
ATOM 2818 C CA . GLY A 1 439 ? 28.27896 39.40543 43.01484 1.000 57.64256 420 GLY A CA 1
ATOM 2819 C C . GLY A 1 439 ? 27.36001 40.61110 43.01849 1.000 64.13722 420 GLY A C 1
ATOM 2820 O O . GLY A 1 439 ? 26.72303 40.92797 42.00689 1.000 65.25693 420 GLY A O 1
ATOM 2821 N N . GLU A 1 440 ? 27.29459 41.31488 44.14661 1.000 59.28872 421 GLU A N 1
ATOM 2822 C CA . GLU A 1 440 ? 26.50328 42.53089 44.19865 1.000 60.18203 421 GLU A CA 1
ATOM 2823 C C . GLU A 1 440 ? 27.02864 43.55649 43.19182 1.000 71.61435 421 GLU A C 1
ATOM 2824 O O . GLU A 1 440 ? 26.24126 44.17936 42.45790 1.000 65.46532 421 GLU A O 1
ATOM 2830 N N . ILE A 1 441 ? 28.36265 43.70608 43.10254 1.000 63.92018 422 ILE A N 1
ATOM 2831 C CA . ILE A 1 441 ? 28.93689 44.60648 42.10198 1.000 59.95005 422 ILE A CA 1
ATOM 2832 C C . ILE A 1 441 ? 28.54982 44.15993 40.68951 1.000 63.82063 422 ILE A C 1
ATOM 2833 O O . ILE A 1 441 ? 27.99834 44.94610 39.90995 1.000 70.17561 422 ILE A O 1
ATOM 2838 N N . LEU A 1 442 ? 28.77181 42.87725 40.35676 1.000 59.37966 423 LEU A N 1
ATOM 2839 C CA . LEU A 1 442 ? 28.45847 42.38987 39.01093 1.000 50.65923 423 LEU A CA 1
ATOM 2840 C C . LEU A 1 442 ? 26.99784 42.63494 38.65423 1.000 61.64833 423 LEU A C 1
ATOM 2841 O O . LEU A 1 442 ? 26.68725 42.98746 37.51070 1.000 59.00178 423 LEU A O 1
ATOM 2846 N N . ARG A 1 443 ? 26.07773 42.41803 39.60665 1.000 67.20475 424 ARG A N 1
ATOM 2847 C CA . ARG A 1 443 ? 24.66821 42.67545 39.32537 1.000 67.46188 424 ARG A CA 1
ATOM 2848 C C . ARG A 1 443 ? 24.40879 44.16971 39.15961 1.000 64.44020 424 ARG A C 1
ATOM 2849 O O . ARG A 1 443 ? 23.65763 44.58065 38.27076 1.000 59.34744 424 ARG A O 1
ATOM 2857 N N . SER A 1 444 ? 25.10282 44.99884 39.93351 1.000 66.99710 425 SER A N 1
ATOM 2858 C CA . SER A 1 444 ? 25.00581 46.43893 39.73483 1.000 59.55378 425 SER A CA 1
ATOM 2859 C C . SER A 1 444 ? 25.45641 46.82672 38.33614 1.000 62.35337 425 SER A C 1
ATOM 2860 O O . SER A 1 444 ? 24.87153 47.71821 37.70841 1.000 73.85778 425 SER A O 1
ATOM 2863 N N . ILE A 1 445 ? 26.46903 46.14111 37.81820 1.000 57.81797 426 ILE A N 1
ATOM 2864 C CA . ILE A 1 445 ? 26.98645 46.44117 36.49057 1.000 62.06039 426 ILE A CA 1
ATOM 2865 C C . ILE A 1 445 ? 26.01585 45.95526 35.41577 1.000 68.99800 426 ILE A C 1
ATOM 2866 O O . ILE A 1 445 ? 25.84293 46.59666 34.36922 1.000 72.86186 426 ILE A O 1
ATOM 2871 N N . VAL A 1 446 ? 25.38829 44.80615 35.64010 1.000 68.64770 427 VAL A N 1
ATOM 2872 C CA . VAL A 1 446 ? 24.46783 44.28537 34.64228 1.000 68.11598 427 VAL A CA 1
ATOM 2873 C C . VAL A 1 446 ? 23.16014 45.05951 34.67497 1.000 66.74242 427 VAL A C 1
ATOM 2874 O O . VAL A 1 446 ? 22.57987 45.34399 33.62482 1.000 71.23988 427 VAL A O 1
ATOM 2878 N N . ASP A 1 447 ? 22.71964 45.47453 35.86875 1.000 66.50115 428 ASP A N 1
ATOM 2879 C CA . ASP A 1 447 ? 21.50558 46.27362 35.97884 1.000 65.15357 428 ASP A CA 1
ATOM 2880 C C . ASP A 1 447 ? 21.67395 47.56545 35.20604 1.000 75.60661 428 ASP A C 1
ATOM 2881 O O . ASP A 1 447 ? 20.83490 47.92713 34.37871 1.000 87.57823 428 ASP A O 1
ATOM 2886 N N . ASP A 1 448 ? 22.78189 48.26136 35.44446 1.000 78.92480 429 ASP A N 1
ATOM 2887 C CA . ASP A 1 448 ? 23.05450 49.51169 34.76344 1.000 76.04046 429 ASP A CA 1
ATOM 2888 C C . ASP A 1 448 ? 23.21616 49.34619 33.26079 1.000 77.57502 429 ASP A C 1
ATOM 2889 O O . ASP A 1 448 ? 23.13754 50.33890 32.53147 1.000 90.34627 429 ASP A O 1
ATOM 2894 N N . ARG A 1 449 ? 23.36966 48.12955 32.76672 1.000 81.02152 430 ARG A N 1
ATOM 2895 C CA . ARG A 1 449 ? 23.49963 47.92180 31.33340 1.000 83.47038 430 ARG A CA 1
ATOM 2896 C C . ARG A 1 449 ? 22.14575 47.74464 30.64997 1.000 92.71705 430 ARG A C 1
ATOM 2897 O O . ARG A 1 449 ? 22.08292 47.76004 29.40953 1.000 92.78859 430 ARG A O 1
ATOM 2905 N N . GLY A 1 450 ? 21.07418 47.56084 31.42308 1.000 94.32766 431 GLY A N 1
ATOM 2906 C CA . GLY A 1 450 ? 19.74639 47.41595 30.84881 1.000 98.89851 431 GLY A CA 1
ATOM 2907 C C . GLY A 1 450 ? 18.70774 46.96619 31.86090 1.000 99.76323 431 GLY A C 1
ATOM 2908 O O . GLY A 1 450 ? 18.99865 46.65311 33.02679 1.000 85.19178 431 GLY A O 1
ATOM 2909 N N . THR A 1 451 ? 17.46507 46.94831 31.38538 1.000 104.91381 432 THR A N 1
ATOM 2910 C CA . THR A 1 451 ? 16.32923 46.53863 32.19956 1.000 98.96261 432 THR A CA 1
ATOM 2911 C C . THR A 1 451 ? 16.45107 45.03691 32.48458 1.000 102.17898 432 THR A C 1
ATOM 2912 O O . THR A 1 451 ? 17.21628 44.32321 31.81594 1.000 97.07560 432 THR A O 1
ATOM 2916 N N . SER B 1 26 ? 1.50478 -2.43177 31.04762 1.000 142.20297 7 SER B N 1
ATOM 2917 C CA . SER B 1 26 ? 2.43035 -2.24593 32.16339 1.000 146.48582 7 SER B CA 1
ATOM 2918 C C . SER B 1 26 ? 3.32613 -1.02944 31.89040 1.000 138.10035 7 SER B C 1
ATOM 2919 O O . SER B 1 26 ? 2.89121 -0.05076 31.27872 1.000 141.05365 7 SER B O 1
ATOM 2922 N N . ASN B 1 27 ? 4.56885 -1.10248 32.35272 1.000 136.71985 8 ASN B N 1
ATOM 2923 C CA . ASN B 1 27 ? 5.61140 -0.11564 32.13085 1.000 130.32445 8 ASN B CA 1
ATOM 2924 C C . ASN B 1 27 ? 6.68915 -0.69386 31.22069 1.000 126.79843 8 ASN B C 1
ATOM 2925 O O . ASN B 1 27 ? 6.81761 -1.91664 31.08859 1.000 126.02175 8 ASN B O 1
ATOM 2930 N N . PRO B 1 28 ? 7.48860 0.14616 30.57758 1.000 123.81344 9 PRO B N 1
ATOM 2931 C CA . PRO B 1 28 ? 8.77467 -0.34333 30.08389 1.000 125.08928 9 PRO B CA 1
ATOM 2932 C C . PRO B 1 28 ? 9.70141 -0.55295 31.27161 1.000 118.27057 9 PRO B C 1
ATOM 2933 O O . PRO B 1 28 ? 9.47464 -0.03488 32.36881 1.000 115.37335 9 PRO B O 1
ATOM 2937 N N . VAL B 1 29 ? 10.75419 -1.33701 31.05101 1.000 113.15627 10 VAL B N 1
ATOM 2938 C CA . VAL B 1 29 ? 11.63100 -1.68499 32.15721 1.000 106.82760 10 VAL B CA 1
ATOM 2939 C C . VAL B 1 29 ? 12.49223 -0.48089 32.50614 1.000 100.91559 10 VAL B C 1
ATOM 2940 O O . VAL B 1 29 ? 13.16414 0.10301 31.64354 1.000 89.59377 10 VAL B O 1
ATOM 2944 N N . ARG B 1 30 ? 12.48636 -0.11405 33.78072 1.000 99.23783 11 ARG B N 1
ATOM 2945 C CA . ARG B 1 30 ? 13.25872 1.02372 34.24318 1.000 97.05381 11 ARG B CA 1
ATOM 2946 C C . ARG B 1 30 ? 14.67371 0.59594 34.59489 1.000 92.52229 11 ARG B C 1
ATOM 2947 O O . ARG B 1 30 ? 14.93991 -0.56787 34.89435 1.000 94.09085 11 ARG B O 1
ATOM 2955 N N . ASP B 1 31 ? 15.58654 1.56374 34.57358 1.000 83.78231 12 ASP B N 1
ATOM 2956 C CA . ASP B 1 31 ? 16.93694 1.26729 35.01628 1.000 80.14318 12 ASP B CA 1
ATOM 2957 C C . ASP B 1 31 ? 16.94277 0.78853 36.46222 1.000 77.12438 12 ASP B C 1
ATOM 2958 O O . ASP B 1 31 ? 17.65224 -0.15552 36.80875 1.000 80.83269 12 ASP B O 1
ATOM 2963 N N . LEU B 1 32 ? 16.14686 1.40954 37.31679 1.000 74.15208 13 LEU B N 1
ATOM 2964 C CA . LEU B 1 32 ? 16.07772 0.98154 38.69956 1.000 72.93058 13 LEU B CA 1
ATOM 2965 C C . LEU B 1 32 ? 14.72650 1.38346 39.27568 1.000 73.78941 13 LEU B C 1
ATOM 2966 O O . LEU B 1 32 ? 14.19521 2.45673 38.97356 1.000 69.88029 13 LEU B O 1
ATOM 2971 N N . VAL B 1 33 ? 14.16381 0.50012 40.08397 1.000 66.81483 14 VAL B N 1
ATOM 2972 C CA . VAL B 1 33 ? 13.03798 0.83436 40.93036 1.000 66.97649 14 VAL B CA 1
ATOM 2973 C C . VAL B 1 33 ? 13.53154 0.65596 42.35502 1.000 74.39071 14 VAL B C 1
ATOM 2974 O O . VAL B 1 33 ? 14.21332 -0.33306 42.64694 1.000 70.31809 14 VAL B O 1
ATOM 2978 N N . GLY B 1 34 ? 13.26327 1.65508 43.20861 1.000 68.89447 15 GLY B N 1
ATOM 2979 C CA . GLY B 1 34 ? 13.74459 1.68748 44.57632 1.000 55.00852 15 GLY B CA 1
ATOM 2980 C C . GLY B 1 34 ? 12.59008 1.54505 45.54054 1.000 66.56193 15 GLY B C 1
ATOM 2981 O O . GLY B 1 34 ? 11.47728 2.00918 45.27248 1.000 71.77431 15 GLY B O 1
ATOM 2982 N N . VAL B 1 35 ? 12.86224 0.88824 46.65949 1.000 69.79665 16 VAL B N 1
ATOM 2983 C CA . VAL B 1 35 ? 11.87162 0.58184 47.68178 1.000 69.87539 16 VAL B CA 1
ATOM 2984 C C . VAL B 1 35 ? 12.11423 1.48055 48.88187 1.000 74.81194 16 VAL B C 1
ATOM 2985 O O . VAL B 1 35 ? 13.16236 1.39144 49.53446 1.000 73.90076 16 VAL B O 1
ATOM 2989 N N . GLY B 1 36 ? 11.13122 2.29845 49.20883 1.000 84.48214 17 GLY B N 1
ATOM 2990 C CA . GLY B 1 36 ? 11.29467 3.23175 50.31516 1.000 80.17879 17 GLY B CA 1
ATOM 2991 C C . GLY B 1 36 ? 11.78970 4.58015 49.84772 1.000 78.18821 17 GLY B C 1
ATOM 2992 O O . GLY B 1 36 ? 12.43919 4.70870 48.81445 1.000 75.63126 17 GLY B O 1
ATOM 2993 N N . PHE B 1 37 ? 11.44099 5.61918 50.61336 1.000 77.82433 18 PHE B N 1
ATOM 2994 C CA . PHE B 1 37 ? 11.88663 6.97838 50.31660 1.000 71.55302 18 PHE B CA 1
ATOM 2995 C C . PHE B 1 37 ? 12.169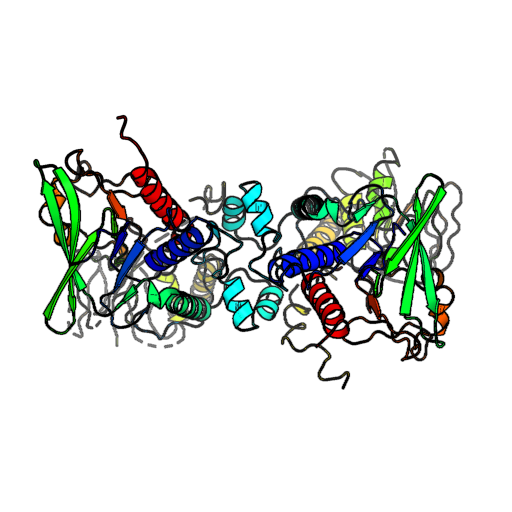39 7.74141 51.61096 1.000 71.74903 18 PHE B C 1
ATOM 2996 O O . PHE B 1 37 ? 11.51952 8.72806 51.94298 1.000 75.34075 18 PHE B O 1
ATOM 3004 N N . GLY B 1 38 ? 13.11963 7.25133 52.38853 1.000 64.67921 19 GLY B N 1
ATOM 3005 C CA . GLY B 1 38 ? 13.68148 8.03973 53.44918 1.000 64.66014 19 GLY B CA 1
ATOM 3006 C C . GLY B 1 38 ? 14.95112 8.71719 52.98125 1.000 67.38905 19 GLY B C 1
ATOM 3007 O O . GLY B 1 38 ? 15.25418 8.78654 51.78322 1.000 60.56398 19 GLY B O 1
ATOM 3008 N N . PRO B 1 39 ? 15.73402 9.20833 53.92994 1.000 62.43473 20 PRO B N 1
ATOM 3009 C CA . PRO B 1 39 ? 17.03386 9.77926 53.57267 1.000 62.50616 20 PRO B CA 1
ATOM 3010 C C . PRO B 1 39 ? 17.87642 8.93869 52.62282 1.000 55.46643 20 PRO B C 1
ATOM 3011 O O . PRO B 1 39 ? 18.30196 9.46326 51.59511 1.000 53.81864 20 PRO B O 1
ATOM 3015 N N . SER B 1 40 ? 18.18274 7.68093 52.94396 1.000 67.61395 21 SER B N 1
ATOM 3016 C CA . SER B 1 40 ? 19.05342 6.88613 52.06906 1.000 64.16191 21 SER B CA 1
ATOM 3017 C C . SER B 1 40 ? 18.60520 6.94943 50.62027 1.000 54.85648 21 SER B C 1
ATOM 3018 O O . SER B 1 40 ? 19.39503 7.23939 49.72695 1.000 53.58018 21 SER B O 1
ATOM 3021 N N . ASN B 1 41 ? 17.33318 6.70585 50.36569 1.000 58.15144 22 AS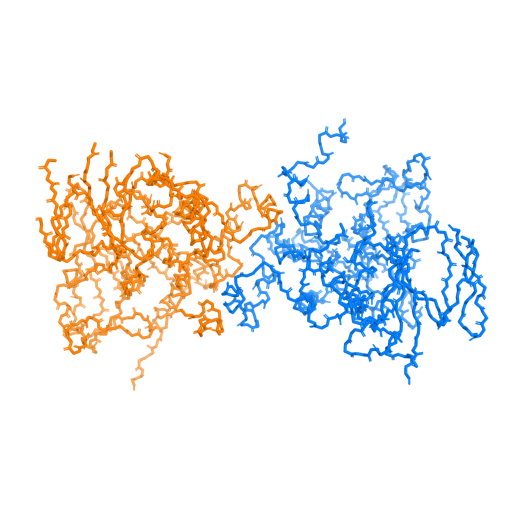N B N 1
ATOM 3022 C CA . ASN B 1 41 ? 16.94693 6.59037 48.97250 1.000 55.45361 22 ASN B CA 1
ATOM 3023 C C . ASN B 1 41 ? 16.81477 7.93397 48.31298 1.000 59.73459 22 ASN B C 1
ATOM 3024 O O . ASN B 1 41 ? 16.95740 8.02204 47.09393 1.000 61.89695 22 ASN B O 1
ATOM 3029 N N . LEU B 1 42 ? 16.58250 8.98639 49.09710 1.000 61.74359 23 LEU B N 1
ATOM 3030 C CA . LEU B 1 42 ? 16.54206 10.32496 48.53674 1.000 46.86643 23 LEU B CA 1
ATOM 3031 C C . LEU B 1 42 ? 17.91138 10.73894 48.01948 1.000 52.06734 23 LEU B C 1
ATOM 3032 O O . LEU B 1 42 ? 18.02052 11.31234 46.93203 1.000 57.98198 23 LEU B O 1
ATOM 3037 N N . ALA B 1 43 ? 18.97745 10.43278 48.76214 1.000 53.58443 24 ALA B N 1
ATOM 3038 C CA . ALA B 1 43 ? 20.32366 10.70069 48.26157 1.000 53.11604 24 ALA B CA 1
ATOM 3039 C C . ALA B 1 43 ? 20.52017 10.08183 46.89201 1.000 58.42962 24 ALA B C 1
ATOM 3040 O O . ALA B 1 43 ? 20.99766 10.74812 45.95977 1.000 61.45312 24 ALA B O 1
ATOM 3042 N N . LEU B 1 44 ? 20.14654 8.79923 46.75290 1.000 55.02747 25 LEU B N 1
ATOM 3043 C CA . LEU B 1 44 ? 20.23711 8.14121 45.45898 1.000 53.04233 25 LEU B CA 1
ATOM 3044 C C . LEU B 1 44 ? 19.41296 8.89597 44.42955 1.000 57.41190 25 LEU B C 1
ATOM 3045 O O . LEU B 1 44 ? 19.93617 9.30029 43.38336 1.000 55.01929 25 LEU B O 1
ATOM 3050 N N . ALA B 1 45 ? 18.13531 9.16329 44.74325 1.000 58.18195 26 ALA B N 1
ATOM 3051 C CA . ALA B 1 45 ? 17.29136 9.92616 43.82416 1.000 56.61359 26 ALA B CA 1
ATOM 3052 C C . ALA B 1 45 ? 17.97004 11.22701 43.38920 1.000 56.21555 26 ALA B C 1
ATOM 3053 O O . ALA B 1 45 ? 18.05271 11.50954 42.18854 1.000 56.84952 26 ALA B O 1
ATOM 3055 N N . ILE B 1 46 ? 18.55350 11.97448 44.33905 1.000 51.13787 27 ILE B N 1
ATOM 3056 C CA . ILE B 1 46 ? 19.26666 13.20019 43.99671 1.000 47.32693 27 ILE B CA 1
ATOM 3057 C C . ILE B 1 46 ? 20.41096 12.87473 43.04432 1.000 58.48914 27 ILE B C 1
ATOM 3058 O O . ILE B 1 46 ? 20.61624 13.54774 42.02767 1.000 59.37859 27 ILE B O 1
ATOM 3063 N N . ALA B 1 47 ? 21.18780 11.83893 43.37448 1.000 58.02965 28 ALA B N 1
ATOM 3064 C CA . ALA B 1 47 ? 22.26241 11.40162 42.49251 1.000 58.56822 28 ALA B CA 1
ATOM 3065 C C . ALA B 1 47 ? 21.74680 10.99133 41.09608 1.000 64.93921 28 ALA B C 1
ATOM 3066 O O . ALA B 1 47 ? 22.41734 11.24378 40.08861 1.000 61.99793 28 ALA B O 1
ATOM 3068 N N . VAL B 1 48 ? 20.57011 10.34890 41.01078 1.000 56.66126 29 VAL B N 1
ATOM 3069 C CA . VAL B 1 48 ? 20.01640 9.98987 39.70566 1.000 58.83249 29 VAL B CA 1
ATOM 3070 C C . VAL B 1 48 ? 19.73512 11.23844 38.87692 1.000 64.90378 29 VAL B C 1
ATOM 3071 O O . VAL B 1 48 ? 19.92930 11.25280 37.65449 1.000 67.97031 29 VAL B O 1
ATOM 3075 N N . ARG B 1 49 ? 19.28274 12.31167 39.52659 1.000 67.79967 30 ARG B N 1
ATOM 3076 C CA . ARG B 1 49 ? 18.94343 13.52018 38.78761 1.000 66.90502 30 ARG B CA 1
ATOM 3077 C C . ARG B 1 49 ? 20.18168 14.22972 38.26285 1.000 63.97377 30 ARG B C 1
ATOM 3078 O O . ARG B 1 49 ? 20.24747 14.59637 37.08421 1.000 68.51589 30 ARG B O 1
ATOM 3086 N N . GLU B 1 50 ? 21.16292 14.45435 39.11903 1.000 54.48529 31 GLU B N 1
ATOM 3087 C CA . GLU B 1 50 ? 22.36156 15.13461 38.65188 1.000 61.56879 31 GLU B CA 1
ATOM 3088 C C . GLU B 1 50 ? 23.02480 14.35992 37.51388 1.000 68.05199 31 GLU B C 1
ATOM 3089 O O . GLU B 1 50 ? 23.73752 14.94235 36.68466 1.000 75.06786 31 GLU B O 1
ATOM 3095 N N . HIS B 1 51 ? 22.83752 13.04382 37.47821 1.000 72.99734 32 HIS B N 1
ATOM 3096 C CA . HIS B 1 51 ? 23.32502 12.28117 36.34069 1.000 78.16161 32 HIS B CA 1
ATOM 3097 C C . HIS B 1 51 ? 22.54649 12.62456 35.07399 1.000 78.58558 32 HIS B C 1
ATOM 3098 O O . HIS B 1 51 ? 23.13661 13.01461 34.05371 1.000 75.90100 32 HIS B O 1
ATOM 3105 N N . ASN B 1 52 ? 21.21198 12.54902 35.14363 1.000 74.84751 33 ASN B N 1
ATOM 3106 C CA . ASN B 1 52 ? 20.38254 12.77337 33.96171 1.000 79.36646 33 ASN B CA 1
ATOM 3107 C C . ASN B 1 52 ? 20.53825 14.17549 33.38348 1.000 85.59920 33 ASN B C 1
ATOM 3108 O O . ASN B 1 52 ? 20.22156 14.39701 32.21199 1.000 91.98886 33 ASN B O 1
ATOM 3113 N N . ALA B 1 53 ? 20.99108 15.13845 34.17134 1.000 85.93482 34 ALA B N 1
ATOM 3114 C CA . ALA B 1 53 ? 21.26437 16.43641 33.59016 1.000 80.22003 34 ALA B CA 1
ATOM 3115 C C . ALA B 1 53 ? 22.51382 16.37178 32.71890 1.000 94.70380 34 ALA B C 1
ATOM 3116 O O . ALA B 1 53 ? 22.45625 16.67337 31.52141 1.000 108.84239 34 ALA B O 1
ATOM 3118 N N . GLN B 1 54 ? 23.62889 15.87637 33.27284 1.000 92.10466 35 GLN B N 1
ATOM 3119 C CA . GLN B 1 54 ? 24.90488 15.92833 32.55582 1.000 98.37197 35 GLN B CA 1
ATOM 3120 C C . GLN B 1 54 ? 24.89562 15.09565 31.27747 1.000 99.94583 35 GLN B C 1
ATOM 3121 O O . GLN B 1 54 ? 25.53737 15.46851 30.29286 1.000 112.54568 35 GLN B O 1
ATOM 3127 N N . VAL B 1 55 ? 24.22899 13.95313 31.27623 1.000 97.99946 36 VAL B N 1
ATOM 3128 C CA . VAL B 1 55 ? 24.31834 13.03918 30.14265 1.000 98.41326 36 VAL B CA 1
ATOM 3129 C C . VAL B 1 55 ? 23.24129 13.39997 29.12785 1.000 92.99296 36 VAL B C 1
ATOM 3130 O O . VAL B 1 55 ? 22.30165 14.15193 29.41255 1.000 95.93281 36 VAL B O 1
ATOM 3134 N N . GLY B 1 56 ? 23.38919 12.86648 27.92071 1.000 85.52302 37 GLY B N 1
ATOM 3135 C CA . GLY B 1 56 ? 22.43188 13.12028 26.87261 1.000 90.68325 37 GLY B CA 1
ATOM 3136 C C . GLY B 1 56 ? 21.12908 12.39930 27.14288 1.000 92.51647 37 GLY B C 1
ATOM 3137 O O . GLY B 1 56 ? 20.96436 11.68769 28.13112 1.000 98.89708 37 GLY B O 1
ATOM 3138 N N . ALA B 1 57 ? 20.15532 12.63530 26.26212 1.000 98.63834 38 ALA B N 1
ATOM 3139 C CA . ALA B 1 57 ? 18.85441 11.98153 26.39794 1.000 103.42959 38 ALA B CA 1
ATOM 3140 C C . ALA B 1 57 ? 18.92418 10.46826 26.22511 1.000 109.19667 38 ALA B C 1
ATOM 3141 O O . ALA B 1 57 ? 17.94646 9.77489 26.54640 1.000 105.64921 38 ALA B O 1
ATOM 3143 N N . GLY B 1 58 ? 20.04845 9.94319 25.73880 1.000 113.04430 39 GLY B N 1
ATOM 3144 C CA . GLY B 1 58 ? 20.20292 8.51258 25.56397 1.000 114.88263 39 GLY B CA 1
ATOM 3145 C C . GLY B 1 58 ? 20.72588 7.80013 26.79445 1.000 115.57460 39 GLY B C 1
ATOM 3146 O O . GLY B 1 58 ? 20.42094 6.62161 27.01010 1.000 117.82667 39 GLY B O 1
ATOM 3147 N N . ASP B 1 59 ? 21.49164 8.50733 27.62565 1.000 110.98352 40 ASP B N 1
ATOM 3148 C CA . ASP B 1 59 ? 22.07918 7.91998 28.82038 1.000 111.25168 40 ASP B CA 1
ATOM 3149 C C . ASP B 1 59 ? 21.30331 8.26891 30.08169 1.000 106.86044 40 ASP B C 1
ATOM 3150 O O . ASP B 1 59 ? 21.80390 8.05086 31.19247 1.000 103.12946 40 ASP B O 1
ATOM 3155 N N . GLN B 1 60 ? 20.10004 8.82027 29.92219 1.000 102.38062 41 GLN B N 1
ATOM 3156 C CA . GLN B 1 60 ? 19.20501 9.05971 31.04167 1.000 92.71102 41 GLN B CA 1
ATOM 3157 C C . GLN B 1 60 ? 18.93745 7.76046 31.79107 1.000 89.98420 41 GLN B C 1
ATOM 3158 O O . GLN B 1 60 ? 18.80359 6.69424 31.18577 1.000 91.53967 41 GLN B O 1
ATOM 3164 N N . VAL B 1 61 ? 18.83890 7.85747 33.11373 1.000 87.42745 42 VAL B N 1
ATOM 3165 C CA . VAL B 1 61 ? 18.47123 6.73972 33.97165 1.000 81.28224 42 VAL B CA 1
ATOM 3166 C C . VAL B 1 61 ? 17.04741 6.96759 34.43631 1.000 76.12521 42 VAL B C 1
ATOM 3167 O O . VAL B 1 61 ? 16.73098 8.01262 35.02147 1.000 77.26899 42 VAL B O 1
ATOM 3171 N N . ASP B 1 62 ? 16.19296 5.99754 34.17737 1.000 77.84849 43 ASP B N 1
ATOM 3172 C CA . ASP B 1 62 ? 14.79149 6.06755 34.56787 1.000 82.08304 43 ASP B CA 1
ATOM 3173 C C . ASP B 1 62 ? 14.63508 5.31544 35.88140 1.000 82.00131 43 ASP B C 1
ATOM 3174 O O . ASP B 1 62 ? 14.58944 4.07649 35.90255 1.000 76.34434 43 ASP B O 1
ATOM 3179 N N . ALA B 1 63 ? 14.49503 6.07892 36.96745 1.000 68.54162 44 ALA B N 1
ATOM 3180 C CA . ALA B 1 63 ? 14.41211 5.52766 38.30627 1.000 67.20455 44 ALA B CA 1
ATOM 3181 C C . ALA B 1 63 ? 13.08203 5.92769 38.91866 1.000 66.36210 44 ALA B C 1
ATOM 3182 O O . ALA B 1 63 ? 12.68564 7.09160 38.84683 1.000 71.20396 44 ALA B O 1
ATOM 3184 N N . ARG B 1 64 ? 12.38295 4.95661 39.49153 1.000 67.64667 45 ARG B N 1
ATOM 3185 C CA . ARG B 1 64 ? 11.16971 5.22092 40.23702 1.000 64.19077 45 ARG B CA 1
ATOM 3186 C C . ARG B 1 64 ? 11.35487 4.75254 41.66565 1.000 65.27650 45 ARG B C 1
ATOM 3187 O O . ARG B 1 64 ? 12.02276 3.74462 41.91514 1.000 61.05849 45 ARG B O 1
ATOM 3195 N N . PHE B 1 65 ? 10.77644 5.49220 42.60217 1.000 63.89169 46 PHE B N 1
ATOM 3196 C CA . PHE B 1 65 ? 10.83080 5.12100 44.00249 1.000 63.36393 46 PHE B CA 1
ATOM 3197 C C . PHE B 1 65 ? 9.42624 4.95310 44.54928 1.000 64.20854 46 PHE B C 1
ATOM 3198 O O . PHE B 1 65 ? 8.52466 5.71805 44.21125 1.000 71.11357 46 PHE B O 1
ATOM 3206 N N . LEU B 1 66 ? 9.24810 3.98967 45.43723 1.000 64.72541 47 LEU B N 1
ATOM 3207 C CA . LEU B 1 66 ? 7.92251 3.67821 45.94650 1.000 74.70061 47 LEU B CA 1
ATOM 3208 C C . LEU B 1 66 ? 7.96649 3.75243 47.46233 1.000 77.12284 47 LEU B C 1
ATOM 3209 O O . LEU B 1 66 ? 8.70323 2.99622 48.10199 1.000 79.81709 47 LEU B O 1
ATOM 3214 N N . GLU B 1 67 ? 7.15588 4.63202 48.03651 1.000 80.41318 48 GLU B N 1
ATOM 3215 C CA . GLU B 1 67 ? 7.14057 4.86516 49.47600 1.000 84.94985 48 GLU B CA 1
ATOM 3216 C C . GLU B 1 67 ? 5.77125 4.49640 50.00872 1.000 85.49459 48 GLU B C 1
ATOM 3217 O O . GLU B 1 67 ? 4.75753 4.95431 49.47108 1.000 80.64576 48 GLU B O 1
ATOM 3223 N N . SER B 1 68 ? 5.74272 3.68711 51.07337 1.000 85.91582 49 SER B N 1
ATOM 3224 C CA . SER B 1 68 ? 4.45657 3.26214 51.61006 1.000 86.45212 49 SER B CA 1
ATOM 3225 C C . SER B 1 68 ? 3.72973 4.42425 52.28246 1.000 84.22759 49 SER B C 1
ATOM 3226 O O . SER B 1 68 ? 2.55354 4.66632 52.00299 1.000 86.85843 49 SER B O 1
ATOM 3229 N N . LYS B 1 69 ? 4.41707 5.17870 53.13654 1.000 79.97520 50 LYS B N 1
ATOM 3230 C CA . LYS B 1 69 ? 3.77429 6.29696 53.80181 1.000 79.39611 50 LYS B CA 1
ATOM 3231 C C . LYS B 1 69 ? 3.21394 7.27758 52.77059 1.000 83.68386 50 LYS B C 1
ATOM 3232 O O . LYS B 1 69 ? 3.69084 7.34478 51.63416 1.000 80.05536 50 LYS B O 1
ATOM 3238 N N . PRO B 1 70 ? 2.14205 7.99820 53.11150 1.000 86.12178 51 PRO B N 1
ATOM 3239 C CA . PRO B 1 70 ? 1.55372 8.92062 52.13638 1.000 87.04925 51 PRO B CA 1
ATOM 3240 C C . PRO B 1 70 ? 2.41142 10.17054 51.91733 1.000 95.59606 51 PRO B C 1
ATOM 3241 O O . PRO B 1 70 ? 2.20494 10.89554 50.92858 1.000 87.62589 51 PRO B O 1
ATOM 3245 N N . ALA B 1 71 ? 3.38099 10.43125 52.79269 1.000 88.27100 52 ALA B N 1
ATOM 3246 C CA . ALA B 1 71 ? 4.21183 11.60735 52.64580 1.000 87.24449 52 ALA B CA 1
ATOM 3247 C C . ALA B 1 71 ? 5.57988 11.31552 53.22612 1.000 89.81714 52 ALA B C 1
ATOM 3248 O O . ALA B 1 71 ? 5.75450 10.41344 54.05653 1.000 85.83144 52 ALA B O 1
ATOM 3250 N N . PHE B 1 72 ? 6.55113 12.09539 52.76131 1.000 87.84911 53 PHE B N 1
ATOM 3251 C CA . PHE B 1 72 ? 7.90934 11.95734 53.25227 1.000 83.42151 53 PHE B CA 1
ATOM 3252 C C . PHE B 1 72 ? 7.98776 12.33924 54.72131 1.000 87.79081 53 PHE B C 1
ATOM 3253 O O . PHE B 1 72 ? 7.35917 13.30579 55.17601 1.000 89.15759 53 PHE B O 1
ATOM 3261 N N . GLY B 1 73 ? 8.74991 11.55820 55.46893 1.000 84.34406 54 GLY B N 1
ATOM 3262 C CA . GLY B 1 73 ? 9.00176 11.88090 56.85445 1.000 93.00502 54 GLY B CA 1
ATOM 3263 C C . GLY B 1 73 ? 9.99794 10.89106 57.39207 1.000 111.42374 54 GLY B C 1
ATOM 3264 O O . GLY B 1 73 ? 9.61316 9.76771 57.72982 1.000 124.21365 54 GLY B O 1
ATOM 3265 N N . TRP B 1 74 ? 11.27534 11.29458 57.47040 1.000 114.59793 55 TRP B N 1
ATOM 3266 C CA . TRP B 1 74 ? 12.29687 10.45873 58.09866 1.000 118.45069 55 TRP B CA 1
ATOM 3267 C C . TRP B 1 74 ? 11.83621 10.02839 59.47971 1.000 127.54134 55 TRP B C 1
ATOM 3268 O O . TRP B 1 74 ? 11.72425 8.83339 59.78818 1.000 121.34060 55 TRP B O 1
ATOM 3279 N N . HIS B 1 75 ? 11.58185 11.01081 60.32956 1.000 130.16659 56 HIS B N 1
ATOM 3280 C CA . HIS B 1 75 ? 10.86096 10.75463 61.55617 1.000 137.95304 56 HIS B CA 1
ATOM 3281 C C . HIS B 1 75 ? 9.37938 10.82977 61.18646 1.000 144.71373 56 HIS B C 1
ATOM 3282 O O . HIS B 1 75 ? 8.91703 11.85649 60.66998 1.000 146.37341 56 HIS B O 1
ATOM 3289 N N . ARG B 1 76 ? 8.64546 9.73190 61.40883 1.000 140.99121 57 ARG B N 1
ATOM 3290 C CA . ARG B 1 76 ? 7.19226 9.73819 61.25158 1.000 144.38751 57 ARG B CA 1
ATOM 3291 C C . ARG B 1 76 ? 6.50639 10.47354 62.39008 1.000 153.64297 57 ARG B C 1
ATOM 3292 O O . ARG B 1 76 ? 5.32418 10.82044 62.26865 1.000 154.40025 57 ARG B O 1
ATOM 3300 N N . GLY B 1 77 ? 7.23538 10.75067 63.47458 1.000 154.11285 58 GLY B N 1
ATOM 3301 C CA . GLY B 1 77 ? 6.66662 11.47117 64.59440 1.000 155.33619 58 GLY B CA 1
ATOM 3302 C C . GLY B 1 77 ? 6.59640 12.95893 64.34755 1.000 164.20473 58 GLY B C 1
ATOM 3303 O O . GLY B 1 77 ? 5.83163 13.65367 65.02652 1.000 168.72358 58 GLY B O 1
ATOM 3304 N N . MET B 1 78 ? 7.38485 13.44846 63.37732 1.000 163.97117 59 MET B N 1
ATOM 3305 C CA . MET B 1 78 ? 7.42717 14.83228 62.90383 1.000 165.38662 59 MET B CA 1
ATOM 3306 C C . MET B 1 78 ? 7.29294 15.85920 64.02851 1.000 168.29402 59 MET B C 1
ATOM 3307 O O . MET B 1 78 ? 6.56904 16.85430 63.90149 1.000 168.00385 59 MET B O 1
ATOM 3312 N N . LEU B 1 79 ? 8.00362 15.60571 65.13587 1.000 164.72585 60 LEU B N 1
ATOM 3313 C CA . LEU B 1 79 ? 8.04462 16.47492 66.30850 1.000 162.33566 60 LEU B CA 1
ATOM 3314 C C . LEU B 1 79 ? 9.27739 16.11407 67.14889 1.000 157.25604 60 LEU B C 1
ATOM 3315 O O . LEU B 1 79 ? 9.13825 15.57529 68.25287 1.000 152.24277 60 LEU B O 1
ATOM 3320 N N . ILE B 1 80 ? 10.48589 16.37890 66.61899 1.000 151.81478 61 ILE B N 1
ATOM 3321 C CA . ILE B 1 80 ? 11.76577 16.11297 67.28856 1.000 136.41347 61 ILE B CA 1
ATOM 3322 C C . ILE B 1 80 ? 12.38907 17.33058 67.97725 1.000 137.93322 61 ILE B C 1
ATOM 3323 O O . ILE B 1 80 ? 11.75263 18.37997 68.13081 1.000 135.27948 61 ILE B O 1
ATOM 3325 N N . ASP B 1 81 ? 13.66249 17.18578 68.36696 1.000 139.86476 62 ASP B N 1
ATOM 3326 C CA . ASP B 1 81 ? 14.35542 17.97968 69.37972 1.000 137.92957 62 ASP B CA 1
ATOM 3327 C C . ASP B 1 81 ? 14.75382 19.37037 68.86881 1.000 135.34894 62 ASP B C 1
ATOM 3328 O O . ASP B 1 81 ? 14.43507 19.77981 67.74658 1.000 127.65629 62 ASP B O 1
ATOM 3333 N N . ASP B 1 82 ? 15.46082 20.11091 69.72948 1.000 135.44905 63 ASP B N 1
ATOM 3334 C CA . ASP B 1 82 ? 16.08604 21.39585 69.41201 1.000 134.01939 63 ASP B CA 1
ATOM 3335 C C . ASP B 1 82 ? 17.51688 21.44316 69.95431 1.000 132.75217 63 ASP B C 1
ATOM 3336 O O . ASP B 1 82 ? 18.00579 22.48138 70.41355 1.000 126.05713 63 ASP B O 1
ATOM 3341 N N . ALA B 1 83 ? 18.20173 20.30325 69.90172 1.000 133.79733 64 ALA B N 1
ATOM 3342 C CA . ALA B 1 83 ? 19.62551 20.18108 70.16313 1.000 121.26151 64 ALA B CA 1
ATOM 3343 C C . ALA B 1 83 ? 20.39514 20.37620 68.86047 1.000 111.92963 64 ALA B C 1
ATOM 3344 O O . ALA B 1 83 ? 19.81300 20.61520 67.80166 1.000 110.60468 64 ALA B O 1
ATOM 3346 N N . THR B 1 84 ? 21.72094 20.35664 68.94458 1.000 111.14370 65 THR B N 1
ATOM 3347 C CA . THR B 1 84 ? 22.52955 20.29482 67.73696 1.000 105.97931 65 THR B CA 1
ATOM 3348 C C . THR B 1 84 ? 22.78944 18.84173 67.33309 1.000 107.94578 65 THR B C 1
ATOM 3349 O O . THR B 1 84 ? 22.66141 17.90621 68.12660 1.000 113.83426 65 THR B O 1
ATOM 3353 N N . MET B 1 85 ? 23.13812 18.66568 66.06692 1.000 105.19891 66 MET B N 1
ATOM 3354 C CA . MET B 1 85 ? 23.50005 17.36171 65.54609 1.000 106.02504 66 MET B CA 1
ATOM 3355 C C . MET B 1 85 ? 24.95933 17.08180 65.87302 1.000 103.17333 66 MET B C 1
ATOM 3356 O O . MET B 1 85 ? 25.81233 17.95629 65.71860 1.000 102.53777 66 MET B O 1
ATOM 3361 N N . GLN B 1 86 ? 25.26203 15.85773 66.28942 1.000 105.00409 67 GLN B N 1
ATOM 3362 C CA . GLN B 1 86 ? 26.65738 15.51303 66.55731 1.000 106.14462 67 GLN B CA 1
ATOM 3363 C C . GLN B 1 86 ? 27.45249 15.22485 65.28373 1.000 103.54519 67 GLN B C 1
ATOM 3364 O O . GLN B 1 86 ? 28.61372 14.80136 65.35797 1.000 106.23842 67 GLN B O 1
ATOM 3370 N N . VAL B 1 87 ? 26.85719 15.44900 64.11953 1.000 100.10572 68 VAL B N 1
ATOM 3371 C CA . VAL B 1 87 ? 27.47864 15.15152 62.83820 1.000 93.99063 68 VAL B CA 1
ATOM 3372 C C . VAL B 1 87 ? 27.54001 16.46467 62.07624 1.000 80.67403 68 VAL B C 1
ATOM 3373 O O . VAL B 1 87 ? 26.62627 17.28757 62.18512 1.000 81.11694 68 VAL B O 1
ATOM 3377 N N . SER B 1 88 ? 28.61934 16.67341 61.32520 1.000 77.51330 69 SER B N 1
ATOM 3378 C CA . SER B 1 88 ? 28.79104 17.94771 60.64571 1.000 69.39235 69 SER B CA 1
ATOM 3379 C C . SER B 1 88 ? 27.85336 18.01202 59.45113 1.000 73.90165 69 SER B C 1
ATOM 3380 O O . SER B 1 88 ? 27.57122 16.99248 58.81429 1.000 70.15266 69 SER B O 1
ATOM 3383 N N . PHE B 1 89 ? 27.32720 19.21749 59.17433 1.000 75.01411 70 PHE B N 1
ATOM 3384 C CA . PHE B 1 89 ? 26.35648 19.38586 58.09468 1.000 61.75784 70 PHE B CA 1
ATOM 3385 C C . PHE B 1 89 ? 26.88028 18.80501 56.80192 1.000 58.63705 70 PHE B C 1
ATOM 3386 O O . PHE B 1 89 ? 26.09672 18.45493 55.92297 1.000 62.63984 70 PHE B O 1
ATOM 3394 N N . LEU B 1 90 ? 28.19761 18.70470 56.67818 1.000 60.36559 71 LEU B N 1
ATOM 3395 C CA . LEU B 1 90 ? 28.83892 18.19996 55.47756 1.000 66.15236 71 LEU B CA 1
ATOM 3396 C C . LEU B 1 90 ? 28.41139 16.79674 55.12127 1.000 63.52938 71 LEU B C 1
ATOM 3397 O O . LEU B 1 90 ? 28.63221 16.37110 53.98661 1.000 69.94837 71 LEU B O 1
ATOM 3402 N N . LYS B 1 91 ? 27.90031 16.04370 56.08246 1.000 68.05744 72 LYS B N 1
ATOM 3403 C CA . LYS B 1 91 ? 27.29903 14.73625 55.83058 1.000 72.76407 72 LYS B CA 1
ATOM 3404 C C . LYS B 1 91 ? 25.82895 14.88285 55.44441 1.000 63.26647 72 LYS B C 1
ATOM 3405 O O . LYS B 1 91 ? 24.94572 14.29309 56.04259 1.000 70.45363 72 LYS B O 1
ATOM 3411 N N . ASP B 1 92 ? 25.54076 15.72421 54.47045 1.000 64.38772 73 ASP B N 1
ATOM 3412 C CA . ASP B 1 92 ? 24.17839 15.87484 53.99631 1.000 56.97069 73 ASP B CA 1
ATOM 3413 C C . ASP B 1 92 ? 23.97114 14.91863 52.84032 1.000 52.82892 73 ASP B C 1
ATOM 3414 O O . ASP B 1 92 ? 24.89573 14.19640 52.45319 1.000 61.59475 73 ASP B O 1
ATOM 3419 N N . LEU B 1 93 ? 22.79176 14.97212 52.21514 1.000 45.74661 74 LEU B N 1
ATOM 3420 C CA . LEU B 1 93 ? 22.44539 13.95374 51.22471 1.000 48.40220 74 LEU B CA 1
ATOM 3421 C C . LEU B 1 93 ? 23.40461 13.90360 50.04287 1.000 48.32980 74 LEU B C 1
ATOM 3422 O O . LEU B 1 93 ? 23.36806 12.93440 49.27480 1.000 48.31587 74 LEU B O 1
ATOM 3427 N N . VAL B 1 94 ? 24.26664 14.88982 49.85858 1.000 51.23563 75 VAL B N 1
ATOM 3428 C CA . VAL B 1 94 ? 24.80622 14.99533 48.51975 1.000 50.13623 75 VAL B CA 1
ATOM 3429 C C . VAL B 1 94 ? 26.25399 15.42799 48.52830 1.000 47.78443 75 VAL B C 1
ATOM 3430 O O . VAL B 1 94 ? 26.98192 15.21538 47.55344 1.000 45.86796 75 VAL B O 1
ATOM 3434 N N . THR B 1 95 ? 26.66991 16.08219 49.60409 1.000 49.81827 76 THR B N 1
ATOM 3435 C CA . THR B 1 95 ? 27.88607 16.87368 49.52107 1.000 57.65228 76 THR B CA 1
ATOM 3436 C C . THR B 1 95 ? 29.11349 16.00549 49.28763 1.000 57.43574 76 THR B C 1
ATOM 3437 O O . THR B 1 95 ? 29.91723 16.29453 48.39632 1.000 58.30175 76 THR B O 1
ATOM 3441 N N . GLN B 1 96 ? 29.24194 14.90351 50.03178 1.000 64.37555 77 GLN B N 1
ATOM 3442 C CA . GLN B 1 96 ? 30.43996 14.06967 49.99187 1.000 58.09353 77 GLN B CA 1
ATOM 3443 C C . GLN B 1 96 ? 30.62908 13.35725 48.65075 1.000 59.96369 77 GLN B C 1
ATOM 3444 O O . GLN B 1 96 ? 31.71535 12.82694 48.39130 1.000 63.36782 77 GLN B O 1
ATOM 3450 N N . ARG B 1 97 ? 29.60406 13.33727 47.80032 1.000 59.79170 78 ARG B N 1
ATOM 3451 C CA . ARG B 1 97 ? 29.69213 12.84835 46.43152 1.000 55.05830 78 ARG B CA 1
ATOM 3452 C C . ARG B 1 97 ? 29.89526 13.98282 45.42844 1.000 65.68936 78 ARG B C 1
ATOM 3453 O O . ARG B 1 97 ? 30.45513 13.77209 44.34192 1.000 68.97219 78 ARG B O 1
ATOM 3461 N N . ASN B 1 98 ? 29.35697 15.15710 45.73190 1.000 67.59916 79 ASN B N 1
ATOM 3462 C CA . ASN B 1 98 ? 29.40702 16.30758 44.84616 1.000 60.82753 79 ASN B CA 1
ATOM 3463 C C . ASN B 1 98 ? 29.21415 17.55882 45.67248 1.000 60.27584 79 ASN B C 1
ATOM 3464 O O . ASN B 1 98 ? 28.07463 17.94152 45.96699 1.000 57.93859 79 ASN B O 1
ATOM 3469 N N . PRO B 1 99 ? 30.28906 18.25077 46.04784 1.000 71.42751 80 PRO B N 1
ATOM 3470 C CA . PRO B 1 99 ? 30.11473 19.45028 46.89006 1.000 72.38233 80 PRO B CA 1
ATOM 3471 C C . PRO B 1 99 ? 29.55013 20.64324 46.12524 1.000 68.62892 80 PRO B C 1
ATOM 3472 O O . PRO B 1 99 ? 29.30249 21.68865 46.74149 1.000 72.49319 80 PRO B O 1
ATOM 3476 N N . ALA B 1 100 ? 29.28612 20.49430 44.82104 1.000 62.66146 81 ALA B N 1
ATOM 3477 C CA . ALA B 1 100 ? 28.77163 21.55531 43.96603 1.000 55.32570 81 ALA B CA 1
ATOM 3478 C C . ALA B 1 100 ? 27.29338 21.38548 43.65365 1.000 57.75115 81 ALA B C 1
ATOM 3479 O O . ALA B 1 100 ? 26.81190 21.85996 42.62185 1.000 67.38217 81 ALA B O 1
ATOM 3481 N N . SER B 1 101 ? 26.55621 20.74785 44.53439 1.000 57.84614 82 SER B N 1
ATOM 3482 C CA . SER B 1 101 ? 25.19532 20.33787 44.25801 1.000 57.41955 82 SER B CA 1
ATOM 3483 C C . SER B 1 101 ? 24.21992 21.38751 44.78631 1.000 55.16298 82 SER B C 1
ATOM 3484 O O . SER B 1 101 ? 24.44665 21.97621 45.86292 1.000 48.04924 82 SER B O 1
ATOM 3487 N N . GLU B 1 102 ? 23.13252 21.60774 44.01492 1.000 47.88954 83 GLU B N 1
ATOM 3488 C CA . GLU B 1 102 ? 22.00697 22.42928 44.44510 1.000 45.05601 83 GLU B CA 1
ATOM 3489 C C . GLU B 1 102 ? 21.27161 21.87692 45.63855 1.000 52.59321 83 GLU B C 1
ATOM 3490 O O . GLU B 1 102 ? 20.34833 22.54659 46.12338 1.000 53.84505 83 GLU B O 1
ATOM 3496 N N . PHE B 1 103 ? 21.61384 20.67415 46.11782 1.000 58.34501 84 PHE B N 1
ATOM 3497 C CA . PHE B 1 103 ? 20.82724 20.06397 47.17935 1.000 54.11806 84 PHE B CA 1
ATOM 3498 C C . PHE B 1 103 ? 21.68153 19.75614 48.36700 1.000 54.76744 84 PHE B C 1
ATOM 3499 O O . PHE B 1 103 ? 21.31291 18.90261 49.17795 1.000 62.37389 84 PHE B O 1
ATOM 3507 N N . SER B 1 104 ? 22.81335 20.43910 48.47787 1.000 51.80592 85 SER B N 1
ATOM 3508 C CA . SER B 1 104 ? 23.54272 20.42980 49.72672 1.000 53.13156 85 SER B CA 1
ATOM 3509 C C . SER B 1 104 ? 22.72411 21.13048 50.79809 1.000 57.71208 85 SER B C 1
ATOM 3510 O O . SER B 1 104 ? 21.72139 21.80138 50.51745 1.000 51.06369 85 SER B O 1
ATOM 3513 N N . PHE B 1 105 ? 23.12389 20.89314 52.04960 1.000 60.89175 86 PHE B N 1
ATOM 3514 C CA . PHE B 1 105 ? 22.55007 21.63401 53.16736 1.000 56.03477 86 PHE B CA 1
ATOM 3515 C C . PHE B 1 105 ? 22.80811 23.11451 52.99938 1.000 57.70961 86 PHE B C 1
ATOM 3516 O O . PHE B 1 105 ? 21.92609 23.93977 53.26019 1.000 57.36509 86 PHE B O 1
ATOM 3524 N N . LEU B 1 106 ? 24.04082 23.46566 52.59860 1.000 55.45508 87 LEU B N 1
ATOM 3525 C CA . LEU B 1 106 ? 24.36800 24.85956 52.34315 1.000 52.87659 87 LEU B CA 1
ATOM 3526 C C . LEU B 1 106 ? 23.43605 25.46428 51.29648 1.000 59.78227 87 LEU B C 1
ATOM 3527 O O . LEU B 1 106 ? 22.93402 26.58230 51.48885 1.000 55.31150 87 LEU B O 1
ATOM 3532 N N . SER B 1 107 ? 23.15877 24.73092 50.20094 1.000 53.19345 88 SER B N 1
ATOM 3533 C CA . SER B 1 107 ? 22.21065 25.24796 49.21776 1.000 47.53200 88 SER B CA 1
ATOM 3534 C C . SER B 1 107 ? 20.86109 25.52028 49.85337 1.000 57.25957 88 SER B C 1
ATOM 3535 O O . SER B 1 107 ? 20.25203 26.57665 49.61758 1.000 58.17680 88 SER B O 1
ATOM 3538 N N . TYR B 1 108 ? 20.41166 24.60629 50.71255 1.000 58.77650 89 TYR B N 1
ATOM 3539 C CA . TYR B 1 108 ? 19.10823 24.74792 51.33522 1.000 55.70362 89 TYR B CA 1
ATOM 3540 C C . TYR B 1 108 ? 19.06140 26.00784 52.18759 1.000 61.47395 89 TYR B C 1
ATOM 3541 O O . TYR B 1 108 ? 18.06124 26.74536 52.17201 1.000 61.58340 89 TYR B O 1
ATOM 3550 N N . LEU B 1 109 ? 20.13456 26.27422 52.93952 1.000 60.63092 90 LEU B N 1
ATOM 3551 C CA . LEU B 1 109 ? 20.19485 27.51303 53.71516 1.000 65.32045 90 LEU B CA 1
ATOM 3552 C C . LEU B 1 109 ? 20.13950 28.72500 52.80137 1.000 61.80558 90 LEU B C 1
ATOM 3553 O O . LEU B 1 109 ? 19.39398 29.67274 53.05204 1.000 65.48760 90 LEU B O 1
ATOM 3558 N N . HIS B 1 110 ? 20.93971 28.71549 51.74125 1.000 58.32972 91 HIS B N 1
ATOM 3559 C CA . HIS B 1 110 ? 20.90245 29.81031 50.78864 1.000 58.01981 91 HIS B CA 1
ATOM 3560 C C . HIS B 1 110 ? 19.48218 30.06666 50.32768 1.000 61.45035 91 HIS B C 1
ATOM 3561 O O . HIS B 1 110 ? 19.05353 31.21636 50.20112 1.000 68.56405 91 HIS B O 1
ATOM 3568 N N . SER B 1 111 ? 18.71208 29.00951 50.13073 1.000 68.07907 92 SER B N 1
ATOM 3569 C CA . SER B 1 111 ? 17.37924 29.21924 49.60762 1.000 64.91050 92 SER B CA 1
ATOM 3570 C C . SER B 1 111 ? 16.46898 29.78784 50.67203 1.000 65.61944 92 SER B C 1
ATOM 3571 O O . SER B 1 111 ? 15.45236 30.38679 50.32981 1.000 74.78500 92 SER B O 1
ATOM 3574 N N . LYS B 1 112 ? 16.82432 29.64239 51.94633 1.000 60.41076 93 LYS B N 1
ATOM 3575 C CA . LYS B 1 112 ? 16.11550 30.29122 53.04000 1.000 65.28666 93 LYS B CA 1
ATOM 3576 C C . LYS B 1 112 ? 16.82208 31.55010 53.53593 1.000 72.99234 93 LYS B C 1
ATOM 3577 O O . LYS B 1 112 ? 16.44996 32.07793 54.58888 1.000 76.89838 93 LYS B O 1
ATOM 3583 N N . GLY B 1 113 ? 17.85494 32.01641 52.84005 1.000 67.23183 94 GLY B N 1
ATOM 3584 C CA . GLY B 1 113 ? 18.56516 33.18187 53.31342 1.000 63.08819 94 GLY B CA 1
ATOM 3585 C C . GLY B 1 113 ? 19.21301 33.04029 54.67229 1.000 76.10924 94 GLY B C 1
ATOM 3586 O O . GLY B 1 113 ? 19.55674 34.05038 55.29644 1.000 87.47736 94 GLY B O 1
ATOM 3587 N N . ARG B 1 114 ? 19.37578 31.81697 55.16822 1.000 76.82366 95 ARG B N 1
ATOM 3588 C CA . ARG B 1 114 ? 20.05830 31.57536 56.43083 1.000 74.55433 95 ARG B CA 1
ATOM 3589 C C . ARG B 1 114 ? 21.52108 31.14789 56.21963 1.000 71.36797 95 ARG B C 1
ATOM 3590 O O . ARG B 1 114 ? 22.22137 30.84075 57.18718 1.000 67.05528 95 ARG B O 1
ATOM 3598 N N . LEU B 1 115 ? 22.01374 31.18996 54.97450 1.000 69.49819 96 LEU B N 1
ATOM 3599 C CA . LEU B 1 115 ? 23.37339 30.72262 54.69036 1.000 70.75160 96 LEU B CA 1
ATOM 3600 C C . LEU B 1 115 ? 24.41392 31.62953 55.34046 1.000 75.42979 96 LEU B C 1
ATOM 3601 O O . LEU B 1 115 ? 25.47619 31.16262 55.76903 1.000 72.62165 96 LEU B O 1
ATOM 3606 N N . VAL B 1 116 ? 24.17048 32.94382 55.33666 1.000 85.60064 97 VAL B N 1
ATOM 3607 C CA . VAL B 1 116 ? 25.12612 33.87797 55.93834 1.000 88.10444 97 VAL B CA 1
ATOM 3608 C C . VAL B 1 116 ? 25.14117 33.72627 57.46016 1.000 81.03936 97 VAL B C 1
ATOM 3609 O O . VAL B 1 116 ? 26.20746 33.62462 58.07926 1.000 76.09720 97 VAL B O 1
ATOM 3613 N N . ASP B 1 117 ? 23.96117 33.72124 58.08338 1.000 75.30642 98 ASP B N 1
ATOM 3614 C CA . ASP B 1 117 ? 23.89115 33.53625 59.52518 1.000 81.54451 98 ASP B CA 1
ATOM 3615 C C . ASP B 1 117 ? 24.64173 32.28051 59.96382 1.000 85.21032 98 ASP B C 1
ATOM 3616 O O . ASP B 1 117 ? 25.34513 32.27627 60.97965 1.000 84.12794 98 ASP B O 1
ATOM 3621 N N . PHE B 1 118 ? 24.56474 31.22775 59.16718 1.000 81.43213 99 PHE B N 1
ATOM 3622 C CA . PHE B 1 118 ? 25.15552 29.96558 59.57681 1.000 82.82175 99 PHE B CA 1
ATOM 3623 C C . PHE B 1 118 ? 26.67286 29.98249 59.42297 1.000 81.42647 99 PHE B C 1
ATOM 3624 O O . PHE B 1 118 ? 27.39008 29.41813 60.25715 1.000 83.44864 99 PHE B O 1
ATOM 3632 N N . ILE B 1 119 ? 27.17222 30.57380 58.33807 1.000 82.45844 100 ILE B N 1
ATOM 3633 C CA . ILE B 1 119 ? 28.61364 30.73196 58.16087 1.000 82.29201 100 ILE B CA 1
ATOM 3634 C C . ILE B 1 119 ? 29.19113 31.58690 59.28172 1.000 81.61841 100 ILE B C 1
ATOM 3635 O O . ILE B 1 119 ? 30.27160 31.31256 59.81393 1.000 82.86372 100 ILE B O 1
ATOM 3640 N N . ASN B 1 120 ? 28.47652 32.62961 59.66716 1.000 84.99746 101 ASN B N 1
ATOM 3641 C CA . ASN B 1 120 ? 28.98077 33.47051 60.73896 1.000 94.36513 101 ASN B CA 1
ATOM 3642 C C . ASN B 1 120 ? 28.96307 32.71370 62.05369 1.000 94.97549 101 ASN B C 1
ATOM 3643 O O . ASN B 1 120 ? 29.86673 32.86282 62.87988 1.000 106.21369 101 ASN B O 1
ATOM 3648 N N . HIS B 1 121 ? 27.94408 31.88516 62.25327 1.000 97.6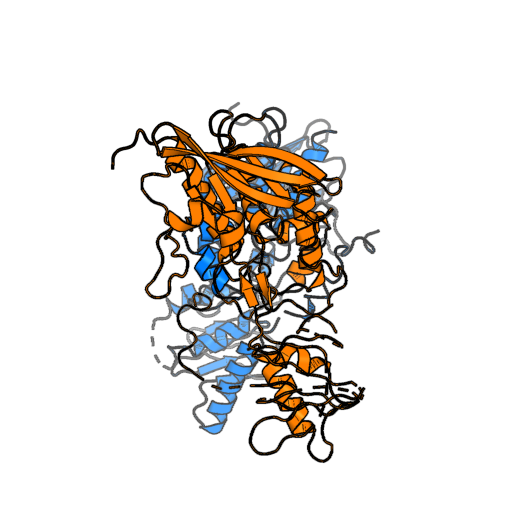9940 102 HIS B N 1
ATOM 3649 C CA . HIS B 1 121 ? 27.78019 31.11948 63.48096 1.000 96.63764 102 HIS B CA 1
ATOM 3650 C C . HIS B 1 121 ? 28.94572 30.16756 63.74881 1.000 93.66653 102 HIS B C 1
ATOM 3651 O O . HIS B 1 121 ? 29.02783 29.61319 64.85086 1.000 96.84666 102 HIS B O 1
ATOM 3658 N N . LYS B 1 122 ? 29.82089 29.94701 62.76440 1.000 89.36285 103 LYS B N 1
ATOM 3659 C CA . LYS B 1 122 ? 31.08888 29.22272 62.93943 1.000 97.80414 103 LYS B CA 1
ATOM 3660 C C . LYS B 1 122 ? 30.89387 27.85302 63.59536 1.000 95.74752 103 LYS B C 1
ATOM 3661 O O . LYS B 1 122 ? 31.58889 27.48409 64.54091 1.000 99.98021 103 LYS B O 1
ATOM 3667 N N . SER B 1 123 ? 29.97770 27.06272 63.03966 1.000 102.60642 104 SER B N 1
ATOM 3668 C CA . SER B 1 123 ? 29.72230 25.70972 63.51398 1.000 94.04381 104 SER B CA 1
ATOM 3669 C C . SER B 1 123 ? 29.80543 24.71970 62.35659 1.000 94.51272 104 SER B C 1
ATOM 3670 O O . SER B 1 123 ? 29.67328 25.08288 61.18154 1.000 91.45676 104 SER B O 1
ATOM 3673 N N . LEU B 1 124 ? 30.08703 23.46151 62.70829 1.000 91.80804 105 LEU B N 1
ATOM 3674 C CA . LEU B 1 124 ? 29.89661 22.32753 61.81266 1.000 80.99765 105 LEU B CA 1
ATOM 3675 C C . LEU B 1 124 ? 28.53955 21.65154 62.00756 1.000 82.58394 105 LEU B C 1
ATOM 3676 O O . LEU B 1 124 ? 28.14638 20.83807 61.16461 1.000 75.86142 105 LEU B O 1
ATOM 3681 N N . PHE B 1 125 ? 27.83499 21.94571 63.10408 1.000 80.04293 106 PHE B N 1
ATOM 3682 C CA . PHE B 1 125 ? 26.72276 21.11725 63.58331 1.000 83.91056 106 PHE B CA 1
ATOM 3683 C C . PHE B 1 125 ? 25.43213 21.89944 63.65686 1.000 88.09974 106 PHE B C 1
ATOM 3684 O O . PHE B 1 125 ? 25.26256 22.72257 64.57748 1.000 99.97911 106 PHE B O 1
ATOM 3692 N N . PRO B 1 126 ? 24.49956 21.67725 62.74700 1.000 85.05304 107 PRO B N 1
ATOM 3693 C CA . PRO B 1 126 ? 23.24488 22.43339 62.76051 1.000 87.61077 107 PRO B CA 1
ATOM 3694 C C . PRO B 1 126 ? 22.28930 21.86959 63.80093 1.000 88.78602 107 PRO B C 1
ATOM 3695 O O . PRO B 1 126 ? 22.55492 20.86712 64.44423 1.000 95.08739 107 PRO B O 1
ATOM 3699 N N . LEU B 1 127 ? 21.15245 22.53056 63.94383 1.000 93.34185 108 LEU B N 1
ATOM 3700 C CA . LEU B 1 127 ? 20.15569 22.03127 64.86830 1.000 98.15055 108 LEU B CA 1
ATOM 3701 C C . LEU B 1 127 ? 19.47224 20.80300 64.29022 1.000 98.17964 108 LEU B C 1
ATOM 3702 O O . LEU B 1 127 ? 19.46740 20.57185 63.08063 1.000 101.13232 108 LEU B O 1
ATOM 3707 N N . ARG B 1 128 ? 18.92915 19.98292 65.18350 1.000 101.10783 109 ARG B N 1
ATOM 3708 C CA . ARG B 1 128 ? 18.24833 18.77748 64.74140 1.000 100.64573 109 ARG B CA 1
ATOM 3709 C C . ARG B 1 128 ? 17.09079 19.09687 63.80504 1.000 93.66083 109 ARG B C 1
ATOM 3710 O O . ARG B 1 128 ? 16.81643 18.32859 62.88257 1.000 91.11589 109 ARG B O 1
ATOM 3718 N N . VAL B 1 129 ? 16.44405 20.24899 63.97068 1.000 98.08606 110 VAL B N 1
ATOM 3719 C CA . VAL B 1 129 ? 15.28036 20.53112 63.13053 1.000 97.09017 110 VAL B CA 1
ATOM 3720 C C . VAL B 1 129 ? 15.69780 21.00559 61.75317 1.000 89.09230 110 VAL B C 1
ATOM 3721 O O . VAL B 1 129 ? 14.98278 20.77433 60.77263 1.000 86.95020 110 VAL B O 1
ATOM 3725 N N . GLU B 1 130 ? 16.85073 21.66138 61.64684 1.000 88.19998 111 GLU B N 1
ATOM 3726 C CA . GLU B 1 130 ? 17.26713 22.17191 60.34844 1.000 89.00472 111 GLU B CA 1
ATOM 3727 C C . GLU B 1 130 ? 17.50140 21.02830 59.36324 1.000 82.68562 111 GLU B C 1
ATOM 3728 O O . GLU B 1 130 ? 17.03473 21.08252 58.21553 1.000 74.75547 111 GLU B O 1
ATOM 3734 N N . PHE B 1 131 ? 18.17192 19.95914 59.80845 1.000 81.13233 112 PHE B N 1
ATOM 3735 C CA . PHE B 1 131 ? 18.40267 18.81748 58.92456 1.000 73.56788 112 PHE B CA 1
ATOM 3736 C C . PHE B 1 131 ? 17.09881 18.13008 58.55813 1.000 75.50411 112 PHE B C 1
ATOM 3737 O O . PHE B 1 131 ? 16.94181 17.65068 57.42932 1.000 75.36455 112 PHE B O 1
ATOM 3745 N N . HIS B 1 132 ? 16.16332 18.04769 59.50442 1.000 78.95046 113 HIS B N 1
ATOM 3746 C CA . HIS B 1 132 ? 14.85302 17.50443 59.18826 1.000 75.96832 113 HIS B CA 1
ATOM 3747 C C . HIS B 1 132 ? 14.18983 18.33448 58.09866 1.000 75.15768 113 HIS B C 1
ATOM 3748 O O . HIS B 1 132 ? 13.77853 17.81243 57.05651 1.000 70.66922 113 HIS B O 1
ATOM 3755 N N . ASP B 1 133 ? 14.14147 19.64889 58.29836 1.000 77.76088 114 ASP B N 1
ATOM 3756 C CA . ASP B 1 133 ? 13.58069 20.53426 57.28973 1.000 73.16518 114 ASP B CA 1
ATOM 3757 C C . ASP B 1 133 ? 14.36945 20.45316 55.99613 1.000 69.68818 114 ASP B C 1
ATOM 3758 O O . ASP B 1 133 ? 13.80431 20.57734 54.90973 1.000 70.13858 114 ASP B O 1
ATOM 3763 N N . TYR B 1 134 ? 15.67392 20.23614 56.08357 1.000 65.96797 115 TYR B N 1
ATOM 3764 C CA . TYR B 1 134 ? 16.44804 20.08601 54.86380 1.000 62.17564 115 TYR B CA 1
ATOM 3765 C C . TYR B 1 134 ? 16.02819 18.82107 54.12188 1.000 60.48440 115 TYR B C 1
ATOM 3766 O O . TYR B 1 134 ? 15.80428 18.85558 52.90248 1.000 57.33740 115 TYR B O 1
ATOM 3775 N N . PHE B 1 135 ? 15.89774 17.69838 54.84575 1.000 62.33614 116 PHE B N 1
ATOM 3776 C CA . PHE B 1 135 ? 15.38414 16.46304 54.24354 1.000 66.52425 116 PHE B CA 1
ATOM 3777 C C . PHE B 1 135 ? 14.05609 16.69761 53.54928 1.000 66.05788 116 PHE B C 1
ATOM 3778 O O . PHE B 1 135 ? 13.83610 16.22758 52.42276 1.000 57.72206 116 PHE B O 1
ATOM 3786 N N . GLU B 1 136 ? 13.14580 17.39869 54.23942 1.000 64.43926 117 GLU B N 1
ATOM 3787 C CA . GLU B 1 136 ? 11.82057 17.64692 53.69893 1.000 57.84396 117 GLU B CA 1
ATOM 3788 C C . GLU B 1 136 ? 11.91082 18.48841 52.44937 1.000 55.62158 117 GLU B C 1
ATOM 3789 O O . GLU B 1 136 ? 11.19438 18.24670 51.47032 1.000 61.57569 117 GLU B O 1
ATOM 3795 N N . TRP B 1 137 ? 12.83645 19.43915 52.44520 1.000 58.82904 118 TRP B N 1
ATOM 3796 C CA . TRP B 1 137 ? 12.97555 20.34903 51.31817 1.000 60.48233 118 TRP B CA 1
ATOM 3797 C C . TRP B 1 137 ? 13.54736 19.61042 50.12084 1.000 66.20879 118 TRP B C 1
ATOM 3798 O O . TRP B 1 137 ? 13.07894 19.78785 48.97961 1.000 61.01708 118 TRP B O 1
ATOM 3809 N N . ALA B 1 138 ? 14.55158 18.75849 50.36517 1.000 59.66612 119 ALA B N 1
ATOM 3810 C CA . ALA B 1 138 ? 15.06836 17.94279 49.28246 1.000 53.15741 119 ALA B CA 1
ATOM 3811 C C . ALA B 1 138 ? 13.99408 16.98806 48.77497 1.000 57.31816 119 ALA B C 1
ATOM 3812 O O . ALA B 1 138 ? 13.78999 16.85966 47.56047 1.000 59.67556 119 ALA B O 1
ATOM 3814 N N . ALA B 1 139 ? 13.29907 16.29034 49.68703 1.000 58.62176 120 ALA B N 1
ATOM 3815 C CA . ALA B 1 139 ? 12.28477 15.33837 49.22498 1.000 57.68953 120 ALA B CA 1
ATOM 3816 C C . ALA B 1 139 ? 11.20368 16.02741 48.40013 1.000 60.62140 120 ALA B C 1
ATOM 3817 O O . ALA B 1 139 ? 10.60745 15.39996 47.51076 1.000 66.00644 120 ALA B O 1
ATOM 3819 N N . SER B 1 140 ? 10.96074 17.32111 48.63598 1.000 58.17131 121 SER B N 1
ATOM 3820 C CA . SER B 1 140 ? 9.95271 17.99396 47.82418 1.000 62.77046 121 SER B CA 1
ATOM 3821 C C . SER B 1 140 ? 10.45952 18.23606 46.41603 1.000 58.39081 121 SER B C 1
ATOM 3822 O O . SER B 1 140 ? 9.71999 18.04314 45.44844 1.000 60.48765 121 SER B O 1
ATOM 3825 N N . HIS B 1 141 ? 11.71972 18.63984 46.28252 1.000 52.82894 122 HIS B N 1
ATOM 3826 C CA . HIS B 1 141 ? 12.26516 18.86679 44.95674 1.000 55.91931 122 HIS B CA 1
ATOM 3827 C C . HIS B 1 141 ? 12.25151 17.59349 44.12090 1.000 66.32747 122 HIS B C 1
ATOM 3828 O O . HIS B 1 141 ? 12.18469 17.65777 42.88679 1.000 65.68348 122 HIS B O 1
ATOM 3835 N N . LEU B 1 142 ? 12.36376 16.42870 44.76355 1.000 68.01068 123 LEU B N 1
ATOM 3836 C CA . LEU B 1 142 ? 12.37588 15.15981 44.05063 1.000 68.74148 123 LEU B CA 1
ATOM 3837 C C . LEU B 1 142 ? 11.02222 14.44755 44.04906 1.000 71.14083 123 LEU B C 1
ATOM 3838 O O . LEU B 1 142 ? 10.97918 13.21716 44.04010 1.000 72.06403 123 LEU B O 1
ATOM 3843 N N . ASP B 1 143 ? 9.91362 15.18531 44.04814 1.000 71.70825 124 ASP B N 1
ATOM 3844 C CA . ASP B 1 143 ? 8.62594 14.50652 44.11820 1.000 78.89158 124 ASP B CA 1
ATOM 3845 C C . ASP B 1 143 ? 8.33237 13.70081 42.86010 1.000 78.25062 124 ASP B C 1
ATOM 3846 O O . ASP B 1 143 ? 7.60229 12.70212 42.92900 1.000 76.93282 124 ASP B O 1
ATOM 3851 N N . ASP B 1 144 ? 8.91453 14.08464 41.72026 1.000 68.68888 125 ASP B N 1
ATOM 3852 C CA . ASP B 1 144 ? 8.54814 13.41830 40.47933 1.000 71.24102 125 ASP B CA 1
ATOM 3853 C C . ASP B 1 144 ? 9.11186 12.01452 40.41625 1.000 81.61391 125 ASP B C 1
ATOM 3854 O O . ASP B 1 144 ? 8.55479 11.16236 39.71332 1.000 84.54459 125 ASP B O 1
ATOM 3859 N N . SER B 1 145 ? 10.22688 11.77052 41.11461 1.000 83.37653 126 SER B N 1
ATOM 3860 C CA . SER B 1 145 ? 10.90930 10.47814 41.14917 1.000 81.32858 126 SER B CA 1
ATOM 3861 C C . SER B 1 145 ? 10.26432 9.47361 42.09337 1.000 71.40034 126 SER B C 1
ATOM 3862 O O . SER B 1 145 ? 10.73320 8.33616 42.15433 1.000 73.73080 126 SER B O 1
ATOM 3865 N N . VAL B 1 146 ? 9.20720 9.84182 42.81029 1.000 71.94414 127 VAL B N 1
ATOM 3866 C CA . VAL B 1 146 ? 8.64933 8.99500 43.85808 1.000 76.25387 127 VAL B CA 1
ATOM 3867 C C . VAL B 1 146 ? 7.13142 8.91634 43.69956 1.000 76.36623 127 VAL B C 1
ATOM 3868 O O . VAL B 1 146 ? 6.49513 9.87150 43.23391 1.000 75.93618 127 VAL B O 1
ATOM 3872 N N . ASP B 1 147 ? 6.57870 7.73260 43.99642 1.000 67.16499 128 ASP B N 1
ATOM 3873 C CA . ASP B 1 147 ? 5.15699 7.50025 44.22444 1.000 73.66171 128 ASP B CA 1
ATOM 3874 C C . ASP B 1 147 ? 4.95943 7.13745 45.68816 1.000 75.82200 128 ASP B C 1
ATOM 3875 O O . ASP B 1 147 ? 5.56346 6.17307 46.17429 1.000 80.72163 128 ASP B O 1
ATOM 3880 N N . TYR B 1 148 ? 4.12822 7.90713 46.38709 1.000 71.22879 129 TYR B N 1
ATOM 3881 C CA . TYR B 1 148 ? 3.83185 7.62257 47.78037 1.000 75.73425 129 TYR B CA 1
ATOM 3882 C C . TYR B 1 148 ? 2.59738 6.70802 47.92202 1.000 82.81548 129 TYR B C 1
ATOM 3883 O O . TYR B 1 148 ? 1.87508 6.41223 46.95990 1.000 72.43169 129 TYR B O 1
ATOM 3892 N N . GLY B 1 149 ? 2.36289 6.25535 49.15676 1.000 82.76382 130 GLY B N 1
ATOM 3893 C CA . GLY B 1 149 ? 1.23260 5.38926 49.45162 1.000 87.49463 130 GLY B CA 1
ATOM 3894 C C . GLY B 1 149 ? 1.26315 4.01834 48.82265 1.000 88.02409 130 GLY B C 1
ATOM 3895 O O . GLY B 1 149 ? 0.20749 3.39782 48.66337 1.000 94.20887 130 GLY B O 1
ATOM 3896 N N . VAL B 1 150 ? 2.45074 3.53038 48.47445 1.000 91.03580 131 VAL B N 1
ATOM 3897 C CA . VAL B 1 150 ? 2.66412 2.27694 47.75606 1.000 85.58408 131 VAL B CA 1
ATOM 3898 C C . VAL B 1 150 ? 3.50829 1.34872 48.61759 1.000 90.42574 131 VAL B C 1
ATOM 3899 O O . VAL B 1 150 ? 4.65203 1.67881 48.93752 1.000 95.96584 131 VAL B O 1
ATOM 3903 N N . GLU B 1 151 ? 2.96558 0.19174 48.99329 1.000 100.73721 132 GLU B N 1
ATOM 3904 C CA . GLU B 1 151 ? 3.71289 -0.77646 49.79777 1.000 100.47410 132 GLU B CA 1
ATOM 3905 C C . GLU B 1 151 ? 4.19642 -1.92384 48.91773 1.000 99.82900 132 GLU B C 1
ATOM 3906 O O . GLU B 1 151 ? 3.39885 -2.76792 48.48975 1.000 96.02194 132 GLU B O 1
ATOM 3912 N N . VAL B 1 152 ? 5.50736 -1.97014 48.67831 1.000 101.83552 133 VAL B N 1
ATOM 3913 C CA . VAL B 1 152 ? 6.08309 -3.02649 47.85645 1.000 95.75595 133 VAL B CA 1
ATOM 3914 C C . VAL B 1 152 ? 5.99648 -4.33651 48.61635 1.000 102.28745 133 VAL B C 1
ATOM 3915 O O . VAL B 1 152 ? 6.49677 -4.45260 49.74448 1.000 96.71010 133 VAL B O 1
ATOM 3919 N N . VAL B 1 153 ? 5.36147 -5.32873 47.99005 1.000 104.98777 134 VAL B N 1
ATOM 3920 C CA . VAL B 1 153 ? 5.13013 -6.62967 48.60838 1.000 103.53762 134 VAL B CA 1
ATOM 3921 C C . VAL B 1 153 ? 6.03238 -7.72325 48.05572 1.000 99.74539 134 VAL B C 1
ATOM 3922 O O . VAL B 1 153 ? 6.14629 -8.78534 48.68975 1.000 97.89716 134 VAL B O 1
ATOM 3926 N N . GLY B 1 154 ? 6.74984 -7.47989 46.96801 1.000 89.35116 135 GLY B N 1
ATOM 3927 C CA . GLY B 1 154 ? 7.60949 -8.53908 46.51103 1.000 92.09852 135 GLY B CA 1
ATOM 3928 C C . GLY B 1 154 ? 8.22713 -8.32473 45.15708 1.000 93.84486 135 GLY B C 1
ATOM 3929 O O . GLY B 1 154 ? 7.72582 -7.55451 44.32872 1.000 95.08469 135 GLY B O 1
ATOM 3930 N N . VAL B 1 155 ? 9.32231 -9.04035 44.93026 1.000 88.60032 136 VAL B N 1
ATOM 3931 C CA . VAL B 1 155 ? 10.03823 -9.03384 43.66491 1.000 98.36423 136 VAL B CA 1
ATOM 3932 C C . VAL B 1 155 ? 9.93787 -10.43375 43.07403 1.000 102.98617 136 VAL B C 1
ATOM 3933 O O . VAL B 1 155 ? 10.61489 -11.36263 43.53254 1.000 109.20022 136 VAL B O 1
ATOM 3937 N N . GLU B 1 156 ? 9.08758 -10.59722 42.06544 1.000 108.45956 137 GLU B N 1
ATOM 3938 C CA . GLU B 1 156 ? 9.05325 -11.91678 41.45833 1.000 106.02806 137 GLU B CA 1
ATOM 3939 C C . GLU B 1 156 ? 9.90878 -11.86908 40.20430 1.000 102.59463 137 GLU B C 1
ATOM 3940 O O . GLU B 1 156 ? 9.76577 -10.92859 39.40800 1.000 105.37966 137 GLU B O 1
ATOM 3946 N N . PRO B 1 157 ? 10.82001 -12.82035 39.99602 1.000 99.44856 138 PRO B N 1
ATOM 3947 C CA . PRO B 1 157 ? 11.79740 -12.67436 38.90703 1.000 100.00169 138 PRO B CA 1
ATOM 3948 C C . PRO B 1 157 ? 11.18609 -12.93595 37.53789 1.000 101.37504 138 PRO B C 1
ATOM 3949 O O . PRO B 1 157 ? 10.37613 -13.84638 37.35195 1.000 106.76016 138 PRO B O 1
ATOM 3953 N N . VAL B 1 158 ? 11.59663 -12.13063 36.56685 1.000 101.21129 139 VAL B N 1
ATOM 3954 C CA . VAL B 1 158 ? 11.10066 -12.23965 35.20114 1.000 105.99434 139 VAL B CA 1
ATOM 3955 C C . VAL B 1 158 ? 12.12724 -13.03412 34.41767 1.000 112.69396 139 VAL B C 1
ATOM 3956 O O . VAL B 1 158 ? 13.22732 -12.55206 34.11446 1.000 104.64986 139 VAL B O 1
ATOM 3960 N N . VAL B 1 159 ? 11.72658 -14.24907 34.06692 1.000 122.56972 140 VAL B N 1
ATOM 3961 C CA . VAL B 1 159 ? 12.63061 -15.27683 33.59248 1.000 122.95411 140 VAL B CA 1
ATOM 3962 C C . VAL B 1 159 ? 12.35835 -15.57383 32.12884 1.000 124.73425 140 VAL B C 1
ATOM 3963 O O . VAL B 1 159 ? 11.20407 -15.60675 31.68503 1.000 125.83312 140 VAL B O 1
ATOM 3967 N N . ARG B 1 160 ? 13.42994 -15.74537 31.37297 1.000 125.91783 141 ARG B N 1
ATOM 3968 C CA . ARG B 1 160 ? 13.38772 -16.56291 30.17461 1.000 140.13116 141 ARG B CA 1
ATOM 3969 C C . ARG B 1 160 ? 14.65304 -17.41387 30.23143 1.000 146.12440 141 ARG B C 1
ATOM 3970 O O . ARG B 1 160 ? 15.74652 -16.88102 30.44554 1.000 145.59590 141 ARG B O 1
ATOM 3978 N N . ASP B 1 161 ? 14.48501 -18.74104 30.18086 1.000 146.82555 142 ASP B N 1
ATOM 3979 C CA . ASP B 1 161 ? 15.58612 -19.72208 30.21947 1.000 148.47557 142 ASP B CA 1
ATOM 3980 C C . ASP B 1 161 ? 16.23984 -19.82852 31.60677 1.000 146.75711 142 ASP B C 1
ATOM 3981 O O . ASP B 1 161 ? 17.46836 -19.83635 31.73017 1.000 147.90226 142 ASP B O 1
ATOM 3986 N N . GLY B 1 162 ? 15.41490 -19.94007 32.65302 1.000 142.29416 143 GLY B N 1
ATOM 3987 C CA . GLY B 1 162 ? 15.92714 -19.98744 34.01459 1.000 130.88035 143 GLY B CA 1
ATOM 3988 C C . GLY B 1 162 ? 16.78711 -18.79406 34.39726 1.000 132.28781 143 GLY B C 1
ATOM 3989 O O . GLY B 1 162 ? 17.40559 -18.79001 35.46749 1.000 131.73094 143 GLY B O 1
ATOM 3990 N N . VAL B 1 163 ? 16.81895 -17.77598 33.53095 1.000 130.53125 144 VAL B N 1
ATOM 3991 C CA . VAL B 1 163 ? 17.60761 -16.55934 33.70897 1.000 125.63809 144 VAL B CA 1
ATOM 3992 C C . VAL B 1 163 ? 16.64535 -15.41270 33.98020 1.000 124.43583 144 VAL B C 1
ATOM 3993 O O . VAL B 1 163 ? 15.64482 -15.25592 33.26941 1.000 128.42716 144 VAL B O 1
ATOM 3997 N N . VAL B 1 164 ? 16.95021 -14.61491 35.00157 1.000 119.33729 145 VAL B N 1
ATOM 3998 C CA . VAL B 1 164 ? 16.14118 -13.45827 35.37786 1.000 113.14242 145 VAL B CA 1
ATOM 3999 C C . VAL B 1 164 ? 16.61623 -12.24305 34.58065 1.000 110.40184 145 VAL B C 1
ATOM 4000 O O . VAL B 1 164 ? 17.71010 -11.72131 34.82101 1.000 106.29112 145 VAL B O 1
ATOM 4004 N N . GLU B 1 165 ? 15.81981 -11.81070 33.59616 1.000 110.76107 146 GLU B N 1
ATOM 4005 C CA . GLU B 1 165 ? 16.21375 -10.63508 32.82003 1.000 109.66074 146 GLU B CA 1
ATOM 4006 C C . GLU B 1 165 ? 15.99448 -9.33858 33.59841 1.000 107.24268 146 GLU B C 1
ATOM 4007 O O . GLU B 1 165 ? 16.84258 -8.43505 33.55713 1.000 106.08736 146 GLU B O 1
ATOM 4013 N N . HIS B 1 166 ? 14.85647 -9.21466 34.27919 1.000 99.09563 147 HIS B N 1
ATOM 4014 C CA . HIS B 1 166 ? 14.57371 -8.07132 35.14111 1.000 91.32265 147 HIS B CA 1
ATOM 4015 C C . HIS B 1 166 ? 13.56648 -8.50123 36.20549 1.000 96.20678 147 HIS B C 1
ATOM 4016 O O . HIS B 1 166 ? 13.33416 -9.69563 36.42153 1.000 97.17502 147 HIS B O 1
ATOM 4023 N N . PHE B 1 167 ? 12.98438 -7.51812 36.89741 1.000 96.68983 148 PHE B N 1
ATOM 4024 C CA . PHE B 1 167 ? 12.14275 -7.77387 38.05902 1.000 96.32593 148 PHE B CA 1
ATOM 4025 C C . PHE B 1 167 ? 10.78829 -7.10379 37.88569 1.000 94.08123 148 PHE B C 1
ATOM 4026 O O . PHE B 1 167 ? 10.66786 -6.05104 37.25132 1.000 92.20704 148 PHE B O 1
ATOM 4034 N N . ASP B 1 168 ? 9.76569 -7.73765 38.43587 1.000 96.81716 149 ASP B N 1
ATOM 4035 C CA . ASP B 1 168 ? 8.46922 -7.10130 38.62724 1.000 96.10023 149 ASP B CA 1
ATOM 4036 C C . ASP B 1 168 ? 8.40125 -6.74632 40.10100 1.000 96.36843 149 ASP B C 1
ATOM 4037 O O . ASP B 1 168 ? 8.18551 -7.60825 40.96084 1.000 97.14916 149 ASP B O 1
ATOM 4042 N N . VAL B 1 169 ? 8.60796 -5.47376 40.39094 1.000 95.64299 150 VAL B N 1
ATOM 4043 C CA . VAL B 1 169 ? 8.34979 -4.96466 41.72632 1.000 96.02061 150 VAL B CA 1
ATOM 4044 C C . VAL B 1 169 ? 6.83535 -4.81744 41.83923 1.000 97.12163 150 VAL B C 1
ATOM 4045 O O . VAL B 1 169 ? 6.20219 -4.13631 41.02166 1.000 93.93037 150 VAL B O 1
ATOM 4049 N N . VAL B 1 170 ? 6.24249 -5.50404 42.80952 1.000 91.72347 151 VAL B N 1
ATOM 4050 C CA . VAL B 1 170 ? 4.79469 -5.53571 42.97638 1.000 99.63283 151 VAL B CA 1
ATOM 4051 C C . VAL B 1 170 ? 4.44492 -4.68790 44.19080 1.000 99.79808 151 VAL B C 1
ATOM 4052 O O . VAL B 1 170 ? 5.04367 -4.85918 45.26231 1.000 92.29223 151 VAL B O 1
ATOM 4056 N N . GLY B 1 171 ? 3.49418 -3.77032 44.02085 1.000 103.55789 152 GLY B N 1
ATOM 4057 C CA . GLY B 1 171 ? 3.09481 -2.87854 45.09844 1.000 104.19579 152 GLY B CA 1
ATOM 4058 C C . GLY B 1 171 ? 1.58983 -2.71444 45.18295 1.000 112.27758 152 GLY B C 1
ATOM 4059 O O . GLY B 1 171 ? 0.87988 -2.76641 44.17390 1.000 115.01777 152 GLY B O 1
ATOM 4060 N N . ARG B 1 172 ? 1.10690 -2.50453 46.41536 1.000 113.30576 153 ARG B N 1
ATOM 4061 C CA . ARG B 1 172 ? -0.31256 -2.30265 46.70359 1.000 115.35549 153 ARG B CA 1
ATOM 4062 C C . ARG B 1 172 ? -0.54501 -0.99170 47.45486 1.000 116.15824 153 ARG B C 1
ATOM 4063 O O . ARG B 1 172 ? 0.11903 -0.71526 48.46098 1.000 110.92624 153 ARG B O 1
ATOM 4071 N N . THR B 1 173 ? -1.51669 -0.21054 46.98412 1.000 116.69633 154 THR B N 1
ATOM 4072 C CA . THR B 1 173 ? -1.91017 1.04450 47.61380 1.000 112.39805 154 THR B CA 1
ATOM 4073 C C . THR B 1 173 ? -2.67241 0.78001 48.91614 1.000 118.38990 154 THR B C 1
ATOM 4074 O O . THR B 1 173 ? -2.77569 -0.34939 49.40424 1.000 117.50920 154 THR B O 1
ATOM 4078 N N . ALA B 1 174 ? -3.22611 1.84551 49.49693 1.000 119.94851 155 ALA B N 1
ATOM 4079 C CA . ALA B 1 174 ? -4.03947 1.71042 50.69903 1.000 128.15019 155 ALA B CA 1
ATOM 4080 C C . ALA B 1 174 ? -5.42107 1.14653 50.40520 1.000 131.16673 155 ALA B C 1
ATOM 4081 O O . ALA B 1 174 ? -6.16194 0.83493 51.34717 1.000 124.28217 155 ALA B O 1
ATOM 4083 N N . SER B 1 175 ? -5.78426 1.02468 49.12875 1.000 127.67700 156 SER B N 1
ATOM 4084 C CA . SER B 1 175 ? -7.06905 0.47745 48.72515 1.000 125.93176 156 SER B CA 1
ATOM 4085 C C . SER B 1 175 ? -6.97607 -0.91949 48.13960 1.000 125.70184 156 SER B C 1
ATOM 4086 O O . SER B 1 175 ? -7.95856 -1.39314 47.56115 1.000 129.87312 156 SER B O 1
ATOM 4089 N N . GLY B 1 176 ? -5.83697 -1.59345 48.26216 1.000 124.59486 157 GLY B N 1
ATOM 4090 C CA . GLY B 1 176 ? -5.73530 -2.96003 47.81322 1.000 125.23102 157 GLY B CA 1
ATOM 4091 C C . GLY B 1 176 ? -5.26694 -3.13197 46.37780 1.000 121.75864 157 GLY B C 1
ATOM 4092 O O . GLY B 1 176 ? -4.82617 -4.22934 46.01499 1.000 124.43401 157 GLY B O 1
ATOM 4093 N N . GLN B 1 177 ? -5.36177 -2.08962 45.54901 1.000 113.95849 158 GLN B N 1
ATOM 4094 C CA . GLN B 1 177 ? -5.02240 -2.21302 44.13628 1.000 116.09947 158 GLN B CA 1
ATOM 4095 C C . GLN B 1 177 ? -3.54557 -2.54945 43.95805 1.000 124.22057 158 GLN B C 1
ATOM 4096 O O . GLN B 1 177 ? -2.69231 -2.03982 44.68563 1.000 129.09891 158 GLN B O 1
ATOM 4102 N N . GLU B 1 178 ? -3.23464 -3.40318 42.97732 1.000 123.74030 159 GLU B N 1
ATOM 4103 C CA . GLU B 1 178 ? -1.86205 -3.83401 42.73022 1.000 118.34394 159 GLU B CA 1
ATOM 4104 C C . GLU B 1 178 ? -1.32203 -3.25177 41.42725 1.000 118.86311 159 GLU B C 1
ATOM 4105 O O . GLU B 1 178 ? -2.04924 -3.10062 40.43995 1.000 114.69344 159 GLU B O 1
ATOM 4111 N N . MET B 1 179 ? -0.02776 -2.93262 41.43382 1.000 111.15436 160 MET B N 1
ATOM 4112 C CA . MET B 1 179 ? 0.62984 -2.35002 40.27735 1.000 103.67980 160 MET B CA 1
ATOM 4113 C C . MET B 1 179 ? 1.99692 -2.99767 40.14508 1.000 99.49333 160 MET B C 1
ATOM 4114 O O . MET B 1 179 ? 2.53136 -3.55313 41.10601 1.000 102.45786 160 MET B O 1
ATOM 4119 N N . THR B 1 180 ? 2.55012 -2.94865 38.93960 1.000 91.06765 161 THR B N 1
ATOM 4120 C CA . THR B 1 180 ? 3.78776 -3.65387 38.64117 1.000 99.99164 161 THR B CA 1
ATOM 4121 C C . THR B 1 180 ? 4.80130 -2.71285 37.98687 1.000 96.42642 161 THR B C 1
ATOM 4122 O O . THR B 1 180 ? 4.41600 -1.79780 37.24879 1.000 98.94092 161 THR B O 1
ATOM 4126 N N . TYR B 1 181 ? 6.08550 -2.90274 38.30853 1.000 86.21787 162 TYR B N 1
ATOM 4127 C CA . TYR B 1 181 ? 7.17445 -2.03519 37.84334 1.000 91.27191 162 TYR B CA 1
ATOM 4128 C C . TYR B 1 181 ? 8.37128 -2.79856 37.29015 1.000 91.46820 162 TYR B C 1
ATOM 4129 O O . TYR B 1 181 ? 9.27018 -3.18463 38.05838 1.000 92.90247 162 TYR B O 1
ATOM 4138 N N . PRO B 1 182 ? 8.46305 -2.98549 35.97995 1.000 94.22857 163 PRO B N 1
ATOM 4139 C CA . PRO B 1 182 ? 9.67834 -3.58775 35.42402 1.000 98.82501 163 PRO B CA 1
ATOM 4140 C C . PRO B 1 182 ? 10.90200 -2.73321 35.72607 1.000 101.83597 163 PRO B C 1
ATOM 4141 O O . PRO B 1 182 ? 10.88440 -1.50450 35.58622 1.000 99.92835 163 PRO B O 1
ATOM 4145 N N . ALA B 1 183 ? 11.96986 -3.40251 36.15755 1.000 96.15402 164 ALA B N 1
ATOM 4146 C CA . ALA B 1 183 ? 13.21965 -2.71812 36.44334 1.000 93.19211 164 ALA B CA 1
ATOM 4147 C C . ALA B 1 183 ? 14.37720 -3.69862 36.29408 1.000 84.08590 164 ALA B C 1
ATOM 4148 O O . ALA B 1 183 ? 14.34546 -4.78194 36.88281 1.000 81.74022 164 ALA B O 1
ATOM 4150 N N . ARG B 1 184 ? 15.39515 -3.31361 35.51031 1.000 79.53932 165 ARG B N 1
ATOM 4151 C CA . ARG B 1 184 ? 16.65224 -4.06007 35.49432 1.000 82.71346 165 ARG B CA 1
ATOM 4152 C C . ARG B 1 184 ? 17.29179 -4.11574 36.87311 1.000 83.31722 165 ARG B C 1
ATOM 4153 O O . ARG B 1 184 ? 17.97602 -5.09289 37.19158 1.000 86.46773 165 ARG B O 1
ATOM 4161 N N . ASN B 1 185 ? 17.09661 -3.08980 37.70600 1.000 83.29680 166 ASN B N 1
ATOM 4162 C CA . ASN B 1 185 ? 17.69648 -3.09682 39.03402 1.000 78.11016 166 ASN B CA 1
ATOM 4163 C C . ASN B 1 185 ? 16.67794 -2.62193 40.06476 1.000 73.54400 166 ASN B C 1
ATOM 4164 O O . ASN B 1 185 ? 15.73796 -1.89799 39.74081 1.000 72.62361 166 ASN B O 1
ATOM 4169 N N . VAL B 1 186 ? 16.84248 -3.09581 41.29978 1.000 70.34181 167 VAL B N 1
ATOM 4170 C CA . VAL B 1 186 ? 15.97674 -2.75117 42.42404 1.000 71.72060 167 VAL B CA 1
ATOM 4171 C C . VAL B 1 186 ? 16.86418 -2.38134 43.60399 1.000 69.71217 167 VAL B C 1
ATOM 4172 O O . VAL B 1 186 ? 17.86154 -3.06222 43.87363 1.000 72.42125 167 VAL B O 1
ATOM 4176 N N . VAL B 1 187 ? 16.52444 -1.29399 44.29442 1.000 66.04515 168 VAL B N 1
ATOM 4177 C CA . VAL B 1 187 ? 17.34468 -0.77983 45.39055 1.000 70.97078 168 VAL B CA 1
ATOM 4178 C C . VAL B 1 187 ? 16.52855 -0.76002 46.66667 1.000 69.12352 168 VAL B C 1
ATOM 4179 O O . VAL B 1 187 ? 15.43486 -0.18107 46.70184 1.000 65.77105 168 VAL B O 1
ATOM 4183 N N . LEU B 1 188 ? 17.09005 -1.34984 47.72193 1.000 70.56321 169 LEU B N 1
ATOM 4184 C CA . LEU B 1 188 ? 16.41466 -1.49206 49.00362 1.000 72.74065 169 LEU B CA 1
ATOM 4185 C C . LEU B 1 188 ? 16.98671 -0.48200 49.97899 1.000 73.81555 169 LEU B C 1
ATOM 4186 O O . LEU B 1 188 ? 18.17049 -0.55463 50.33204 1.000 78.94022 169 LEU B O 1
ATOM 4191 N N . ALA B 1 189 ? 16.15701 0.46855 50.39130 1.000 67.64967 170 ALA B N 1
ATOM 4192 C CA . ALA B 1 189 ? 16.50973 1.38789 51.46321 1.000 77.28432 170 ALA B CA 1
ATOM 4193 C C . ALA B 1 189 ? 15.29000 1.62018 52.34855 1.000 79.04674 170 ALA B C 1
ATOM 4194 O O . ALA B 1 189 ? 14.85761 2.74834 52.58750 1.000 82.54445 170 ALA B O 1
ATOM 4196 N N . THR B 1 190 ? 14.69722 0.52155 52.80683 1.000 80.75487 171 THR B N 1
ATOM 4197 C CA . THR B 1 190 ? 13.53607 0.50659 53.68997 1.000 82.09248 171 THR B CA 1
ATOM 4198 C C . THR B 1 190 ? 13.85281 1.00162 55.09460 1.000 84.65936 171 THR B C 1
ATOM 4199 O O . THR B 1 190 ? 12.94740 1.04671 55.93479 1.000 81.90369 171 THR B O 1
ATOM 4203 N N . GLY B 1 191 ? 15.10867 1.32554 55.39248 1.000 83.37989 172 GLY B N 1
ATOM 4204 C CA . GLY B 1 191 ? 15.43653 1.72538 56.73596 1.000 85.72380 172 GLY B CA 1
ATOM 4205 C C . GLY B 1 191 ? 15.62794 0.54411 57.66933 1.000 88.16363 172 GLY B C 1
ATOM 4206 O O . GLY B 1 191 ? 15.87579 -0.59971 57.25017 1.000 87.12923 172 GLY B O 1
ATOM 4207 N N . LEU B 1 192 ? 15.49759 0.83660 58.97023 1.000 90.07505 173 LEU B N 1
ATOM 4208 C CA . LEU B 1 192 ? 15.93939 -0.07534 60.02349 1.000 95.42403 173 LEU B CA 1
ATOM 4209 C C . LEU B 1 192 ? 14.83304 -0.36508 61.03465 1.000 104.70268 173 LEU B C 1
ATOM 4210 O O . LEU B 1 192 ? 13.68634 0.06455 60.85949 1.000 103.59753 173 LEU B O 1
ATOM 4215 N N . GLU B 1 193 ? 15.19607 -1.07543 62.11380 1.000 110.79015 174 GLU B N 1
ATOM 4216 C CA . GLU B 1 193 ? 14.34870 -1.73710 63.11250 1.000 108.71191 174 GLU B CA 1
ATOM 4217 C C . GLU B 1 193 ? 14.98311 -1.68376 64.49491 1.000 110.85025 174 GLU B C 1
ATOM 4218 O O . GLU B 1 193 ? 16.21011 -1.82750 64.60534 1.000 111.50052 174 GLU B O 1
ATOM 4224 N N . PRO B 1 194 ? 14.19191 -1.52815 65.55996 1.000 112.42710 175 PRO B N 1
ATOM 4225 C CA . PRO B 1 194 ? 14.75488 -1.64772 66.91014 1.000 113.38235 175 PRO B CA 1
ATOM 4226 C C . PRO B 1 194 ? 15.26241 -3.05748 67.17952 1.000 117.79284 175 PRO B C 1
ATOM 4227 O O . PRO B 1 194 ? 14.68790 -4.04615 66.72071 1.000 125.51317 175 PRO B O 1
ATOM 4231 N N . ASN B 1 195 ? 16.33548 -3.14669 67.95729 1.000 118.77297 176 ASN B N 1
ATOM 4232 C CA . ASN B 1 195 ? 16.96179 -4.42181 68.28435 1.000 126.85735 176 ASN B CA 1
ATOM 4233 C C . ASN B 1 195 ? 16.54359 -4.83186 69.68983 1.000 136.99637 176 ASN B C 1
ATOM 4234 O O . ASN B 1 195 ? 16.86781 -4.14335 70.65598 1.000 137.73426 176 ASN B O 1
ATOM 4239 N N . LEU B 1 196 ? 15.82689 -5.94796 69.80973 1.000 141.50285 177 LEU B N 1
ATOM 4240 C CA . LEU B 1 196 ? 15.37105 -6.37984 71.12022 1.000 142.97967 177 LEU B CA 1
ATOM 4241 C C . LEU B 1 196 ? 15.58095 -7.88467 71.21575 1.000 150.89551 177 LEU B C 1
ATOM 4242 O O . LEU B 1 196 ? 15.22971 -8.61664 70.26976 1.000 151.66715 177 LEU B O 1
ATOM 4247 N N . PRO B 1 197 ? 16.17748 -8.37330 72.31381 1.000 157.95792 178 PRO B N 1
ATOM 4248 C CA . PRO B 1 197 ? 16.37526 -9.82315 72.47048 1.000 161.45773 178 PRO B CA 1
ATOM 4249 C C . PRO B 1 197 ? 15.07114 -10.58465 72.66165 1.000 166.00117 178 PRO B C 1
ATOM 4250 O O . PRO B 1 197 ? 14.15977 -10.50004 71.83124 1.000 165.15223 178 PRO B O 1
ATOM 4254 N N . GLU B 1 198 ? 14.97033 -11.33435 73.76069 1.000 169.32882 179 GLU B N 1
ATOM 4255 C CA . GLU B 1 198 ? 13.76855 -12.12839 74.00419 1.000 174.07602 179 GLU B CA 1
ATOM 4256 C C . GLU B 1 198 ? 12.56541 -11.24662 74.32547 1.000 173.02732 179 GLU B C 1
ATOM 4257 O O . GLU B 1 198 ? 11.44480 -11.51998 73.87271 1.000 165.96654 179 GLU B O 1
ATOM 4263 N N . GLY B 1 199 ? 12.78299 -10.19312 75.11656 1.000 171.02104 180 GLY B N 1
ATOM 4264 C CA . GLY B 1 199 ? 11.70105 -9.36189 75.61162 1.000 165.89530 180 GLY B CA 1
ATOM 4265 C C . GLY B 1 199 ? 11.34747 -8.16236 74.75120 1.000 158.45548 180 GLY B C 1
ATOM 4266 O O . GLY B 1 199 ? 12.21299 -7.35418 74.39934 1.000 150.66911 180 GLY B O 1
ATOM 4267 N N . ILE B 1 200 ? 10.06361 -8.05497 74.41747 1.000 152.51427 181 ILE B N 1
ATOM 4268 C CA . ILE B 1 200 ? 9.50688 -6.95214 73.64184 1.000 146.06785 181 ILE B CA 1
ATOM 4269 C C . ILE B 1 200 ? 8.15503 -6.62755 74.25871 1.000 152.78938 181 ILE B C 1
ATOM 4270 O O . ILE B 1 200 ? 7.31212 -7.51608 74.42736 1.000 155.53391 181 ILE B O 1
ATOM 4275 N N . THR B 1 201 ? 7.95710 -5.35971 74.60044 1.000 149.92981 182 THR B N 1
ATOM 4276 C CA . THR B 1 201 ? 6.76590 -4.84909 75.27423 1.000 148.22296 182 THR B CA 1
ATOM 4277 C C . THR B 1 201 ? 6.71178 -3.36021 74.94603 1.000 149.09912 182 THR B C 1
ATOM 4278 O O . THR B 1 201 ? 7.37086 -2.90681 74.00400 1.000 146.36390 182 THR B O 1
ATOM 4282 N N . SER B 1 202 ? 5.89013 -2.59631 75.67620 1.000 154.68000 183 SER B N 1
ATOM 4283 C CA . SER B 1 202 ? 5.78579 -1.16710 75.37629 1.000 152.76497 183 SER B CA 1
ATOM 4284 C C . SER B 1 202 ? 5.22188 -0.29469 76.49988 1.000 149.53703 183 SER B C 1
ATOM 4285 O O . SER B 1 202 ? 5.78104 0.76931 76.79466 1.000 147.45383 183 SER B O 1
ATOM 4288 N N . GLY B 1 203 ? 4.11614 -0.71432 77.11286 1.000 146.52174 184 GLY B N 1
ATOM 4289 C CA . GLY B 1 203 ? 3.41232 0.09670 78.10051 1.000 146.86114 184 GLY B CA 1
ATOM 4290 C C . GLY B 1 203 ? 4.22846 0.71474 79.22321 1.000 145.30265 184 GLY B C 1
ATOM 4291 O O . GLY B 1 203 ? 4.65824 1.86859 79.14867 1.000 140.39092 184 GLY B O 1
ATOM 4292 N N . HIS B 1 208 ? 10.43592 1.86575 73.33456 1.000 145.06968 189 HIS B N 1
ATOM 4293 C CA . HIS B 1 208 ? 11.78006 1.89733 72.77749 1.000 143.89473 189 HIS B CA 1
ATOM 4294 C C . HIS B 1 208 ? 12.39836 3.27045 72.98315 1.000 141.64109 189 HIS B C 1
ATOM 4295 O O . HIS B 1 208 ? 11.73482 4.19470 73.45608 1.000 143.40059 189 HIS B O 1
ATOM 4302 N N . ASN B 1 209 ? 13.68511 3.36076 72.62984 1.000 139.09667 190 ASN B N 1
ATOM 4303 C CA . ASN B 1 209 ? 14.49886 4.55041 72.84795 1.000 138.35296 190 ASN B CA 1
ATOM 4304 C C . ASN B 1 209 ? 13.79367 5.83103 72.40285 1.000 140.99480 190 ASN B C 1
ATOM 4305 O O . ASN B 1 209 ? 14.05877 6.90849 72.94895 1.000 145.81831 190 ASN B O 1
ATOM 4310 N N . SER B 1 210 ? 12.89044 5.73333 71.42788 1.000 137.00826 191 SER B N 1
ATOM 4311 C CA . SER B 1 210 ? 12.18140 6.87949 70.86689 1.000 141.57506 191 SER B CA 1
ATOM 4312 C C . SER B 1 210 ? 10.82524 7.21773 71.50677 1.000 147.64309 191 SER B C 1
ATOM 4313 O O . SER B 1 210 ? 10.33041 8.33021 71.28664 1.000 148.90820 191 SER B O 1
ATOM 4316 N N . GLU B 1 211 ? 10.20544 6.32664 72.29261 1.000 147.08452 192 GLU B N 1
ATOM 4317 C CA . GLU B 1 211 ? 8.79438 6.53240 72.64528 1.000 146.80693 192 GLU B CA 1
ATOM 4318 C C . GLU B 1 211 ? 8.52445 7.69413 73.59413 1.000 146.51221 192 GLU B C 1
ATOM 4319 O O . GLU B 1 211 ? 7.35056 8.00718 73.83068 1.000 146.06392 192 GLU B O 1
ATOM 4325 N N . LEU B 1 212 ? 9.54517 8.33462 74.14079 1.000 146.68643 193 LEU B N 1
ATOM 4326 C CA . LEU B 1 212 ? 9.31683 9.31729 75.19166 1.000 141.32929 193 LEU B CA 1
ATOM 4327 C C . LEU B 1 212 ? 8.69495 10.59398 74.62778 1.000 139.39081 193 LEU B C 1
ATOM 4328 O O . LEU B 1 212 ? 8.44716 10.69923 73.42372 1.000 141.80229 193 LEU B O 1
ATOM 4333 N N . ARG B 1 226 ? 4.70582 7.62632 87.53117 1.000 165.70591 207 ARG B N 1
ATOM 4334 C CA . ARG B 1 226 ? 5.44410 6.43869 87.10191 1.000 163.35391 207 ARG B CA 1
ATOM 4335 C C . ARG B 1 226 ? 6.62418 6.15743 88.02943 1.000 161.88405 207 ARG B C 1
ATOM 4336 O O . ARG B 1 226 ? 7.30069 7.07896 88.48359 1.000 158.51113 207 ARG B O 1
ATOM 4338 N N . PHE B 1 227 ? 6.86501 4.87534 88.31731 1.000 164.92287 208 PHE B N 1
ATOM 4339 C CA . PHE B 1 227 ? 7.93683 4.48861 89.22361 1.000 161.16859 208 PHE B CA 1
ATOM 4340 C C . PHE B 1 227 ? 8.87289 3.40276 88.69324 1.000 161.00863 208 PHE B C 1
ATOM 4341 O O . PHE B 1 227 ? 9.81257 3.03372 89.40761 1.000 162.86208 208 PHE B O 1
ATOM 4343 N N . VAL B 1 228 ? 8.62810 2.84564 87.50141 1.000 156.61976 209 VAL B N 1
ATOM 4344 C CA . VAL B 1 228 ? 9.62101 1.99935 86.83583 1.000 159.94433 209 VAL B CA 1
ATOM 4345 C C . VAL B 1 228 ? 9.27766 1.83782 85.35155 1.000 162.89936 209 VAL B C 1
ATOM 4346 O O . VAL B 1 228 ? 8.13611 1.51903 84.99210 1.000 162.91028 209 VAL B O 1
ATOM 4350 N N . VAL B 1 229 ? 10.23899 2.16620 84.47840 1.000 158.64180 210 VAL B N 1
ATOM 4351 C CA . VAL B 1 229 ? 10.14907 1.92219 83.03649 1.000 156.56275 210 VAL B CA 1
ATOM 4352 C C . VAL B 1 229 ? 11.33510 0.99521 82.73218 1.000 152.20934 210 VAL B C 1
ATOM 4353 O O . VAL B 1 229 ? 11.82216 0.32142 83.64729 1.000 150.79236 210 VAL B O 1
ATOM 4357 N N . VAL B 1 230 ? 11.83707 0.95384 81.48608 1.000 149.91213 211 VAL B N 1
ATOM 4358 C CA . VAL B 1 230 ? 13.07674 0.22123 81.19346 1.000 150.23627 211 VAL B CA 1
ATOM 4359 C C . VAL B 1 230 ? 13.67239 0.56737 79.82290 1.000 153.12027 211 VAL B C 1
ATOM 4360 O O . VAL B 1 230 ? 13.02728 1.22225 78.99711 1.000 152.89869 211 VAL B O 1
ATOM 4364 N N . GLY B 1 231 ? 14.91870 0.15686 79.59776 1.000 157.89168 212 GLY B N 1
ATOM 4365 C CA . GLY B 1 231 ? 15.62264 0.39255 78.35020 1.000 152.30161 212 GLY B CA 1
ATOM 4366 C C . GLY B 1 231 ? 17.11327 0.16027 78.54185 1.000 153.74277 212 GLY B C 1
ATOM 4367 O O . GLY B 1 231 ? 17.53161 -0.46219 79.51385 1.000 157.78795 212 GLY B O 1
ATOM 4368 N N . ALA B 1 232 ? 17.90080 0.62823 77.56828 1.000 153.02582 213 ALA B N 1
ATOM 4369 C CA . ALA B 1 232 ? 19.36368 0.54163 77.63228 1.000 155.95902 213 ALA B CA 1
ATOM 4370 C C . ALA B 1 232 ? 19.97022 1.09153 76.34004 1.000 156.08458 213 ALA B C 1
ATOM 4371 O O . ALA B 1 232 ? 19.27991 1.27600 75.33109 1.000 148.56737 213 ALA B O 1
ATOM 4373 N N . GLY B 1 233 ? 21.27553 1.35737 76.38902 1.000 159.69501 214 GLY B N 1
ATOM 4374 C CA . GLY B 1 233 ? 22.03063 1.62810 75.17422 1.000 159.78353 214 GLY B CA 1
ATOM 4375 C C . GLY B 1 233 ? 23.40077 2.20507 75.46454 1.000 154.91849 214 GLY B C 1
ATOM 4376 O O . GLY B 1 233 ? 23.73597 2.55092 76.60331 1.000 151.92929 214 GLY B O 1
ATOM 4377 N N . GLN B 1 234 ? 24.19900 2.30425 74.38810 1.000 149.32489 215 GLN B N 1
ATOM 4378 C CA . GLN B 1 234 ? 25.53552 2.89127 74.46910 1.000 145.27407 215 GLN B CA 1
ATOM 4379 C C . GLN B 1 234 ? 25.51556 4.41173 74.32265 1.000 144.95600 215 GLN B C 1
ATOM 4380 O O . GLN B 1 234 ? 26.33292 5.10749 74.93301 1.000 144.24193 215 GLN B O 1
ATOM 4382 N N . SER B 1 235 ? 24.61191 4.95042 73.50693 1.000 144.43551 216 SER B N 1
ATOM 4383 C CA . SER B 1 235 ? 24.35803 6.38434 73.49943 1.000 144.95097 216 SER B CA 1
ATOM 4384 C C . SER B 1 235 ? 22.98643 6.68991 74.08602 1.000 147.80473 216 SER B C 1
ATOM 4385 O O . SER B 1 235 ? 22.41875 7.75942 73.83564 1.000 143.17043 216 SER B O 1
ATOM 4388 N N . ALA B 1 236 ? 22.42688 5.72707 74.82427 1.000 146.78885 217 ALA B N 1
ATOM 4389 C CA . ALA B 1 236 ? 21.26545 5.98269 75.65956 1.000 145.09642 217 ALA B CA 1
ATOM 4390 C C . ALA B 1 236 ? 21.61646 6.99502 76.72622 1.000 141.92727 217 ALA B C 1
ATOM 4391 O O . ALA B 1 236 ? 20.72705 7.65820 77.27062 1.000 136.01944 217 ALA B O 1
ATOM 4393 N N . ALA B 1 237 ? 22.90628 7.08936 77.05152 1.000 140.88947 218 ALA B N 1
ATOM 4394 C CA . ALA B 1 237 ? 23.38017 8.14204 77.92931 1.000 139.10873 218 ALA B CA 1
ATOM 4395 C C . ALA B 1 237 ? 22.90556 9.48998 77.42067 1.000 137.78437 218 ALA B C 1
ATOM 4396 O O . ALA B 1 237 ? 22.57712 10.38372 78.20911 1.000 139.08170 218 ALA B O 1
ATOM 4398 N N . GLU B 1 238 ? 22.86232 9.65220 76.09706 1.000 139.84415 219 GLU B N 1
ATOM 4399 C CA . GLU B 1 238 ? 22.40103 10.90602 75.51512 1.000 146.63536 219 GLU B CA 1
ATOM 4400 C C . GLU B 1 238 ? 20.93435 11.17840 75.84760 1.000 143.77612 219 GLU B C 1
ATOM 4401 O O . GLU B 1 238 ? 20.50252 12.33645 75.81018 1.000 142.98040 219 GLU B O 1
ATOM 4407 N N . VAL B 1 239 ? 20.15862 10.13790 76.15719 1.000 144.32140 220 VAL B N 1
ATOM 4408 C CA . VAL B 1 239 ? 18.80490 10.33101 76.67276 1.000 146.18235 220 VAL B CA 1
ATOM 4409 C C . VAL B 1 239 ? 18.85168 10.57394 78.17808 1.000 144.55940 220 VAL B C 1
ATOM 4410 O O . VAL B 1 239 ? 18.09823 11.39492 78.71400 1.000 145.65901 220 VAL B O 1
ATOM 4414 N N . VAL B 1 240 ? 19.74516 9.86041 78.87062 1.000 140.91386 221 VAL B N 1
ATOM 4415 C CA . VAL B 1 240 ? 19.92002 9.98741 80.31316 1.000 137.85008 221 VAL B CA 1
ATOM 4416 C C . VAL B 1 240 ? 20.21093 11.42796 80.73499 1.000 145.23938 221 VAL B C 1
ATOM 4417 O O . VAL B 1 240 ? 19.77675 11.86282 81.81007 1.000 150.81601 221 VAL B O 1
ATOM 4421 N N . ALA B 1 241 ? 20.89219 12.20660 79.88625 1.000 141.33061 222 ALA B N 1
ATOM 4422 C CA . ALA B 1 241 ? 21.39523 13.51659 80.30458 1.000 145.92309 222 ALA B CA 1
ATOM 4423 C C . ALA B 1 241 ? 20.27050 14.51408 80.55530 1.000 151.10804 222 ALA B C 1
ATOM 4424 O O . ALA B 1 241 ? 20.24038 15.19133 81.59288 1.000 149.19499 222 ALA B O 1
ATOM 4426 N N . HIS B 1 242 ? 19.35831 14.64419 79.59703 1.000 154.94811 223 HIS B N 1
ATOM 4427 C CA . HIS B 1 242 ? 18.27011 15.60076 79.71532 1.000 156.58759 223 HIS B CA 1
ATOM 4428 C C . HIS B 1 242 ? 17.23616 15.15574 80.74256 1.000 156.75160 223 HIS B C 1
ATOM 4429 O O . HIS B 1 242 ? 16.43174 15.98097 81.18677 1.000 160.06800 223 HIS B O 1
ATOM 4436 N N . LEU B 1 243 ? 17.24038 13.86930 81.11943 1.000 153.43130 224 LEU B N 1
ATOM 4437 C CA . LEU B 1 243 ? 16.30291 13.35621 82.11854 1.000 153.02051 224 LEU B CA 1
ATOM 4438 C C . LEU B 1 243 ? 16.34374 14.15631 83.40857 1.000 153.08247 224 LEU B C 1
ATOM 4439 O O . LEU B 1 243 ? 15.31254 14.32853 84.06986 1.000 152.23252 224 LEU B O 1
ATOM 4444 N N . HIS B 1 244 ? 17.51784 14.65486 83.77688 1.000 149.44703 225 HIS B N 1
ATOM 4445 C CA . HIS B 1 244 ? 17.61910 15.64230 84.83671 1.000 148.72370 225 HIS B CA 1
ATOM 4446 C C . HIS B 1 244 ? 16.68470 16.81824 84.58069 1.000 148.32244 225 HIS B C 1
ATOM 4447 O O . HIS B 1 244 ? 16.67165 17.39997 83.49282 1.000 152.49255 225 HIS B O 1
ATOM 4454 N N . GLY B 1 245 ? 15.89955 17.15710 85.59846 1.000 149.23515 226 GLY B N 1
ATOM 4455 C CA . GLY B 1 245 ? 14.96751 18.26850 85.53893 1.000 151.11318 226 GLY B CA 1
ATOM 4456 C C . GLY B 1 245 ? 13.68203 17.92081 84.81234 1.000 150.73464 226 GLY B C 1
ATOM 4457 O O . GLY B 1 245 ? 12.85643 17.16620 85.33018 1.000 142.72741 226 GLY B O 1
ATOM 4458 N N . VAL B 1 252 ? 9.47455 9.13718 90.89981 1.000 143.90508 233 VAL B N 1
ATOM 4459 C CA . VAL B 1 252 ? 9.83957 8.64461 89.57590 1.000 151.24656 233 VAL B CA 1
ATOM 4460 C C . VAL B 1 252 ? 11.18340 7.91690 89.61620 1.000 154.51325 233 VAL B C 1
ATOM 4461 O O . VAL B 1 252 ? 12.16781 8.47992 90.08808 1.000 159.47357 233 VAL B O 1
ATOM 4463 N N . SER B 1 253 ? 11.23043 6.67430 89.12145 1.000 150.26249 234 SER B N 1
ATOM 4464 C CA . SER B 1 253 ? 12.46558 5.89169 89.08616 1.000 150.98588 234 SER B CA 1
ATOM 4465 C C . SER B 1 253 ? 12.51008 5.02606 87.83143 1.000 158.66131 234 SER B C 1
ATOM 4466 O O . SER B 1 253 ? 11.56853 4.27605 87.56152 1.000 159.45248 234 SER B O 1
ATOM 4469 N N . ALA B 1 254 ? 13.61607 5.11371 87.08460 1.000 159.39304 235 ALA B N 1
ATOM 4470 C CA . ALA B 1 254 ? 13.80073 4.44575 85.79916 1.000 151.80567 235 ALA B CA 1
ATOM 4471 C C . ALA B 1 254 ? 15.01305 3.51352 85.84292 1.000 155.32057 235 ALA B C 1
ATOM 4472 O O . ALA B 1 254 ? 15.75474 3.47016 86.82745 1.000 157.92488 235 ALA B O 1
ATOM 4474 N N . VAL B 1 255 ? 15.21034 2.75972 84.74847 1.000 156.16891 236 VAL B N 1
ATOM 4475 C CA . VAL B 1 255 ? 16.13748 1.62116 84.67079 1.000 157.60154 236 VAL B CA 1
ATOM 4476 C C . VAL B 1 255 ? 16.66900 1.41652 83.24229 1.000 164.13233 236 VAL B C 1
ATOM 4477 O O . VAL B 1 255 ? 15.87556 1.24793 82.31148 1.000 165.55925 236 VAL B O 1
ATOM 4481 N N . PHE B 1 256 ? 18.00658 1.37998 83.05059 1.000 170.03658 237 PHE B N 1
ATOM 4482 C CA . PHE B 1 256 ? 18.60630 1.30347 81.70458 1.000 166.29045 237 PHE B CA 1
ATOM 4483 C C . PHE B 1 256 ? 19.63214 0.17167 81.52245 1.000 163.69053 237 PHE B C 1
ATOM 4484 O O . PHE B 1 256 ? 19.29394 -1.01158 81.64964 1.000 159.89532 237 PHE B O 1
ATOM 4486 N N . SER B 1 257 ? 20.87193 0.51050 81.16807 1.000 162.93019 238 SER B N 1
ATOM 4487 C CA . SER B 1 257 ? 21.92676 -0.49597 81.02874 1.000 159.18709 238 SER B CA 1
ATOM 4488 C C . SER B 1 257 ? 22.46496 -0.91613 82.39276 1.000 158.18037 238 SER B C 1
ATOM 4489 O O . SER B 1 257 ? 23.64317 -0.71763 82.69221 1.000 157.29365 238 SER B O 1
ATOM 4492 N N . SER B 1 264 ? 44.00649 7.11859 73.80325 1.000 140.33383 245 SER B N 1
ATOM 4493 C CA . SER B 1 264 ? 43.78178 5.78073 73.25343 1.000 146.66249 245 SER B CA 1
ATOM 4494 C C . SER B 1 264 ? 44.23155 5.69970 71.79763 1.000 139.09079 245 SER B C 1
ATOM 4495 O O . SER B 1 264 ? 44.69674 6.68630 71.23332 1.000 136.20942 245 SER B O 1
ATOM 4497 N N . ASP B 1 265 ? 44.09519 4.51632 71.20346 1.000 139.64591 246 ASP B N 1
ATOM 4498 C CA . ASP B 1 265 ? 44.36008 4.31154 69.77471 1.000 144.13789 246 ASP B CA 1
ATOM 4499 C C . ASP B 1 265 ? 43.06225 4.42873 68.97467 1.000 145.90162 246 ASP B C 1
ATOM 4500 O O . ASP B 1 265 ? 42.58427 3.48511 68.34064 1.000 140.33822 246 ASP B O 1
ATOM 4505 N N . ASP B 1 266 ? 42.47922 5.62599 69.01516 1.000 147.61812 247 ASP B N 1
ATOM 4506 C CA . ASP B 1 266 ? 41.19629 5.86237 68.37490 1.000 143.13485 247 ASP B CA 1
ATOM 4507 C C . ASP B 1 266 ? 41.19838 7.04058 67.41037 1.000 149.04247 247 ASP B C 1
ATOM 4508 O O . ASP B 1 266 ? 40.17495 7.28248 66.76011 1.000 154.68776 247 ASP B O 1
ATOM 4510 N N . SER B 1 267 ? 42.30645 7.77718 67.29824 1.000 145.11297 248 SER B N 1
ATOM 4511 C CA . SER B 1 267 ? 42.39887 8.97580 66.46586 1.000 145.86907 248 SER B CA 1
ATOM 4512 C C . SER B 1 267 ? 42.97806 8.85182 65.04196 1.000 153.55303 248 SER B C 1
ATOM 4513 O O . SER B 1 267 ? 42.68335 9.73142 64.21449 1.000 151.84325 248 SER B O 1
ATOM 4516 N N . PRO B 1 268 ? 43.79603 7.84071 64.69529 1.000 149.38306 249 PRO B N 1
ATOM 4517 C CA . PRO B 1 268 ? 44.42454 7.84176 63.36000 1.000 145.96493 249 PRO B CA 1
ATOM 4518 C C . PRO B 1 268 ? 43.42265 7.92031 62.21506 1.000 141.38538 249 PRO B C 1
ATOM 4519 O O . PRO B 1 268 ? 42.43407 7.17728 62.17398 1.000 138.32433 249 PRO B O 1
ATOM 4523 N N . PHE B 1 269 ? 43.69726 8.83965 61.28106 1.000 129.63109 250 PHE B N 1
ATOM 4524 C CA . PHE B 1 269 ? 42.95485 9.02168 60.03886 1.000 135.57451 250 PHE B CA 1
ATOM 4525 C C . PHE B 1 269 ? 41.52476 9.50636 60.27142 1.000 141.75715 250 PHE B C 1
ATOM 4526 O O . PHE B 1 269 ? 40.72577 9.53788 59.32126 1.000 140.33670 250 PHE B O 1
ATOM 4534 N N . ALA B 1 270 ? 41.16901 9.83439 61.52018 1.000 139.25950 251 ALA B N 1
ATOM 4535 C CA . ALA B 1 270 ? 39.94074 10.54126 61.88773 1.000 137.24096 251 ALA B CA 1
ATOM 4536 C C . ALA B 1 270 ? 38.66812 9.69589 61.79231 1.000 132.30142 251 ALA B C 1
ATOM 4537 O O . ALA B 1 270 ? 38.63503 8.55541 62.26451 1.000 131.01704 251 ALA B O 1
ATOM 4539 N N . ASN B 1 271 ? 37.61700 10.27553 61.19277 1.000 136.01592 252 ASN B N 1
ATOM 4540 C CA . ASN B 1 271 ? 36.27344 9.71790 60.97273 1.000 132.67030 252 ASN B CA 1
ATOM 4541 C C . ASN B 1 271 ? 36.23940 8.56737 59.95508 1.000 135.06511 252 ASN B C 1
ATOM 4542 O O . ASN B 1 271 ? 35.15613 8.13348 59.53957 1.000 134.62482 252 ASN B O 1
ATOM 4547 N N . ARG B 1 272 ? 37.41615 8.07494 59.53874 1.000 138.56927 253 ARG B N 1
ATOM 4548 C CA . ARG B 1 272 ? 37.51091 6.90099 58.66637 1.000 143.41719 253 ARG B CA 1
ATOM 4549 C C . ARG B 1 272 ? 37.03448 5.59846 59.31904 1.000 145.75599 253 ARG B C 1
ATOM 4550 O O . ARG B 1 272 ? 36.64508 4.67202 58.59567 1.000 145.21491 253 ARG B O 1
ATOM 4552 N N . ILE B 1 273 ? 37.04002 5.50271 60.64771 1.000 144.32126 254 ILE B N 1
ATOM 4553 C CA . ILE B 1 273 ? 36.41165 4.36851 61.32992 1.000 153.54533 254 ILE B CA 1
ATOM 4554 C C . ILE B 1 273 ? 34.91961 4.30621 61.00826 1.000 157.86897 254 ILE B C 1
ATOM 4555 O O . ILE B 1 273 ? 34.39171 3.24032 60.67975 1.000 161.65698 254 ILE B O 1
ATOM 4560 N N . VAL B 1 305 ? 31.45915 7.94523 72.55852 1.000 117.86437 286 VAL B N 1
ATOM 4561 C CA . VAL B 1 305 ? 30.33523 8.81272 72.89822 1.000 123.63652 286 VAL B CA 1
ATOM 4562 C C . VAL B 1 305 ? 30.74093 10.27546 72.78503 1.000 123.35583 286 VAL B C 1
ATOM 4563 O O . VAL B 1 305 ? 31.92770 10.60728 72.77325 1.000 120.59621 286 VAL B O 1
ATOM 4567 N N . ASP B 1 306 ? 29.73833 11.14257 72.70013 1.000 123.58654 287 ASP B N 1
ATOM 4568 C CA . ASP B 1 306 ? 29.97138 12.57647 72.65716 1.000 126.88404 287 ASP B CA 1
ATOM 4569 C C . ASP B 1 306 ? 30.70666 13.02226 73.90992 1.000 126.91887 287 ASP B C 1
ATOM 4570 O O . ASP B 1 306 ? 30.19526 12.86723 75.02226 1.000 129.37030 287 ASP B O 1
ATOM 4575 N N . LEU B 1 307 ? 31.91419 13.56453 73.72255 1.000 126.85917 288 LEU B N 1
ATOM 4576 C CA . LEU B 1 307 ? 32.73053 13.98603 74.85612 1.000 127.94442 288 LEU B CA 1
ATOM 4577 C C . LEU B 1 307 ? 32.00137 15.00469 75.73446 1.000 128.52388 288 LEU B C 1
ATOM 4578 O O . LEU B 1 307 ? 32.14719 14.98078 76.96235 1.000 127.56430 288 LEU B O 1
ATOM 4583 N N . ASP B 1 308 ? 31.17438 15.87181 75.13908 1.000 127.91241 289 ASP B N 1
ATOM 4584 C CA . ASP B 1 308 ? 30.51301 16.91379 75.92646 1.000 131.76289 289 ASP B CA 1
ATOM 4585 C C . ASP B 1 308 ? 29.43625 16.33884 76.84447 1.000 129.81345 289 ASP B C 1
ATOM 4586 O O . ASP B 1 308 ? 29.33855 16.73729 78.01122 1.000 126.31050 289 ASP B O 1
ATOM 4591 N N . LEU B 1 309 ? 28.61940 15.40159 76.34785 1.000 129.93770 290 LEU B N 1
ATOM 4592 C CA . LEU B 1 309 ? 27.62101 14.78060 77.21746 1.000 125.28989 290 LEU B CA 1
ATOM 4593 C C . LEU B 1 309 ? 28.28009 13.86946 78.23925 1.000 124.56873 290 LEU B C 1
ATOM 4594 O O . LEU B 1 309 ? 27.78459 13.74830 79.36451 1.000 122.77784 290 LEU B O 1
ATOM 4596 N N . ILE B 1 310 ? 29.37545 13.20819 77.85509 1.000 126.20876 291 ILE B N 1
ATOM 4597 C CA . ILE B 1 310 ? 30.24909 12.49677 78.78200 1.000 127.10865 291 ILE B CA 1
ATOM 4598 C C . ILE B 1 310 ? 30.49305 13.39537 79.98711 1.000 129.32609 291 ILE B C 1
ATOM 4599 O O . ILE B 1 310 ? 30.25615 13.00690 81.13780 1.000 124.12456 291 ILE B O 1
ATOM 4604 N N . ASN B 1 311 ? 30.96792 14.61292 79.72335 1.000 125.06086 292 ASN B N 1
ATOM 4605 C CA . ASN B 1 311 ? 31.36293 15.48517 80.81774 1.000 124.34890 292 ASN B CA 1
ATOM 4606 C C . ASN B 1 311 ? 30.15219 15.96924 81.59395 1.000 126.18300 292 ASN B C 1
ATOM 4607 O O . ASN B 1 311 ? 30.19859 16.04297 82.82642 1.000 126.42803 292 ASN B O 1
ATOM 4612 N N . ASP B 1 312 ? 29.06161 16.31228 80.89635 1.000 127.37860 293 ASP B N 1
ATOM 4613 C CA . ASP B 1 312 ? 27.87548 16.78753 81.60381 1.000 127.85980 293 ASP B CA 1
ATOM 4614 C C . ASP B 1 312 ? 27.38395 15.73324 82.56741 1.000 124.95185 293 ASP B C 1
ATOM 4615 O O . ASP B 1 312 ? 26.93086 16.05008 83.66944 1.000 126.75627 293 ASP B O 1
ATOM 4620 N N . LEU B 1 313 ? 27.52926 14.47260 82.19335 1.000 120.49145 294 LEU B N 1
ATOM 4621 C CA . LEU B 1 313 ? 27.03413 13.41000 83.04409 1.000 119.91503 294 LEU B CA 1
ATOM 4622 C C . LEU B 1 313 ? 27.94604 13.22595 84.24378 1.000 121.85632 294 LEU B C 1
ATOM 4623 O O . LEU B 1 313 ? 27.47145 13.05953 85.37230 1.000 120.42937 294 LEU B O 1
ATOM 4628 N N . TYR B 1 314 ? 29.26116 13.26725 84.02200 1.000 128.38556 295 TYR B N 1
ATOM 4629 C CA . TYR B 1 314 ? 30.19728 13.14566 85.13497 1.000 125.36776 295 TYR B CA 1
ATOM 4630 C C . TYR B 1 314 ? 30.14559 14.36976 86.03447 1.000 121.89659 295 TYR B C 1
ATOM 4631 O O . TYR B 1 314 ? 30.24852 14.24777 87.26117 1.000 118.18183 295 TYR B O 1
ATOM 4640 N N . ARG B 1 315 ? 29.94239 15.55046 85.45121 1.000 122.35952 296 ARG B N 1
ATOM 4641 C CA . ARG B 1 315 ? 29.60181 16.71193 86.25849 1.000 124.73830 296 ARG B CA 1
ATOM 4642 C C . ARG B 1 315 ? 28.39597 16.41425 87.12791 1.000 118.58555 296 ARG B C 1
ATOM 4643 O O . ARG B 1 315 ? 28.46292 16.49522 88.35533 1.000 113.15519 296 ARG B O 1
ATOM 4651 N N . ARG B 1 316 ? 27.30089 15.99734 86.48968 1.000 119.63233 297 ARG B N 1
ATOM 4652 C CA . ARG B 1 316 ? 26.03507 15.82541 87.18946 1.000 120.81399 297 ARG B CA 1
ATOM 4653 C C . ARG B 1 316 ? 26.16781 14.86523 88.36634 1.000 117.02311 297 ARG B C 1
ATOM 4654 O O . ARG B 1 316 ? 25.67224 15.14508 89.45912 1.000 116.76870 297 ARG B O 1
ATOM 4662 N N . VAL B 1 317 ? 26.85135 13.73875 88.17263 1.000 116.31364 298 VAL B N 1
ATOM 4663 C CA . VAL B 1 317 ? 26.99676 12.76434 89.25255 1.000 117.55698 298 VAL B CA 1
ATOM 4664 C C . VAL B 1 317 ? 27.94636 13.28076 90.32761 1.000 114.06678 298 VAL B C 1
ATOM 4665 O O . VAL B 1 317 ? 27.74429 13.03031 91.52182 1.000 109.22474 298 VAL B O 1
ATOM 4669 N N . TYR B 1 318 ? 29.03401 13.94063 89.91851 1.000 117.75821 299 TYR B N 1
ATOM 4670 C CA . TYR B 1 318 ? 29.95373 14.54145 90.88127 1.000 118.02971 299 TYR B CA 1
ATOM 4671 C C . TYR B 1 318 ? 29.24842 15.61391 91.70338 1.000 114.25508 299 TYR B C 1
ATOM 4672 O O . TYR B 1 318 ? 29.23491 15.56746 92.93891 1.000 115.47973 299 TYR B O 1
ATOM 4681 N N . GLN B 1 319 ? 28.67488 16.60765 91.02233 1.000 112.05352 300 GLN B N 1
ATOM 4682 C CA . GLN B 1 319 ? 27.90982 17.64564 91.70051 1.000 115.83321 300 GLN B CA 1
ATOM 4683 C C . GLN B 1 319 ? 26.83826 17.04697 92.60505 1.000 117.27700 300 GLN B C 1
ATOM 4684 O O . GLN B 1 319 ? 26.42824 17.67549 93.58718 1.000 117.44995 300 GLN B O 1
ATOM 4690 N N . GLU B 1 320 ? 26.37861 15.83096 92.29857 1.000 118.07933 301 GLU B N 1
ATOM 4691 C CA . GLU B 1 320 ? 25.34745 15.16410 93.08302 1.000 119.16742 301 GLU B CA 1
ATOM 4692 C C . GLU B 1 320 ? 25.89405 14.38863 94.28248 1.000 125.31273 301 GLU B C 1
ATOM 4693 O O . GLU B 1 320 ? 25.30555 13.37634 94.67541 1.000 128.94944 301 GLU B O 1
ATOM 4699 N N . LYS B 1 321 ? 27.02426 14.79230 94.85310 1.000 129.85008 302 LYS B N 1
ATOM 4700 C CA . LYS B 1 321 ? 27.31937 14.34601 96.20757 1.000 131.34395 302 LYS B CA 1
ATOM 4701 C C . LYS B 1 321 ? 26.29954 14.99337 97.14574 1.000 140.38107 302 LYS B C 1
ATOM 4702 O O . LYS B 1 321 ? 25.88928 16.14195 96.93179 1.000 138.22676 302 LYS B O 1
ATOM 4708 N N . VAL B 1 322 ? 25.87711 14.23632 98.16750 1.000 141.80459 303 VAL B N 1
ATOM 4709 C CA . VAL B 1 322 ? 24.83009 14.58681 99.13536 1.000 137.74182 303 VAL B CA 1
ATOM 4710 C C . VAL B 1 322 ? 23.44968 14.19986 98.60632 1.000 135.89291 303 VAL B C 1
ATOM 4711 O O . VAL B 1 322 ? 22.72350 13.44702 99.26459 1.000 139.59714 303 VAL B O 1
ATOM 4715 N N . LEU B 1 323 ? 23.07507 14.69600 97.42514 1.000 134.21370 304 LEU B N 1
ATOM 4716 C CA . LEU B 1 323 ? 21.75887 14.44628 96.83187 1.000 137.97685 304 LEU B CA 1
ATOM 4717 C C . LEU B 1 323 ? 21.87877 13.48518 95.64888 1.000 142.81839 304 LEU B C 1
ATOM 4718 O O . LEU B 1 323 ? 22.68040 13.72427 94.74137 1.000 142.27443 304 LEU B O 1
ATOM 4720 N N . GLY B 1 324 ? 21.05765 12.42521 95.63998 1.000 140.54194 305 GLY B N 1
ATOM 4721 C CA . GLY B 1 324 ? 21.04676 11.41920 94.57796 1.000 137.82688 305 GLY B CA 1
ATOM 4722 C C . GLY B 1 324 ? 20.77533 11.88295 93.15015 1.000 143.59941 305 GLY B C 1
ATOM 4723 O O . GLY B 1 324 ? 21.43107 12.80974 92.66953 1.000 141.94676 305 GLY B O 1
ATOM 4724 N N . ARG B 1 325 ? 19.85048 11.22567 92.44047 1.000 138.87069 306 ARG B N 1
ATOM 4725 C CA . ARG B 1 325 ? 19.57710 11.53098 91.03756 1.000 140.69450 306 ARG B CA 1
ATOM 4726 C C . ARG B 1 325 ? 18.53308 12.64181 90.89027 1.000 146.63701 306 ARG B C 1
ATOM 4727 O O . ARG B 1 325 ? 17.62213 12.77819 91.71268 1.000 143.91519 306 ARG B O 1
ATOM 4729 N N . GLU B 1 326 ? 18.64477 13.40050 89.79255 1.000 148.51843 307 GLU B N 1
ATOM 4730 C CA . GLU B 1 326 ? 17.86164 14.62164 89.57732 1.000 145.42134 307 GLU B CA 1
ATOM 4731 C C . GLU B 1 326 ? 16.44732 14.29436 89.10534 1.000 149.08902 307 GLU B C 1
ATOM 4732 O O . GLU B 1 326 ? 16.25601 13.78801 87.99412 1.000 153.35330 307 GLU B O 1
ATOM 4734 N N . ARG B 1 327 ? 15.46176 14.56980 89.96830 1.000 151.94301 308 ARG B N 1
ATOM 4735 C CA . ARG B 1 327 ? 14.02542 14.54968 89.67865 1.000 154.49763 308 ARG B CA 1
ATOM 4736 C C . ARG B 1 327 ? 13.50245 13.13246 89.49492 1.000 156.13709 308 ARG B C 1
ATOM 4737 O O . ARG B 1 327 ? 12.28938 12.89177 89.52548 1.000 154.90381 308 ARG B O 1
ATOM 4745 N N . LEU B 1 328 ? 14.42542 12.19761 89.30600 1.000 155.48672 309 LEU B N 1
ATOM 4746 C CA . LEU B 1 328 ? 14.13606 10.79442 89.06740 1.000 155.14548 309 LEU B CA 1
ATOM 4747 C C . LEU B 1 328 ? 15.09538 9.97799 89.91587 1.000 154.69531 309 LEU B C 1
ATOM 4748 O O . LEU B 1 328 ? 15.55430 10.43664 90.96822 1.000 155.99107 309 LEU B O 1
ATOM 4750 N N . ARG B 1 329 ? 15.42470 8.77632 89.44579 1.000 153.48338 310 ARG B N 1
ATOM 4751 C CA . ARG B 1 329 ? 16.41916 7.92003 90.09089 1.000 157.15929 310 ARG B CA 1
ATOM 4752 C C . ARG B 1 329 ? 17.00369 7.10088 88.93795 1.000 161.40005 310 ARG B C 1
ATOM 4753 O O . ARG B 1 329 ? 16.63623 5.94740 88.69841 1.000 160.29455 310 ARG B O 1
ATOM 4755 N N . VAL B 1 330 ? 17.95850 7.71232 88.23482 1.000 161.29192 311 VAL B N 1
ATOM 4756 C CA . VAL B 1 330 ? 18.55030 7.10105 87.05082 1.000 154.82581 311 VAL B CA 1
ATOM 4757 C C . VAL B 1 330 ? 19.62230 6.10997 87.48301 1.000 160.02602 311 VAL B C 1
ATOM 4758 O O . VAL B 1 330 ? 20.46882 6.41833 88.33153 1.000 169.33972 311 VAL B O 1
ATOM 4762 N N . LEU B 1 331 ? 19.60475 4.92349 86.88322 1.000 154.38198 312 LEU B N 1
ATOM 4763 C CA . LEU B 1 331 ? 20.56696 3.88175 87.20787 1.000 164.48959 312 LEU B CA 1
ATOM 4764 C C . LEU B 1 331 ? 21.02742 3.21069 85.92209 1.000 167.74276 312 LEU B C 1
ATOM 4765 O O . LEU B 1 331 ? 20.25859 3.09129 84.96439 1.000 164.96927 312 LEU B O 1
ATOM 4770 N N . ASN B 1 332 ? 22.29151 2.77895 85.90129 1.000 169.40180 313 ASN B N 1
ATOM 4771 C CA . ASN B 1 332 ? 22.87360 2.15273 84.70864 1.000 161.66189 313 ASN B CA 1
ATOM 4772 C C . ASN B 1 332 ? 24.01514 1.19588 85.08712 1.000 158.27074 313 ASN B C 1
ATOM 4773 O O . ASN B 1 332 ? 24.87387 1.51391 85.92325 1.000 153.11624 313 ASN B O 1
ATOM 4778 N N . VAL B 1 336 ? 19.43956 -10.96350 84.22795 1.000 148.89452 317 VAL B N 1
ATOM 4779 C CA . VAL B 1 336 ? 18.47008 -10.16954 83.48060 1.000 154.37963 317 VAL B CA 1
ATOM 4780 C C . VAL B 1 336 ? 17.14577 -10.94705 83.31978 1.000 156.91402 317 VAL B C 1
ATOM 4781 O O . VAL B 1 336 ? 17.08288 -11.91032 82.55655 1.000 160.68944 317 VAL B O 1
ATOM 4785 N N . LEU B 1 337 ? 16.09517 -10.54181 84.04925 1.000 154.39998 318 LEU B N 1
ATOM 4786 C CA . LEU B 1 337 ? 14.79641 -11.21293 83.95412 1.000 158.20653 318 LEU B CA 1
ATOM 4787 C C . LEU B 1 337 ? 13.64623 -10.23817 83.69813 1.000 161.78319 318 LEU B C 1
ATOM 4788 O O . LEU B 1 337 ? 13.86897 -9.04376 83.47510 1.000 162.97982 318 LEU B O 1
ATOM 4793 N N . GLU B 1 338 ? 12.41150 -10.73631 83.74003 1.000 160.48967 319 GLU B N 1
ATOM 4794 C CA . GLU B 1 338 ? 11.23895 -9.91329 83.44957 1.000 157.05881 319 GLU B CA 1
ATOM 4795 C C . GLU B 1 338 ? 10.58124 -9.43967 84.73896 1.000 155.86885 319 GLU B C 1
ATOM 4796 O O . GLU B 1 338 ? 10.55617 -10.16094 85.73466 1.000 154.16605 319 GLU B O 1
ATOM 4798 N N . ARG B 1 347 ? 2.82332 -0.72535 86.96627 1.000 168.83458 328 ARG B N 1
ATOM 4799 C CA . ARG B 1 347 ? 2.44394 -1.76859 87.89863 1.000 168.45143 328 ARG B CA 1
ATOM 4800 C C . ARG B 1 347 ? 3.10720 -3.07089 87.49577 1.000 166.62989 328 ARG B C 1
ATOM 4801 O O . ARG B 1 347 ? 2.54313 -4.14308 87.63123 1.000 163.48513 328 ARG B O 1
ATOM 4809 N N . VAL B 1 348 ? 4.35136 -2.95023 87.04803 1.000 168.89368 329 VAL B N 1
ATOM 4810 C CA . VAL B 1 348 ? 5.18496 -4.09679 86.71057 1.000 168.20185 329 VAL B CA 1
ATOM 4811 C C . VAL B 1 348 ? 6.63243 -3.62983 86.68423 1.000 171.09383 329 VAL B C 1
ATOM 4812 O O . VAL B 1 348 ? 6.95516 -2.60015 86.08321 1.000 169.38069 329 VAL B O 1
ATOM 4816 N N . ALA B 1 349 ? 7.49341 -4.38979 87.35467 1.000 172.32627 330 ALA B N 1
ATOM 4817 C CA . ALA B 1 349 ? 8.92522 -4.15167 87.48095 1.000 167.67014 330 ALA B CA 1
ATOM 4818 C C . ALA B 1 349 ? 9.66817 -5.38928 86.99124 1.000 168.14428 330 ALA B C 1
ATOM 4819 O O . ALA B 1 349 ? 9.07788 -6.45701 86.80626 1.000 171.33529 330 ALA B O 1
ATOM 4821 N N . VAL B 1 350 ? 10.97762 -5.26088 86.78901 1.000 168.98970 331 VAL B N 1
ATOM 4822 C CA . VAL B 1 350 ? 11.79410 -6.37616 86.31745 1.000 171.80379 331 VAL B CA 1
ATOM 4823 C C . VAL B 1 350 ? 13.03078 -6.49472 87.20058 1.000 169.04329 331 VAL B C 1
ATOM 4824 O O . VAL B 1 350 ? 13.60300 -5.48639 87.63255 1.000 165.55910 331 VAL B O 1
ATOM 4828 N N . GLU B 1 351 ? 13.40387 -7.73181 87.51698 1.000 164.15197 332 GLU B N 1
ATOM 4829 C CA . GLU B 1 351 ? 14.62619 -7.99713 88.25730 1.000 166.41421 332 GLU B CA 1
ATOM 4830 C C . GLU B 1 351 ? 15.79195 -8.17271 87.28228 1.000 165.46877 332 GLU B C 1
ATOM 4831 O O . GLU B 1 351 ? 15.60266 -8.47520 86.10111 1.000 160.73481 332 GLU B O 1
ATOM 4837 N N . SER B 1 352 ? 17.00944 -7.99362 87.80060 1.000 166.66315 333 SER B N 1
ATOM 4838 C CA . SER B 1 352 ? 18.19921 -7.84207 86.96605 1.000 161.99112 333 SER B CA 1
ATOM 4839 C C . SER B 1 352 ? 19.44430 -8.26348 87.73769 1.000 165.94958 333 SER B C 1
ATOM 4840 O O . SER B 1 352 ? 19.78702 -7.62751 88.73943 1.000 169.17034 333 SER B O 1
ATOM 4843 N N . LEU B 1 353 ? 20.12488 -9.31904 87.26249 1.000 169.30113 334 LEU B N 1
ATOM 4844 C CA . LEU B 1 353 ? 21.34264 -9.87455 87.86777 1.000 168.41392 334 LEU B CA 1
ATOM 4845 C C . LEU B 1 353 ? 21.13267 -10.22973 89.34241 1.000 169.36861 334 LEU B C 1
ATOM 4846 O O . LEU B 1 353 ? 19.99851 -10.19761 89.83313 1.000 170.27569 334 LEU B O 1
ATOM 4851 N N . THR B 1 354 ? 22.20252 -10.59891 90.05599 1.000 172.59027 335 THR B N 1
ATOM 4852 C CA . THR B 1 354 ? 22.08336 -11.01384 91.46107 1.000 169.22541 335 THR B CA 1
ATOM 4853 C C . THR B 1 354 ? 21.73080 -9.80044 92.31902 1.000 169.92141 335 THR B C 1
ATOM 4854 O O . THR B 1 354 ? 22.61884 -9.04734 92.72547 1.000 165.55259 335 THR B O 1
ATOM 4858 N N . THR B 1 355 ? 20.41880 -9.63009 92.58677 1.000 171.68398 336 THR B N 1
ATOM 4859 C CA . THR B 1 355 ? 19.76036 -8.53123 93.31261 1.000 171.35411 336 THR B CA 1
ATOM 4860 C C . THR B 1 355 ? 19.42377 -7.35498 92.39311 1.000 167.13311 336 THR B C 1
ATOM 4861 O O . THR B 1 355 ? 20.31256 -6.79843 91.74321 1.000 166.70602 336 THR B O 1
ATOM 4865 N N . GLY B 1 356 ? 18.14778 -6.95792 92.33332 1.000 162.01908 337 GLY B N 1
ATOM 4866 C CA . GLY B 1 356 ? 17.75638 -5.83971 91.48580 1.000 159.20545 337 GLY B CA 1
ATOM 4867 C C . GLY B 1 356 ? 16.31939 -5.36388 91.61515 1.000 156.61329 337 GLY B C 1
ATOM 4868 O O . GLY B 1 356 ? 15.39047 -6.17653 91.58949 1.000 155.89119 337 GLY B O 1
ATOM 4869 N N . GLU B 1 357 ? 16.13349 -4.04498 91.72855 1.000 152.40443 338 GLU B N 1
ATOM 4870 C CA . GLU B 1 357 ? 14.81876 -3.40292 91.89015 1.000 144.82899 338 GLU B CA 1
ATOM 4871 C C . GLU B 1 357 ? 13.72132 -3.99807 91.01308 1.000 149.21900 338 GLU B C 1
ATOM 4872 O O . GLU B 1 357 ? 13.60233 -3.66204 89.83667 1.000 152.88502 338 GLU B O 1
ATOM 4874 N N . VAL B 1 366 ? 6.85008 0.50941 80.69846 1.000 142.65505 347 VAL B N 1
ATOM 4875 C CA . VAL B 1 366 ? 7.36793 -0.75361 80.19037 1.000 147.82043 347 VAL B CA 1
ATOM 4876 C C . VAL B 1 366 ? 8.04793 -0.51444 78.84651 1.000 150.70669 347 VAL B C 1
ATOM 4877 O O . VAL B 1 366 ? 8.41624 -1.46490 78.14761 1.000 149.26404 347 VAL B O 1
ATOM 4879 N N . VAL B 1 367 ? 8.26662 0.76757 78.53427 1.000 149.78761 348 VAL B N 1
ATOM 4880 C CA . VAL B 1 367 ? 8.91709 1.23126 77.30686 1.000 150.76913 348 VAL B CA 1
ATOM 4881 C C . VAL B 1 367 ? 10.29807 0.58323 77.25452 1.000 152.22344 348 VAL B C 1
ATOM 4882 O O . VAL B 1 367 ? 10.75162 0.01999 78.25367 1.000 155.96945 348 VAL B O 1
ATOM 4886 N N . TYR B 1 368 ? 10.96440 0.60515 76.10155 1.000 148.48611 349 TYR B N 1
ATOM 4887 C CA . TYR B 1 368 ? 12.26123 -0.05835 75.96085 1.000 146.95086 349 TYR B CA 1
ATOM 4888 C C . TYR B 1 368 ? 13.33144 0.94205 75.52818 1.000 144.73837 349 TYR B C 1
ATOM 4889 O O . TYR B 1 368 ? 13.09890 2.15123 75.51862 1.000 147.94619 349 TYR B O 1
ATOM 4891 N N . ALA B 1 369 ? 14.53671 0.42942 75.26148 1.000 144.49839 350 ALA B N 1
ATOM 4892 C CA . ALA B 1 369 ? 15.62012 1.16948 74.61671 1.000 146.59285 350 ALA B CA 1
ATOM 4893 C C . ALA B 1 369 ? 16.74120 0.19844 74.28649 1.000 144.49658 350 ALA B C 1
ATOM 4894 O O . ALA B 1 369 ? 17.04949 -0.67908 75.09354 1.000 148.16266 350 ALA B O 1
ATOM 4896 N N . THR B 1 370 ? 17.36411 0.38148 73.11567 1.000 145.50390 351 THR B N 1
ATOM 4897 C CA . THR B 1 370 ? 18.46896 -0.46687 72.65472 1.000 145.89075 351 THR B CA 1
ATOM 4898 C C . THR B 1 370 ? 19.26235 0.17941 71.51489 1.000 142.70642 351 THR B C 1
ATOM 4899 O O . THR B 1 370 ? 19.71782 1.32016 71.64833 1.000 150.42163 351 THR B O 1
ATOM 4903 N N . GLY B 1 371 ? 19.44318 -0.54939 70.39751 1.000 123.99234 352 GLY B N 1
ATOM 4904 C CA . GLY B 1 371 ? 20.04256 -0.06769 69.17048 1.000 117.13557 352 GLY B CA 1
ATOM 4905 C C . GLY B 1 371 ? 19.16370 -0.36099 67.96062 1.000 119.75328 352 GLY B C 1
ATOM 4906 O O . GLY B 1 371 ? 17.93542 -0.45894 68.06808 1.000 120.54700 352 GLY B O 1
ATOM 4907 N N . TYR B 1 372 ? 19.80905 -0.48900 66.78910 1.000 117.70592 353 TYR B N 1
ATOM 4908 C CA . TYR B 1 372 ? 19.09491 -0.72335 65.53071 1.000 110.50086 353 TYR B CA 1
ATOM 4909 C C . TYR B 1 372 ? 19.75761 -1.79961 64.68064 1.000 104.02870 353 TYR B C 1
ATOM 4910 O O . TYR B 1 372 ? 20.94615 -2.10774 64.83574 1.000 108.77700 353 TYR B O 1
ATOM 4919 N N . ARG B 1 373 ? 18.94861 -2.36605 63.77478 1.000 101.30041 354 ARG B N 1
ATOM 4920 C CA . ARG B 1 373 ? 19.33988 -3.32769 62.74836 1.000 102.36949 354 ARG B CA 1
ATOM 4921 C C . ARG B 1 373 ? 18.49548 -3.09905 61.49692 1.000 100.94944 354 ARG B C 1
ATOM 4922 O O . ARG B 1 373 ? 17.36753 -2.60630 61.60301 1.000 96.41130 354 ARG B O 1
ATOM 4930 N N . PRO B 1 374 ? 19.01718 -3.42955 60.31075 1.000 94.46864 355 PRO B N 1
ATOM 4931 C CA . PRO B 1 374 ? 18.23758 -3.25771 59.07533 1.000 88.60357 355 PRO B CA 1
ATOM 4932 C C . PRO B 1 374 ? 17.17361 -4.32487 58.86058 1.000 86.73425 355 PRO B C 1
ATOM 4933 O O . PRO B 1 374 ? 17.33127 -5.48755 59.23613 1.000 85.61972 355 PRO B O 1
ATOM 4937 N N . SER B 1 375 ? 16.08105 -3.90760 58.21579 1.000 92.56390 356 SER B N 1
ATOM 4938 C CA . SER B 1 375 ? 15.00793 -4.83248 57.86453 1.000 91.09186 356 SER B CA 1
ATOM 4939 C C . SER B 1 375 ? 15.55662 -6.02177 57.09136 1.000 85.40297 356 SER B C 1
ATOM 4940 O O . SER B 1 375 ? 16.42993 -5.87593 56.23160 1.000 78.30375 356 SER B O 1
ATOM 4943 N N . ASP B 1 376 ? 15.04866 -7.20084 57.43113 1.000 90.43259 357 ASP B N 1
ATOM 4944 C CA . ASP B 1 376 ? 15.34492 -8.43314 56.69872 1.000 91.46946 357 ASP B CA 1
ATOM 4945 C C . ASP B 1 376 ? 14.58392 -8.43658 55.37545 1.000 90.86213 357 ASP B C 1
ATOM 4946 O O . ASP B 1 376 ? 13.34532 -8.38504 55.37914 1.000 92.60052 357 ASP B O 1
ATOM 4951 N N . PRO B 1 377 ? 15.26631 -8.54042 54.23815 1.000 81.67743 358 PRO B N 1
ATOM 4952 C CA . PRO B 1 377 ? 14.59079 -8.55452 52.93791 1.000 82.79124 358 PRO B CA 1
ATOM 4953 C C . PRO B 1 377 ? 14.05427 -9.90854 52.47747 1.000 90.08155 358 PRO B C 1
ATOM 4954 O O . PRO B 1 377 ? 13.52008 -9.98367 51.36125 1.000 90.17221 358 PRO B O 1
ATOM 4958 N N . THR B 1 378 ? 14.20302 -10.98592 53.25779 1.000 87.79294 359 THR B N 1
ATOM 4959 C CA . THR B 1 378 ? 13.83362 -12.30374 52.75317 1.000 87.45229 359 THR B CA 1
ATOM 4960 C C . THR B 1 378 ? 12.40742 -12.30947 52.23100 1.000 87.25451 359 THR B C 1
ATOM 4961 O O . THR B 1 378 ? 12.16046 -12.68603 51.08045 1.000 88.63114 359 THR B O 1
ATOM 4965 N N . ALA B 1 379 ? 11.46484 -11.83297 53.04699 1.000 84.71527 360 ALA B N 1
ATOM 4966 C CA . ALA B 1 379 ? 10.07117 -11.74829 52.61716 1.000 87.55081 360 ALA B CA 1
ATOM 4967 C C . ALA B 1 379 ? 9.94777 -11.09585 51.24468 1.000 91.04074 360 ALA B C 1
ATOM 4968 O O . ALA B 1 379 ? 9.34356 -11.66349 50.32613 1.000 94.35225 360 ALA B O 1
ATOM 4970 N N . LEU B 1 380 ? 10.52911 -9.90186 51.08521 1.000 94.59374 361 LEU B N 1
ATOM 4971 C CA . LEU B 1 380 ? 10.43683 -9.18217 49.81498 1.000 94.40276 361 LEU B CA 1
ATOM 4972 C C . LEU B 1 380 ? 11.03074 -9.97423 48.65741 1.000 98.42415 361 LEU B C 1
ATOM 4973 O O . LEU B 1 380 ? 10.59110 -9.81906 47.50762 1.000 94.88044 361 LEU B O 1
ATOM 4978 N N . LEU B 1 381 ? 12.05853 -10.78440 48.92507 1.000 94.02741 362 LEU B N 1
ATOM 4979 C CA . LEU B 1 381 ? 12.68006 -11.54975 47.85081 1.000 99.27292 362 LEU B CA 1
ATOM 4980 C C . LEU B 1 381 ? 11.83527 -12.75547 47.42620 1.000 98.00377 362 LEU B C 1
ATOM 4981 O O . LEU B 1 381 ? 11.72299 -13.04852 46.22788 1.000 93.66766 362 LEU B O 1
ATOM 4986 N N . GLY B 1 382 ? 11.20095 -13.43236 48.38024 1.000 95.25898 363 GLY B N 1
ATOM 4987 C CA . GLY B 1 382 ? 10.51115 -14.66648 48.07530 1.000 99.25744 363 GLY B CA 1
ATOM 4988 C C . GLY B 1 382 ? 11.40279 -15.67356 47.37958 1.000 100.16926 363 GLY B C 1
ATOM 4989 O O . GLY B 1 382 ? 12.40715 -16.12445 47.94064 1.000 95.91261 363 GLY B O 1
ATOM 4990 N N . GLU B 1 383 ? 11.05835 -15.96907 46.12140 1.000 101.65383 364 GLU B N 1
ATOM 4991 C CA . GLU B 1 383 ? 11.76300 -16.97025 45.32045 1.000 106.21451 364 GLU B CA 1
ATOM 4992 C C . GLU B 1 383 ? 13.27243 -16.73055 45.28952 1.000 104.23823 364 GLU B C 1
ATOM 4993 O O . GLU B 1 383 ? 14.07204 -17.65480 45.49239 1.000 104.52667 364 GLU B O 1
ATOM 4999 N N . LEU B 1 384 ? 13.67375 -15.47859 45.06006 1.000 108.59040 365 LEU B N 1
ATOM 5000 C CA . LEU B 1 384 ? 15.07466 -15.13038 44.84888 1.000 103.88644 365 LEU B CA 1
ATOM 5001 C C . LEU B 1 384 ? 15.93721 -15.24088 46.10097 1.000 102.48744 365 LEU B C 1
ATOM 5002 O O . LEU B 1 384 ? 17.16855 -15.33152 45.96737 1.000 96.14863 365 LEU B O 1
ATOM 5007 N N . ALA B 1 385 ? 15.33917 -15.23414 47.30198 1.000 94.83922 366 ALA B N 1
ATOM 5008 C CA . ALA B 1 385 ? 16.15637 -15.31382 48.51085 1.000 91.88099 366 ALA B CA 1
ATOM 5009 C C . ALA B 1 385 ? 17.17000 -16.44522 48.41416 1.000 96.25458 366 ALA B C 1
ATOM 5010 O O . ALA B 1 385 ? 18.33524 -16.27260 48.78802 1.000 90.59392 366 ALA B O 1
ATOM 5012 N N . GLU B 1 386 ? 16.76171 -17.58713 47.83793 1.000 106.82998 367 GLU B N 1
ATOM 5013 C CA . GLU B 1 386 ? 17.66224 -18.73246 47.70049 1.000 106.94455 367 GLU B CA 1
ATOM 5014 C C . GLU B 1 386 ? 18.75989 -18.49579 46.66202 1.000 102.47483 367 GLU B C 1
ATOM 5015 O O . GLU B 1 386 ? 19.82589 -19.12342 46.74283 1.000 96.70487 367 GLU B O 1
ATOM 5021 N N . HIS B 1 387 ? 18.52130 -17.62680 45.67286 1.000 101.64070 368 HIS B N 1
ATOM 5022 C CA . HIS B 1 387 ? 19.57434 -17.28246 44.71377 1.000 105.57084 368 HIS B CA 1
ATOM 5023 C C . HIS B 1 387 ? 20.70041 -16.45983 45.32921 1.000 100.27890 368 HIS B C 1
ATOM 5024 O O . HIS B 1 387 ? 21.64455 -16.11246 44.60605 1.000 97.67914 368 HIS B O 1
ATOM 5031 N N . CYS B 1 388 ? 20.64581 -16.14612 46.62255 1.000 93.75740 369 CYS B N 1
ATOM 5032 C CA . CYS B 1 388 ? 21.58228 -15.21462 47.23825 1.000 85.76407 369 CYS B CA 1
ATOM 5033 C C . CYS B 1 388 ? 22.58068 -15.93531 48.12222 1.000 81.85147 369 CYS B C 1
ATOM 5034 O O . CYS B 1 388 ? 22.18696 -16.58632 49.10508 1.000 75.40433 369 CYS B O 1
ATOM 5037 N N . GLU B 1 389 ? 23.86988 -15.75640 47.79848 1.000 69.65679 370 GLU B N 1
ATOM 5038 C CA . GLU B 1 389 ? 24.95584 -16.23667 48.64255 1.000 66.77629 370 GLU B CA 1
ATOM 5039 C C . GLU B 1 389 ? 24.79736 -15.76209 50.08268 1.000 77.22365 370 GLU B C 1
ATOM 5040 O O . GLU B 1 389 ? 24.31578 -14.65503 50.35577 1.000 85.25074 370 GLU B O 1
ATOM 5046 N N . ARG B 1 390 ? 25.25569 -16.59380 51.00921 1.000 78.66783 371 ARG B N 1
ATOM 5047 C CA . ARG B 1 390 ? 25.17957 -16.32454 52.43327 1.000 81.51318 371 ARG B CA 1
ATOM 5048 C C . ARG B 1 390 ? 26.53030 -16.62418 53.06119 1.000 79.85634 371 ARG B C 1
ATOM 5049 O O . ARG B 1 390 ? 27.41643 -17.17908 52.41313 1.000 77.23919 371 ARG B O 1
ATOM 5057 N N . ASP B 1 391 ? 26.71898 -16.17057 54.30111 1.000 86.36332 372 ASP B N 1
ATOM 5058 C CA . ASP B 1 391 ? 27.94064 -16.44731 55.05281 1.000 90.96458 372 ASP B CA 1
ATOM 5059 C C . ASP B 1 391 ? 27.76466 -17.75204 55.83811 1.000 93.81030 372 ASP B C 1
ATOM 5060 O O . ASP B 1 391 ? 26.77328 -18.46655 55.65554 1.000 102.25486 372 ASP B O 1
ATOM 5065 N N . ASP B 1 392 ? 28.70913 -18.08224 56.73663 1.000 84.37049 373 ASP B N 1
ATOM 5066 C CA . ASP B 1 392 ? 28.61064 -19.36609 57.44033 1.000 92.39070 373 ASP B CA 1
ATOM 5067 C C . ASP B 1 392 ? 27.40942 -19.45927 58.39509 1.000 101.72478 373 ASP B C 1
ATOM 5068 O O . ASP B 1 392 ? 27.21683 -20.51251 59.01905 1.000 108.26954 373 ASP B O 1
ATOM 5073 N N . GLN B 1 393 ? 26.59077 -18.40990 58.50721 1.000 100.29066 374 GLN B N 1
ATOM 5074 C CA . GLN B 1 393 ? 25.37713 -18.42063 59.31518 1.000 94.55043 374 GLN B CA 1
ATOM 5075 C C . GLN B 1 393 ? 24.12228 -18.21099 58.48301 1.000 96.27650 374 GLN B C 1
ATOM 5076 O O . GLN B 1 393 ? 23.03926 -18.03794 59.05390 1.000 96.70693 374 GLN B O 1
ATOM 5082 N N . GLY B 1 394 ? 24.24609 -18.16868 57.15518 1.000 94.13685 375 GLY B N 1
ATOM 5083 C CA . GLY B 1 394 ? 23.09854 -17.98352 56.28672 1.000 96.20570 375 GLY B CA 1
ATOM 5084 C C . GLY B 1 394 ? 22.64330 -16.55150 56.11340 1.000 91.08051 375 GLY B C 1
ATOM 5085 O O . GLY B 1 394 ? 21.60663 -16.32164 55.47931 1.000 84.03546 375 GLY B O 1
ATOM 5086 N N . ARG B 1 395 ? 23.40412 -15.59164 56.63764 1.000 91.59188 376 ARG B N 1
ATOM 5087 C CA . ARG B 1 395 ? 23.14824 -14.16515 56.50480 1.000 84.17720 376 ARG B CA 1
ATOM 5088 C C . ARG B 1 395 ? 23.52401 -13.64860 55.11431 1.000 86.54967 376 ARG B C 1
ATOM 5089 O O . ARG B 1 395 ? 24.49039 -14.10906 54.49372 1.000 87.48094 376 ARG B O 1
ATOM 5097 N N . TYR B 1 396 ? 22.78511 -12.63177 54.65244 1.000 86.20493 377 TYR B N 1
ATOM 5098 C CA . TYR B 1 396 ? 22.92850 -12.15198 53.27976 1.000 80.62660 377 TYR B CA 1
ATOM 5099 C C . TYR B 1 396 ? 24.29930 -11.53539 53.06543 1.000 78.07057 377 TYR B C 1
ATOM 5100 O O . TYR B 1 396 ? 24.62584 -10.51733 53.67606 1.000 84.26308 377 TYR B O 1
ATOM 5109 N N . ARG B 1 397 ? 25.08294 -12.11793 52.16832 1.000 83.74083 378 ARG B N 1
ATOM 5110 C CA . ARG B 1 397 ? 26.33735 -11.50170 51.76302 1.000 80.93783 378 ARG B CA 1
ATOM 5111 C C . ARG B 1 397 ? 26.07059 -10.37254 50.77734 1.000 80.43060 378 ARG B C 1
ATOM 5112 O O . ARG B 1 397 ? 25.10058 -10.39687 50.01344 1.000 81.81155 378 ARG B O 1
ATOM 5120 N N . VAL B 1 398 ? 26.95970 -9.38682 50.78247 1.000 80.48284 379 VAL B N 1
ATOM 5121 C CA . VAL B 1 398 ? 26.76665 -8.15393 50.02294 1.000 81.85773 379 VAL B CA 1
ATOM 5122 C C . VAL B 1 398 ? 28.08732 -7.76943 49.37297 1.000 73.94897 379 VAL B C 1
ATOM 5123 O O . VAL B 1 398 ? 29.12916 -7.77586 50.03437 1.000 77.67748 379 VAL B O 1
ATOM 5127 N N . ALA B 1 399 ? 28.05105 -7.45762 48.07789 1.000 71.94320 380 ALA B N 1
ATOM 5128 C CA . ALA B 1 399 ? 29.26369 -7.18744 47.30789 1.000 76.61397 380 ALA B CA 1
ATOM 5129 C C . ALA B 1 399 ? 29.87241 -5.81007 47.64055 1.000 81.40837 380 ALA B C 1
ATOM 5130 O O . ALA B 1 399 ? 29.34684 -5.02624 48.44259 1.000 84.64197 380 ALA B O 1
ATOM 5132 N N . ARG B 1 400 ? 30.98158 -5.48953 46.95968 1.000 80.71050 381 ARG B N 1
ATOM 5133 C CA . ARG B 1 400 ? 31.58858 -4.16224 47.10213 1.000 85.33922 381 ARG B CA 1
ATOM 5134 C C . ARG B 1 400 ? 30.69322 -3.06310 46.52607 1.000 82.59839 381 ARG B C 1
ATOM 5135 O O . ARG B 1 400 ? 30.67722 -1.93635 47.04191 1.000 81.59332 381 ARG B O 1
ATOM 5143 N N . ASP B 1 401 ? 29.98092 -3.35432 45.43396 1.000 79.63152 382 ASP B N 1
ATOM 5144 C CA . ASP B 1 401 ? 29.04275 -2.42196 44.82526 1.000 80.45743 382 ASP B CA 1
ATOM 5145 C C . ASP B 1 401 ? 27.67312 -2.44025 45.48767 1.000 77.94374 382 ASP B C 1
ATOM 5146 O O . ASP B 1 401 ? 26.73310 -1.85512 44.93953 1.000 80.06746 382 ASP B O 1
ATOM 5151 N N . TYR B 1 402 ? 27.56390 -3.06155 46.66414 1.000 73.43988 383 TYR B N 1
ATOM 5152 C CA . TYR B 1 402 ? 26.34873 -3.06416 47.47537 1.000 75.65312 383 TYR B CA 1
ATOM 5153 C C . TYR B 1 402 ? 25.22528 -3.85679 46.81473 1.000 67.34772 383 TYR B C 1
ATOM 5154 O O . TYR B 1 402 ? 24.04468 -3.59577 47.05940 1.000 68.70931 383 TYR B O 1
ATOM 5163 N N . ARG B 1 403 ? 25.60899 -4.85036 46.01826 1.000 72.81521 384 ARG B N 1
ATOM 5164 C CA . ARG B 1 403 ? 24.70288 -5.74158 45.30446 1.000 77.31123 384 ARG B CA 1
ATOM 5165 C C . ARG B 1 403 ? 24.49517 -7.00166 46.13934 1.000 76.74087 384 ARG B C 1
ATOM 5166 O O . ARG B 1 403 ? 25.45399 -7.52700 46.71120 1.000 79.91757 384 ARG B O 1
ATOM 5174 N N . LEU B 1 404 ? 23.24883 -7.44992 46.27360 1.000 74.79235 385 LEU B N 1
ATOM 5175 C CA . LEU B 1 404 ? 23.04701 -8.79877 46.78359 1.000 75.38831 385 LEU B CA 1
ATOM 5176 C C . LEU B 1 404 ? 23.76540 -9.76809 45.86333 1.000 82.43263 385 LEU B C 1
ATOM 5177 O O . LEU B 1 404 ? 23.79843 -9.59087 44.64085 1.000 86.06775 385 LEU B O 1
ATOM 5182 N N . MET B 1 405 ? 24.38025 -10.77883 46.45027 1.000 87.68733 386 MET B N 1
ATOM 5183 C CA . MET B 1 405 ? 25.16143 -11.71568 45.65194 1.000 90.59936 386 MET B CA 1
ATOM 5184 C C . MET B 1 405 ? 24.25017 -12.80793 45.13458 1.000 93.60528 386 MET B C 1
ATOM 5185 O O . MET B 1 405 ? 23.94306 -13.78091 45.82364 1.000 94.55878 386 MET B O 1
ATOM 5190 N N . THR B 1 406 ? 23.78194 -12.60928 43.91248 1.000 93.88384 387 THR B N 1
ATOM 5191 C CA . THR B 1 406 ? 22.90118 -13.54769 43.25201 1.000 96.69678 387 THR B CA 1
ATOM 5192 C C . THR B 1 406 ? 23.68827 -14.24950 42.15719 1.000 108.55859 387 THR B C 1
ATOM 5193 O O . THR B 1 406 ? 24.69897 -13.73334 41.67044 1.000 108.09633 387 THR B O 1
ATOM 5197 N N . GLY B 1 407 ? 23.22665 -15.43800 41.79814 1.000 109.84696 388 GLY B N 1
ATOM 5198 C CA . GLY B 1 407 ? 23.91463 -16.24997 40.81649 1.000 113.66675 388 GLY B CA 1
ATOM 5199 C C . GLY B 1 407 ? 23.98491 -15.59410 39.44871 1.000 117.33177 388 GLY B C 1
ATOM 5200 O O . GLY B 1 407 ? 23.47172 -14.49850 39.19930 1.000 109.76923 388 GLY B O 1
ATOM 5201 N N . SER B 1 408 ? 24.70348 -16.28033 38.55070 1.000 123.86207 389 SER B N 1
ATOM 5202 C CA . SER B 1 408 ? 24.67534 -15.91429 37.14083 1.000 114.88767 389 SER B CA 1
ATOM 5203 C C . SER B 1 408 ? 23.30681 -16.16223 36.52246 1.000 109.14276 389 SER B C 1
ATOM 5204 O O . SER B 1 408 ? 23.05344 -15.68834 35.41173 1.000 110.59027 389 SER B O 1
ATOM 5207 N N . ALA B 1 409 ? 22.41945 -16.87898 37.21754 1.000 100.48722 390 ALA B N 1
ATOM 5208 C CA . ALA B 1 409 ? 21.02503 -16.90664 36.80560 1.000 105.38161 390 ALA B CA 1
ATOM 5209 C C . ALA B 1 409 ? 20.47967 -15.48940 36.62569 1.000 110.78096 390 ALA B C 1
ATOM 5210 O O . ALA B 1 409 ? 19.70501 -15.22242 35.69717 1.000 101.67941 390 ALA B O 1
ATOM 5212 N N . VAL B 1 410 ? 20.91637 -14.55620 37.47384 1.000 109.74493 391 VAL B N 1
ATOM 5213 C CA . VAL B 1 410 ? 20.30298 -13.23903 37.59706 1.000 95.81410 391 VAL B CA 1
ATOM 5214 C C . VAL B 1 410 ? 21.26162 -12.19172 37.02646 1.000 101.25474 391 VAL B C 1
ATOM 5215 O O . VAL B 1 410 ? 22.40950 -12.06432 37.47654 1.000 99.83961 391 VAL B O 1
ATOM 5219 N N . ARG B 1 411 ? 20.79324 -11.48453 35.99108 1.000 95.85606 392 ARG B N 1
ATOM 5220 C CA . ARG B 1 411 ? 21.58001 -10.61362 35.12823 1.000 94.95231 392 ARG B CA 1
ATOM 5221 C C . ARG B 1 411 ? 21.55363 -9.15565 35.57442 1.000 96.99955 392 ARG B C 1
ATOM 5222 O O . ARG B 1 411 ? 22.53678 -8.42133 35.39106 1.000 95.95566 392 ARG B O 1
ATOM 5224 N N . GLY B 1 412 ? 20.40937 -8.70694 36.07807 1.000 99.48547 393 GLY B N 1
ATOM 5225 C CA . GLY B 1 412 ? 20.32006 -7.42847 36.74705 1.000 96.62612 393 GLY B CA 1
ATOM 5226 C C . GLY B 1 412 ? 20.69891 -7.54544 38.21353 1.000 99.35281 393 GLY B C 1
ATOM 5227 O O . GLY B 1 412 ? 20.91670 -8.63799 38.74573 1.000 103.23798 393 GLY B O 1
ATOM 5228 N N . GLY B 1 413 ? 20.74898 -6.39650 38.87880 1.000 93.17549 394 GLY B N 1
ATOM 5229 C CA . GLY B 1 413 ? 21.20693 -6.36212 40.25492 1.000 91.31910 394 GLY B CA 1
ATOM 5230 C C . GLY B 1 413 ? 20.11406 -6.08310 41.26168 1.000 84.49467 394 GLY B C 1
ATOM 5231 O O . GLY B 1 413 ? 19.03554 -5.61469 40.88712 1.000 81.65597 394 GLY B O 1
ATOM 5232 N N . ILE B 1 414 ? 20.36497 -6.43791 42.52386 1.000 83.10704 395 ILE B N 1
ATOM 5233 C CA . ILE B 1 414 ? 19.55764 -6.02150 43.66968 1.000 75.72173 395 ILE B CA 1
ATOM 5234 C C . ILE B 1 414 ? 20.48720 -5.31779 44.65464 1.000 73.31398 395 ILE B C 1
ATOM 5235 O O . ILE B 1 414 ? 21.39949 -5.94202 45.21785 1.000 69.40337 395 ILE B O 1
ATOM 5240 N N . TYR B 1 415 ? 20.26950 -4.02814 44.86244 1.000 71.36891 396 TYR B N 1
ATOM 5241 C CA . TYR B 1 415 ? 21.22251 -3.24475 45.63253 1.000 66.43192 396 TYR B CA 1
ATOM 5242 C C . TYR B 1 415 ? 20.65857 -2.86563 46.98900 1.000 60.84562 396 TYR B C 1
ATOM 5243 O O . TYR B 1 415 ? 19.44313 -2.87846 47.21211 1.000 66.16904 396 TYR B O 1
ATOM 5252 N N . LEU B 1 416 ? 21.56572 -2.52629 47.89965 1.000 64.29308 397 LEU B N 1
ATOM 5253 C CA . LEU B 1 416 ? 21.19641 -2.10694 49.25293 1.000 75.76995 397 LEU B CA 1
ATOM 5254 C C . LEU B 1 416 ? 21.79895 -0.71880 49.46968 1.000 72.29442 397 LEU B C 1
ATOM 5255 O O . LEU B 1 416 ? 23.02533 -0.57228 49.54360 1.000 68.15820 397 LEU B O 1
ATOM 5260 N N . GLN B 1 417 ? 20.93691 0.29919 49.53810 1.000 72.66245 398 GLN B N 1
ATOM 5261 C CA . GLN B 1 417 ? 21.29904 1.65042 49.98107 1.000 78.68029 398 GLN B CA 1
ATOM 5262 C C . GLN B 1 417 ? 20.94294 1.94906 51.43415 1.000 82.24220 398 GLN B C 1
ATOM 5263 O O . GLN B 1 417 ? 21.59595 2.79135 52.05461 1.000 80.54377 398 GLN B O 1
ATOM 5269 N N . GLY B 1 418 ? 19.93142 1.27719 51.98684 1.000 85.42221 399 GLY B N 1
ATOM 5270 C CA . GLY B 1 418 ? 19.42194 1.54933 53.31631 1.000 86.06308 399 GLY B CA 1
ATOM 5271 C C . GLY B 1 418 ? 20.26879 1.18369 54.52116 1.000 95.04773 399 GLY B C 1
ATOM 5272 O O . GLY B 1 418 ? 19.69566 0.87565 55.57870 1.000 100.38560 399 GLY B O 1
ATOM 5273 N N . GLY B 1 419 ? 21.60394 1.21554 54.39430 1.000 73.91635 400 GLY B N 1
ATOM 5274 C CA . GLY B 1 419 ? 22.49003 0.76920 55.45772 1.000 82.43930 400 GLY B CA 1
ATOM 5275 C C . GLY B 1 419 ? 22.25459 -0.64668 55.94193 1.000 86.60271 400 GLY B C 1
ATOM 5276 O O . GLY B 1 419 ? 21.14956 -0.99003 56.36802 1.000 86.25404 400 GLY B O 1
ATOM 5277 N N . THR B 1 420 ? 23.30492 -1.46286 55.97152 1.000 86.55676 401 THR B N 1
ATOM 5278 C CA . THR B 1 420 ? 23.11789 -2.89484 56.14880 1.000 89.18799 401 THR B CA 1
ATOM 5279 C C . THR B 1 420 ? 23.75277 -3.46578 57.41083 1.000 95.83966 401 THR B C 1
ATOM 5280 O O . THR B 1 420 ? 23.79097 -4.69165 57.56617 1.000 98.92237 401 THR B O 1
ATOM 5284 N N . GLU B 1 421 ? 24.21659 -2.63298 58.32777 1.000 95.57413 402 GLU B N 1
ATOM 5285 C CA . GLU B 1 421 ? 24.84266 -3.12226 59.54410 1.000 95.36410 402 GLU B CA 1
ATOM 5286 C C . GLU B 1 421 ? 24.06316 -2.61892 60.75141 1.000 102.10836 402 GLU B C 1
ATOM 5287 O O . GLU B 1 421 ? 23.13293 -1.81583 60.62914 1.000 104.79486 402 GLU B O 1
ATOM 5293 N N . HIS B 1 422 ? 24.46166 -3.08397 61.93254 1.000 99.71245 403 HIS B N 1
ATOM 5294 C CA . HIS B 1 422 ? 23.71336 -2.80471 63.15236 1.000 99.91223 403 HIS B CA 1
ATOM 5295 C C . HIS B 1 422 ? 24.28501 -1.49020 63.65305 1.000 101.54613 403 HIS B C 1
ATOM 5296 O O . HIS B 1 422 ? 25.32050 -1.45116 64.32441 1.000 111.09787 403 HIS B O 1
ATOM 5298 N N . THR B 1 423 ? 23.61106 -0.40454 63.29059 1.000 101.17128 404 THR B N 1
ATOM 5299 C CA . THR B 1 423 ? 24.24600 0.90198 63.35082 1.000 111.87853 404 THR B CA 1
ATOM 5300 C C . THR B 1 423 ? 24.47069 1.35990 64.78613 1.000 123.29633 404 THR B C 1
ATOM 5301 O O . THR B 1 423 ? 25.56066 1.85101 65.11325 1.000 131.32124 404 THR B O 1
ATOM 5305 N N . HIS B 1 424 ? 23.46667 1.19501 65.65671 1.000 117.66332 405 HIS B N 1
ATOM 5306 C CA . HIS B 1 424 ? 23.53270 1.58742 67.06522 1.000 125.66387 405 HIS B CA 1
ATOM 5307 C C . HIS B 1 424 ? 23.61122 3.10606 67.21237 1.000 131.87371 405 HIS B C 1
ATOM 5308 O O . HIS B 1 424 ? 23.98400 3.61673 68.27525 1.000 134.12150 405 HIS B O 1
ATOM 5315 N N . GLY B 1 425 ? 23.26799 3.82684 66.14177 1.000 132.75266 406 GLY B N 1
ATOM 5316 C CA . GLY B 1 425 ? 23.33885 5.27205 66.05436 1.000 134.26097 406 GLY B CA 1
ATOM 5317 C C . GLY B 1 425 ? 22.24447 5.92482 65.22045 1.000 138.84307 406 GLY B C 1
ATOM 5318 O O . GLY B 1 425 ? 22.27992 5.84523 63.98690 1.000 137.68029 406 GLY B O 1
ATOM 5319 N N . ILE B 1 426 ? 21.24679 6.54105 65.86156 1.000 139.47416 407 ILE B N 1
ATOM 5320 C CA . ILE B 1 426 ? 20.22755 7.29047 65.12982 1.000 141.24464 407 ILE B CA 1
ATOM 5321 C C . ILE B 1 426 ? 20.81809 8.61621 64.65649 1.000 146.90675 407 ILE B C 1
ATOM 5322 O O . ILE B 1 426 ? 21.70833 9.19168 65.29543 1.000 145.31543 407 ILE B O 1
ATOM 5324 N N . THR B 1 427 ? 20.30427 9.11690 63.52997 1.000 147.44651 408 THR B N 1
ATOM 5325 C CA . THR B 1 427 ? 20.78186 10.31358 62.83172 1.000 142.94443 408 THR B CA 1
ATOM 5326 C C . THR B 1 427 ? 22.25211 10.21749 62.40231 1.000 138.63376 408 THR B C 1
ATOM 5327 O O . THR B 1 427 ? 22.85456 11.23704 62.04975 1.000 131.38603 408 THR B O 1
ATOM 5331 N N . SER B 1 428 ? 22.83597 9.01505 62.38933 1.000 141.77631 409 SER B N 1
ATOM 5332 C CA . SER B 1 428 ? 24.21468 8.80311 61.95232 1.000 142.77433 409 SER B CA 1
ATOM 5333 C C . SER B 1 428 ? 24.31952 7.99620 60.66146 1.000 139.90597 409 SER B C 1
ATOM 5334 O O . SER B 1 428 ? 25.43655 7.78667 60.16791 1.000 134.88441 409 SER B O 1
ATOM 5337 N N . SER B 1 429 ? 23.19134 7.54507 60.09550 1.000 140.04589 410 SER B N 1
ATOM 5338 C CA . SER B 1 429 ? 23.19950 6.91050 58.78061 1.000 127.60008 410 SER B CA 1
ATOM 5339 C C . SER B 1 429 ? 23.80171 7.81459 57.71265 1.000 122.65429 410 SER B C 1
ATOM 5340 O O . SER B 1 429 ? 24.12841 7.33039 56.62331 1.000 116.02002 410 SER B O 1
ATOM 5343 N N . LEU B 1 430 ? 23.96431 9.10966 58.00883 1.000 121.61852 411 LEU B N 1
ATOM 5344 C CA . LEU B 1 430 ? 24.64839 10.03627 57.11212 1.000 116.00466 411 LEU B CA 1
ATOM 5345 C C . L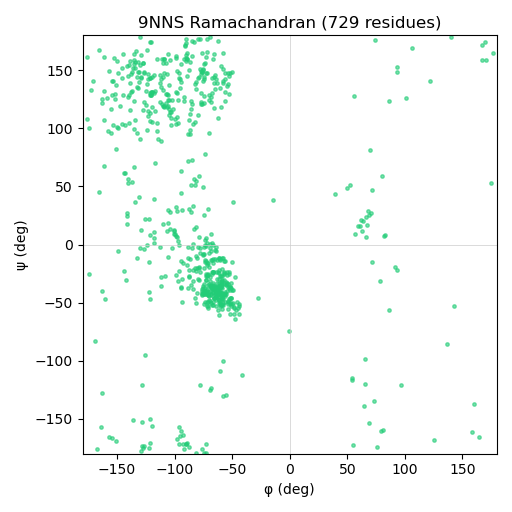EU B 1 430 ? 26.16627 9.94068 57.25166 1.000 116.69031 411 LEU B C 1
ATOM 5346 O O . LEU B 1 430 ? 26.87073 9.82934 56.23794 1.000 114.26516 411 LEU B O 1
ATOM 5351 N N . LEU B 1 431 ? 26.69278 10.00919 58.49815 1.000 115.85985 412 LEU B N 1
ATOM 5352 C CA . LEU B 1 431 ? 28.13638 9.83709 58.72790 1.000 119.74479 412 LEU B CA 1
ATOM 5353 C C . LEU B 1 431 ? 28.67669 8.59009 58.05538 1.000 119.85272 412 LEU B C 1
ATOM 5354 O O . LEU B 1 431 ? 29.90330 8.42927 57.93520 1.000 117.61972 412 LEU B O 1
ATOM 5359 N N . SER B 1 432 ? 27.78218 7.69900 57.63860 1.000 115.63220 413 SER B N 1
ATOM 5360 C CA . SER B 1 432 ? 28.14112 6.60477 56.77131 1.000 111.92272 413 SER B CA 1
ATOM 5361 C C . SER B 1 432 ? 28.47322 7.19249 55.41169 1.000 107.87314 413 SER B C 1
ATOM 5362 O O . SER B 1 432 ? 29.25959 8.14371 55.27157 1.000 98.21569 413 SER B O 1
ATOM 5365 N N . ASN B 1 433 ? 27.79165 6.68245 54.41095 1.000 97.02903 414 ASN B N 1
ATOM 5366 C CA . ASN B 1 433 ? 28.18883 7.03463 53.07173 1.000 87.60136 414 ASN B CA 1
ATOM 5367 C C . ASN B 1 433 ? 26.97481 7.22424 52.17757 1.000 73.93168 414 ASN B C 1
ATOM 5368 O O . ASN B 1 433 ? 27.06513 7.00267 50.97231 1.000 73.78414 414 ASN B O 1
ATOM 5373 N N . THR B 1 434 ? 25.82626 7.60097 52.74740 1.000 65.42747 415 THR B N 1
ATOM 5374 C CA . THR B 1 434 ? 24.61093 7.70002 51.94628 1.000 63.28958 415 THR B CA 1
ATOM 5375 C C . THR B 1 434 ? 24.87916 8.39699 50.61790 1.000 67.98199 415 THR B C 1
ATOM 5376 O O . THR B 1 434 ? 24.61905 7.83813 49.54138 1.000 66.20551 415 THR B O 1
ATOM 5380 N N . ALA B 1 435 ? 25.48602 9.58435 50.68161 1.000 60.79565 416 ALA B N 1
ATOM 5381 C CA . ALA B 1 435 ? 25.79441 10.32233 49.46986 1.000 53.90949 416 ALA B CA 1
ATOM 5382 C C . ALA B 1 435 ? 26.68967 9.51010 48.55058 1.000 60.74002 416 ALA B C 1
ATOM 5383 O O . ALA B 1 435 ? 26.34014 9.25749 47.39048 1.000 56.92939 416 ALA B O 1
ATOM 5385 N N . VAL B 1 436 ? 27.83886 9.05231 49.06297 1.000 63.94464 417 VAL B N 1
ATOM 5386 C CA . VAL B 1 436 ? 28.81526 8.44545 48.16410 1.000 68.24918 417 VAL B CA 1
ATOM 5387 C C . VAL B 1 436 ? 28.37909 7.05191 47.72786 1.000 72.73251 417 VAL B C 1
ATOM 5388 O O . VAL B 1 436 ? 28.53047 6.68528 46.55939 1.000 71.91881 417 VAL B O 1
ATOM 5392 N N . ARG B 1 437 ? 27.83224 6.25656 48.65153 1.000 75.23462 418 ARG B N 1
ATOM 5393 C CA . ARG B 1 437 ? 27.30599 4.93688 48.30156 1.000 74.30283 418 ARG B CA 1
ATOM 5394 C C . ARG B 1 437 ? 26.19744 5.04710 47.26989 1.000 68.94004 418 ARG B C 1
ATOM 5395 O O . ARG B 1 437 ? 26.14888 4.26773 46.31092 1.000 71.27011 418 ARG B O 1
ATOM 5403 N N . GLY B 1 438 ? 25.28194 5.99084 47.46500 1.000 63.30658 419 GLY B N 1
ATOM 5404 C CA . GLY B 1 438 ? 24.27130 6.22776 46.44727 1.000 69.03138 419 GLY B CA 1
ATOM 5405 C C . GLY B 1 438 ? 24.87331 6.39254 45.06704 1.000 63.84739 419 GLY B C 1
ATOM 5406 O O . GLY B 1 438 ? 24.47025 5.72787 44.11505 1.000 63.31139 419 GLY B O 1
ATOM 5407 N N . GLY B 1 439 ? 25.86606 7.26626 44.94477 1.000 63.08445 420 GLY B N 1
ATOM 5408 C CA . GLY B 1 439 ? 26.48139 7.47492 43.65218 1.000 55.99452 420 GLY B CA 1
ATOM 5409 C C . GLY B 1 439 ? 27.19492 6.23756 43.16722 1.000 73.48628 420 GLY B C 1
ATOM 5410 O O . GLY B 1 439 ? 27.20961 5.94404 41.96954 1.000 79.00028 420 GLY B O 1
ATOM 5411 N N . GLU B 1 440 ? 27.81060 5.49641 44.09148 1.000 79.26962 421 GLU B N 1
ATOM 5412 C CA . GLU B 1 440 ? 28.44989 4.24638 43.71137 1.000 70.17550 421 GLU B CA 1
ATOM 5413 C C . GLU B 1 440 ? 27.42730 3.23821 43.19120 1.000 74.63850 421 GLU B C 1
ATOM 5414 O O . GLU B 1 440 ? 27.65209 2.60671 42.14583 1.000 71.87253 421 GLU B O 1
ATOM 5420 N N . ILE B 1 441 ? 26.27799 3.11031 43.87248 1.000 66.69645 422 ILE B N 1
ATOM 5421 C CA . ILE B 1 441 ? 25.19832 2.26510 43.35766 1.000 66.21670 422 ILE B CA 1
ATOM 5422 C C . ILE B 1 441 ? 24.75466 2.75036 41.98542 1.000 78.15971 422 ILE B C 1
ATOM 5423 O O . ILE B 1 441 ? 24.54225 1.94583 41.06226 1.000 80.76779 422 ILE B O 1
ATOM 5428 N N . LEU B 1 442 ? 24.55660 4.07078 41.84016 1.000 73.27998 423 LEU B N 1
ATOM 5429 C CA . LEU B 1 442 ? 24.09373 4.58839 40.55712 1.000 72.16934 423 LEU B CA 1
ATOM 5430 C C . LEU B 1 442 ? 25.06723 4.24025 39.44587 1.000 73.15101 423 LEU B C 1
ATOM 5431 O O . LEU B 1 442 ? 24.65165 3.82380 38.35867 1.000 76.19668 423 LEU B O 1
ATOM 5436 N N . ARG B 1 443 ? 26.37159 4.35825 39.71777 1.000 75.22052 424 ARG B N 1
ATOM 5437 C CA . ARG B 1 443 ? 27.36962 4.06744 38.68995 1.000 82.62728 424 ARG B CA 1
ATOM 5438 C C . ARG B 1 443 ? 27.37359 2.59785 38.31120 1.000 94.24178 424 ARG B C 1
ATOM 5439 O O . ARG B 1 443 ? 27.64593 2.25557 37.15214 1.000 95.10991 424 ARG B O 1
ATOM 5447 N N . SER B 1 444 ? 27.09268 1.72438 39.28240 1.000 90.44727 425 SER B N 1
ATOM 5448 C CA . SER B 1 444 ? 26.98078 0.30033 39.01017 1.000 84.94394 425 SER B CA 1
ATOM 5449 C C . SER B 1 444 ? 25.86789 0.01925 38.01077 1.000 91.49535 425 SER B C 1
ATOM 5450 O O . SER B 1 444 ? 25.99606 -0.87756 37.16828 1.000 99.53852 425 SER B O 1
ATOM 5453 N N . ILE B 1 445 ? 24.77245 0.78175 38.07635 1.000 87.73030 426 ILE B N 1
ATOM 5454 C CA . ILE B 1 445 ? 23.63857 0.50380 37.19895 1.000 89.54202 426 ILE B CA 1
ATOM 5455 C C . ILE B 1 445 ? 23.91182 0.97079 35.76646 1.000 93.08068 426 ILE B C 1
ATOM 5456 O O . ILE B 1 445 ? 23.54354 0.28416 34.80212 1.000 93.78383 426 ILE B O 1
ATOM 5461 N N . VAL B 1 446 ? 24.59233 2.11270 35.59586 1.000 90.59201 427 VAL B N 1
ATOM 5462 C CA . VAL B 1 446 ? 24.87067 2.60832 34.24407 1.000 95.74332 427 VAL B CA 1
ATOM 5463 C C . VAL B 1 446 ? 25.94002 1.74884 33.57192 1.000 98.56683 427 VAL B C 1
ATOM 5464 O O . VAL B 1 446 ? 25.97186 1.64266 32.33883 1.000 102.10664 427 VAL B O 1
ATOM 5468 N N . ASP B 1 447 ? 26.86657 1.18022 34.35212 1.000 93.42186 428 ASP B N 1
ATOM 5469 C CA . ASP B 1 447 ? 27.89436 0.30914 33.78435 1.000 97.85104 428 ASP B CA 1
ATOM 5470 C C . ASP B 1 447 ? 27.30362 -0.98487 33.21345 1.000 105.85376 428 ASP B C 1
ATOM 5471 O O . ASP B 1 447 ? 27.57178 -1.34189 32.05715 1.000 113.11981 428 ASP B O 1
ATOM 5476 N N . ASP B 1 448 ? 26.49958 -1.71152 34.00400 1.000 99.84421 429 ASP B N 1
ATOM 5477 C CA . ASP B 1 448 ? 25.95193 -2.96360 33.48993 1.000 98.25641 429 ASP B CA 1
ATOM 5478 C C . ASP B 1 448 ? 25.00694 -2.73861 32.31345 1.000 109.49003 429 ASP B C 1
ATOM 5479 O O . ASP B 1 448 ? 24.54090 -3.71149 31.70695 1.000 112.85347 429 ASP B O 1
ATOM 5484 N N . ARG B 1 449 ? 24.72915 -1.47591 31.97754 1.000 110.68043 430 ARG B N 1
ATOM 5485 C CA . ARG B 1 449 ? 23.84051 -1.07859 30.89132 1.000 112.07186 430 ARG B CA 1
ATOM 5486 C C . ARG B 1 449 ? 24.51908 -0.98804 29.52663 1.000 116.69839 430 ARG B C 1
ATOM 5487 O O . ARG B 1 449 ? 23.81505 -0.88967 28.51549 1.000 121.80819 430 ARG B O 1
ATOM 5495 N N . GLY B 1 450 ? 25.84828 -1.02573 29.45463 1.000 117.46522 431 GLY B N 1
ATOM 5496 C CA . GLY B 1 450 ? 26.49555 -0.91159 28.16048 1.000 128.60460 431 GLY B CA 1
ATOM 5497 C C . GLY B 1 450 ? 27.41326 -2.05136 27.75896 1.000 140.03322 431 GLY B C 1
ATOM 5498 O O . GLY B 1 450 ? 27.75058 -2.19184 26.57727 1.000 147.03229 431 GLY B O 1
ATOM 5499 N N . THR B 1 451 ? 27.79277 -2.89200 28.71921 1.000 137.81829 432 THR B N 1
ATOM 5500 C CA . THR B 1 451 ? 28.77271 -3.94412 28.46947 1.000 143.14843 432 THR B CA 1
ATOM 5501 C C . THR B 1 451 ? 28.23718 -5.01159 27.51700 1.000 148.62923 432 THR B C 1
ATOM 5502 O O . THR B 1 451 ? 27.13368 -5.53811 27.70148 1.000 149.03781 432 THR B O 1
ATOM 5506 N N . GLY B 1 452 ? 29.03289 -5.33035 26.49281 1.000 149.58117 433 GLY B N 1
ATOM 5507 C CA . GLY B 1 452 ? 28.70512 -6.39447 25.56110 1.000 152.93364 433 GLY B CA 1
ATOM 5508 C C . GLY B 1 452 ? 28.86911 -7.77242 26.17095 1.000 155.95076 433 GLY B C 1
ATOM 5509 O O . GLY B 1 452 ? 28.74828 -8.78838 25.47894 1.000 157.65862 433 GLY B O 1
ATOM 5510 N N . MET B 1 453 ? 29.16829 -7.80132 27.47585 1.000 159.65486 434 MET B N 1
ATOM 5511 C CA . MET B 1 453 ? 29.25819 -8.97262 28.34288 1.000 154.04959 434 MET B CA 1
ATOM 5512 C C . MET B 1 453 ? 30.46971 -9.84438 28.01907 1.000 154.23008 434 MET B C 1
ATOM 5513 O O . MET B 1 453 ? 30.33542 -10.83011 27.28232 1.000 153.02722 434 MET B O 1
ATOM 5515 N N . PRO B 1 454 ? 31.68598 -9.49097 28.51459 1.000 156.24672 435 PRO B N 1
ATOM 5516 C CA . PRO B 1 454 ? 32.77190 -10.48329 28.60659 1.000 157.16342 435 PRO B CA 1
ATOM 5517 C C . PRO B 1 454 ? 33.09127 -10.89493 30.04661 1.000 153.10963 435 PRO B C 1
ATOM 5518 O O . PRO B 1 454 ? 33.48864 -10.06070 30.87057 1.000 151.05237 435 PRO B O 1
ATOM 5522 N N . ARG B 1 455 ? 32.93698 -12.18019 30.36236 1.000 144.18587 436 ARG B N 1
ATOM 5523 C CA . ARG B 1 455 ? 33.08926 -12.64755 31.74248 1.000 143.56937 436 ARG B CA 1
ATOM 5524 C C . ARG B 1 455 ? 34.54851 -12.92966 32.10845 1.000 131.19851 436 ARG B C 1
ATOM 5525 O O . ARG B 1 455 ? 35.27287 -13.59571 31.37177 1.000 129.87053 436 ARG B O 1
#

Foldseek 3Di:
DVADAFLEEEEADALLVLLLLQVLVVVPVVDDPVLRGGYAYEAQAQAYDDAPQPCPPFDKDPDFQCLHSACVPPVVDCLRLLNVCVVVVCNVVVVVVPDRIGHPVSNRVSRRVSCVVSVVRYHYSWHFQAWAFDADPLARQWTWGWTAHPVGDIDTHTYLEYEYDNAWFDDPPDDDDDLFEEELRCCVVNVVPPPLFEEEEAEDFVSSLVCQVCVVNPDHLHAYEYLPPVCVCVVPDVCPCVVPVCHDDPVSVCVVVVLQVVCVVVVSRSYHYHDDADWADDPQAIQCADPHGSDGGRHYYYQQWIAHDDCCSRHPVQLVQFDADPVRHFDADPLQWGHRDSSYLGTYGYDPRNDDTRDVHSVCSNPSSNSNVVVSSVSVDD/DDDAFLEEEEADALLVLLLLQLLVVVQVVDDPVLRGQYAYEHQAQAYFNPPVLDDDFAWDPAFLCLASACVPPVPGCLRLLNVCVVVVCNVVVVVVPDRIGTPVSNRVSRRVSCVVSVVRYDYQKHFQAWDFDDDPLAGQWTWGWIAGPVGDIDTHHYLEYEYQNAWDDDDPPDDDACELPPDAAEAEEEADQSLVVVLVVAVAEYYYAPPPCPPHLPPHDVVSVVSVVVQCVVCVVHAGHPYHYDHQAAVHDGADPPDGDHHYYYFIAHDDCCSRHPPQLVQFDADPVSHFDADPLQWGHGDSSYLGTYHYSNDGGGDSDPPCSSSPQSNPSSNSNVVVSSVSVDDPDDD

InterPro domains:
  IPR025700 L-lysine 6-monooxygenase/L-ornithine 5-monooxygenase [PF13434] (11-354)
  IPR025700 L-lysine 6-monooxygenase/L-ornithine 5-monooxygenase [PTHR42802] (4-430)
  IPR036188 FAD/NAD(P)-binding domain superfamily [G3DSA:3.50.50.60] (2-434)
  IPR036188 FAD/NAD(P)-binding domain superfamily [SSF51905] (9-248)
  IPR036188 FAD/NAD(P)-binding domain superfamily [SSF51905] (205-430)

Organism: Saccharopolyspora erythraea (strain ATCC 11635 / DSM 40517 / JCM 4748 / NBRC 13426 / NCIMB 8594 / NRRL 2338) (NCBI:txid405948)

Nearest PDB structures (foldseek):
  6x0k-assembly1_C  TM=8.300E-01  e=3.526E-30  Aspergillus fumigatus Af293
  7jvl-assembly1_A  TM=8.197E-01  e=2.312E-30  Aspergillus fumigatus Af293
  3s5w-assembly1_A  TM=7.785E-01  e=1.610E-30  Pseudomonas aeruginosa
  3s61-assembly2_B  TM=7.625E-01  e=5.442E-31  Pseudomonas aeruginosa
  3s61-assembly1_A  TM=7.914E-01  e=7.719E-30  Pseudomonas aeruginosa

Solvent-accessible surface area: 39831 Å² total; per-residue (Å²): 147,112,77,99,66,47,15,0,0,0,10,7,3,24,10,20,0,0,4,0,0,0,4,7,86,30,30,37,85,160,41,50,103,76,83,67,5,67,10,54,0,2,17,61,103,118,59,24,32,57,72,197,17,25,45,40,115,112,21,82,10,103,25,3,4,4,31,5,3,0,5,9,41,35,6,19,3,119,22,6,0,9,11,17,2,91,61,111,59,83,5,60,90,7,2,12,110,72,28,10,57,8,67,31,52,36,0,27,82,0,1,95,32,0,4,74,94,2,78,116,15,11,38,50,20,13,83,18,56,8,2,94,24,23,75,158,139,57,30,10,81,35,0,38,0,18,0,98,30,110,84,46,102,117,81,52,20,10,0,51,3,0,0,12,8,62,36,66,81,58,66,106,89,53,156,122,74,36,130,18,30,19,22,15,27,50,12,36,146,55,14,134,79,89,137,125,63,80,10,24,2,44,27,52,23,54,24,11,31,42,4,7,36,53,3,21,39,242,106,37,93,7,90,2,22,18,72,123,74,108,66,20,92,80,42,152,51,92,48,88,87,85,114,86,142,141,141,107,40,130,114,32,74,54,66,32,137,116,88,30,138,78,5,152,88,136,49,172,42,66,3,121,76,84,131,137,154,136,69,53,77,81,147,96,9,4,93,30,37,61,137,187,53,67,56,57,14,46,9,15,2,82,0,53,1,14,109,40,39,99,25,52,90,30,1,45,119,3,11,143,85,5,80,83,41,138,142,35,155,42,105,41,32,146,52,42,58,1,61,14,44,116,44,6,48,5,4,3,4,20,5,28,13,47,129,132,67,73,40,50,114,10,61,53,2,4,28,24,1,2,66,0,7,128,18,0,36,103,97,80,44,194,129,51,111,64,37,14,0,0,0,11,10,4,22,11,14,0,0,0,0,1,0,4,10,90,31,40,35,82,157,40,47,101,75,78,67,4,65,11,59,0,2,14,61,59,92,56,14,7,82,72,128,59,131,172,40,88,123,54,74,3,90,4,2,0,2,9,4,0,0,4,15,42,38,8,20,3,114,19,2,0,10,12,6,0,85,74,94,45,101,2,46,37,16,3,21,116,59,22,11,58,5,76,34,57,26,0,32,76,0,4,86,53,0,4,80,82,1,83,97,13,7,39,54,24,17,96,15,68,14,7,105,21,46,88,127,124,60,39,5,73,44,0,36,0,19,1,113,46,113,97,37,109,98,93,39,18,8,0,42,0,0,0,14,6,68,30,58,75,50,67,35,107,177,51,121,100,55,81,16,41,86,88,142,124,71,45,44,51,13,27,23,63,50,9,29,83,54,22,22,165,74,35,86,92,44,34,29,30,83,148,135,83,91,81,180,37,46,71,190,109,29,140,110,18,73,78,35,30,153,114,70,107,148,92,32,121,160,63,61,40,20,183,30,46,34,107,102,156,138,110,259,122,63,49,84,43,146,136,127,28,93,43,20,13,16,39,11,54,104,36,43,103,24,55,93,28,2,46,124,2,6,162,69,5,85,80,39,131,136,34,157,46,100,53,29,219,33,56,58,0,54,16,37,116,30,11,65,6,3,2,5,15,0,10,18,62,133,72,51,92,25,66,18,36,33,14,53,51,40,1,5,27,16,0,5,55,0,9,138,21,0,34,94,66,75,68,87,82,89,114,159

Sequence (733 aa):
DSNPVRDLVGVGFGPSNLALAIAVREHNAQVGAGDQVDARFLESKPAFGWHRGMLIDDATMQVSFLKDLVTQRNPASEFSFLSYLHSKGRLVDFINHKSLFPLRVEFHDYFEWAASHLDDSVDYGVEVVGVEPVVRDGVVEHFDVVGRTASGQEMTYPARNVVLATGLEPNPEGITSGDRVWHNSELLHRIESLPDERFVVVGAGQSAAEVVAHLHGRFQDAQVSAVDSPFANRIFDPSAVDDFYTVVDLDLINDLYRRVYQEKVLGRERLRVLNTLEVVETDTGVRVAVEKALLESDVVVYATGYRPSDPTALLGELAEHCERDDQGRYRVARDYRLMTGSAVRGGIYLQGGTEHTHGILLSNTAVRGGEILRSIVDDRGTSNPVRDLVGVGFGPSNLALAIAVREHNAQVGAGDQVDARFLESKPAFGWHRGMLIDDATMQVSFLKDLVTQRNPASEFSFLSYLHSKGRLVDFINHKSLFPLRVEFHDYFEWAASHLDDSVDYGVEVVGVEPVVRDGVVEHFDVVGRTASGQEMTYPARNVVLATGLEPNLPEGITSGHNSELRFVVVGAGQSAAEVVAHLHGVSAVFSSDDSPFANRIVDLDLINDLYRRVYQEKVLGRERLRVLNVLERVAVESLTTGEVVYATGYRPSDPTALLGELAEHCERDDQGRYRVARDYRLMTGSAVRGGIYLQGGTEHTHGITSSLLSNTAVRGGEILRSIVDDRGTGMPR